Protein 2A51 (pdb70)

Radius of gyration: 9.4 Å; Cα contacts (8 Å, |Δi|>4): 68; chains: 1; bounding box: 25×15×18 Å

Structure (mmCIF, N/CA/C/O backbone):
data_2A51
#
_entry.id   2A51
#
loop_
_entity.id
_entity.type
_entity.pdbx_description
1 polymer 'nucleocapsid protein'
2 non-polymer 'ZINC ION'
#
loop_
_atom_site.group_PDB
_atom_site.id
_atom_site.type_symbol
_atom_site.label_atom_id
_atom_site.label_alt_id
_atom_site.label_comp_id
_atom_site.label_asym_id
_atom_site.label_entity_id
_atom_site.label_seq_id
_atom_site.pdbx_PDB_ins_code
_atom_site.Cartn_x
_atom_site.Cartn_y
_atom_site.Cartn_z
_atom_site.occupancy
_atom_site.B_iso_or_equiv
_atom_site.auth_seq_id
_atom_site.auth_comp_id
_atom_site.auth_asym_id
_atom_site.auth_atom_id
_atom_site.pdbx_PDB_model_num
ATOM 1 N N . LEU A 1 1 ? -8.496 1.943 7.898 1.00 0.00 1 LEU A N 1
ATOM 2 C CA . LEU A 1 1 ? -9.034 1.288 6.693 1.00 0.00 1 LEU A CA 1
ATOM 3 C C . LEU A 1 1 ? -8.358 1.841 5.438 1.00 0.00 1 LEU A C 1
ATOM 4 O O . LEU A 1 1 ? -8.737 2.910 4.959 1.00 0.00 1 LEU A O 1
ATOM 22 N N . THR A 1 2 ? -7.359 1.120 4.913 1.00 0.00 2 THR A N 1
ATOM 23 C CA . THR A 1 2 ? -6.700 1.492 3.672 1.00 0.00 2 THR A CA 1
ATOM 24 C C . THR A 1 2 ? -6.176 0.263 2.938 1.00 0.00 2 THR A C 1
ATOM 25 O O . THR A 1 2 ? -5.775 -0.725 3.551 1.00 0.00 2 THR A O 1
ATOM 36 N N . CYS A 1 3 ? -6.220 0.338 1.607 1.00 0.00 3 CYS A N 1
ATOM 37 C CA . CYS A 1 3 ? -5.830 -0.729 0.717 1.00 0.00 3 CYS A CA 1
ATOM 38 C C . CYS A 1 3 ? -4.319 -0.942 0.734 1.00 0.00 3 CYS A C 1
ATOM 39 O O . CYS A 1 3 ? -3.556 -0.037 0.404 1.00 0.00 3 CYS A O 1
ATOM 46 N N . PHE A 1 4 ? -3.900 -2.164 1.069 1.00 0.00 4 PHE A N 1
ATOM 47 C CA . PHE A 1 4 ? -2.509 -2.572 1.165 1.00 0.00 4 PHE A CA 1
ATOM 48 C C . PHE A 1 4 ? -1.981 -3.082 -0.182 1.00 0.00 4 PHE A C 1
ATOM 49 O O . PHE A 1 4 ? -1.121 -3.960 -0.217 1.00 0.00 4 PHE A O 1
ATOM 66 N N . ASN A 1 5 ? -2.504 -2.537 -1.288 1.00 0.00 5 ASN A N 1
ATOM 67 C CA . ASN A 1 5 ? -2.205 -2.963 -2.647 1.00 0.00 5 ASN A CA 1
ATOM 68 C C . ASN A 1 5 ? -2.072 -1.727 -3.540 1.00 0.00 5 ASN A C 1
ATOM 69 O O . ASN A 1 5 ? -0.962 -1.385 -3.946 1.00 0.00 5 ASN A O 1
ATOM 80 N N . CYS A 1 6 ? -3.194 -1.055 -3.829 1.00 0.00 6 CYS A N 1
ATOM 81 C CA . CYS A 1 6 ? -3.251 0.122 -4.676 1.00 0.00 6 CYS A CA 1
ATOM 82 C C . CYS A 1 6 ? -2.976 1.404 -3.879 1.00 0.00 6 CYS A C 1
ATOM 83 O O . CYS A 1 6 ? -2.589 2.413 -4.463 1.00 0.00 6 CYS A O 1
ATOM 90 N N . GLY A 1 7 ? -3.170 1.365 -2.552 1.00 0.00 7 GLY A N 1
ATOM 91 C CA . GLY A 1 7 ? -2.852 2.469 -1.658 1.00 0.00 7 GLY A CA 1
ATOM 92 C C . GLY A 1 7 ? -3.957 3.512 -1.540 1.00 0.00 7 GLY A C 1
ATOM 93 O O . GLY A 1 7 ? -3.684 4.632 -1.112 1.00 0.00 7 GLY A O 1
ATOM 97 N N . LYS A 1 8 ? -5.196 3.156 -1.899 1.00 0.00 8 LYS A N 1
ATOM 98 C CA . LYS A 1 8 ? -6.344 4.035 -1.786 1.00 0.00 8 LYS A CA 1
ATOM 99 C C . LYS A 1 8 ? -7.089 3.719 -0.485 1.00 0.00 8 LYS A C 1
ATOM 100 O O . LYS A 1 8 ? -7.277 2.543 -0.167 1.00 0.00 8 LYS A O 1
ATOM 119 N N . PRO A 1 9 ? -7.538 4.739 0.263 1.00 0.00 9 PRO A N 1
ATOM 120 C CA . PRO A 1 9 ? -8.299 4.545 1.482 1.00 0.00 9 PRO A CA 1
ATOM 121 C C . PRO A 1 9 ? -9.740 4.138 1.170 1.00 0.00 9 PRO A C 1
ATOM 122 O O . PRO A 1 9 ? -10.174 4.157 0.017 1.00 0.00 9 PRO A O 1
ATOM 133 N N . GLY A 1 10 ? -10.480 3.773 2.221 1.00 0.00 10 GLY A N 1
ATOM 134 C CA . GLY A 1 10 ? -11.899 3.457 2.140 1.00 0.00 10 GLY A CA 1
ATOM 135 C C . GLY A 1 10 ? -12.163 1.990 1.807 1.00 0.00 10 GLY A C 1
ATOM 136 O O . GLY A 1 10 ? -13.321 1.594 1.696 1.00 0.00 10 GLY A O 1
ATOM 140 N N . HIS A 1 11 ? -11.107 1.182 1.658 1.00 0.00 11 HIS A N 1
ATOM 141 C CA . HIS A 1 11 ? -11.219 -0.249 1.449 1.00 0.00 11 HIS A CA 1
ATOM 142 C C . HIS A 1 11 ? -9.934 -0.934 1.877 1.00 0.00 11 HIS A C 1
ATOM 143 O O . HIS A 1 11 ? -9.051 -0.328 2.479 1.00 0.00 11 HIS A O 1
ATOM 157 N N . THR A 1 12 ? -9.880 -2.223 1.553 1.00 0.00 12 THR A N 1
ATOM 158 C CA . THR A 1 12 ? -8.790 -3.135 1.881 1.00 0.00 12 THR A CA 1
ATOM 159 C C . THR A 1 12 ? -8.363 -3.890 0.621 1.00 0.00 12 THR A C 1
ATOM 160 O O . THR A 1 12 ? -9.169 -4.094 -0.284 1.00 0.00 12 THR A O 1
ATOM 171 N N . ALA A 1 13 ? -7.097 -4.321 0.568 1.00 0.00 13 ALA A N 1
ATOM 172 C CA . ALA A 1 13 ? -6.560 -5.113 -0.533 1.00 0.00 13 ALA A CA 1
ATOM 173 C C . ALA A 1 13 ? -7.368 -6.380 -0.799 1.00 0.00 13 ALA A C 1
ATOM 174 O O . ALA A 1 13 ? -7.450 -6.828 -1.940 1.00 0.00 13 ALA A O 1
ATOM 181 N N . ARG A 1 14 ? -7.981 -6.928 0.254 1.00 0.00 14 ARG A N 1
ATOM 182 C CA . ARG A 1 14 ? -8.881 -8.070 0.183 1.00 0.00 14 ARG A CA 1
ATOM 183 C C . ARG A 1 14 ? -9.982 -7.823 -0.843 1.00 0.00 14 ARG A C 1
ATOM 184 O O . ARG A 1 14 ? -10.313 -8.689 -1.649 1.00 0.00 14 ARG A O 1
ATOM 205 N N . MET A 1 15 ? -10.552 -6.621 -0.764 1.00 0.00 15 MET A N 1
ATOM 206 C CA . MET A 1 15 ? -11.669 -6.161 -1.565 1.00 0.00 15 MET A CA 1
ATOM 207 C C . MET A 1 15 ? -11.209 -5.657 -2.934 1.00 0.00 15 MET A C 1
ATOM 208 O O . MET A 1 15 ? -11.952 -5.748 -3.909 1.00 0.00 15 MET A O 1
ATOM 222 N N . CYS A 1 16 ? -9.993 -5.106 -2.995 1.00 0.00 16 CYS A N 1
ATOM 223 C CA . CYS A 1 16 ? -9.448 -4.474 -4.182 1.00 0.00 16 CYS A CA 1
ATOM 224 C C . CYS A 1 16 ? -9.203 -5.462 -5.320 1.00 0.00 16 CYS A C 1
ATOM 225 O O . CYS A 1 16 ? -8.511 -6.464 -5.149 1.00 0.00 16 CYS A O 1
ATOM 232 N N . ARG A 1 17 ? -9.757 -5.136 -6.491 1.00 0.00 17 ARG A N 1
ATOM 233 C CA . ARG A 1 17 ? -9.565 -5.870 -7.733 1.00 0.00 17 ARG A CA 1
ATOM 234 C C . ARG A 1 17 ? -8.271 -5.424 -8.425 1.00 0.00 17 ARG A C 1
ATOM 235 O O . ARG A 1 17 ? -7.650 -6.210 -9.138 1.00 0.00 17 ARG A O 1
ATOM 256 N N . GLN A 1 18 ? -7.878 -4.158 -8.225 1.00 0.00 18 GLN A N 1
ATOM 257 C CA . GLN A 1 18 ? -6.731 -3.527 -8.862 1.00 0.00 18 GLN A CA 1
ATOM 258 C C . GLN A 1 18 ? -5.439 -4.285 -8.532 1.00 0.00 18 GLN A C 1
ATOM 259 O O . GLN A 1 18 ? -5.354 -4.946 -7.498 1.00 0.00 18 GLN A O 1
ATOM 273 N N . PRO A 1 19 ? -4.417 -4.157 -9.385 1.00 0.00 19 PRO A N 1
ATOM 274 C CA . PRO A 1 19 ? -3.103 -4.733 -9.188 1.00 0.00 19 PRO A CA 1
ATOM 275 C C . PRO A 1 19 ? -2.289 -3.816 -8.273 1.00 0.00 19 PRO A C 1
ATOM 276 O O . PRO A 1 19 ? -2.675 -2.672 -8.028 1.00 0.00 19 PRO A O 1
ATOM 287 N N . ARG A 1 20 ? -1.175 -4.327 -7.739 1.00 0.00 20 ARG A N 1
ATOM 288 C CA . ARG A 1 20 ? -0.340 -3.606 -6.806 1.00 0.00 20 ARG A CA 1
ATOM 289 C C . ARG A 1 20 ? 0.296 -2.369 -7.432 1.00 0.00 20 ARG A C 1
ATOM 290 O O . ARG A 1 20 ? 0.429 -2.256 -8.649 1.00 0.00 20 ARG A O 1
ATOM 311 N N . GLN A 1 21 ? 0.715 -1.458 -6.552 1.00 0.00 21 GLN A N 1
ATOM 312 C CA . GLN A 1 21 ? 1.449 -0.257 -6.901 1.00 0.00 21 GLN A CA 1
ATOM 313 C C . GLN A 1 21 ? 2.913 -0.654 -7.109 1.00 0.00 21 GLN A C 1
ATOM 314 O O . GLN A 1 21 ? 3.349 -1.738 -6.719 1.00 0.00 21 GLN A O 1
ATOM 328 N N . GLU A 1 22 ? 3.670 0.241 -7.733 1.00 0.00 22 GLU A N 1
ATOM 329 C CA . GLU A 1 22 ? 5.072 0.153 -8.008 1.00 0.00 22 GLU A CA 1
ATOM 330 C C . GLU A 1 22 ? 5.865 -0.102 -6.729 1.00 0.00 22 GLU A C 1
ATOM 331 O O . GLU A 1 22 ? 6.596 -1.085 -6.625 1.00 0.00 22 GLU A O 1
ATOM 343 N N . GLY A 1 23 ? 5.712 0.813 -5.771 1.00 0.00 23 GLY A N 1
ATOM 344 C CA . GLY A 1 23 ? 6.448 0.823 -4.524 1.00 0.00 23 GLY A CA 1
ATOM 345 C C . GLY A 1 23 ? 5.582 1.378 -3.399 1.00 0.00 23 GLY A C 1
ATOM 346 O O . GLY A 1 23 ? 4.386 1.096 -3.330 1.00 0.00 23 GLY A O 1
ATOM 350 N N . CYS A 1 24 ? 6.208 2.125 -2.486 1.00 0.00 24 CYS A N 1
ATOM 351 C CA . CYS A 1 24 ? 5.563 2.644 -1.296 1.00 0.00 24 CYS A CA 1
ATOM 352 C C . CYS A 1 24 ? 4.526 3.659 -1.695 1.00 0.00 24 CYS A C 1
ATOM 353 O O . CYS A 1 24 ? 4.855 4.783 -2.044 1.00 0.00 24 CYS A O 1
ATOM 360 N N . TRP A 1 25 ? 3.268 3.248 -1.666 1.00 0.00 25 TRP A N 1
ATOM 361 C CA . TRP A 1 25 ? 2.172 4.160 -1.889 1.00 0.00 25 TRP A CA 1
ATOM 362 C C . TRP A 1 25 ? 2.006 5.018 -0.635 1.00 0.00 25 TRP A C 1
ATOM 363 O O . TRP A 1 25 ? 1.441 6.108 -0.685 1.00 0.00 25 TRP A O 1
ATOM 384 N N . ASN A 1 26 ? 2.514 4.499 0.489 1.00 0.00 26 ASN A N 1
ATOM 385 C CA . ASN A 1 26 ? 2.419 5.077 1.811 1.00 0.00 26 ASN A CA 1
ATOM 386 C C . ASN A 1 26 ? 3.368 6.253 1.934 1.00 0.00 26 ASN A C 1
ATOM 387 O O . ASN A 1 26 ? 2.951 7.325 2.366 1.00 0.00 26 ASN A O 1
ATOM 398 N N . CYS A 1 27 ? 4.636 6.042 1.566 1.00 0.00 27 CYS A N 1
ATOM 399 C CA . CYS A 1 27 ? 5.666 7.038 1.739 1.00 0.00 27 CYS A CA 1
ATOM 400 C C . CYS A 1 27 ? 6.164 7.551 0.394 1.00 0.00 27 CYS A C 1
ATOM 401 O O . CYS A 1 27 ? 6.605 8.697 0.333 1.00 0.00 27 CYS A O 1
ATOM 408 N N . GLY A 1 28 ? 6.098 6.732 -0.669 1.00 0.00 28 GLY A N 1
ATOM 409 C CA . GLY A 1 28 ? 6.434 7.236 -2.006 1.00 0.00 28 GLY A CA 1
ATOM 410 C C . GLY A 1 28 ? 7.713 6.692 -2.629 1.00 0.00 28 GLY A C 1
ATOM 411 O O . GLY A 1 28 ? 7.956 6.953 -3.806 1.00 0.00 28 GLY A O 1
ATOM 415 N N . SER A 1 29 ? 8.535 5.949 -1.879 1.00 0.00 29 SER A N 1
ATOM 416 C CA . SER A 1 29 ? 9.709 5.313 -2.440 1.00 0.00 29 SER A CA 1
ATOM 417 C C . SER A 1 29 ? 9.261 4.324 -3.501 1.00 0.00 29 SER A C 1
ATOM 418 O O . SER A 1 29 ? 8.227 3.684 -3.365 1.00 0.00 29 SER A O 1
ATOM 426 N N . LYS A 1 30 ? 10.056 4.206 -4.552 1.00 0.00 30 LYS A N 1
ATOM 427 C CA . LYS A 1 30 ? 9.832 3.306 -5.657 1.00 0.00 30 LYS A CA 1
ATOM 428 C C . LYS A 1 30 ? 10.598 2.003 -5.423 1.00 0.00 30 LYS A C 1
ATOM 429 O O . LYS A 1 30 ? 10.129 0.927 -5.788 1.00 0.00 30 LYS A O 1
ATOM 448 N N . GLU A 1 31 ? 11.775 2.115 -4.802 1.00 0.00 31 GLU A N 1
ATOM 449 C CA . GLU A 1 31 ? 12.688 1.020 -4.547 1.00 0.00 31 GLU A CA 1
ATOM 450 C C . GLU A 1 31 ? 12.024 -0.001 -3.634 1.00 0.00 31 GLU A C 1
ATOM 451 O O . GLU A 1 31 ? 12.055 -1.201 -3.907 1.00 0.00 31 GLU A O 1
ATOM 463 N N . HIS A 1 32 ? 11.410 0.509 -2.562 1.00 0.00 32 HIS A N 1
ATOM 464 C CA . HIS A 1 32 ? 10.638 -0.288 -1.620 1.00 0.00 32 HIS A CA 1
ATOM 465 C C . HIS A 1 32 ? 9.140 -0.050 -1.738 1.00 0.00 32 HIS A C 1
ATOM 466 O O . HIS A 1 32 ? 8.694 0.929 -2.329 1.00 0.00 32 HIS A O 1
ATOM 480 N N . ARG A 1 33 ? 8.398 -0.973 -1.123 1.00 0.00 33 ARG A N 1
ATOM 481 C CA . ARG A 1 33 ? 6.950 -1.059 -1.058 1.00 0.00 33 ARG A CA 1
ATOM 482 C C . ARG A 1 33 ? 6.423 -0.621 0.310 1.00 0.00 33 ARG A C 1
ATOM 483 O O . ARG A 1 33 ? 7.179 -0.429 1.256 1.00 0.00 33 ARG A O 1
ATOM 504 N N . PHE A 1 34 ? 5.103 -0.479 0.428 1.00 0.00 34 PHE A N 1
ATOM 505 C CA . PHE A 1 34 ? 4.459 -0.108 1.683 1.00 0.00 34 PHE A CA 1
ATOM 506 C C . PHE A 1 34 ? 4.769 -1.144 2.764 1.00 0.00 34 PHE A C 1
ATOM 507 O O . PHE A 1 34 ? 5.161 -0.786 3.872 1.00 0.00 34 PHE A O 1
ATOM 524 N N . ALA A 1 35 ? 4.620 -2.424 2.415 1.00 0.00 35 ALA A N 1
ATOM 525 C CA . ALA A 1 35 ? 4.907 -3.544 3.305 1.00 0.00 35 ALA A CA 1
ATOM 526 C C . ALA A 1 35 ? 6.363 -3.541 3.785 1.00 0.00 35 ALA A C 1
ATOM 527 O O . ALA A 1 35 ? 6.653 -3.991 4.891 1.00 0.00 35 ALA A O 1
ATOM 534 N N . GLN A 1 36 ? 7.273 -3.034 2.947 1.00 0.00 36 GLN A N 1
ATOM 535 C CA . GLN A 1 36 ? 8.697 -2.928 3.224 1.00 0.00 36 GLN A CA 1
ATOM 536 C C . GLN A 1 36 ? 9.013 -1.739 4.126 1.00 0.00 36 GLN A C 1
ATOM 537 O O . GLN A 1 36 ? 9.883 -1.829 4.990 1.00 0.00 36 GLN A O 1
ATOM 551 N N . CYS A 1 37 ? 8.336 -0.617 3.879 1.00 0.00 37 CYS A N 1
ATOM 552 C CA . CYS A 1 37 ? 8.585 0.644 4.552 1.00 0.00 37 CYS A CA 1
ATOM 553 C C . CYS A 1 37 ? 8.399 0.538 6.070 1.00 0.00 37 CYS A C 1
ATOM 554 O O . CYS A 1 37 ? 7.436 -0.085 6.513 1.00 0.00 37 CYS A O 1
ATOM 561 N N . PRO A 1 38 ? 9.288 1.149 6.872 1.00 0.00 38 PRO A N 1
ATOM 562 C CA . PRO A 1 38 ? 9.144 1.226 8.320 1.00 0.00 38 PRO A CA 1
ATOM 563 C C . PRO A 1 38 ? 7.801 1.849 8.726 1.00 0.00 38 PRO A C 1
ATOM 564 O O . PRO A 1 38 ? 7.184 1.418 9.698 1.00 0.00 38 PRO A O 1
ATOM 575 N N . LYS A 1 39 ? 7.365 2.863 7.968 1.00 0.00 39 LYS A N 1
ATOM 576 C CA . LYS A 1 39 ? 6.076 3.526 8.109 1.00 0.00 39 LYS A CA 1
ATOM 577 C C . LYS A 1 39 ? 4.976 2.605 7.576 1.00 0.00 39 LYS A C 1
ATOM 578 O O . LYS A 1 39 ? 5.213 1.991 6.514 1.00 0.00 39 LYS A O 1
ATOM 600 N N . LEU A 1 1 ? -7.914 1.239 8.723 1.00 0.00 1 LEU A N 2
ATOM 601 C CA . LEU A 1 1 ? -8.677 0.951 7.496 1.00 0.00 1 LEU A CA 2
ATOM 602 C C . LEU A 1 1 ? -7.983 1.570 6.281 1.00 0.00 1 LEU A C 2
ATOM 603 O O . LEU A 1 1 ? -8.346 2.664 5.847 1.00 0.00 1 LEU A O 2
ATOM 621 N N . THR A 1 2 ? -6.969 0.876 5.747 1.00 0.00 2 THR A N 2
ATOM 622 C CA . THR A 1 2 ? -6.260 1.317 4.557 1.00 0.00 2 THR A CA 2
ATOM 623 C C . THR A 1 2 ? -5.779 0.129 3.734 1.00 0.00 2 THR A C 2
ATOM 624 O O . THR A 1 2 ? -5.364 -0.895 4.272 1.00 0.00 2 THR A O 2
ATOM 635 N N . CYS A 1 3 ? -5.882 0.278 2.411 1.00 0.00 3 CYS A N 2
ATOM 636 C CA . CYS A 1 3 ? -5.562 -0.760 1.461 1.00 0.00 3 CYS A CA 2
ATOM 637 C C . CYS A 1 3 ? -4.057 -0.967 1.365 1.00 0.00 3 CYS A C 2
ATOM 638 O O . CYS A 1 3 ? -3.333 -0.080 0.924 1.00 0.00 3 CYS A O 2
ATOM 645 N N . PHE A 1 4 ? -3.590 -2.155 1.742 1.00 0.00 4 PHE A N 2
ATOM 646 C CA . PHE A 1 4 ? -2.208 -2.506 1.810 1.00 0.00 4 PHE A CA 2
ATOM 647 C C . PHE A 1 4 ? -1.539 -2.693 0.443 1.00 0.00 4 PHE A C 2
ATOM 648 O O . PHE A 1 4 ? -0.311 -2.737 0.399 1.00 0.00 4 PHE A O 2
ATOM 665 N N . ASN A 1 5 ? -2.306 -2.771 -0.660 1.00 0.00 5 ASN A N 2
ATOM 666 C CA . ASN A 1 5 ? -1.771 -2.885 -2.002 1.00 0.00 5 ASN A CA 2
ATOM 667 C C . ASN A 1 5 ? -1.793 -1.543 -2.741 1.00 0.00 5 ASN A C 2
ATOM 668 O O . ASN A 1 5 ? -0.727 -1.039 -3.089 1.00 0.00 5 ASN A O 2
ATOM 679 N N . CYS A 1 6 ? -2.974 -0.955 -2.982 1.00 0.00 6 CYS A N 2
ATOM 680 C CA . CYS A 1 6 ? -3.119 0.255 -3.772 1.00 0.00 6 CYS A CA 2
ATOM 681 C C . CYS A 1 6 ? -2.935 1.525 -2.933 1.00 0.00 6 CYS A C 2
ATOM 682 O O . CYS A 1 6 ? -2.752 2.602 -3.496 1.00 0.00 6 CYS A O 2
ATOM 689 N N . GLY A 1 7 ? -2.978 1.409 -1.598 1.00 0.00 7 GLY A N 2
ATOM 690 C CA . GLY A 1 7 ? -2.705 2.512 -0.691 1.00 0.00 7 GLY A CA 2
ATOM 691 C C . GLY A 1 7 ? -3.857 3.485 -0.484 1.00 0.00 7 GLY A C 2
ATOM 692 O O . GLY A 1 7 ? -3.643 4.535 0.119 1.00 0.00 7 GLY A O 2
ATOM 696 N N . LYS A 1 8 ? -5.067 3.167 -0.957 1.00 0.00 8 LYS A N 2
ATOM 697 C CA . LYS A 1 8 ? -6.201 4.044 -0.807 1.00 0.00 8 LYS A CA 2
ATOM 698 C C . LYS A 1 8 ? -6.882 3.730 0.526 1.00 0.00 8 LYS A C 2
ATOM 699 O O . LYS A 1 8 ? -7.178 2.562 0.787 1.00 0.00 8 LYS A O 2
ATOM 718 N N . PRO A 1 9 ? -7.163 4.740 1.365 1.00 0.00 9 PRO A N 2
ATOM 719 C CA . PRO A 1 9 ? -7.908 4.533 2.590 1.00 0.00 9 PRO A CA 2
ATOM 720 C C . PRO A 1 9 ? -9.376 4.264 2.265 1.00 0.00 9 PRO A C 2
ATOM 721 O O . PRO A 1 9 ? -9.823 4.470 1.135 1.00 0.00 9 PRO A O 2
ATOM 732 N N . GLY A 1 10 ? -10.117 3.788 3.269 1.00 0.00 10 GLY A N 2
ATOM 733 C CA . GLY A 1 10 ? -11.540 3.501 3.154 1.00 0.00 10 GLY A CA 2
ATOM 734 C C . GLY A 1 10 ? -11.819 2.022 2.886 1.00 0.00 10 GLY A C 2
ATOM 735 O O . GLY A 1 10 ? -12.976 1.611 2.931 1.00 0.00 10 GLY A O 2
ATOM 739 N N . HIS A 1 11 ? -10.780 1.220 2.615 1.00 0.00 11 HIS A N 2
ATOM 740 C CA . HIS A 1 11 ? -10.909 -0.218 2.457 1.00 0.00 11 HIS A CA 2
ATOM 741 C C . HIS A 1 11 ? -9.620 -0.895 2.879 1.00 0.00 11 HIS A C 2
ATOM 742 O O . HIS A 1 11 ? -8.691 -0.263 3.375 1.00 0.00 11 HIS A O 2
ATOM 756 N N . THR A 1 12 ? -9.607 -2.203 2.652 1.00 0.00 12 THR A N 2
ATOM 757 C CA . THR A 1 12 ? -8.498 -3.104 2.891 1.00 0.00 12 THR A CA 2
ATOM 758 C C . THR A 1 12 ? -8.128 -3.806 1.593 1.00 0.00 12 THR A C 2
ATOM 759 O O . THR A 1 12 ? -8.957 -3.959 0.698 1.00 0.00 12 THR A O 2
ATOM 770 N N . ALA A 1 13 ? -6.886 -4.292 1.528 1.00 0.00 13 ALA A N 2
ATOM 771 C CA . ALA A 1 13 ? -6.420 -5.078 0.398 1.00 0.00 13 ALA A CA 2
ATOM 772 C C . ALA A 1 13 ? -7.246 -6.345 0.200 1.00 0.00 13 ALA A C 2
ATOM 773 O O . ALA A 1 13 ? -7.390 -6.811 -0.927 1.00 0.00 13 ALA A O 2
ATOM 780 N N . ARG A 1 14 ? -7.804 -6.872 1.295 1.00 0.00 14 ARG A N 2
ATOM 781 C CA . ARG A 1 14 ? -8.712 -8.009 1.287 1.00 0.00 14 ARG A CA 2
ATOM 782 C C . ARG A 1 14 ? -9.832 -7.796 0.274 1.00 0.00 14 ARG A C 2
ATOM 783 O O . ARG A 1 14 ? -10.170 -8.686 -0.503 1.00 0.00 14 ARG A O 2
ATOM 804 N N . MET A 1 15 ? -10.404 -6.593 0.324 1.00 0.00 15 MET A N 2
ATOM 805 C CA . MET A 1 15 ? -11.531 -6.164 -0.480 1.00 0.00 15 MET A CA 2
ATOM 806 C C . MET A 1 15 ? -11.100 -5.677 -1.866 1.00 0.00 15 MET A C 2
ATOM 807 O O . MET A 1 15 ? -11.871 -5.781 -2.818 1.00 0.00 15 MET A O 2
ATOM 821 N N . CYS A 1 16 ? -9.886 -5.129 -1.977 1.00 0.00 16 CYS A N 2
ATOM 822 C CA . CYS A 1 16 ? -9.394 -4.522 -3.202 1.00 0.00 16 CYS A CA 2
ATOM 823 C C . CYS A 1 16 ? -8.967 -5.554 -4.241 1.00 0.00 16 CYS A C 2
ATOM 824 O O . CYS A 1 16 ? -8.181 -6.453 -3.955 1.00 0.00 16 CYS A O 2
ATOM 831 N N . ARG A 1 17 ? -9.475 -5.371 -5.462 1.00 0.00 17 ARG A N 2
ATOM 832 C CA . ARG A 1 17 ? -9.140 -6.153 -6.644 1.00 0.00 17 ARG A CA 2
ATOM 833 C C . ARG A 1 17 ? -7.939 -5.552 -7.387 1.00 0.00 17 ARG A C 2
ATOM 834 O O . ARG A 1 17 ? -7.239 -6.267 -8.102 1.00 0.00 17 ARG A O 2
ATOM 855 N N . GLN A 1 18 ? -7.722 -4.239 -7.235 1.00 0.00 18 GLN A N 2
ATOM 856 C CA . GLN A 1 18 ? -6.706 -3.475 -7.944 1.00 0.00 18 GLN A CA 2
ATOM 857 C C . GLN A 1 18 ? -5.298 -4.037 -7.745 1.00 0.00 18 GLN A C 2
ATOM 858 O O . GLN A 1 18 ? -5.027 -4.698 -6.743 1.00 0.00 18 GLN A O 2
ATOM 872 N N . PRO A 1 19 ? -4.389 -3.722 -8.678 1.00 0.00 19 PRO A N 2
ATOM 873 C CA . PRO A 1 19 ? -2.981 -4.050 -8.583 1.00 0.00 19 PRO A CA 2
ATOM 874 C C . PRO A 1 19 ? -2.394 -3.347 -7.357 1.00 0.00 19 PRO A C 2
ATOM 875 O O . PRO A 1 19 ? -3.008 -2.437 -6.793 1.00 0.00 19 PRO A O 2
ATOM 886 N N . ARG A 1 20 ? -1.192 -3.752 -6.950 1.00 0.00 20 ARG A N 2
ATOM 887 C CA . ARG A 1 20 ? -0.494 -3.118 -5.855 1.00 0.00 20 ARG A CA 2
ATOM 888 C C . ARG A 1 20 ? 0.309 -1.921 -6.372 1.00 0.00 20 ARG A C 2
ATOM 889 O O . ARG A 1 20 ? 0.429 -1.713 -7.580 1.00 0.00 20 ARG A O 2
ATOM 910 N N . GLN A 1 21 ? 0.880 -1.153 -5.443 1.00 0.00 21 GLN A N 2
ATOM 911 C CA . GLN A 1 21 ? 1.768 -0.044 -5.732 1.00 0.00 21 GLN A CA 2
ATOM 912 C C . GLN A 1 21 ? 3.145 -0.613 -6.081 1.00 0.00 21 GLN A C 2
ATOM 913 O O . GLN A 1 21 ? 3.497 -1.717 -5.664 1.00 0.00 21 GLN A O 2
ATOM 927 N N . GLU A 1 22 ? 3.914 0.155 -6.857 1.00 0.00 22 GLU A N 2
ATOM 928 C CA . GLU A 1 22 ? 5.275 -0.158 -7.261 1.00 0.00 22 GLU A CA 2
ATOM 929 C C . GLU A 1 22 ? 6.140 -0.462 -6.039 1.00 0.00 22 GLU A C 2
ATOM 930 O O . GLU A 1 22 ? 6.751 -1.525 -5.953 1.00 0.00 22 GLU A O 2
ATOM 942 N N . GLY A 1 23 ? 6.167 0.488 -5.101 1.00 0.00 23 GLY A N 2
ATOM 943 C CA . GLY A 1 23 ? 6.872 0.390 -3.838 1.00 0.00 23 GLY A CA 2
ATOM 944 C C . GLY A 1 23 ? 5.957 0.795 -2.685 1.00 0.00 23 GLY A C 2
ATOM 945 O O . GLY A 1 23 ? 4.864 0.253 -2.526 1.00 0.00 23 GLY A O 2
ATOM 949 N N . CYS A 1 24 ? 6.427 1.742 -1.867 1.00 0.00 24 CYS A N 2
ATOM 950 C CA . CYS A 1 24 ? 5.778 2.198 -0.654 1.00 0.00 24 CYS A CA 2
ATOM 951 C C . CYS A 1 24 ? 4.740 3.270 -0.957 1.00 0.00 24 CYS A C 2
ATOM 952 O O . CYS A 1 24 ? 5.085 4.417 -1.227 1.00 0.00 24 CYS A O 2
ATOM 959 N N . TRP A 1 25 ? 3.465 2.897 -0.862 1.00 0.00 25 TRP A N 2
ATOM 960 C CA . TRP A 1 25 ? 2.344 3.810 -1.007 1.00 0.00 25 TRP A CA 2
ATOM 961 C C . TRP A 1 25 ? 2.165 4.690 0.232 1.00 0.00 25 TRP A C 2
ATOM 962 O O . TRP A 1 25 ? 1.580 5.767 0.143 1.00 0.00 25 TRP A O 2
ATOM 983 N N . ASN A 1 26 ? 2.644 4.220 1.389 1.00 0.00 26 ASN A N 2
ATOM 984 C CA . ASN A 1 26 ? 2.444 4.864 2.676 1.00 0.00 26 ASN A CA 2
ATOM 985 C C . ASN A 1 26 ? 3.331 6.093 2.845 1.00 0.00 26 ASN A C 2
ATOM 986 O O . ASN A 1 26 ? 2.856 7.135 3.293 1.00 0.00 26 ASN A O 2
ATOM 997 N N . CYS A 1 27 ? 4.613 5.963 2.495 1.00 0.00 27 CYS A N 2
ATOM 998 C CA . CYS A 1 27 ? 5.598 7.021 2.604 1.00 0.00 27 CYS A CA 2
ATOM 999 C C . CYS A 1 27 ? 5.979 7.607 1.241 1.00 0.00 27 CYS A C 2
ATOM 1000 O O . CYS A 1 27 ? 6.510 8.715 1.194 1.00 0.00 27 CYS A O 2
ATOM 1007 N N . GLY A 1 28 ? 5.703 6.892 0.141 1.00 0.00 28 GLY A N 2
ATOM 1008 C CA . GLY A 1 28 ? 5.922 7.408 -1.208 1.00 0.00 28 GLY A CA 2
ATOM 1009 C C . GLY A 1 28 ? 7.337 7.151 -1.726 1.00 0.00 28 GLY A C 2
ATOM 1010 O O . GLY A 1 28 ? 7.848 7.919 -2.538 1.00 0.00 28 GLY A O 2
ATOM 1014 N N . SER A 1 29 ? 7.957 6.062 -1.263 1.00 0.00 29 SER A N 2
ATOM 1015 C CA . SER A 1 29 ? 9.256 5.582 -1.708 1.00 0.00 29 SER A CA 2
ATOM 1016 C C . SER A 1 29 ? 9.040 4.456 -2.715 1.00 0.00 29 SER A C 2
ATOM 1017 O O . SER A 1 29 ? 7.984 3.831 -2.729 1.00 0.00 29 SER A O 2
ATOM 1025 N N . LYS A 1 30 ? 10.041 4.208 -3.561 1.00 0.00 30 LYS A N 2
ATOM 1026 C CA . LYS A 1 30 ? 9.997 3.213 -4.615 1.00 0.00 30 LYS A CA 2
ATOM 1027 C C . LYS A 1 30 ? 10.964 2.052 -4.370 1.00 0.00 30 LYS A C 2
ATOM 1028 O O . LYS A 1 30 ? 10.766 0.976 -4.930 1.00 0.00 30 LYS A O 2
ATOM 1047 N N . GLU A 1 31 ? 12.002 2.256 -3.549 1.00 0.00 31 GLU A N 2
ATOM 1048 C CA . GLU A 1 31 ? 13.021 1.251 -3.290 1.00 0.00 31 GLU A CA 2
ATOM 1049 C C . GLU A 1 31 ? 12.421 0.068 -2.535 1.00 0.00 31 GLU A C 2
ATOM 1050 O O . GLU A 1 31 ? 12.602 -1.088 -2.911 1.00 0.00 31 GLU A O 2
ATOM 1062 N N . HIS A 1 32 ? 11.695 0.406 -1.469 1.00 0.00 32 HIS A N 2
ATOM 1063 C CA . HIS A 1 32 ? 11.014 -0.513 -0.568 1.00 0.00 32 HIS A CA 2
ATOM 1064 C C . HIS A 1 32 ? 9.503 -0.338 -0.664 1.00 0.00 32 HIS A C 2
ATOM 1065 O O . HIS A 1 32 ? 9.011 0.552 -1.356 1.00 0.00 32 HIS A O 2
ATOM 1079 N N . ARG A 1 33 ? 8.790 -1.200 0.066 1.00 0.00 33 ARG A N 2
ATOM 1080 C CA . ARG A 1 33 ? 7.343 -1.294 0.101 1.00 0.00 33 ARG A CA 2
ATOM 1081 C C . ARG A 1 33 ? 6.797 -0.985 1.491 1.00 0.00 33 ARG A C 2
ATOM 1082 O O . ARG A 1 33 ? 7.522 -0.998 2.479 1.00 0.00 33 ARG A O 2
ATOM 1103 N N . PHE A 1 34 ? 5.490 -0.731 1.563 1.00 0.00 34 PHE A N 2
ATOM 1104 C CA . PHE A 1 34 ? 4.798 -0.362 2.794 1.00 0.00 34 PHE A CA 2
ATOM 1105 C C . PHE A 1 34 ? 5.077 -1.364 3.923 1.00 0.00 34 PHE A C 2
ATOM 1106 O O . PHE A 1 34 ? 5.334 -0.952 5.052 1.00 0.00 34 PHE A O 2
ATOM 1123 N N . ALA A 1 35 ? 5.066 -2.666 3.613 1.00 0.00 35 ALA A N 2
ATOM 1124 C CA . ALA A 1 35 ? 5.359 -3.725 4.573 1.00 0.00 35 ALA A CA 2
ATOM 1125 C C . ALA A 1 35 ? 6.743 -3.566 5.213 1.00 0.00 35 ALA A C 2
ATOM 1126 O O . ALA A 1 35 ? 6.910 -3.818 6.404 1.00 0.00 35 ALA A O 2
ATOM 1133 N N . GLN A 1 36 ? 7.730 -3.154 4.413 1.00 0.00 36 GLN A N 2
ATOM 1134 C CA . GLN A 1 36 ? 9.110 -2.952 4.824 1.00 0.00 36 GLN A CA 2
ATOM 1135 C C . GLN A 1 36 ? 9.284 -1.654 5.614 1.00 0.00 36 GLN A C 2
ATOM 1136 O O . GLN A 1 36 ? 10.110 -1.589 6.523 1.00 0.00 36 GLN A O 2
ATOM 1150 N N . CYS A 1 37 ? 8.535 -0.615 5.230 1.00 0.00 37 CYS A N 2
ATOM 1151 C CA . CYS A 1 37 ? 8.642 0.727 5.784 1.00 0.00 37 CYS A CA 2
ATOM 1152 C C . CYS A 1 37 ? 8.447 0.751 7.303 1.00 0.00 37 CYS A C 2
ATOM 1153 O O . CYS A 1 37 ? 7.590 0.030 7.812 1.00 0.00 37 CYS A O 2
ATOM 1160 N N . PRO A 1 38 ? 9.211 1.580 8.035 1.00 0.00 38 PRO A N 2
ATOM 1161 C CA . PRO A 1 38 ? 9.017 1.765 9.465 1.00 0.00 38 PRO A CA 2
ATOM 1162 C C . PRO A 1 38 ? 7.685 2.474 9.715 1.00 0.00 38 PRO A C 2
ATOM 1163 O O . PRO A 1 38 ? 6.999 2.185 10.693 1.00 0.00 38 PRO A O 2
ATOM 1174 N N . LYS A 1 39 ? 7.334 3.395 8.811 1.00 0.00 39 LYS A N 2
ATOM 1175 C CA . LYS A 1 39 ? 6.073 4.106 8.792 1.00 0.00 39 LYS A CA 2
ATOM 1176 C C . LYS A 1 39 ? 4.916 3.122 8.609 1.00 0.00 39 LYS A C 2
ATOM 1177 O O . LYS A 1 39 ? 3.853 3.373 9.218 1.00 0.00 39 LYS A O 2
ATOM 1199 N N . LEU A 1 1 ? -9.249 2.739 7.155 1.00 0.00 1 LEU A N 3
ATOM 1200 C CA . LEU A 1 1 ? -8.841 1.644 6.256 1.00 0.00 1 LEU A CA 3
ATOM 1201 C C . LEU A 1 1 ? -8.131 2.171 5.009 1.00 0.00 1 LEU A C 3
ATOM 1202 O O . LEU A 1 1 ? -8.513 3.217 4.483 1.00 0.00 1 LEU A O 3
ATOM 1220 N N . THR A 1 2 ? -7.102 1.453 4.542 1.00 0.00 2 THR A N 3
ATOM 1221 C CA . THR A 1 2 ? -6.392 1.798 3.322 1.00 0.00 2 THR A CA 3
ATOM 1222 C C . THR A 1 2 ? -5.876 0.547 2.624 1.00 0.00 2 THR A C 3
ATOM 1223 O O . THR A 1 2 ? -5.485 -0.428 3.265 1.00 0.00 2 THR A O 3
ATOM 1234 N N . CYS A 1 3 ? -5.917 0.587 1.292 1.00 0.00 3 CYS A N 3
ATOM 1235 C CA . CYS A 1 3 ? -5.574 -0.531 0.446 1.00 0.00 3 CYS A CA 3
ATOM 1236 C C . CYS A 1 3 ? -4.065 -0.732 0.373 1.00 0.00 3 CYS A C 3
ATOM 1237 O O . CYS A 1 3 ? -3.351 0.101 -0.174 1.00 0.00 3 CYS A O 3
ATOM 1244 N N . PHE A 1 4 ? -3.579 -1.867 0.869 1.00 0.00 4 PHE A N 3
ATOM 1245 C CA . PHE A 1 4 ? -2.196 -2.243 0.888 1.00 0.00 4 PHE A CA 3
ATOM 1246 C C . PHE A 1 4 ? -1.626 -2.564 -0.501 1.00 0.00 4 PHE A C 3
ATOM 1247 O O . PHE A 1 4 ? -0.408 -2.562 -0.670 1.00 0.00 4 PHE A O 3
ATOM 1264 N N . ASN A 1 5 ? -2.498 -2.823 -1.486 1.00 0.00 5 ASN A N 3
ATOM 1265 C CA . ASN A 1 5 ? -2.155 -3.235 -2.838 1.00 0.00 5 ASN A CA 3
ATOM 1266 C C . ASN A 1 5 ? -1.867 -2.012 -3.698 1.00 0.00 5 ASN A C 3
ATOM 1267 O O . ASN A 1 5 ? -0.750 -1.846 -4.182 1.00 0.00 5 ASN A O 3
ATOM 1278 N N . CYS A 1 6 ? -2.898 -1.182 -3.894 1.00 0.00 6 CYS A N 3
ATOM 1279 C CA . CYS A 1 6 ? -2.881 -0.020 -4.764 1.00 0.00 6 CYS A CA 3
ATOM 1280 C C . CYS A 1 6 ? -2.690 1.310 -4.020 1.00 0.00 6 CYS A C 3
ATOM 1281 O O . CYS A 1 6 ? -2.402 2.318 -4.661 1.00 0.00 6 CYS A O 3
ATOM 1288 N N . GLY A 1 7 ? -2.849 1.335 -2.690 1.00 0.00 7 GLY A N 3
ATOM 1289 C CA . GLY A 1 7 ? -2.585 2.518 -1.878 1.00 0.00 7 GLY A CA 3
ATOM 1290 C C . GLY A 1 7 ? -3.679 3.574 -1.909 1.00 0.00 7 GLY A C 3
ATOM 1291 O O . GLY A 1 7 ? -3.396 4.737 -1.630 1.00 0.00 7 GLY A O 3
ATOM 1295 N N . LYS A 1 8 ? -4.915 3.189 -2.233 1.00 0.00 8 LYS A N 3
ATOM 1296 C CA . LYS A 1 8 ? -6.057 4.054 -2.278 1.00 0.00 8 LYS A CA 3
ATOM 1297 C C . LYS A 1 8 ? -6.866 3.862 -0.991 1.00 0.00 8 LYS A C 3
ATOM 1298 O O . LYS A 1 8 ? -7.378 2.763 -0.766 1.00 0.00 8 LYS A O 3
ATOM 1317 N N . PRO A 1 9 ? -6.994 4.897 -0.143 1.00 0.00 9 PRO A N 3
ATOM 1318 C CA . PRO A 1 9 ? -7.828 4.854 1.048 1.00 0.00 9 PRO A CA 3
ATOM 1319 C C . PRO A 1 9 ? -9.294 4.560 0.727 1.00 0.00 9 PRO A C 3
ATOM 1320 O O . PRO A 1 9 ? -9.740 4.752 -0.404 1.00 0.00 9 PRO A O 3
ATOM 1331 N N . GLY A 1 10 ? -10.043 4.107 1.739 1.00 0.00 10 GLY A N 3
ATOM 1332 C CA . GLY A 1 10 ? -11.478 3.881 1.635 1.00 0.00 10 GLY A CA 3
ATOM 1333 C C . GLY A 1 10 ? -11.825 2.417 1.371 1.00 0.00 10 GLY A C 3
ATOM 1334 O O . GLY A 1 10 ? -12.997 2.054 1.440 1.00 0.00 10 GLY A O 3
ATOM 1338 N N . HIS A 1 11 ? -10.826 1.573 1.084 1.00 0.00 11 HIS A N 3
ATOM 1339 C CA . HIS A 1 11 ? -11.016 0.143 0.920 1.00 0.00 11 HIS A CA 3
ATOM 1340 C C . HIS A 1 11 ? -9.736 -0.579 1.318 1.00 0.00 11 HIS A C 3
ATOM 1341 O O . HIS A 1 11 ? -8.758 0.051 1.715 1.00 0.00 11 HIS A O 3
ATOM 1355 N N . THR A 1 12 ? -9.776 -1.909 1.230 1.00 0.00 12 THR A N 3
ATOM 1356 C CA . THR A 1 12 ? -8.703 -2.800 1.658 1.00 0.00 12 THR A CA 3
ATOM 1357 C C . THR A 1 12 ? -8.289 -3.690 0.490 1.00 0.00 12 THR A C 3
ATOM 1358 O O . THR A 1 12 ? -9.092 -3.977 -0.394 1.00 0.00 12 THR A O 3
ATOM 1369 N N . ALA A 1 13 ? -7.026 -4.127 0.487 1.00 0.00 13 ALA A N 3
ATOM 1370 C CA . ALA A 1 13 ? -6.471 -4.984 -0.551 1.00 0.00 13 ALA A CA 3
ATOM 1371 C C . ALA A 1 13 ? -7.248 -6.280 -0.744 1.00 0.00 13 ALA A C 3
ATOM 1372 O O . ALA A 1 13 ? -7.276 -6.823 -1.846 1.00 0.00 13 ALA A O 3
ATOM 1379 N N . ARG A 1 14 ? -7.890 -6.752 0.324 1.00 0.00 14 ARG A N 3
ATOM 1380 C CA . ARG A 1 14 ? -8.742 -7.927 0.301 1.00 0.00 14 ARG A CA 3
ATOM 1381 C C . ARG A 1 14 ? -9.868 -7.758 -0.713 1.00 0.00 14 ARG A C 3
ATOM 1382 O O . ARG A 1 14 ? -10.186 -8.669 -1.474 1.00 0.00 14 ARG A O 3
ATOM 1403 N N . MET A 1 15 ? -10.461 -6.567 -0.690 1.00 0.00 15 MET A N 3
ATOM 1404 C CA . MET A 1 15 ? -11.541 -6.165 -1.568 1.00 0.00 15 MET A CA 3
ATOM 1405 C C . MET A 1 15 ? -11.030 -5.845 -2.971 1.00 0.00 15 MET A C 3
ATOM 1406 O O . MET A 1 15 ? -11.671 -6.171 -3.968 1.00 0.00 15 MET A O 3
ATOM 1420 N N . CYS A 1 16 ? -9.880 -5.171 -3.018 1.00 0.00 16 CYS A N 3
ATOM 1421 C CA . CYS A 1 16 ? -9.262 -4.655 -4.228 1.00 0.00 16 CYS A CA 3
ATOM 1422 C C . CYS A 1 16 ? -8.994 -5.729 -5.283 1.00 0.00 16 CYS A C 3
ATOM 1423 O O . CYS A 1 16 ? -8.391 -6.761 -4.997 1.00 0.00 16 CYS A O 3
ATOM 1430 N N . ARG A 1 17 ? -9.428 -5.435 -6.512 1.00 0.00 17 ARG A N 3
ATOM 1431 C CA . ARG A 1 17 ? -9.210 -6.233 -7.714 1.00 0.00 17 ARG A CA 3
ATOM 1432 C C . ARG A 1 17 ? -8.019 -5.696 -8.520 1.00 0.00 17 ARG A C 3
ATOM 1433 O O . ARG A 1 17 ? -7.371 -6.452 -9.241 1.00 0.00 17 ARG A O 3
ATOM 1454 N N . GLN A 1 18 ? -7.759 -4.386 -8.411 1.00 0.00 18 GLN A N 3
ATOM 1455 C CA . GLN A 1 18 ? -6.742 -3.639 -9.142 1.00 0.00 18 GLN A CA 3
ATOM 1456 C C . GLN A 1 18 ? -5.354 -4.274 -8.973 1.00 0.00 18 GLN A C 3
ATOM 1457 O O . GLN A 1 18 ? -5.106 -4.945 -7.972 1.00 0.00 18 GLN A O 3
ATOM 1471 N N . PRO A 1 19 ? -4.426 -4.035 -9.912 1.00 0.00 19 PRO A N 3
ATOM 1472 C CA . PRO A 1 19 ? -3.051 -4.491 -9.802 1.00 0.00 19 PRO A CA 3
ATOM 1473 C C . PRO A 1 19 ? -2.319 -3.663 -8.742 1.00 0.00 19 PRO A C 3
ATOM 1474 O O . PRO A 1 19 ? -2.793 -2.601 -8.337 1.00 0.00 19 PRO A O 3
ATOM 1485 N N . ARG A 1 20 ? -1.175 -4.168 -8.270 1.00 0.00 20 ARG A N 3
ATOM 1486 C CA . ARG A 1 20 ? -0.427 -3.559 -7.190 1.00 0.00 20 ARG A CA 3
ATOM 1487 C C . ARG A 1 20 ? 0.367 -2.334 -7.640 1.00 0.00 20 ARG A C 3
ATOM 1488 O O . ARG A 1 20 ? 0.480 -2.024 -8.825 1.00 0.00 20 ARG A O 3
ATOM 1509 N N . GLN A 1 21 ? 0.928 -1.662 -6.637 1.00 0.00 21 GLN A N 3
ATOM 1510 C CA . GLN A 1 21 ? 1.743 -0.484 -6.669 1.00 0.00 21 GLN A CA 3
ATOM 1511 C C . GLN A 1 21 ? 3.049 -0.668 -7.441 1.00 0.00 21 GLN A C 3
ATOM 1512 O O . GLN A 1 21 ? 3.490 -1.788 -7.696 1.00 0.00 21 GLN A O 3
ATOM 1526 N N . GLU A 1 22 ? 3.683 0.455 -7.784 1.00 0.00 22 GLU A N 3
ATOM 1527 C CA . GLU A 1 22 ? 4.990 0.486 -8.411 1.00 0.00 22 GLU A CA 3
ATOM 1528 C C . GLU A 1 22 ? 6.036 0.276 -7.319 1.00 0.00 22 GLU A C 3
ATOM 1529 O O . GLU A 1 22 ? 6.810 -0.679 -7.359 1.00 0.00 22 GLU A O 3
ATOM 1541 N N . GLY A 1 23 ? 6.015 1.182 -6.337 1.00 0.00 23 GLY A N 3
ATOM 1542 C CA . GLY A 1 23 ? 6.828 1.164 -5.137 1.00 0.00 23 GLY A CA 3
ATOM 1543 C C . GLY A 1 23 ? 5.961 1.565 -3.947 1.00 0.00 23 GLY A C 3
ATOM 1544 O O . GLY A 1 23 ? 4.782 1.220 -3.892 1.00 0.00 23 GLY A O 3
ATOM 1548 N N . CYS A 1 24 ? 6.540 2.293 -2.990 1.00 0.00 24 CYS A N 3
ATOM 1549 C CA . CYS A 1 24 ? 5.876 2.657 -1.753 1.00 0.00 24 CYS A CA 3
ATOM 1550 C C . CYS A 1 24 ? 4.845 3.745 -2.021 1.00 0.00 24 CYS A C 3
ATOM 1551 O O . CYS A 1 24 ? 5.195 4.904 -2.221 1.00 0.00 24 CYS A O 3
ATOM 1558 N N . TRP A 1 25 ? 3.570 3.363 -2.006 1.00 0.00 25 TRP A N 3
ATOM 1559 C CA . TRP A 1 25 ? 2.454 4.277 -2.170 1.00 0.00 25 TRP A CA 3
ATOM 1560 C C . TRP A 1 25 ? 2.287 5.172 -0.946 1.00 0.00 25 TRP A C 3
ATOM 1561 O O . TRP A 1 25 ? 1.826 6.306 -1.056 1.00 0.00 25 TRP A O 3
ATOM 1582 N N . ASN A 1 26 ? 2.654 4.638 0.220 1.00 0.00 26 ASN A N 3
ATOM 1583 C CA . ASN A 1 26 ? 2.479 5.269 1.514 1.00 0.00 26 ASN A CA 3
ATOM 1584 C C . ASN A 1 26 ? 3.439 6.438 1.636 1.00 0.00 26 ASN A C 3
ATOM 1585 O O . ASN A 1 26 ? 3.034 7.591 1.769 1.00 0.00 26 ASN A O 3
ATOM 1596 N N . CYS A 1 27 ? 4.721 6.091 1.586 1.00 0.00 27 CYS A N 3
ATOM 1597 C CA . CYS A 1 27 ? 5.818 7.025 1.800 1.00 0.00 27 CYS A CA 3
ATOM 1598 C C . CYS A 1 27 ? 6.305 7.685 0.505 1.00 0.00 27 CYS A C 3
ATOM 1599 O O . CYS A 1 27 ? 7.025 8.679 0.569 1.00 0.00 27 CYS A O 3
ATOM 1606 N N . GLY A 1 28 ? 5.916 7.150 -0.660 1.00 0.00 28 GLY A N 3
ATOM 1607 C CA . GLY A 1 28 ? 6.211 7.751 -1.959 1.00 0.00 28 GLY A CA 3
ATOM 1608 C C . GLY A 1 28 ? 7.479 7.230 -2.640 1.00 0.00 28 GLY A C 3
ATOM 1609 O O . GLY A 1 28 ? 7.815 7.702 -3.724 1.00 0.00 28 GLY A O 3
ATOM 1613 N N . SER A 1 29 ? 8.182 6.265 -2.034 1.00 0.00 29 SER A N 3
ATOM 1614 C CA . SER A 1 29 ? 9.368 5.657 -2.611 1.00 0.00 29 SER A CA 3
ATOM 1615 C C . SER A 1 29 ? 9.024 4.834 -3.850 1.00 0.00 29 SER A C 3
ATOM 1616 O O . SER A 1 29 ? 7.869 4.501 -4.108 1.00 0.00 29 SER A O 3
ATOM 1624 N N . LYS A 1 30 ? 10.072 4.505 -4.598 1.00 0.00 30 LYS A N 3
ATOM 1625 C CA . LYS A 1 30 ? 10.068 3.764 -5.833 1.00 0.00 30 LYS A CA 3
ATOM 1626 C C . LYS A 1 30 ? 10.870 2.471 -5.654 1.00 0.00 30 LYS A C 3
ATOM 1627 O O . LYS A 1 30 ? 10.523 1.432 -6.214 1.00 0.00 30 LYS A O 3
ATOM 1646 N N . GLU A 1 31 ? 11.943 2.551 -4.865 1.00 0.00 31 GLU A N 3
ATOM 1647 C CA . GLU A 1 31 ? 12.927 1.545 -4.606 1.00 0.00 31 GLU A CA 3
ATOM 1648 C C . GLU A 1 31 ? 12.340 0.356 -3.855 1.00 0.00 31 GLU A C 3
ATOM 1649 O O . GLU A 1 31 ? 12.613 -0.793 -4.196 1.00 0.00 31 GLU A O 3
ATOM 1661 N N . HIS A 1 32 ? 11.539 0.656 -2.830 1.00 0.00 32 HIS A N 3
ATOM 1662 C CA . HIS A 1 32 ? 10.839 -0.332 -2.016 1.00 0.00 32 HIS A CA 3
ATOM 1663 C C . HIS A 1 32 ? 9.337 -0.087 -2.066 1.00 0.00 32 HIS A C 3
ATOM 1664 O O . HIS A 1 32 ? 8.882 0.875 -2.679 1.00 0.00 32 HIS A O 3
ATOM 1678 N N . ARG A 1 33 ? 8.592 -0.970 -1.394 1.00 0.00 33 ARG A N 3
ATOM 1679 C CA . ARG A 1 33 ? 7.142 -1.019 -1.371 1.00 0.00 33 ARG A CA 3
ATOM 1680 C C . ARG A 1 33 ? 6.598 -0.781 0.035 1.00 0.00 33 ARG A C 3
ATOM 1681 O O . ARG A 1 33 ? 7.321 -0.888 1.017 1.00 0.00 33 ARG A O 3
ATOM 1702 N N . PHE A 1 34 ? 5.303 -0.478 0.137 1.00 0.00 34 PHE A N 3
ATOM 1703 C CA . PHE A 1 34 ? 4.654 -0.204 1.416 1.00 0.00 34 PHE A CA 3
ATOM 1704 C C . PHE A 1 34 ? 4.851 -1.369 2.388 1.00 0.00 34 PHE A C 3
ATOM 1705 O O . PHE A 1 34 ? 5.187 -1.155 3.550 1.00 0.00 34 PHE A O 3
ATOM 1722 N N . ALA A 1 35 ? 4.675 -2.595 1.889 1.00 0.00 35 ALA A N 3
ATOM 1723 C CA . ALA A 1 35 ? 4.906 -3.824 2.641 1.00 0.00 35 ALA A CA 3
ATOM 1724 C C . ALA A 1 35 ? 6.287 -3.855 3.307 1.00 0.00 35 ALA A C 3
ATOM 1725 O O . ALA A 1 35 ? 6.416 -4.283 4.452 1.00 0.00 35 ALA A O 3
ATOM 1732 N N . GLN A 1 36 ? 7.313 -3.399 2.583 1.00 0.00 36 GLN A N 3
ATOM 1733 C CA . GLN A 1 36 ? 8.690 -3.322 3.044 1.00 0.00 36 GLN A CA 3
ATOM 1734 C C . GLN A 1 36 ? 8.883 -2.174 4.036 1.00 0.00 36 GLN A C 3
ATOM 1735 O O . GLN A 1 36 ? 9.624 -2.307 5.009 1.00 0.00 36 GLN A O 3
ATOM 1749 N N . CYS A 1 37 ? 8.243 -1.035 3.758 1.00 0.00 37 CYS A N 3
ATOM 1750 C CA . CYS A 1 37 ? 8.385 0.196 4.516 1.00 0.00 37 CYS A CA 3
ATOM 1751 C C . CYS A 1 37 ? 7.828 0.033 5.934 1.00 0.00 37 CYS A C 3
ATOM 1752 O O . CYS A 1 37 ? 6.740 -0.516 6.091 1.00 0.00 37 CYS A O 3
ATOM 1759 N N . PRO A 1 38 ? 8.549 0.496 6.971 1.00 0.00 38 PRO A N 3
ATOM 1760 C CA . PRO A 1 38 ? 8.064 0.505 8.345 1.00 0.00 38 PRO A CA 3
ATOM 1761 C C . PRO A 1 38 ? 6.719 1.226 8.474 1.00 0.00 38 PRO A C 3
ATOM 1762 O O . PRO A 1 38 ? 5.863 0.813 9.255 1.00 0.00 38 PRO A O 3
ATOM 1773 N N . LYS A 1 39 ? 6.555 2.307 7.704 1.00 0.00 39 LYS A N 3
ATOM 1774 C CA . LYS A 1 39 ? 5.337 3.096 7.616 1.00 0.00 39 LYS A CA 3
ATOM 1775 C C . LYS A 1 39 ? 4.364 2.439 6.632 1.00 0.00 39 LYS A C 3
ATOM 1776 O O . LYS A 1 39 ? 4.846 1.732 5.720 1.00 0.00 39 LYS A O 3
ATOM 1798 N N . LEU A 1 1 ? -8.120 1.730 9.119 1.00 0.00 1 LEU A N 4
ATOM 1799 C CA . LEU A 1 1 ? -8.686 1.060 7.935 1.00 0.00 1 LEU A CA 4
ATOM 1800 C C . LEU A 1 1 ? -8.048 1.605 6.658 1.00 0.00 1 LEU A C 4
ATOM 1801 O O . LEU A 1 1 ? -8.435 2.675 6.187 1.00 0.00 1 LEU A O 4
ATOM 1819 N N . THR A 1 2 ? -7.069 0.877 6.103 1.00 0.00 2 THR A N 4
ATOM 1820 C CA . THR A 1 2 ? -6.432 1.256 4.853 1.00 0.00 2 THR A CA 4
ATOM 1821 C C . THR A 1 2 ? -5.950 0.033 4.079 1.00 0.00 2 THR A C 4
ATOM 1822 O O . THR A 1 2 ? -5.532 -0.968 4.656 1.00 0.00 2 THR A O 4
ATOM 1833 N N . CYS A 1 3 ? -6.046 0.137 2.753 1.00 0.00 3 CYS A N 4
ATOM 1834 C CA . CYS A 1 3 ? -5.706 -0.906 1.816 1.00 0.00 3 CYS A CA 4
ATOM 1835 C C . CYS A 1 3 ? -4.198 -1.129 1.741 1.00 0.00 3 CYS A C 4
ATOM 1836 O O . CYS A 1 3 ? -3.455 -0.251 1.313 1.00 0.00 3 CYS A O 4
ATOM 1843 N N . PHE A 1 4 ? -3.757 -2.339 2.087 1.00 0.00 4 PHE A N 4
ATOM 1844 C CA . PHE A 1 4 ? -2.396 -2.791 2.108 1.00 0.00 4 PHE A CA 4
ATOM 1845 C C . PHE A 1 4 ? -1.922 -3.260 0.725 1.00 0.00 4 PHE A C 4
ATOM 1846 O O . PHE A 1 4 ? -1.066 -4.137 0.631 1.00 0.00 4 PHE A O 4
ATOM 1863 N N . ASN A 1 5 ? -2.492 -2.684 -0.340 1.00 0.00 5 ASN A N 4
ATOM 1864 C CA . ASN A 1 5 ? -2.252 -3.043 -1.732 1.00 0.00 5 ASN A CA 4
ATOM 1865 C C . ASN A 1 5 ? -2.120 -1.760 -2.546 1.00 0.00 5 ASN A C 4
ATOM 1866 O O . ASN A 1 5 ? -1.018 -1.390 -2.946 1.00 0.00 5 ASN A O 4
ATOM 1877 N N . CYS A 1 6 ? -3.252 -1.085 -2.779 1.00 0.00 6 CYS A N 4
ATOM 1878 C CA . CYS A 1 6 ? -3.327 0.128 -3.569 1.00 0.00 6 CYS A CA 4
ATOM 1879 C C . CYS A 1 6 ? -3.069 1.380 -2.722 1.00 0.00 6 CYS A C 4
ATOM 1880 O O . CYS A 1 6 ? -2.739 2.426 -3.276 1.00 0.00 6 CYS A O 4
ATOM 1887 N N . GLY A 1 7 ? -3.216 1.283 -1.393 1.00 0.00 7 GLY A N 4
ATOM 1888 C CA . GLY A 1 7 ? -2.913 2.373 -0.479 1.00 0.00 7 GLY A CA 4
ATOM 1889 C C . GLY A 1 7 ? -4.027 3.403 -0.339 1.00 0.00 7 GLY A C 4
ATOM 1890 O O . GLY A 1 7 ? -3.768 4.495 0.161 1.00 0.00 7 GLY A O 4
ATOM 1894 N N . LYS A 1 8 ? -5.255 3.076 -0.761 1.00 0.00 8 LYS A N 4
ATOM 1895 C CA . LYS A 1 8 ? -6.404 3.954 -0.628 1.00 0.00 8 LYS A CA 4
ATOM 1896 C C . LYS A 1 8 ? -7.140 3.607 0.670 1.00 0.00 8 LYS A C 4
ATOM 1897 O O . LYS A 1 8 ? -7.565 2.460 0.824 1.00 0.00 8 LYS A O 4
ATOM 1916 N N . PRO A 1 9 ? -7.305 4.563 1.602 1.00 0.00 9 PRO A N 4
ATOM 1917 C CA . PRO A 1 9 ? -8.082 4.371 2.817 1.00 0.00 9 PRO A CA 4
ATOM 1918 C C . PRO A 1 9 ? -9.543 4.004 2.543 1.00 0.00 9 PRO A C 4
ATOM 1919 O O . PRO A 1 9 ? -10.027 4.119 1.417 1.00 0.00 9 PRO A O 4
ATOM 1930 N N . GLY A 1 10 ? -10.247 3.577 3.597 1.00 0.00 10 GLY A N 4
ATOM 1931 C CA . GLY A 1 10 ? -11.674 3.289 3.547 1.00 0.00 10 GLY A CA 4
ATOM 1932 C C . GLY A 1 10 ? -11.971 1.829 3.209 1.00 0.00 10 GLY A C 4
ATOM 1933 O O . GLY A 1 10 ? -13.137 1.438 3.189 1.00 0.00 10 GLY A O 4
ATOM 1937 N N . HIS A 1 11 ? -10.936 1.020 2.956 1.00 0.00 11 HIS A N 4
ATOM 1938 C CA . HIS A 1 11 ? -11.075 -0.405 2.731 1.00 0.00 11 HIS A CA 4
ATOM 1939 C C . HIS A 1 11 ? -9.779 -1.113 3.085 1.00 0.00 11 HIS A C 4
ATOM 1940 O O . HIS A 1 11 ? -8.868 -0.534 3.673 1.00 0.00 11 HIS A O 4
ATOM 1954 N N . THR A 1 12 ? -9.751 -2.390 2.719 1.00 0.00 12 THR A N 4
ATOM 1955 C CA . THR A 1 12 ? -8.671 -3.328 2.996 1.00 0.00 12 THR A CA 4
ATOM 1956 C C . THR A 1 12 ? -8.295 -4.065 1.711 1.00 0.00 12 THR A C 4
ATOM 1957 O O . THR A 1 12 ? -9.137 -4.265 0.840 1.00 0.00 12 THR A O 4
ATOM 1968 N N . ALA A 1 13 ? -7.030 -4.485 1.598 1.00 0.00 13 ALA A N 4
ATOM 1969 C CA . ALA A 1 13 ? -6.535 -5.241 0.454 1.00 0.00 13 ALA A CA 4
ATOM 1970 C C . ALA A 1 13 ? -7.320 -6.523 0.199 1.00 0.00 13 ALA A C 4
ATOM 1971 O O . ALA A 1 13 ? -7.438 -6.957 -0.944 1.00 0.00 13 ALA A O 4
ATOM 1978 N N . ARG A 1 14 ? -7.872 -7.104 1.266 1.00 0.00 14 ARG A N 4
ATOM 1979 C CA . ARG A 1 14 ? -8.734 -8.272 1.211 1.00 0.00 14 ARG A CA 4
ATOM 1980 C C . ARG A 1 14 ? -9.920 -8.030 0.285 1.00 0.00 14 ARG A C 4
ATOM 1981 O O . ARG A 1 14 ? -10.282 -8.879 -0.526 1.00 0.00 14 ARG A O 4
ATOM 2002 N N . MET A 1 15 ? -10.516 -6.850 0.443 1.00 0.00 15 MET A N 4
ATOM 2003 C CA . MET A 1 15 ? -11.671 -6.399 -0.308 1.00 0.00 15 MET A CA 4
ATOM 2004 C C . MET A 1 15 ? -11.271 -5.904 -1.698 1.00 0.00 15 MET A C 4
ATOM 2005 O O . MET A 1 15 ? -12.006 -6.091 -2.665 1.00 0.00 15 MET A O 4
ATOM 2019 N N . CYS A 1 16 ? -10.113 -5.245 -1.770 1.00 0.00 16 CYS A N 4
ATOM 2020 C CA . CYS A 1 16 ? -9.601 -4.595 -2.964 1.00 0.00 16 CYS A CA 4
ATOM 2021 C C . CYS A 1 16 ? -9.411 -5.553 -4.139 1.00 0.00 16 CYS A C 4
ATOM 2022 O O . CYS A 1 16 ? -9.004 -6.700 -3.972 1.00 0.00 16 CYS A O 4
ATOM 2029 N N . ARG A 1 17 ? -9.692 -5.022 -5.331 1.00 0.00 17 ARG A N 4
ATOM 2030 C CA . ARG A 1 17 ? -9.517 -5.660 -6.631 1.00 0.00 17 ARG A CA 4
ATOM 2031 C C . ARG A 1 17 ? -8.374 -5.002 -7.415 1.00 0.00 17 ARG A C 4
ATOM 2032 O O . ARG A 1 17 ? -7.754 -5.648 -8.258 1.00 0.00 17 ARG A O 4
ATOM 2053 N N . GLN A 1 18 ? -8.116 -3.714 -7.152 1.00 0.00 18 GLN A N 4
ATOM 2054 C CA . GLN A 1 18 ? -7.148 -2.885 -7.858 1.00 0.00 18 GLN A CA 4
ATOM 2055 C C . GLN A 1 18 ? -5.733 -3.479 -7.804 1.00 0.00 18 GLN A C 4
ATOM 2056 O O . GLN A 1 18 ? -5.418 -4.252 -6.900 1.00 0.00 18 GLN A O 4
ATOM 2070 N N . PRO A 1 19 ? -4.865 -3.075 -8.741 1.00 0.00 19 PRO A N 4
ATOM 2071 C CA . PRO A 1 19 ? -3.457 -3.434 -8.778 1.00 0.00 19 PRO A CA 4
ATOM 2072 C C . PRO A 1 19 ? -2.741 -2.979 -7.504 1.00 0.00 19 PRO A C 4
ATOM 2073 O O . PRO A 1 19 ? -3.192 -2.052 -6.829 1.00 0.00 19 PRO A O 4
ATOM 2084 N N . ARG A 1 20 ? -1.611 -3.620 -7.190 1.00 0.00 20 ARG A N 4
ATOM 2085 C CA . ARG A 1 20 ? -0.770 -3.243 -6.063 1.00 0.00 20 ARG A CA 4
ATOM 2086 C C . ARG A 1 20 ? 0.138 -2.072 -6.439 1.00 0.00 20 ARG A C 4
ATOM 2087 O O . ARG A 1 20 ? 0.132 -1.602 -7.576 1.00 0.00 20 ARG A O 4
ATOM 2108 N N . GLN A 1 21 ? 0.932 -1.630 -5.461 1.00 0.00 21 GLN A N 4
ATOM 2109 C CA . GLN A 1 21 ? 1.955 -0.612 -5.625 1.00 0.00 21 GLN A CA 4
ATOM 2110 C C . GLN A 1 21 ? 3.311 -1.309 -5.607 1.00 0.00 21 GLN A C 4
ATOM 2111 O O . GLN A 1 21 ? 3.543 -2.233 -4.828 1.00 0.00 21 GLN A O 4
ATOM 2125 N N . GLU A 1 22 ? 4.196 -0.847 -6.487 1.00 0.00 22 GLU A N 4
ATOM 2126 C CA . GLU A 1 22 ? 5.523 -1.383 -6.704 1.00 0.00 22 GLU A CA 4
ATOM 2127 C C . GLU A 1 22 ? 6.465 -0.937 -5.592 1.00 0.00 22 GLU A C 4
ATOM 2128 O O . GLU A 1 22 ? 7.199 -1.745 -5.029 1.00 0.00 22 GLU A O 4
ATOM 2140 N N . GLY A 1 23 ? 6.425 0.360 -5.284 1.00 0.00 23 GLY A N 4
ATOM 2141 C CA . GLY A 1 23 ? 7.159 0.967 -4.194 1.00 0.00 23 GLY A CA 4
ATOM 2142 C C . GLY A 1 23 ? 6.361 0.884 -2.894 1.00 0.00 23 GLY A C 4
ATOM 2143 O O . GLY A 1 23 ? 5.632 -0.077 -2.652 1.00 0.00 23 GLY A O 4
ATOM 2147 N N . CYS A 1 24 ? 6.505 1.923 -2.069 1.00 0.00 24 CYS A N 4
ATOM 2148 C CA . CYS A 1 24 ? 5.801 2.114 -0.812 1.00 0.00 24 CYS A CA 4
ATOM 2149 C C . CYS A 1 24 ? 4.651 3.084 -1.055 1.00 0.00 24 CYS A C 4
ATOM 2150 O O . CYS A 1 24 ? 4.892 4.246 -1.368 1.00 0.00 24 CYS A O 4
ATOM 2157 N N . TRP A 1 25 ? 3.406 2.625 -0.901 1.00 0.00 25 TRP A N 4
ATOM 2158 C CA . TRP A 1 25 ? 2.232 3.454 -1.107 1.00 0.00 25 TRP A CA 4
ATOM 2159 C C . TRP A 1 25 ? 2.007 4.419 0.056 1.00 0.00 25 TRP A C 4
ATOM 2160 O O . TRP A 1 25 ? 1.391 5.467 -0.128 1.00 0.00 25 TRP A O 4
ATOM 2181 N N . ASN A 1 26 ? 2.478 4.054 1.254 1.00 0.00 26 ASN A N 4
ATOM 2182 C CA . ASN A 1 26 ? 2.235 4.808 2.472 1.00 0.00 26 ASN A CA 4
ATOM 2183 C C . ASN A 1 26 ? 3.085 6.070 2.499 1.00 0.00 26 ASN A C 4
ATOM 2184 O O . ASN A 1 26 ? 2.555 7.163 2.683 1.00 0.00 26 ASN A O 4
ATOM 2195 N N . CYS A 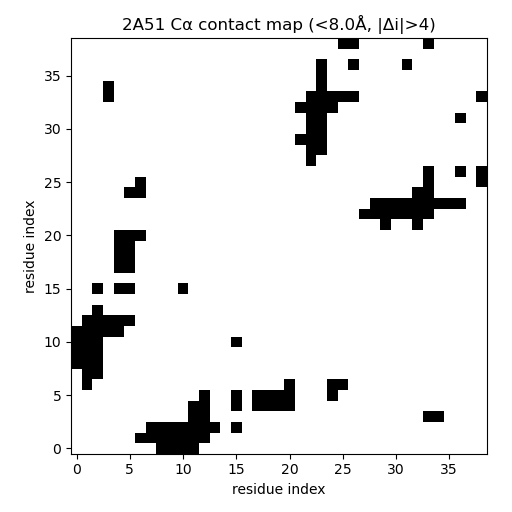1 27 ? 4.399 5.908 2.318 1.00 0.00 27 CYS A N 4
ATOM 2196 C CA . CYS A 1 27 ? 5.352 6.999 2.395 1.00 0.00 27 CYS A CA 4
ATOM 2197 C C . CYS A 1 27 ? 5.778 7.507 1.014 1.00 0.00 27 CYS A C 4
ATOM 2198 O O . CYS A 1 27 ? 6.322 8.606 0.922 1.00 0.00 27 CYS A O 4
ATOM 2205 N N . GLY A 1 28 ? 5.537 6.732 -0.054 1.00 0.00 28 GLY A N 4
ATOM 2206 C CA . GLY A 1 28 ? 5.797 7.176 -1.420 1.00 0.00 28 GLY A CA 4
ATOM 2207 C C . GLY A 1 28 ? 7.221 6.910 -1.911 1.00 0.00 28 GLY A C 4
ATOM 2208 O O . GLY A 1 28 ? 7.647 7.529 -2.885 1.00 0.00 28 GLY A O 4
ATOM 2212 N N . SER A 1 29 ? 7.957 5.995 -1.268 1.00 0.00 29 SER A N 4
ATOM 2213 C CA . SER A 1 29 ? 9.280 5.588 -1.720 1.00 0.00 29 SER A CA 4
ATOM 2214 C C . SER A 1 29 ? 9.153 4.558 -2.846 1.00 0.00 29 SER A C 4
ATOM 2215 O O . SER A 1 29 ? 8.065 4.079 -3.151 1.00 0.00 29 SER A O 4
ATOM 2223 N N . LYS A 1 30 ? 10.294 4.236 -3.457 1.00 0.00 30 LYS A N 4
ATOM 2224 C CA . LYS A 1 30 ? 10.486 3.282 -4.530 1.00 0.00 30 LYS A CA 4
ATOM 2225 C C . LYS A 1 30 ? 11.369 2.116 -4.081 1.00 0.00 30 LYS A C 4
ATOM 2226 O O . LYS A 1 30 ? 11.297 1.017 -4.628 1.00 0.00 30 LYS A O 4
ATOM 2245 N N . GLU A 1 31 ? 12.217 2.387 -3.088 1.00 0.00 31 GLU A N 4
ATOM 2246 C CA . GLU A 1 31 ? 13.233 1.558 -2.519 1.00 0.00 31 GLU A CA 4
ATOM 2247 C C . GLU A 1 31 ? 12.640 0.303 -1.890 1.00 0.00 31 GLU A C 4
ATOM 2248 O O . GLU A 1 31 ? 13.112 -0.807 -2.124 1.00 0.00 31 GLU A O 4
ATOM 2260 N N . HIS A 1 32 ? 11.602 0.520 -1.080 1.00 0.00 32 HIS A N 4
ATOM 2261 C CA . HIS A 1 32 ? 10.941 -0.497 -0.275 1.00 0.00 32 HIS A CA 4
ATOM 2262 C C . HIS A 1 32 ? 9.427 -0.397 -0.425 1.00 0.00 32 HIS A C 4
ATOM 2263 O O . HIS A 1 32 ? 8.927 0.432 -1.183 1.00 0.00 32 HIS A O 4
ATOM 2277 N N . ARG A 1 33 ? 8.719 -1.261 0.307 1.00 0.00 33 ARG A N 4
ATOM 2278 C CA . ARG A 1 33 ? 7.280 -1.425 0.273 1.00 0.00 33 ARG A CA 4
ATOM 2279 C C . ARG A 1 33 ? 6.648 -1.044 1.608 1.00 0.00 33 ARG A C 4
ATOM 2280 O O . ARG A 1 33 ? 7.328 -0.920 2.618 1.00 0.00 33 ARG A O 4
ATOM 2301 N N . PHE A 1 34 ? 5.325 -0.887 1.624 1.00 0.00 34 PHE A N 4
ATOM 2302 C CA . PHE A 1 34 ? 4.599 -0.463 2.816 1.00 0.00 34 PHE A CA 4
ATOM 2303 C C . PHE A 1 34 ? 4.856 -1.411 3.995 1.00 0.00 34 PHE A C 4
ATOM 2304 O O . PHE A 1 34 ? 5.052 -0.947 5.116 1.00 0.00 34 PHE A O 4
ATOM 2321 N N . ALA A 1 35 ? 4.893 -2.724 3.739 1.00 0.00 35 ALA A N 4
ATOM 2322 C CA . ALA A 1 35 ? 5.190 -3.724 4.758 1.00 0.00 35 ALA A CA 4
ATOM 2323 C C . ALA A 1 35 ? 6.558 -3.477 5.403 1.00 0.00 35 ALA A C 4
ATOM 2324 O O . ALA A 1 35 ? 6.700 -3.540 6.622 1.00 0.00 35 ALA A O 4
ATOM 2331 N N . GLN A 1 36 ? 7.556 -3.193 4.565 1.00 0.00 36 GLN A N 4
ATOM 2332 C CA . GLN A 1 36 ? 8.937 -2.943 4.949 1.00 0.00 36 GLN A CA 4
ATOM 2333 C C . GLN A 1 36 ? 9.125 -1.581 5.626 1.00 0.00 36 GLN A C 4
ATOM 2334 O O . GLN A 1 36 ? 10.051 -1.415 6.418 1.00 0.00 36 GLN A O 4
ATOM 2348 N N . CYS A 1 37 ? 8.276 -0.602 5.291 1.00 0.00 37 CYS A N 4
ATOM 2349 C CA . CYS A 1 37 ? 8.389 0.772 5.758 1.00 0.00 37 CYS A CA 4
ATOM 2350 C C . CYS A 1 37 ? 8.322 0.867 7.286 1.00 0.00 37 CYS A C 4
ATOM 2351 O O . CYS A 1 37 ? 7.478 0.210 7.893 1.00 0.00 37 CYS A O 4
ATOM 2358 N N . PRO A 1 38 ? 9.181 1.684 7.918 1.00 0.00 38 PRO A N 4
ATOM 2359 C CA . PRO A 1 38 ? 9.121 1.933 9.351 1.00 0.00 38 PRO A CA 4
ATOM 2360 C C . PRO A 1 38 ? 7.894 2.781 9.691 1.00 0.00 38 PRO A C 4
ATOM 2361 O O . PRO A 1 38 ? 7.294 2.613 10.751 1.00 0.00 38 PRO A O 4
ATOM 2372 N N . LYS A 1 39 ? 7.538 3.690 8.778 1.00 0.00 39 LYS A N 4
ATOM 2373 C CA . LYS A 1 39 ? 6.363 4.539 8.863 1.00 0.00 39 LYS A CA 4
ATOM 2374 C C . LYS A 1 39 ? 5.124 3.784 8.381 1.00 0.00 39 LYS A C 4
ATOM 2375 O O . LYS A 1 39 ? 4.015 4.266 8.700 1.00 0.00 39 LYS A O 4
ATOM 2397 N N . LEU A 1 1 ? -8.352 2.246 8.146 1.00 0.00 1 LEU A N 5
ATOM 2398 C CA . LEU A 1 1 ? -8.890 1.567 6.955 1.00 0.00 1 LEU A CA 5
ATOM 2399 C C . LEU A 1 1 ? -8.197 2.077 5.692 1.00 0.00 1 LEU A C 5
ATOM 2400 O O . LEU A 1 1 ? -8.577 3.121 5.160 1.00 0.00 1 LEU A O 5
ATOM 2418 N N . THR A 1 2 ? -7.176 1.350 5.221 1.00 0.00 2 THR A N 5
ATOM 2419 C CA . THR A 1 2 ? -6.478 1.693 3.993 1.00 0.00 2 THR A CA 5
ATOM 2420 C C . THR A 1 2 ? -5.926 0.453 3.302 1.00 0.00 2 THR A C 5
ATOM 2421 O O . THR A 1 2 ? -5.535 -0.519 3.946 1.00 0.00 2 THR A O 5
ATOM 2432 N N . CYS A 1 3 ? -5.940 0.499 1.968 1.00 0.00 3 CYS A N 5
ATOM 2433 C CA . CYS A 1 3 ? -5.518 -0.581 1.111 1.00 0.00 3 CYS A CA 5
ATOM 2434 C C . CYS A 1 3 ? -4.006 -0.772 1.175 1.00 0.00 3 CYS A C 5
ATOM 2435 O O . CYS A 1 3 ? -3.247 0.155 0.909 1.00 0.00 3 CYS A O 5
ATOM 2442 N N . PHE A 1 4 ? -3.581 -1.998 1.484 1.00 0.00 4 PHE A N 5
ATOM 2443 C CA . PHE A 1 4 ? -2.190 -2.395 1.596 1.00 0.00 4 PHE A CA 5
ATOM 2444 C C . PHE A 1 4 ? -1.659 -2.945 0.265 1.00 0.00 4 PHE A C 5
ATOM 2445 O O . PHE A 1 4 ? -0.809 -3.833 0.264 1.00 0.00 4 PHE A O 5
ATOM 2462 N N . ASN A 1 5 ? -2.171 -2.434 -0.863 1.00 0.00 5 ASN A N 5
ATOM 2463 C CA . ASN A 1 5 ? -1.859 -2.913 -2.205 1.00 0.00 5 ASN A CA 5
ATOM 2464 C C . ASN A 1 5 ? -1.723 -1.716 -3.149 1.00 0.00 5 ASN A C 5
ATOM 2465 O O . ASN A 1 5 ? -0.611 -1.391 -3.559 1.00 0.00 5 ASN A O 5
ATOM 2476 N N . CYS A 1 6 ? -2.841 -1.053 -3.479 1.00 0.00 6 CYS A N 5
ATOM 2477 C CA . CYS A 1 6 ? -2.864 0.113 -4.339 1.00 0.00 6 CYS A CA 5
ATOM 2478 C C . CYS A 1 6 ? -2.604 1.396 -3.539 1.00 0.00 6 CYS A C 5
ATOM 2479 O O . CYS A 1 6 ? -2.146 2.385 -4.109 1.00 0.00 6 CYS A O 5
ATOM 2486 N N . GLY A 1 7 ? -2.882 1.371 -2.225 1.00 0.00 7 GLY A N 5
ATOM 2487 C CA . GLY A 1 7 ? -2.591 2.464 -1.311 1.00 0.00 7 GLY A CA 5
ATOM 2488 C C . GLY A 1 7 ? -3.761 3.407 -1.049 1.00 0.00 7 GLY A C 5
ATOM 2489 O O . GLY A 1 7 ? -3.578 4.400 -0.349 1.00 0.00 7 GLY A O 5
ATOM 2493 N N . LYS A 1 8 ? -4.954 3.131 -1.593 1.00 0.00 8 LYS A N 5
ATOM 2494 C CA . LYS A 1 8 ? -6.080 4.012 -1.491 1.00 0.00 8 LYS A CA 5
ATOM 2495 C C . LYS A 1 8 ? -6.778 3.809 -0.143 1.00 0.00 8 LYS A C 5
ATOM 2496 O O . LYS A 1 8 ? -7.049 2.664 0.225 1.00 0.00 8 LYS A O 5
ATOM 2515 N N . PRO A 1 9 ? -7.102 4.885 0.591 1.00 0.00 9 PRO A N 5
ATOM 2516 C CA . PRO A 1 9 ? -7.866 4.768 1.816 1.00 0.00 9 PRO A CA 5
ATOM 2517 C C . PRO A 1 9 ? -9.325 4.445 1.496 1.00 0.00 9 PRO A C 5
ATOM 2518 O O . PRO A 1 9 ? -9.777 4.607 0.362 1.00 0.00 9 PRO A O 5
ATOM 2529 N N . GLY A 1 10 ? -10.056 3.981 2.513 1.00 0.00 10 GLY A N 5
ATOM 2530 C CA . GLY A 1 10 ? -11.483 3.700 2.414 1.00 0.00 10 GLY A CA 5
ATOM 2531 C C . GLY A 1 10 ? -11.780 2.230 2.116 1.00 0.00 10 GLY A C 5
ATOM 2532 O O . GLY A 1 10 ? -12.944 1.834 2.133 1.00 0.00 10 GLY A O 5
ATOM 2536 N N . HIS A 1 11 ? -10.748 1.420 1.847 1.00 0.00 11 HIS A N 5
ATOM 2537 C CA . HIS A 1 11 ? -10.883 -0.015 1.662 1.00 0.00 11 HIS A CA 5
ATOM 2538 C C . HIS A 1 11 ? -9.627 -0.715 2.150 1.00 0.00 11 HIS A C 5
ATOM 2539 O O . HIS A 1 11 ? -8.770 -0.116 2.794 1.00 0.00 11 HIS A O 5
ATOM 2553 N N . THR A 1 12 ? -9.573 -2.006 1.842 1.00 0.00 12 THR A N 5
ATOM 2554 C CA . THR A 1 12 ? -8.534 -2.934 2.278 1.00 0.00 12 THR A CA 5
ATOM 2555 C C . THR A 1 12 ? -8.044 -3.756 1.087 1.00 0.00 12 THR A C 5
ATOM 2556 O O . THR A 1 12 ? -8.810 -4.027 0.166 1.00 0.00 12 THR A O 5
ATOM 2567 N N . ALA A 1 13 ? -6.773 -4.172 1.112 1.00 0.00 13 ALA A N 5
ATOM 2568 C CA . ALA A 1 13 ? -6.185 -5.005 0.069 1.00 0.00 13 ALA A CA 5
ATOM 2569 C C . ALA A 1 13 ? -6.934 -6.318 -0.132 1.00 0.00 13 ALA A C 5
ATOM 2570 O O . ALA A 1 13 ? -6.978 -6.838 -1.245 1.00 0.00 13 ALA A O 5
ATOM 2577 N N . ARG A 1 14 ? -7.537 -6.830 0.943 1.00 0.00 14 ARG A N 5
ATOM 2578 C CA . ARG A 1 14 ? -8.370 -8.020 0.927 1.00 0.00 14 ARG A CA 5
ATOM 2579 C C . ARG A 1 14 ? -9.494 -7.882 -0.093 1.00 0.00 14 ARG A C 5
ATOM 2580 O O . ARG A 1 14 ? -9.784 -8.802 -0.854 1.00 0.00 14 ARG A O 5
ATOM 2601 N N . MET A 1 15 ? -10.121 -6.708 -0.071 1.00 0.00 15 MET A N 5
ATOM 2602 C CA . MET A 1 15 ? -11.223 -6.344 -0.938 1.00 0.00 15 MET A CA 5
ATOM 2603 C C . MET A 1 15 ? -10.724 -5.949 -2.328 1.00 0.00 15 MET A C 5
ATOM 2604 O O . MET A 1 15 ? -11.372 -6.237 -3.332 1.00 0.00 15 MET A O 5
ATOM 2618 N N . CYS A 1 16 ? -9.581 -5.262 -2.362 1.00 0.00 16 CYS A N 5
ATOM 2619 C CA . CYS A 1 16 ? -8.997 -4.696 -3.568 1.00 0.00 16 CYS A CA 5
ATOM 2620 C C . CYS A 1 16 ? -8.665 -5.752 -4.622 1.00 0.00 16 CYS A C 5
ATOM 2621 O O . CYS A 1 16 ? -7.873 -6.658 -4.375 1.00 0.00 16 CYS A O 5
ATOM 2628 N N . ARG A 1 17 ? -9.258 -5.596 -5.809 1.00 0.00 17 ARG A N 5
ATOM 2629 C CA . ARG A 1 17 ? -8.998 -6.418 -6.984 1.00 0.00 17 ARG A CA 5
ATOM 2630 C C . ARG A 1 17 ? -7.834 -5.836 -7.799 1.00 0.00 17 ARG A C 5
ATOM 2631 O O . ARG A 1 17 ? -7.148 -6.566 -8.512 1.00 0.00 17 ARG A O 5
ATOM 2652 N N . GLN A 1 18 ? -7.632 -4.515 -7.701 1.00 0.00 18 GLN A N 5
ATOM 2653 C CA . GLN A 1 18 ? -6.661 -3.741 -8.459 1.00 0.00 18 GLN A CA 5
ATOM 2654 C C . GLN A 1 18 ? -5.231 -4.254 -8.262 1.00 0.00 18 GLN A C 5
ATOM 2655 O O . GLN A 1 18 ? -4.920 -4.799 -7.204 1.00 0.00 18 GLN A O 5
ATOM 2669 N N . PRO A 1 19 ? -4.349 -4.051 -9.253 1.00 0.00 19 PRO A N 5
ATOM 2670 C CA . PRO A 1 19 ? -2.931 -4.360 -9.146 1.00 0.00 19 PRO A CA 5
ATOM 2671 C C . PRO A 1 19 ? -2.296 -3.569 -7.993 1.00 0.00 19 PRO A C 5
ATOM 2672 O O . PRO A 1 19 ? -2.887 -2.612 -7.490 1.00 0.00 19 PRO A O 5
ATOM 2683 N N . ARG A 1 20 ? -1.076 -3.942 -7.595 1.00 0.00 20 ARG A N 5
ATOM 2684 C CA . ARG A 1 20 ? -0.327 -3.205 -6.586 1.00 0.00 20 ARG A CA 5
ATOM 2685 C C . ARG A 1 20 ? 0.139 -1.848 -7.116 1.00 0.00 20 ARG A C 5
ATOM 2686 O O . ARG A 1 20 ? -0.031 -1.515 -8.288 1.00 0.00 20 ARG A O 5
ATOM 2707 N N . GLN A 1 21 ? 0.770 -1.095 -6.218 1.00 0.00 21 GLN A N 5
ATOM 2708 C CA . GLN A 1 21 ? 1.407 0.181 -6.469 1.00 0.00 21 GLN A CA 5
ATOM 2709 C C . GLN A 1 21 ? 2.885 -0.063 -6.750 1.00 0.00 21 GLN A C 5
ATOM 2710 O O . GLN A 1 21 ? 3.426 -1.090 -6.349 1.00 0.00 21 GLN A O 5
ATOM 2724 N N . GLU A 1 22 ? 3.532 0.882 -7.436 1.00 0.00 22 GLU A N 5
ATOM 2725 C CA . GLU A 1 22 ? 4.911 0.779 -7.889 1.00 0.00 22 GLU A CA 5
ATOM 2726 C C . GLU A 1 22 ? 5.860 0.314 -6.781 1.00 0.00 22 GLU A C 5
ATOM 2727 O O . GLU A 1 22 ? 6.581 -0.669 -6.952 1.00 0.00 22 GLU A O 5
ATOM 2739 N N . GLY A 1 23 ? 5.834 1.013 -5.643 1.00 0.00 23 GLY A N 5
ATOM 2740 C CA . GLY A 1 23 ? 6.649 0.706 -4.477 1.00 0.00 23 GLY A CA 5
ATOM 2741 C C . GLY A 1 23 ? 5.892 1.049 -3.198 1.00 0.00 23 GLY A C 5
ATOM 2742 O O . GLY A 1 23 ? 4.780 0.565 -2.988 1.00 0.00 23 GLY A O 5
ATOM 2746 N N . CYS A 1 24 ? 6.504 1.871 -2.339 1.00 0.00 24 CYS A N 5
ATOM 2747 C CA . CYS A 1 24 ? 5.920 2.305 -1.085 1.00 0.00 24 CYS A CA 5
ATOM 2748 C C . CYS A 1 24 ? 4.871 3.369 -1.369 1.00 0.00 24 CYS A C 5
ATOM 2749 O O . CYS A 1 24 ? 5.195 4.529 -1.607 1.00 0.00 24 CYS A O 5
ATOM 2756 N N . TRP A 1 25 ? 3.607 2.961 -1.329 1.00 0.00 25 TRP A N 5
ATOM 2757 C CA . TRP A 1 25 ? 2.469 3.838 -1.530 1.00 0.00 25 TRP A CA 5
ATOM 2758 C C . TRP A 1 25 ? 2.291 4.796 -0.354 1.00 0.00 25 TRP A C 5
ATOM 2759 O O . TRP A 1 25 ? 1.768 5.896 -0.518 1.00 0.00 25 TRP A O 5
ATOM 2780 N N . ASN A 1 26 ? 2.719 4.359 0.834 1.00 0.00 26 ASN A N 5
ATOM 2781 C CA . ASN A 1 26 ? 2.545 5.058 2.091 1.00 0.00 26 ASN A CA 5
ATOM 2782 C C . ASN A 1 26 ? 3.499 6.245 2.171 1.00 0.00 26 ASN A C 5
ATOM 2783 O O . ASN A 1 26 ? 3.064 7.377 2.368 1.00 0.00 26 ASN A O 5
ATOM 2794 N N . CYS A 1 27 ? 4.798 5.968 2.026 1.00 0.00 27 CYS A N 5
ATOM 2795 C CA . CYS A 1 27 ? 5.855 6.954 2.184 1.00 0.00 27 CYS A CA 5
ATOM 2796 C C . CYS A 1 27 ? 6.320 7.532 0.842 1.00 0.00 27 CYS A C 5
ATOM 2797 O O . CYS A 1 27 ? 7.003 8.554 0.830 1.00 0.00 27 CYS A O 5
ATOM 2804 N N . GLY A 1 28 ? 5.953 6.895 -0.280 1.00 0.00 28 GLY A N 5
ATOM 2805 C CA . GLY A 1 28 ? 6.226 7.404 -1.621 1.00 0.00 28 GLY A CA 5
ATOM 2806 C C . GLY A 1 28 ? 7.497 6.854 -2.272 1.00 0.00 28 GLY A C 5
ATOM 2807 O O . GLY A 1 28 ? 7.808 7.236 -3.398 1.00 0.00 28 GLY A O 5
ATOM 2811 N N . SER A 1 29 ? 8.234 5.964 -1.594 1.00 0.00 29 SER A N 5
ATOM 2812 C CA . SER A 1 29 ? 9.437 5.356 -2.129 1.00 0.00 29 SER A CA 5
ATOM 2813 C C . SER A 1 29 ? 9.114 4.422 -3.288 1.00 0.00 29 SER A C 5
ATOM 2814 O O . SER A 1 29 ? 8.003 3.913 -3.407 1.00 0.00 29 SER A O 5
ATOM 2822 N N . LYS A 1 30 ? 10.133 4.176 -4.105 1.00 0.00 30 LYS A N 5
ATOM 2823 C CA . LYS A 1 30 ? 10.141 3.251 -5.210 1.00 0.00 30 LYS A CA 5
ATOM 2824 C C . LYS A 1 30 ? 11.114 2.096 -4.950 1.00 0.00 30 LYS A C 5
ATOM 2825 O O . LYS A 1 30 ? 11.012 1.053 -5.592 1.00 0.00 30 LYS A O 5
ATOM 2844 N N . GLU A 1 31 ? 12.044 2.276 -4.005 1.00 0.00 31 GLU A N 5
ATOM 2845 C CA . GLU A 1 31 ? 13.089 1.366 -3.648 1.00 0.00 31 GLU A CA 5
ATOM 2846 C C . GLU A 1 31 ? 12.529 0.147 -2.919 1.00 0.00 31 GLU A C 5
ATOM 2847 O O . GLU A 1 31 ? 12.907 -0.986 -3.210 1.00 0.00 31 GLU A O 5
ATOM 2859 N N . HIS A 1 32 ? 11.630 0.405 -1.964 1.00 0.00 32 HIS A N 5
ATOM 2860 C CA . HIS A 1 32 ? 10.960 -0.593 -1.143 1.00 0.00 32 HIS A CA 5
ATOM 2861 C C . HIS A 1 32 ? 9.448 -0.399 -1.208 1.00 0.00 32 HIS A C 5
ATOM 2862 O O . HIS A 1 32 ? 8.957 0.490 -1.901 1.00 0.00 32 HIS A O 5
ATOM 2876 N N . ARG A 1 33 ? 8.728 -1.247 -0.467 1.00 0.00 33 ARG A N 5
ATOM 2877 C CA . ARG A 1 33 ? 7.282 -1.333 -0.433 1.00 0.00 33 ARG A CA 5
ATOM 2878 C C . ARG A 1 33 ? 6.745 -0.968 0.949 1.00 0.00 33 ARG A C 5
ATOM 2879 O O . ARG A 1 33 ? 7.463 -1.064 1.937 1.00 0.00 33 ARG A O 5
ATOM 2900 N N . PHE A 1 34 ? 5.459 -0.621 1.038 1.00 0.00 34 PHE A N 5
ATOM 2901 C CA . PHE A 1 34 ? 4.796 -0.346 2.311 1.00 0.00 34 PHE A CA 5
ATOM 2902 C C . PHE A 1 34 ? 5.000 -1.494 3.312 1.00 0.00 34 PHE A C 5
ATOM 2903 O O . PHE A 1 34 ? 5.230 -1.238 4.491 1.00 0.00 34 PHE A O 5
ATOM 2920 N N . ALA A 1 35 ? 4.966 -2.746 2.836 1.00 0.00 35 ALA A N 5
ATOM 2921 C CA . ALA A 1 35 ? 5.243 -3.926 3.646 1.00 0.00 35 ALA A CA 5
ATOM 2922 C C . ALA A 1 35 ? 6.604 -3.848 4.343 1.00 0.00 35 ALA A C 5
ATOM 2923 O O . ALA A 1 35 ? 6.724 -4.185 5.519 1.00 0.00 35 ALA A O 5
ATOM 2930 N N . GLN A 1 36 ? 7.625 -3.404 3.607 1.00 0.00 36 GLN A N 5
ATOM 2931 C CA . GLN A 1 36 ? 8.987 -3.241 4.084 1.00 0.00 36 GLN A CA 5
ATOM 2932 C C . GLN A 1 36 ? 9.116 -2.037 5.019 1.00 0.00 36 GLN A C 5
ATOM 2933 O O . GLN A 1 36 ? 9.849 -2.089 6.005 1.00 0.00 36 GLN A O 5
ATOM 2947 N N . CYS A 1 37 ? 8.431 -0.944 4.674 1.00 0.00 37 CYS A N 5
ATOM 2948 C CA . CYS A 1 37 ? 8.509 0.330 5.370 1.00 0.00 37 CYS A CA 5
ATOM 2949 C C . CYS A 1 37 ? 7.942 0.202 6.787 1.00 0.00 37 CYS A C 5
ATOM 2950 O O . CYS A 1 37 ? 6.942 -0.489 6.977 1.00 0.00 37 CYS A O 5
ATOM 2957 N N . PRO A 1 38 ? 8.556 0.855 7.788 1.00 0.00 38 PRO A N 5
ATOM 2958 C CA . PRO A 1 38 ? 8.034 0.885 9.147 1.00 0.00 38 PRO A CA 5
ATOM 2959 C C . PRO A 1 38 ? 6.707 1.640 9.201 1.00 0.00 38 PRO A C 5
ATOM 2960 O O . PRO A 1 38 ? 5.817 1.283 9.971 1.00 0.00 38 PRO A O 5
ATOM 2971 N N . LYS A 1 39 ? 6.591 2.681 8.372 1.00 0.00 39 LYS A N 5
ATOM 2972 C CA . LYS A 1 39 ? 5.371 3.452 8.205 1.00 0.00 39 LYS A CA 5
ATOM 2973 C C . LYS A 1 39 ? 4.390 2.721 7.288 1.00 0.00 39 LYS A C 5
ATOM 2974 O O . LYS A 1 39 ? 4.846 1.855 6.509 1.00 0.00 39 LYS A O 5
ATOM 2996 N N . LEU A 1 1 ? -8.011 2.377 8.015 1.00 0.00 1 LEU A N 6
ATOM 2997 C CA . LEU A 1 1 ? -8.599 1.677 6.860 1.00 0.00 1 LEU A CA 6
ATOM 2998 C C . LEU A 1 1 ? -7.931 2.131 5.563 1.00 0.00 1 LEU A C 6
ATOM 2999 O O . LEU A 1 1 ? -8.279 3.185 5.029 1.00 0.00 1 LEU A O 6
ATOM 3017 N N . THR A 1 2 ? -6.969 1.344 5.062 1.00 0.00 2 THR A N 6
ATOM 3018 C CA . THR A 1 2 ? -6.302 1.636 3.804 1.00 0.00 2 THR A CA 6
ATOM 3019 C C . THR A 1 2 ? -5.805 0.365 3.124 1.00 0.00 2 THR A C 6
ATOM 3020 O O . THR A 1 2 ? -5.448 -0.615 3.775 1.00 0.00 2 THR A O 6
ATOM 3031 N N . CYS A 1 3 ? -5.824 0.401 1.791 1.00 0.00 3 CYS A N 6
ATOM 3032 C CA . CYS A 1 3 ? -5.490 -0.707 0.930 1.00 0.00 3 CYS A CA 6
ATOM 3033 C C . CYS A 1 3 ? -3.988 -0.973 0.919 1.00 0.00 3 CYS A C 6
ATOM 3034 O O . CYS A 1 3 ? -3.211 -0.153 0.439 1.00 0.00 3 CYS A O 6
ATOM 3041 N N . PHE A 1 4 ? -3.586 -2.158 1.378 1.00 0.00 4 PHE A N 6
ATOM 3042 C CA . PHE A 1 4 ? -2.237 -2.641 1.438 1.00 0.00 4 PHE A CA 6
ATOM 3043 C C . PHE A 1 4 ? -1.805 -3.275 0.107 1.00 0.00 4 PHE A C 6
ATOM 3044 O O . PHE A 1 4 ? -0.992 -4.196 0.100 1.00 0.00 4 PHE A O 6
ATOM 3061 N N . ASN A 1 5 ? -2.368 -2.792 -1.010 1.00 0.00 5 ASN A N 6
ATOM 3062 C CA . ASN A 1 5 ? -2.134 -3.288 -2.361 1.00 0.00 5 ASN A CA 6
ATOM 3063 C C . ASN A 1 5 ? -1.930 -2.107 -3.313 1.00 0.00 5 ASN A C 6
ATOM 3064 O O . ASN A 1 5 ? -0.827 -1.934 -3.823 1.00 0.00 5 ASN A O 6
ATOM 3075 N N . CYS A 1 6 ? -2.975 -1.304 -3.561 1.00 0.00 6 CYS A N 6
ATOM 3076 C CA . CYS A 1 6 ? -2.941 -0.147 -4.437 1.00 0.00 6 CYS A CA 6
ATOM 3077 C C . CYS A 1 6 ? -2.643 1.149 -3.671 1.00 0.00 6 CYS A C 6
ATOM 3078 O O . CYS A 1 6 ? -2.217 2.126 -4.281 1.00 0.00 6 CYS A O 6
ATOM 3085 N N . GLY A 1 7 ? -2.864 1.166 -2.348 1.00 0.00 7 GLY A N 6
ATOM 3086 C CA . GLY A 1 7 ? -2.519 2.293 -1.490 1.00 0.00 7 GLY A CA 6
ATOM 3087 C C . GLY A 1 7 ? -3.621 3.332 -1.309 1.00 0.00 7 GLY A C 6
ATOM 3088 O O . GLY A 1 7 ? -3.365 4.371 -0.704 1.00 0.00 7 GLY A O 6
ATOM 3092 N N . LYS A 1 8 ? -4.836 3.081 -1.810 1.00 0.00 8 LYS A N 6
ATOM 3093 C CA . LYS A 1 8 ? -5.938 3.997 -1.713 1.00 0.00 8 LYS A CA 6
ATOM 3094 C C . LYS A 1 8 ? -6.656 3.758 -0.381 1.00 0.00 8 LYS A C 6
ATOM 3095 O O . LYS A 1 8 ? -6.910 2.604 -0.031 1.00 0.00 8 LYS A O 6
ATOM 3114 N N . PRO A 1 9 ? -7.005 4.821 0.361 1.00 0.00 9 PRO A N 6
ATOM 3115 C CA . PRO A 1 9 ? -7.725 4.697 1.613 1.00 0.00 9 PRO A CA 6
ATOM 3116 C C . PRO A 1 9 ? -9.201 4.378 1.372 1.00 0.00 9 PRO A C 6
ATOM 3117 O O . PRO A 1 9 ? -9.695 4.457 0.247 1.00 0.00 9 PRO A O 6
ATOM 3128 N N . GLY A 1 10 ? -9.898 4.021 2.453 1.00 0.00 10 GLY A N 6
ATOM 3129 C CA . GLY A 1 10 ? -11.335 3.786 2.445 1.00 0.00 10 GLY A CA 6
ATOM 3130 C C . GLY A 1 10 ? -11.703 2.343 2.103 1.00 0.00 10 GLY A C 6
ATOM 3131 O O . GLY A 1 10 ? -12.887 2.016 2.059 1.00 0.00 10 GLY A O 6
ATOM 3135 N N . HIS A 1 11 ? -10.708 1.478 1.874 1.00 0.00 11 HIS A N 6
ATOM 3136 C CA . HIS A 1 11 ? -10.917 0.059 1.649 1.00 0.00 11 HIS A CA 6
ATOM 3137 C C . HIS A 1 11 ? -9.650 -0.694 2.026 1.00 0.00 11 HIS A C 6
ATOM 3138 O O . HIS A 1 11 ? -8.667 -0.092 2.453 1.00 0.00 11 HIS A O 6
ATOM 3152 N N . THR A 1 12 ? -9.703 -2.017 1.880 1.00 0.00 12 THR A N 6
ATOM 3153 C CA . THR A 1 12 ? -8.630 -2.934 2.242 1.00 0.00 12 THR A CA 6
ATOM 3154 C C . THR A 1 12 ? -8.241 -3.748 1.014 1.00 0.00 12 THR A C 6
ATOM 3155 O O . THR A 1 12 ? -9.055 -3.954 0.116 1.00 0.00 12 THR A O 6
ATOM 3166 N N . ALA A 1 13 ? -6.993 -4.221 0.974 1.00 0.00 13 ALA A N 6
ATOM 3167 C CA . ALA A 1 13 ? -6.493 -5.024 -0.130 1.00 0.00 13 ALA A CA 6
ATOM 3168 C C . ALA A 1 13 ? -7.309 -6.289 -0.365 1.00 0.00 13 ALA A C 6
ATOM 3169 O O . ALA A 1 13 ? -7.399 -6.763 -1.495 1.00 0.00 13 ALA A O 6
ATOM 3176 N N . ARG A 1 14 ? -7.919 -6.807 0.701 1.00 0.00 14 ARG A N 6
ATOM 3177 C CA . ARG A 1 14 ? -8.810 -7.953 0.647 1.00 0.00 14 ARG A CA 6
ATOM 3178 C C . ARG A 1 14 ? -9.975 -7.687 -0.298 1.00 0.00 14 ARG A C 6
ATOM 3179 O O . ARG A 1 14 ? -10.354 -8.537 -1.100 1.00 0.00 14 ARG A O 6
ATOM 3200 N N . MET A 1 15 ? -10.535 -6.486 -0.165 1.00 0.00 15 MET A N 6
ATOM 3201 C CA . MET A 1 15 ? -11.663 -6.010 -0.941 1.00 0.00 15 MET A CA 6
ATOM 3202 C C . MET A 1 15 ? -11.237 -5.615 -2.354 1.00 0.00 15 MET A C 6
ATOM 3203 O O . MET A 1 15 ? -11.964 -5.850 -3.317 1.00 0.00 15 MET A O 6
ATOM 3217 N N . CYS A 1 16 ? -10.065 -4.987 -2.459 1.00 0.00 16 CYS A N 6
ATOM 3218 C CA . CYS A 1 16 ? -9.541 -4.432 -3.695 1.00 0.00 16 CYS A CA 6
ATOM 3219 C C . CYS A 1 16 ? -9.232 -5.497 -4.743 1.00 0.00 16 CYS A C 6
ATOM 3220 O O . CYS A 1 16 ? -8.704 -6.563 -4.436 1.00 0.00 16 CYS A O 6
ATOM 3227 N N . ARG A 1 17 ? -9.550 -5.147 -5.990 1.00 0.00 17 ARG A N 6
ATOM 3228 C CA . ARG A 1 17 ? -9.284 -5.913 -7.200 1.00 0.00 17 ARG A CA 6
ATOM 3229 C C . ARG A 1 17 ? -8.151 -5.277 -8.018 1.00 0.00 17 ARG A C 6
ATOM 3230 O O . ARG A 1 17 ? -7.478 -5.970 -8.778 1.00 0.00 17 ARG A O 6
ATOM 3251 N N . GLN A 1 18 ? -7.962 -3.958 -7.874 1.00 0.00 18 GLN A N 6
ATOM 3252 C CA . GLN A 1 18 ? -7.017 -3.153 -8.636 1.00 0.00 18 GLN A CA 6
ATOM 3253 C C . GLN A 1 18 ? -5.590 -3.710 -8.583 1.00 0.00 18 GLN A C 6
ATOM 3254 O O . GLN A 1 18 ? -5.215 -4.329 -7.589 1.00 0.00 18 GLN A O 6
ATOM 3268 N N . PRO A 1 19 ? -4.780 -3.466 -9.627 1.00 0.00 19 PRO A N 6
ATOM 3269 C CA . PRO A 1 19 ? -3.370 -3.820 -9.657 1.00 0.00 19 PRO A CA 6
ATOM 3270 C C . PRO A 1 19 ? -2.625 -3.230 -8.456 1.00 0.00 19 PRO A C 6
ATOM 3271 O O . PRO A 1 19 ? -3.059 -2.235 -7.872 1.00 0.00 19 PRO A O 6
ATOM 3282 N N . ARG A 1 20 ? -1.502 -3.848 -8.088 1.00 0.00 20 ARG A N 6
ATOM 3283 C CA . ARG A 1 20 ? -0.722 -3.464 -6.932 1.00 0.00 20 ARG A CA 6
ATOM 3284 C C . ARG A 1 20 ? 0.205 -2.283 -7.219 1.00 0.00 20 ARG A C 6
ATOM 3285 O O . ARG A 1 20 ? 0.292 -1.778 -8.338 1.00 0.00 20 ARG A O 6
ATOM 3306 N N . GLN A 1 21 ? 0.907 -1.870 -6.166 1.00 0.00 21 GLN A N 6
ATOM 3307 C CA . GLN A 1 21 ? 1.828 -0.781 -6.064 1.00 0.00 21 GLN A CA 6
ATOM 3308 C C . GLN A 1 21 ? 3.153 -1.040 -6.774 1.00 0.00 21 GLN A C 6
ATOM 3309 O O . GLN A 1 21 ? 3.571 -2.181 -6.964 1.00 0.00 21 GLN A O 6
ATOM 3323 N N . GLU A 1 22 ? 3.825 0.054 -7.127 1.00 0.00 22 GLU A N 6
ATOM 3324 C CA . GLU A 1 22 ? 5.138 0.104 -7.697 1.00 0.00 22 GLU A CA 6
ATOM 3325 C C . GLU A 1 22 ? 6.152 -0.118 -6.576 1.00 0.00 22 GLU A C 6
ATOM 3326 O O . GLU A 1 22 ? 7.005 -1.000 -6.654 1.00 0.00 22 GLU A O 6
ATOM 3338 N N . GLY A 1 23 ? 6.025 0.702 -5.529 1.00 0.00 23 GLY A N 6
ATOM 3339 C CA . GLY A 1 23 ? 6.809 0.642 -4.312 1.00 0.00 23 GLY A CA 6
ATOM 3340 C C . GLY A 1 23 ? 5.964 1.168 -3.156 1.00 0.00 23 GLY A C 6
ATOM 3341 O O . GLY A 1 23 ? 4.812 0.769 -2.997 1.00 0.00 23 GLY A O 6
ATOM 3345 N N . CYS A 1 24 ? 6.543 2.044 -2.332 1.00 0.00 24 CYS A N 6
ATOM 3346 C CA . CYS A 1 24 ? 5.916 2.581 -1.141 1.00 0.00 24 CYS A CA 6
ATOM 3347 C C . CYS A 1 24 ? 4.923 3.666 -1.528 1.00 0.00 24 CYS A C 6
ATOM 3348 O O . CYS A 1 24 ? 5.293 4.813 -1.763 1.00 0.00 24 CYS A O 6
ATOM 3355 N N . TRP A 1 25 ? 3.650 3.287 -1.567 1.00 0.00 25 TRP A N 6
ATOM 3356 C CA . TRP A 1 25 ? 2.536 4.186 -1.810 1.00 0.00 25 TRP A CA 6
ATOM 3357 C C . TRP A 1 25 ? 2.319 5.134 -0.633 1.00 0.00 25 TRP A C 6
ATOM 3358 O O . TRP A 1 25 ? 1.833 6.249 -0.805 1.00 0.00 25 TRP A O 6
ATOM 3379 N N . ASN A 1 26 ? 2.673 4.662 0.563 1.00 0.00 26 ASN A N 6
ATOM 3380 C CA . ASN A 1 26 ? 2.463 5.332 1.829 1.00 0.00 26 ASN A CA 6
ATOM 3381 C C . ASN A 1 26 ? 3.405 6.518 1.926 1.00 0.00 26 ASN A C 6
ATOM 3382 O O . ASN A 1 26 ? 2.980 7.668 2.012 1.00 0.00 26 ASN A O 6
ATOM 3393 N N . CYS A 1 27 ? 4.695 6.193 1.908 1.00 0.00 27 CYS A N 6
ATOM 3394 C CA . CYS A 1 27 ? 5.766 7.159 2.104 1.00 0.00 27 CYS A CA 6
ATOM 3395 C C . CYS A 1 27 ? 6.241 7.791 0.791 1.00 0.00 27 CYS A C 6
ATOM 3396 O O . CYS A 1 27 ? 6.892 8.833 0.825 1.00 0.00 27 CYS A O 6
ATOM 3403 N N . GLY A 1 28 ? 5.913 7.182 -0.356 1.00 0.00 28 GLY A N 6
ATOM 3404 C CA . GLY A 1 28 ? 6.199 7.747 -1.672 1.00 0.00 28 GLY A CA 6
ATOM 3405 C C . GLY A 1 28 ? 7.550 7.349 -2.269 1.00 0.00 28 GLY A C 6
ATOM 3406 O O . GLY A 1 28 ? 7.934 7.901 -3.298 1.00 0.00 28 GLY A O 6
ATOM 3410 N N . SER A 1 29 ? 8.268 6.398 -1.660 1.00 0.00 29 SER A N 6
ATOM 3411 C CA . SER A 1 29 ? 9.508 5.874 -2.209 1.00 0.00 29 SER A CA 6
ATOM 3412 C C . SER A 1 29 ? 9.177 4.800 -3.233 1.00 0.00 29 SER A C 6
ATOM 3413 O O . SER A 1 29 ? 8.253 4.019 -3.038 1.00 0.00 29 SER A O 6
ATOM 3421 N N . LYS A 1 30 ? 9.964 4.750 -4.303 1.00 0.00 30 LYS A N 6
ATOM 3422 C CA . LYS A 1 30 ? 9.891 3.739 -5.337 1.00 0.00 30 LYS A CA 6
ATOM 3423 C C . LYS A 1 30 ? 10.975 2.669 -5.149 1.00 0.00 30 LYS A C 6
ATOM 3424 O O . LYS A 1 30 ? 11.061 1.746 -5.959 1.00 0.00 30 LYS A O 6
ATOM 3443 N N . GLU A 1 31 ? 11.811 2.811 -4.111 1.00 0.00 31 GLU A N 6
ATOM 3444 C CA . GLU A 1 31 ? 12.957 1.966 -3.828 1.00 0.00 31 GLU A CA 6
ATOM 3445 C C . GLU A 1 31 ? 12.482 0.688 -3.143 1.00 0.00 31 GLU A C 6
ATOM 3446 O O . GLU A 1 31 ? 12.801 -0.417 -3.577 1.00 0.00 31 GLU A O 6
ATOM 3458 N N . HIS A 1 32 ? 11.709 0.874 -2.069 1.00 0.00 32 HIS A N 6
ATOM 3459 C CA . HIS A 1 32 ? 11.092 -0.172 -1.269 1.00 0.00 32 HIS A CA 6
ATOM 3460 C C . HIS A 1 32 ? 9.576 -0.020 -1.324 1.00 0.00 32 HIS A C 6
ATOM 3461 O O . HIS A 1 32 ? 9.062 0.884 -1.979 1.00 0.00 32 HIS A O 6
ATOM 3475 N N . ARG A 1 33 ? 8.880 -0.913 -0.614 1.00 0.00 33 ARG A N 6
ATOM 3476 C CA . ARG A 1 33 ? 7.435 -1.022 -0.585 1.00 0.00 33 ARG A CA 6
ATOM 3477 C C . ARG A 1 33 ? 6.862 -0.694 0.790 1.00 0.00 33 ARG A C 6
ATOM 3478 O O . ARG A 1 33 ? 7.568 -0.726 1.791 1.00 0.00 33 ARG A O 6
ATOM 3499 N N . PHE A 1 34 ? 5.558 -0.424 0.847 1.00 0.00 34 PHE A N 6
ATOM 3500 C CA . PHE A 1 34 ? 4.867 -0.116 2.097 1.00 0.00 34 PHE A CA 6
ATOM 3501 C C . PHE A 1 34 ? 5.051 -1.250 3.114 1.00 0.00 34 PHE A C 6
ATOM 3502 O O . PHE A 1 34 ? 5.263 -0.980 4.293 1.00 0.00 34 PHE A O 6
ATOM 3519 N N . ALA A 1 35 ? 5.021 -2.507 2.651 1.00 0.00 35 ALA A N 6
ATOM 3520 C CA . ALA A 1 35 ? 5.287 -3.677 3.479 1.00 0.00 35 ALA A CA 6
ATOM 3521 C C . ALA A 1 35 ? 6.652 -3.599 4.169 1.00 0.00 35 ALA A C 6
ATOM 3522 O O . ALA A 1 35 ? 6.786 -3.984 5.328 1.00 0.00 35 ALA A O 6
ATOM 3529 N N . GLN A 1 36 ? 7.660 -3.097 3.450 1.00 0.00 36 GLN A N 6
ATOM 3530 C CA . GLN A 1 36 ? 9.015 -2.915 3.936 1.00 0.00 36 GLN A CA 6
ATOM 3531 C C . GLN A 1 36 ? 9.097 -1.744 4.916 1.00 0.00 36 GLN A C 6
ATOM 3532 O O . GLN A 1 36 ? 9.803 -1.817 5.920 1.00 0.00 36 GLN A O 6
ATOM 3546 N N . CYS A 1 37 ? 8.399 -0.652 4.589 1.00 0.00 37 CYS A N 6
ATOM 3547 C CA . CYS A 1 37 ? 8.431 0.599 5.330 1.00 0.00 37 CYS A CA 6
ATOM 3548 C C . CYS A 1 37 ? 7.835 0.410 6.729 1.00 0.00 37 CYS A C 6
ATOM 3549 O O . CYS A 1 37 ? 6.856 -0.320 6.873 1.00 0.00 37 CYS A O 6
ATOM 3556 N N . PRO A 1 38 ? 8.397 1.055 7.764 1.00 0.00 38 PRO A N 6
ATOM 3557 C CA . PRO A 1 38 ? 7.833 1.029 9.106 1.00 0.00 38 PRO A CA 6
ATOM 3558 C C . PRO A 1 38 ? 6.497 1.774 9.131 1.00 0.00 38 PRO A C 6
ATOM 3559 O O . PRO A 1 38 ? 5.585 1.400 9.865 1.00 0.00 38 PRO A O 6
ATOM 3570 N N . LYS A 1 39 ? 6.403 2.828 8.315 1.00 0.00 39 LYS A N 6
ATOM 3571 C CA . LYS A 1 39 ? 5.198 3.610 8.100 1.00 0.00 39 LYS A CA 6
ATOM 3572 C C . LYS A 1 39 ? 4.218 2.838 7.212 1.00 0.00 39 LYS A C 6
ATOM 3573 O O . LYS A 1 39 ? 3.009 3.141 7.303 1.00 0.00 39 LYS A O 6
ATOM 3595 N N . LEU A 1 1 ? -9.610 2.099 7.399 1.00 0.00 1 LEU A N 7
ATOM 3596 C CA . LEU A 1 1 ? -9.098 1.072 6.473 1.00 0.00 1 LEU A CA 7
ATOM 3597 C C . LEU A 1 1 ? -8.390 1.697 5.272 1.00 0.00 1 LEU A C 7
ATOM 3598 O O . LEU A 1 1 ? -8.810 2.751 4.793 1.00 0.00 1 LEU A O 7
ATOM 3616 N N . THR A 1 2 ? -7.322 1.050 4.789 1.00 0.00 2 THR A N 7
ATOM 3617 C CA . THR A 1 2 ? -6.624 1.478 3.589 1.00 0.00 2 THR A CA 7
ATOM 3618 C C . THR A 1 2 ? -6.044 0.281 2.846 1.00 0.00 2 THR A C 7
ATOM 3619 O O . THR A 1 2 ? -5.670 -0.726 3.445 1.00 0.00 2 THR A O 7
ATOM 3630 N N . CYS A 1 3 ? -6.013 0.406 1.519 1.00 0.00 3 CYS A N 7
ATOM 3631 C CA . CYS A 1 3 ? -5.605 -0.641 0.617 1.00 0.00 3 CYS A CA 7
ATOM 3632 C C . CYS A 1 3 ? -4.096 -0.864 0.673 1.00 0.00 3 CYS A C 7
ATOM 3633 O O . CYS A 1 3 ? -3.319 0.051 0.421 1.00 0.00 3 CYS A O 7
ATOM 3640 N N . PHE A 1 4 ? -3.693 -2.102 0.964 1.00 0.00 4 PHE A N 7
ATOM 3641 C CA . PHE A 1 4 ? -2.310 -2.532 1.065 1.00 0.00 4 PHE A CA 7
ATOM 3642 C C . PHE A 1 4 ? -1.832 -3.098 -0.278 1.00 0.00 4 PHE A C 7
ATOM 3643 O O . PHE A 1 4 ? -1.084 -4.073 -0.312 1.00 0.00 4 PHE A O 7
ATOM 3660 N N . ASN A 1 5 ? -2.289 -2.494 -1.383 1.00 0.00 5 ASN A N 7
ATOM 3661 C CA . ASN A 1 5 ? -2.043 -2.945 -2.745 1.00 0.00 5 ASN A CA 7
ATOM 3662 C C . ASN A 1 5 ? -1.860 -1.703 -3.618 1.00 0.00 5 ASN A C 7
ATOM 3663 O O . ASN A 1 5 ? -0.729 -1.380 -3.976 1.00 0.00 5 ASN A O 7
ATOM 3674 N N . CYS A 1 6 ? -2.944 -0.979 -3.924 1.00 0.00 6 CYS A N 7
ATOM 3675 C CA . CYS A 1 6 ? -2.918 0.224 -4.734 1.00 0.00 6 CYS A CA 7
ATOM 3676 C C . CYS A 1 6 ? -2.676 1.477 -3.886 1.00 0.00 6 CYS A C 7
ATOM 3677 O O . CYS A 1 6 ? -2.214 2.486 -4.415 1.00 0.00 6 CYS A O 7
ATOM 3684 N N . GLY A 1 7 ? -2.990 1.420 -2.584 1.00 0.00 7 GLY A N 7
ATOM 3685 C CA . GLY A 1 7 ? -2.711 2.494 -1.643 1.00 0.00 7 GLY A CA 7
ATOM 3686 C C . GLY A 1 7 ? -3.846 3.491 -1.438 1.00 0.00 7 GLY A C 7
ATOM 3687 O O . GLY A 1 7 ? -3.620 4.529 -0.823 1.00 0.00 7 GLY A O 7
ATOM 3691 N N . LYS A 1 8 ? -5.052 3.203 -1.938 1.00 0.00 8 LYS A N 7
ATOM 3692 C CA . LYS A 1 8 ? -6.192 4.071 -1.871 1.00 0.00 8 LYS A CA 7
ATOM 3693 C C . LYS A 1 8 ? -7.005 3.769 -0.606 1.00 0.00 8 LYS A C 7
ATOM 3694 O O . LYS A 1 8 ? -7.459 2.635 -0.444 1.00 0.00 8 LYS A O 7
ATOM 3713 N N . PRO A 1 9 ? -7.210 4.755 0.285 1.00 0.00 9 PRO A N 7
ATOM 3714 C CA . PRO A 1 9 ? -8.060 4.606 1.457 1.00 0.00 9 PRO A CA 7
ATOM 3715 C C . PRO A 1 9 ? -9.507 4.273 1.083 1.00 0.00 9 PRO A C 7
ATOM 3716 O O . PRO A 1 9 ? -9.934 4.520 -0.044 1.00 0.00 9 PRO A O 7
ATOM 3727 N N . GLY A 1 10 ? -10.264 3.730 2.044 1.00 0.00 10 GLY A N 7
ATOM 3728 C CA . GLY A 1 10 ? -11.688 3.457 1.888 1.00 0.00 10 GLY A CA 7
ATOM 3729 C C . GLY A 1 10 ? -11.978 1.994 1.558 1.00 0.00 10 GLY A C 7
ATOM 3730 O O . GLY A 1 10 ? -13.132 1.575 1.628 1.00 0.00 10 GLY A O 7
ATOM 3734 N N . HIS A 1 11 ? -10.947 1.216 1.212 1.00 0.00 11 HIS A N 7
ATOM 3735 C CA . HIS A 1 11 ? -11.061 -0.215 0.978 1.00 0.00 11 HIS A CA 7
ATOM 3736 C C . HIS A 1 11 ? -9.755 -0.894 1.367 1.00 0.00 11 HIS A C 7
ATOM 3737 O O . HIS A 1 11 ? -8.816 -0.237 1.812 1.00 0.00 11 HIS A O 7
ATOM 3751 N N . THR A 1 12 ? -9.725 -2.217 1.210 1.00 0.00 12 THR A N 7
ATOM 3752 C CA . THR A 1 12 ? -8.622 -3.082 1.612 1.00 0.00 12 THR A CA 7
ATOM 3753 C C . THR A 1 12 ? -8.130 -3.860 0.394 1.00 0.00 12 THR A C 7
ATOM 3754 O O . THR A 1 12 ? -8.882 -4.075 -0.553 1.00 0.00 12 THR A O 7
ATOM 3765 N N . ALA A 1 13 ? -6.866 -4.294 0.411 1.00 0.00 13 ALA A N 7
ATOM 3766 C CA . ALA A 1 13 ? -6.285 -5.096 -0.659 1.00 0.00 13 ALA A CA 7
ATOM 3767 C C . ALA A 1 13 ? -7.081 -6.364 -0.953 1.00 0.00 13 ALA A C 7
ATOM 3768 O O . ALA A 1 13 ? -7.105 -6.828 -2.090 1.00 0.00 13 ALA A O 7
ATOM 3775 N N . ARG A 1 14 ? -7.750 -6.895 0.072 1.00 0.00 14 ARG A N 7
ATOM 3776 C CA . ARG A 1 14 ? -8.639 -8.039 -0.033 1.00 0.00 14 ARG A CA 7
ATOM 3777 C C . ARG A 1 14 ? -9.733 -7.784 -1.063 1.00 0.00 14 ARG A C 7
ATOM 3778 O O . ARG A 1 14 ? -10.057 -8.642 -1.880 1.00 0.00 14 ARG A O 7
ATOM 3799 N N . MET A 1 15 ? -10.301 -6.582 -0.984 1.00 0.00 15 MET A N 7
ATOM 3800 C CA . MET A 1 15 ? -11.373 -6.113 -1.841 1.00 0.00 15 MET A CA 7
ATOM 3801 C C . MET A 1 15 ? -10.845 -5.660 -3.200 1.00 0.00 15 MET A C 7
ATOM 3802 O O . MET A 1 15 ? -11.514 -5.836 -4.217 1.00 0.00 15 MET A O 7
ATOM 3816 N N . CYS A 1 16 ? -9.658 -5.048 -3.195 1.00 0.00 16 CYS A N 7
ATOM 3817 C CA . CYS A 1 16 ? -9.051 -4.445 -4.371 1.00 0.00 16 CYS A CA 7
ATOM 3818 C C . CYS A 1 16 ? -8.861 -5.427 -5.527 1.00 0.00 16 CYS A C 7
ATOM 3819 O O . CYS A 1 16 ? -8.118 -6.399 -5.412 1.00 0.00 16 CYS A O 7
ATOM 3826 N N . ARG A 1 17 ? -9.524 -5.134 -6.649 1.00 0.00 17 ARG A N 7
ATOM 3827 C CA . ARG A 1 17 ? -9.394 -5.866 -7.900 1.00 0.00 17 ARG A CA 7
ATOM 3828 C C . ARG A 1 17 ? -8.164 -5.364 -8.668 1.00 0.00 17 ARG A C 7
ATOM 3829 O O . ARG A 1 17 ? -7.574 -6.106 -9.451 1.00 0.00 17 ARG A O 7
ATOM 3850 N N . GLN A 1 18 ? -7.784 -4.100 -8.437 1.00 0.00 18 GLN A N 7
ATOM 3851 C CA . GLN A 1 18 ? -6.655 -3.432 -9.063 1.00 0.00 18 GLN A CA 7
ATOM 3852 C C . GLN A 1 18 ? -5.353 -4.161 -8.730 1.00 0.00 18 GLN A C 7
ATOM 3853 O O . GLN A 1 18 ? -5.255 -4.818 -7.693 1.00 0.00 18 GLN A O 7
ATOM 3867 N N . PRO A 1 19 ? -4.334 -4.000 -9.579 1.00 0.00 19 PRO A N 7
ATOM 3868 C CA . PRO A 1 19 ? -3.006 -4.523 -9.352 1.00 0.00 19 PRO A CA 7
ATOM 3869 C C . PRO A 1 19 ? -2.309 -3.588 -8.359 1.00 0.00 19 PRO A C 7
ATOM 3870 O O . PRO A 1 19 ? -2.693 -2.426 -8.219 1.00 0.00 19 PRO A O 7
ATOM 3881 N N . ARG A 1 20 ? -1.309 -4.101 -7.638 1.00 0.00 20 ARG A N 7
ATOM 3882 C CA . ARG A 1 20 ? -0.627 -3.329 -6.614 1.00 0.00 20 ARG A CA 7
ATOM 3883 C C . ARG A 1 20 ? 0.295 -2.278 -7.236 1.00 0.00 20 ARG A C 7
ATOM 3884 O O . ARG A 1 20 ? 0.488 -2.231 -8.450 1.00 0.00 20 ARG A O 7
ATOM 3905 N N . GLN A 1 21 ? 0.873 -1.448 -6.369 1.00 0.00 21 GLN A N 7
ATOM 3906 C CA . GLN A 1 21 ? 1.802 -0.393 -6.722 1.00 0.00 21 GLN A CA 7
ATOM 3907 C C . GLN A 1 21 ? 3.206 -0.973 -6.838 1.00 0.00 21 GLN A C 7
ATOM 3908 O O . GLN A 1 21 ? 3.607 -1.855 -6.080 1.00 0.00 21 GLN A O 7
ATOM 3922 N N . GLU A 1 22 ? 3.938 -0.444 -7.813 1.00 0.00 22 GLU A N 7
ATOM 3923 C CA . GLU A 1 22 ? 5.267 -0.784 -8.212 1.00 0.00 22 GLU A CA 7
ATOM 3924 C C . GLU A 1 22 ? 6.259 -0.434 -7.109 1.00 0.00 22 GLU A C 7
ATOM 3925 O O . GLU A 1 22 ? 7.029 -1.284 -6.669 1.00 0.00 22 GLU A O 7
ATOM 3937 N N . GLY A 1 23 ? 6.228 0.827 -6.677 1.00 0.00 23 GLY A N 7
ATOM 3938 C CA . GLY A 1 23 ? 7.051 1.355 -5.609 1.00 0.00 23 GLY A CA 7
ATOM 3939 C C . GLY A 1 23 ? 6.352 1.220 -4.258 1.00 0.00 23 GLY A C 7
ATOM 3940 O O . GLY A 1 23 ? 5.591 0.283 -4.021 1.00 0.00 23 GLY A O 7
ATOM 3944 N N . CYS A 1 24 ? 6.618 2.190 -3.380 1.00 0.00 24 CYS A N 7
ATOM 3945 C CA . CYS A 1 24 ? 6.004 2.334 -2.071 1.00 0.00 24 CYS A CA 7
ATOM 3946 C C . CYS A 1 24 ? 4.838 3.302 -2.216 1.00 0.00 24 CYS A C 7
ATOM 3947 O O . CYS A 1 24 ? 5.050 4.488 -2.453 1.00 0.00 24 CYS A O 7
ATOM 3954 N N . TRP A 1 25 ? 3.610 2.805 -2.081 1.00 0.00 25 TRP A N 7
ATOM 3955 C CA . TRP A 1 25 ? 2.413 3.612 -2.252 1.00 0.00 25 TRP A CA 7
ATOM 3956 C C . TRP A 1 25 ? 2.196 4.575 -1.090 1.00 0.00 25 TRP A C 7
ATOM 3957 O O . TRP A 1 25 ? 1.631 5.653 -1.259 1.00 0.00 25 TRP A O 7
ATOM 3978 N N . ASN A 1 26 ? 2.649 4.161 0.092 1.00 0.00 26 ASN A N 7
ATOM 3979 C CA . ASN A 1 26 ? 2.464 4.805 1.355 1.00 0.00 26 ASN A CA 7
ATOM 3980 C C . ASN A 1 26 ? 3.355 6.027 1.502 1.00 0.00 26 ASN A C 7
ATOM 3981 O O . ASN A 1 26 ? 2.868 7.125 1.764 1.00 0.00 26 ASN A O 7
ATOM 3992 N N . CYS A 1 27 ? 4.655 5.818 1.307 1.00 0.00 27 CYS A N 7
ATOM 3993 C CA . CYS A 1 27 ? 5.671 6.851 1.457 1.00 0.00 27 CYS A CA 7
ATOM 3994 C C . CYS A 1 27 ? 6.096 7.469 0.120 1.00 0.00 27 CYS A C 7
ATOM 3995 O O . CYS A 1 27 ? 6.717 8.530 0.119 1.00 0.00 27 CYS A O 7
ATOM 4002 N N . GLY A 1 28 ? 5.771 6.825 -1.011 1.00 0.00 28 GLY A N 7
ATOM 4003 C CA . GLY A 1 28 ? 6.026 7.381 -2.339 1.00 0.00 28 GLY A CA 7
ATOM 4004 C C . GLY A 1 28 ? 7.387 7.014 -2.943 1.00 0.00 28 GLY A C 7
ATOM 4005 O O . GLY A 1 28 ? 7.749 7.556 -3.986 1.00 0.00 28 GLY A O 7
ATOM 4009 N N . SER A 1 29 ? 8.139 6.098 -2.319 1.00 0.00 29 SER A N 7
ATOM 4010 C CA . SER A 1 29 ? 9.397 5.581 -2.837 1.00 0.00 29 SER A CA 7
ATOM 4011 C C . SER A 1 29 ? 9.170 4.752 -4.100 1.00 0.00 29 SER A C 7
ATOM 4012 O O . SER A 1 29 ? 8.041 4.431 -4.464 1.00 0.00 29 SER A O 7
ATOM 4020 N N . LYS A 1 30 ? 10.280 4.402 -4.744 1.00 0.00 30 LYS A N 7
ATOM 4021 C CA . LYS A 1 30 ? 10.385 3.612 -5.947 1.00 0.00 30 LYS A CA 7
ATOM 4022 C C . LYS A 1 30 ? 11.182 2.337 -5.671 1.00 0.00 30 LYS A C 7
ATOM 4023 O O . LYS A 1 30 ? 10.916 1.284 -6.248 1.00 0.00 30 LYS A O 7
ATOM 4042 N N . GLU A 1 31 ? 12.170 2.454 -4.785 1.00 0.00 31 GLU A N 7
ATOM 4043 C CA . GLU A 1 31 ? 13.140 1.473 -4.416 1.00 0.00 31 GLU A CA 7
ATOM 4044 C C . GLU A 1 31 ? 12.507 0.268 -3.731 1.00 0.00 31 GLU A C 7
ATOM 4045 O O . GLU A 1 31 ? 12.826 -0.874 -4.056 1.00 0.00 31 GLU A O 7
ATOM 4057 N N . HIS A 1 32 ? 11.612 0.548 -2.781 1.00 0.00 32 HIS A N 7
ATOM 4058 C CA . HIS A 1 32 ? 10.972 -0.452 -1.930 1.00 0.00 32 HIS A CA 7
ATOM 4059 C C . HIS A 1 32 ? 9.452 -0.332 -1.977 1.00 0.00 32 HIS A C 7
ATOM 4060 O O . HIS A 1 32 ? 8.920 0.523 -2.681 1.00 0.00 32 HIS A O 7
ATOM 4074 N N . ARG A 1 33 ? 8.771 -1.215 -1.236 1.00 0.00 33 ARG A N 7
ATOM 4075 C CA . ARG A 1 33 ? 7.325 -1.331 -1.162 1.00 0.00 33 ARG A CA 7
ATOM 4076 C C . ARG A 1 33 ? 6.825 -1.053 0.259 1.00 0.00 33 ARG A C 7
ATOM 4077 O O . ARG A 1 33 ? 7.605 -1.015 1.205 1.00 0.00 33 ARG A O 7
ATOM 4098 N N . PHE A 1 34 ? 5.510 -0.895 0.427 1.00 0.00 34 PHE A N 7
ATOM 4099 C CA . PHE A 1 34 ? 4.926 -0.559 1.724 1.00 0.00 34 PHE A CA 7
ATOM 4100 C C . PHE A 1 34 ? 5.187 -1.641 2.777 1.00 0.00 34 PHE A C 7
ATOM 4101 O O . PHE A 1 34 ? 5.407 -1.313 3.940 1.00 0.00 34 PHE A O 7
ATOM 4118 N N . ALA A 1 35 ? 5.211 -2.916 2.369 1.00 0.00 35 ALA A N 7
ATOM 4119 C CA . ALA A 1 35 ? 5.553 -4.028 3.247 1.00 0.00 35 ALA A CA 7
ATOM 4120 C C . ALA A 1 35 ? 6.923 -3.837 3.905 1.00 0.00 35 ALA A C 7
ATOM 4121 O O . ALA A 1 35 ? 7.094 -4.133 5.086 1.00 0.00 35 ALA A O 7
ATOM 4128 N N . GLN A 1 36 ? 7.890 -3.334 3.133 1.00 0.00 36 GLN A N 7
ATOM 4129 C CA . GLN A 1 36 ? 9.240 -3.042 3.583 1.00 0.00 36 GLN A CA 7
ATOM 4130 C C . GLN A 1 36 ? 9.287 -1.767 4.423 1.00 0.00 36 GLN A C 7
ATOM 4131 O O . GLN A 1 36 ? 10.032 -1.691 5.399 1.00 0.00 36 GLN A O 7
ATOM 4145 N N . CYS A 1 37 ? 8.516 -0.756 4.014 1.00 0.00 37 CYS A N 7
ATOM 4146 C CA . CYS A 1 37 ? 8.520 0.564 4.622 1.00 0.00 37 CYS A CA 7
ATOM 4147 C C . CYS A 1 37 ? 8.067 0.532 6.086 1.00 0.00 37 CYS A C 7
ATOM 4148 O O . CYS A 1 37 ? 7.057 -0.102 6.387 1.00 0.00 37 CYS A O 7
ATOM 4155 N N . PRO A 1 38 ? 8.783 1.215 6.996 1.00 0.00 38 PRO A N 7
ATOM 4156 C CA . PRO A 1 38 ? 8.380 1.359 8.388 1.00 0.00 38 PRO A CA 7
ATOM 4157 C C . PRO A 1 38 ? 6.979 1.959 8.526 1.00 0.00 38 PRO A C 7
ATOM 4158 O O . PRO A 1 38 ? 6.223 1.570 9.415 1.00 0.00 38 PRO A O 7
ATOM 4169 N N . LYS A 1 39 ? 6.658 2.921 7.652 1.00 0.00 39 LYS A N 7
ATOM 4170 C CA . LYS A 1 39 ? 5.393 3.639 7.628 1.00 0.00 39 LYS A CA 7
ATOM 4171 C C . LYS A 1 39 ? 4.392 2.910 6.727 1.00 0.00 39 LYS A C 7
ATOM 4172 O O . LYS A 1 39 ? 4.854 2.164 5.837 1.00 0.00 39 LYS A O 7
ATOM 4194 N N . LEU A 1 1 ? -8.376 2.219 6.678 1.00 0.00 1 LEU A N 8
ATOM 4195 C CA . LEU A 1 1 ? -8.911 1.492 5.514 1.00 0.00 1 LEU A CA 8
ATOM 4196 C C . LEU A 1 1 ? -8.250 1.987 4.227 1.00 0.00 1 LEU A C 8
ATOM 4197 O O . LEU A 1 1 ? -8.647 3.022 3.691 1.00 0.00 1 LEU A O 8
ATOM 4215 N N . THR A 1 2 ? -7.235 1.260 3.743 1.00 0.00 2 THR A N 8
ATOM 4216 C CA . THR A 1 2 ? -6.523 1.626 2.530 1.00 0.00 2 THR A CA 8
ATOM 4217 C C . THR A 1 2 ? -5.922 0.404 1.842 1.00 0.00 2 THR A C 8
ATOM 4218 O O . THR A 1 2 ? -5.473 -0.540 2.490 1.00 0.00 2 THR A O 8
ATOM 4229 N N . CYS A 1 3 ? -5.961 0.434 0.508 1.00 0.00 3 CYS A N 8
ATOM 4230 C CA . CYS A 1 3 ? -5.540 -0.647 -0.351 1.00 0.00 3 CYS A CA 8
ATOM 4231 C C . CYS A 1 3 ? -4.024 -0.812 -0.328 1.00 0.00 3 CYS A C 8
ATOM 4232 O O . CYS A 1 3 ? -3.285 0.137 -0.579 1.00 0.00 3 CYS A O 8
ATOM 4239 N N . PHE A 1 4 ? -3.578 -2.041 -0.064 1.00 0.00 4 PHE A N 8
ATOM 4240 C CA . PHE A 1 4 ? -2.182 -2.430 0.011 1.00 0.00 4 PHE A CA 8
ATOM 4241 C C . PHE A 1 4 ? -1.701 -2.988 -1.334 1.00 0.00 4 PHE A C 8
ATOM 4242 O O . PHE A 1 4 ? -0.884 -3.906 -1.361 1.00 0.00 4 PHE A O 8
ATOM 4259 N N . ASN A 1 5 ? -2.225 -2.455 -2.447 1.00 0.00 5 ASN A N 8
ATOM 4260 C CA . ASN A 1 5 ? -1.955 -2.942 -3.793 1.00 0.00 5 ASN A CA 8
ATOM 4261 C C . ASN A 1 5 ? -1.918 -1.754 -4.757 1.00 0.00 5 ASN A C 8
ATOM 4262 O O . ASN A 1 5 ? -0.840 -1.368 -5.203 1.00 0.00 5 ASN A O 8
ATOM 4273 N N . CYS A 1 6 ? -3.082 -1.164 -5.064 1.00 0.00 6 CYS A N 8
ATOM 4274 C CA . CYS A 1 6 ? -3.206 -0.027 -5.956 1.00 0.00 6 CYS A CA 8
ATOM 4275 C C . CYS A 1 6 ? -2.953 1.288 -5.206 1.00 0.00 6 CYS A C 8
ATOM 4276 O O . CYS A 1 6 ? -2.673 2.307 -5.834 1.00 0.00 6 CYS A O 8
ATOM 4283 N N . GLY A 1 7 ? -3.051 1.263 -3.867 1.00 0.00 7 GLY A N 8
ATOM 4284 C CA . GLY A 1 7 ? -2.729 2.387 -3.004 1.00 0.00 7 GLY A CA 8
ATOM 4285 C C . GLY A 1 7 ? -3.871 3.362 -2.741 1.00 0.00 7 GLY A C 8
ATOM 4286 O O . GLY A 1 7 ? -3.628 4.423 -2.171 1.00 0.00 7 GLY A O 8
ATOM 4290 N N . LYS A 1 8 ? -5.103 3.035 -3.145 1.00 0.00 8 LYS A N 8
ATOM 4291 C CA . LYS A 1 8 ? -6.245 3.901 -3.053 1.00 0.00 8 LYS A CA 8
ATOM 4292 C C . LYS A 1 8 ? -6.985 3.670 -1.730 1.00 0.00 8 LYS A C 8
ATOM 4293 O O . LYS A 1 8 ? -7.397 2.539 -1.462 1.00 0.00 8 LYS A O 8
ATOM 4312 N N . PRO A 1 9 ? -7.175 4.712 -0.902 1.00 0.00 9 PRO A N 8
ATOM 4313 C CA . PRO A 1 9 ? -7.962 4.630 0.319 1.00 0.00 9 PRO A CA 8
ATOM 4314 C C . PRO A 1 9 ? -9.425 4.259 0.052 1.00 0.00 9 PRO A C 8
ATOM 4315 O O . PRO A 1 9 ? -9.908 4.386 -1.073 1.00 0.00 9 PRO A O 8
ATOM 4326 N N . GLY A 1 10 ? -10.129 3.818 1.100 1.00 0.00 10 GLY A N 8
ATOM 4327 C CA . GLY A 1 10 ? -11.557 3.531 1.049 1.00 0.00 10 GLY A CA 8
ATOM 4328 C C . GLY A 1 10 ? -11.873 2.065 0.757 1.00 0.00 10 GLY A C 8
ATOM 4329 O O . GLY A 1 10 ? -13.041 1.683 0.776 1.00 0.00 10 GLY A O 8
ATOM 4333 N N . HIS A 1 11 ? -10.851 1.240 0.504 1.00 0.00 11 HIS A N 8
ATOM 4334 C CA . HIS A 1 11 ? -11.003 -0.193 0.319 1.00 0.00 11 HIS A CA 8
ATOM 4335 C C . HIS A 1 11 ? -9.693 -0.886 0.670 1.00 0.00 11 HIS A C 8
ATOM 4336 O O . HIS A 1 11 ? -8.734 -0.237 1.079 1.00 0.00 11 HIS A O 8
ATOM 4350 N N . THR A 1 12 ? -9.681 -2.212 0.526 1.00 0.00 12 THR A N 8
ATOM 4351 C CA . THR A 1 12 ? -8.565 -3.080 0.884 1.00 0.00 12 THR A CA 8
ATOM 4352 C C . THR A 1 12 ? -8.135 -3.882 -0.341 1.00 0.00 12 THR A C 8
ATOM 4353 O O . THR A 1 12 ? -8.950 -4.160 -1.216 1.00 0.00 12 THR A O 8
ATOM 4364 N N . ALA A 1 13 ? -6.859 -4.274 -0.400 1.00 0.00 13 ALA A N 8
ATOM 4365 C CA . ALA A 1 13 ? -6.324 -5.087 -1.486 1.00 0.00 13 ALA A CA 8
ATOM 4366 C C . ALA A 1 13 ? -7.082 -6.397 -1.680 1.00 0.00 13 ALA A C 8
ATOM 4367 O O . ALA A 1 13 ? -7.167 -6.901 -2.798 1.00 0.00 13 ALA A O 8
ATOM 4374 N N . ARG A 1 14 ? -7.649 -6.923 -0.593 1.00 0.00 14 ARG A N 8
ATOM 4375 C CA . ARG A 1 14 ? -8.495 -8.105 -0.607 1.00 0.00 14 ARG A CA 8
ATOM 4376 C C . ARG A 1 14 ? -9.678 -7.918 -1.549 1.00 0.00 14 ARG A C 8
ATOM 4377 O O . ARG A 1 14 ? -10.022 -8.806 -2.326 1.00 0.00 14 ARG A O 8
ATOM 4398 N N . MET A 1 15 ? -10.294 -6.742 -1.441 1.00 0.00 15 MET A N 8
ATOM 4399 C CA . MET A 1 15 ? -11.447 -6.334 -2.221 1.00 0.00 15 MET A CA 8
ATOM 4400 C C . MET A 1 15 ? -11.040 -5.920 -3.635 1.00 0.00 15 MET A C 8
ATOM 4401 O O . MET A 1 15 ? -11.765 -6.174 -4.595 1.00 0.00 15 MET A O 8
ATOM 4415 N N . CYS A 1 16 ? -9.889 -5.253 -3.738 1.00 0.00 16 CYS A N 8
ATOM 4416 C CA . CYS A 1 16 ? -9.368 -4.669 -4.960 1.00 0.00 16 CYS A CA 8
ATOM 4417 C C . CYS A 1 16 ? -9.203 -5.687 -6.086 1.00 0.00 16 CYS A C 8
ATOM 4418 O O . CYS A 1 16 ? -8.785 -6.822 -5.863 1.00 0.00 16 CYS A O 8
ATOM 4425 N N . ARG A 1 17 ? -9.517 -5.227 -7.299 1.00 0.00 17 ARG A N 8
ATOM 4426 C CA . ARG A 1 17 ? -9.356 -5.945 -8.557 1.00 0.00 17 ARG A CA 8
ATOM 4427 C C . ARG A 1 17 ? -8.227 -5.334 -9.394 1.00 0.00 17 ARG A C 8
ATOM 4428 O O . ARG A 1 17 ? -7.574 -6.039 -10.160 1.00 0.00 17 ARG A O 8
ATOM 4449 N N . GLN A 1 18 ? -8.010 -4.022 -9.249 1.00 0.00 18 GLN A N 8
ATOM 4450 C CA . GLN A 1 18 ? -7.043 -3.226 -9.974 1.00 0.00 18 GLN A CA 8
ATOM 4451 C C . GLN A 1 18 ? -5.622 -3.778 -9.805 1.00 0.00 18 GLN A C 8
ATOM 4452 O O . GLN A 1 18 ? -5.315 -4.400 -8.789 1.00 0.00 18 GLN A O 8
ATOM 4466 N N . PRO A 1 19 ? -4.748 -3.525 -10.784 1.00 0.00 19 PRO A N 8
ATOM 4467 C CA . PRO A 1 19 ? -3.335 -3.862 -10.757 1.00 0.00 19 PRO A CA 8
ATOM 4468 C C . PRO A 1 19 ? -2.632 -3.202 -9.567 1.00 0.00 19 PRO A C 8
ATOM 4469 O O . PRO A 1 19 ? -3.136 -2.234 -8.995 1.00 0.00 19 PRO A O 8
ATOM 4480 N N . ARG A 1 20 ? -1.454 -3.717 -9.208 1.00 0.00 20 ARG A N 8
ATOM 4481 C CA . ARG A 1 20 ? -0.619 -3.157 -8.165 1.00 0.00 20 ARG A CA 8
ATOM 4482 C C . ARG A 1 20 ? 0.046 -1.852 -8.605 1.00 0.00 20 ARG A C 8
ATOM 4483 O O . ARG A 1 20 ? -0.071 -1.434 -9.756 1.00 0.00 20 ARG A O 8
ATOM 4504 N N . GLN A 1 21 ? 0.770 -1.237 -7.667 1.00 0.00 21 GLN A N 8
ATOM 4505 C CA . GLN A 1 21 ? 1.575 -0.045 -7.873 1.00 0.00 21 GLN A CA 8
ATOM 4506 C C . GLN A 1 21 ? 3.032 -0.474 -8.057 1.00 0.00 21 GLN A C 8
ATOM 4507 O O . GLN A 1 21 ? 3.435 -1.532 -7.574 1.00 0.00 21 GLN A O 8
ATOM 4521 N N . GLU A 1 22 ? 3.812 0.347 -8.769 1.00 0.00 22 GLU A N 8
ATOM 4522 C CA . GLU A 1 22 ? 5.211 0.109 -9.086 1.00 0.00 22 GLU A CA 8
ATOM 4523 C C . GLU A 1 22 ? 6.028 -0.248 -7.845 1.00 0.00 22 GLU A C 8
ATOM 4524 O O . GLU A 1 22 ? 6.826 -1.184 -7.878 1.00 0.00 22 GLU A O 8
ATOM 4536 N N . GLY A 1 23 ? 5.826 0.506 -6.762 1.00 0.00 23 GLY A N 8
ATOM 4537 C CA . GLY A 1 23 ? 6.536 0.309 -5.513 1.00 0.00 23 GLY A CA 8
ATOM 4538 C C . GLY A 1 23 ? 5.735 0.823 -4.319 1.00 0.00 23 GLY A C 8
ATOM 4539 O O . GLY A 1 23 ? 4.597 0.411 -4.099 1.00 0.00 23 GLY A O 8
ATOM 4543 N N . CYS A 1 24 ? 6.363 1.701 -3.530 1.00 0.00 24 CYS A N 8
ATOM 4544 C CA . CYS A 1 24 ? 5.855 2.247 -2.287 1.00 0.00 24 CY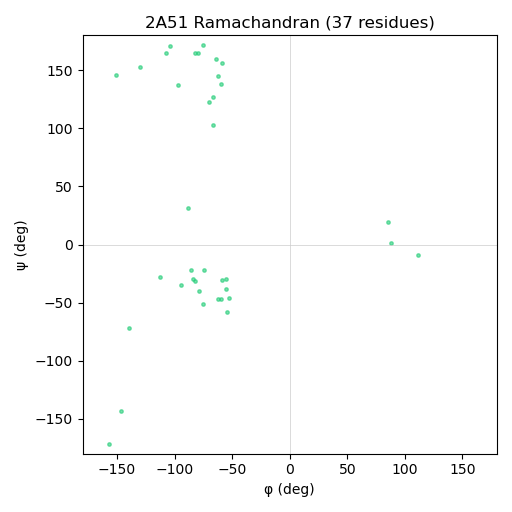S A CA 8
ATOM 4545 C C . CYS A 1 24 ? 4.809 3.302 -2.625 1.00 0.00 24 CYS A C 8
ATOM 4546 O O . CYS A 1 24 ? 5.126 4.462 -2.863 1.00 0.00 24 CYS A O 8
ATOM 4553 N N . TRP A 1 25 ? 3.552 2.869 -2.674 1.00 0.00 25 TRP A N 8
ATOM 4554 C CA . TRP A 1 25 ? 2.407 3.699 -3.031 1.00 0.00 25 TRP A CA 8
ATOM 4555 C C . TRP A 1 25 ? 2.128 4.779 -1.979 1.00 0.00 25 TRP A C 8
ATOM 4556 O O . TRP A 1 25 ? 1.618 5.854 -2.283 1.00 0.00 25 TRP A O 8
ATOM 4577 N N . ASN A 1 26 ? 2.465 4.447 -0.736 1.00 0.00 26 ASN A N 8
ATOM 4578 C CA . ASN A 1 26 ? 2.272 5.121 0.512 1.00 0.00 26 ASN A CA 8
ATOM 4579 C C . ASN A 1 26 ? 3.323 6.224 0.713 1.00 0.00 26 ASN A C 8
ATOM 4580 O O . ASN A 1 26 ? 2.953 7.362 0.993 1.00 0.00 26 ASN A O 8
ATOM 4591 N N . CYS A 1 27 ? 4.619 5.900 0.560 1.00 0.00 27 CYS A N 8
ATOM 4592 C CA . CYS A 1 27 ? 5.727 6.835 0.751 1.00 0.00 27 CYS A CA 8
ATOM 4593 C C . CYS A 1 27 ? 6.147 7.489 -0.570 1.00 0.00 27 CYS A C 8
ATOM 4594 O O . CYS A 1 27 ? 6.757 8.557 -0.549 1.00 0.00 27 CYS A O 8
ATOM 4601 N N . GLY A 1 28 ? 5.819 6.866 -1.710 1.00 0.00 28 GLY A N 8
ATOM 4602 C CA . GLY A 1 28 ? 6.056 7.433 -3.035 1.00 0.00 28 GLY A CA 8
ATOM 4603 C C . GLY A 1 28 ? 7.371 6.994 -3.687 1.00 0.00 28 GLY A C 8
ATOM 4604 O O . GLY A 1 28 ? 7.699 7.476 -4.769 1.00 0.00 28 GLY A O 8
ATOM 4608 N N . SER A 1 29 ? 8.119 6.082 -3.055 1.00 0.00 29 SER A N 8
ATOM 4609 C CA . SER A 1 29 ? 9.328 5.496 -3.606 1.00 0.00 29 SER A CA 8
ATOM 4610 C C . SER A 1 29 ? 8.918 4.397 -4.581 1.00 0.00 29 SER A C 8
ATOM 4611 O O . SER A 1 29 ? 7.868 3.782 -4.419 1.00 0.00 29 SER A O 8
ATOM 4619 N N . LYS A 1 30 ? 9.749 4.151 -5.591 1.00 0.00 30 LYS A N 8
ATOM 4620 C CA . LYS A 1 30 ? 9.574 3.097 -6.571 1.00 0.00 30 LYS A CA 8
ATOM 4621 C C . LYS A 1 30 ? 10.596 1.973 -6.371 1.00 0.00 30 LYS A C 8
ATOM 4622 O O . LYS A 1 30 ? 10.395 0.860 -6.853 1.00 0.00 30 LYS A O 8
ATOM 4641 N N . GLU A 1 31 ? 11.687 2.269 -5.659 1.00 0.00 31 GLU A N 8
ATOM 4642 C CA . GLU A 1 31 ? 12.809 1.432 -5.372 1.00 0.00 31 GLU A CA 8
ATOM 4643 C C . GLU A 1 31 ? 12.377 0.233 -4.530 1.00 0.00 31 GLU A C 8
ATOM 4644 O O . GLU A 1 31 ? 12.789 -0.895 -4.791 1.00 0.00 31 GLU A O 8
ATOM 4656 N N . HIS A 1 32 ? 11.537 0.506 -3.527 1.00 0.00 32 HIS A N 8
ATOM 4657 C CA . HIS A 1 32 ? 10.915 -0.493 -2.666 1.00 0.00 32 HIS A CA 8
ATOM 4658 C C . HIS A 1 32 ? 9.405 -0.312 -2.641 1.00 0.00 32 HIS A C 8
ATOM 4659 O O . HIS A 1 32 ? 8.851 0.497 -3.378 1.00 0.00 32 HIS A O 8
ATOM 4673 N N . ARG A 1 33 ? 8.777 -1.093 -1.760 1.00 0.00 33 ARG A N 8
ATOM 4674 C CA . ARG A 1 33 ? 7.341 -1.223 -1.577 1.00 0.00 33 ARG A CA 8
ATOM 4675 C C . ARG A 1 33 ? 6.905 -0.900 -0.147 1.00 0.00 33 ARG A C 8
ATOM 4676 O O . ARG A 1 33 ? 7.713 -0.894 0.774 1.00 0.00 33 ARG A O 8
ATOM 4697 N N . PHE A 1 34 ? 5.601 -0.682 0.047 1.00 0.00 34 PHE A N 8
ATOM 4698 C CA . PHE A 1 34 ? 5.024 -0.363 1.349 1.00 0.00 34 PHE A CA 8
ATOM 4699 C C . PHE A 1 34 ? 5.341 -1.439 2.393 1.00 0.00 34 PHE A C 8
ATOM 4700 O O . PHE A 1 34 ? 5.646 -1.106 3.534 1.00 0.00 34 PHE A O 8
ATOM 4717 N N . ALA A 1 35 ? 5.305 -2.718 1.998 1.00 0.00 35 ALA A N 8
ATOM 4718 C CA . ALA A 1 35 ? 5.649 -3.836 2.870 1.00 0.00 35 ALA A CA 8
ATOM 4719 C C . ALA A 1 35 ? 7.068 -3.707 3.434 1.00 0.00 35 ALA A C 8
ATOM 4720 O O . ALA A 1 35 ? 7.300 -3.982 4.609 1.00 0.00 35 ALA A O 8
ATOM 4727 N N . GLN A 1 36 ? 8.009 -3.287 2.585 1.00 0.00 36 GLN A N 8
ATOM 4728 C CA . GLN A 1 36 ? 9.405 -3.070 2.931 1.00 0.00 36 GLN A CA 8
ATOM 4729 C C . GLN A 1 36 ? 9.574 -1.822 3.797 1.00 0.00 36 GLN A C 8
ATOM 4730 O O . GLN A 1 36 ? 10.370 -1.813 4.734 1.00 0.00 36 GLN A O 8
ATOM 4744 N N . CYS A 1 37 ? 8.844 -0.760 3.449 1.00 0.00 37 CYS A N 8
ATOM 4745 C CA . CYS A 1 37 ? 8.941 0.547 4.076 1.00 0.00 37 CYS A CA 8
ATOM 4746 C C . CYS A 1 37 ? 8.404 0.511 5.510 1.00 0.00 37 CYS A C 8
ATOM 4747 O O . CYS A 1 37 ? 7.393 -0.143 5.758 1.00 0.00 37 CYS A O 8
ATOM 4754 N N . PRO A 1 38 ? 9.061 1.195 6.463 1.00 0.00 38 PRO A N 8
ATOM 4755 C CA . PRO A 1 38 ? 8.579 1.333 7.831 1.00 0.00 38 PRO A CA 8
ATOM 4756 C C . PRO A 1 38 ? 7.146 1.873 7.889 1.00 0.00 38 PRO A C 8
ATOM 4757 O O . PRO A 1 38 ? 6.358 1.456 8.735 1.00 0.00 38 PRO A O 8
ATOM 4768 N N . LYS A 1 39 ? 6.830 2.807 6.985 1.00 0.00 39 LYS A N 8
ATOM 4769 C CA . LYS A 1 39 ? 5.512 3.393 6.802 1.00 0.00 39 LYS A CA 8
ATOM 4770 C C . LYS A 1 39 ? 4.715 2.584 5.777 1.00 0.00 39 LYS A C 8
ATOM 4771 O O . LYS A 1 39 ? 5.354 1.852 4.991 1.00 0.00 39 LYS A O 8
ATOM 4793 N N . LEU A 1 1 ? -8.164 2.005 8.917 1.00 0.00 1 LEU A N 9
ATOM 4794 C CA . LEU A 1 1 ? -8.659 1.346 7.696 1.00 0.00 1 LEU A CA 9
ATOM 4795 C C . LEU A 1 1 ? -7.933 1.887 6.466 1.00 0.00 1 LEU A C 9
ATOM 4796 O O . LEU A 1 1 ? -8.190 3.019 6.058 1.00 0.00 1 LEU A O 9
ATOM 4814 N N . THR A 1 2 ? -7.034 1.088 5.879 1.00 0.00 2 THR A N 9
ATOM 4815 C CA . THR A 1 2 ? -6.358 1.446 4.643 1.00 0.00 2 THR A CA 9
ATOM 4816 C C . THR A 1 2 ? -5.947 0.200 3.868 1.00 0.00 2 THR A C 9
ATOM 4817 O O . THR A 1 2 ? -5.549 -0.810 4.448 1.00 0.00 2 THR A O 9
ATOM 4828 N N . CYS A 1 3 ? -6.063 0.291 2.542 1.00 0.00 3 CYS A N 9
ATOM 4829 C CA . CYS A 1 3 ? -5.698 -0.765 1.628 1.00 0.00 3 CYS A CA 9
ATOM 4830 C C . CYS A 1 3 ? -4.183 -0.954 1.590 1.00 0.00 3 CYS A C 9
ATOM 4831 O O . CYS A 1 3 ? -3.465 -0.096 1.090 1.00 0.00 3 CYS A O 9
ATOM 4838 N N . PHE A 1 4 ? -3.695 -2.100 2.064 1.00 0.00 4 PHE A N 9
ATOM 4839 C CA . PHE A 1 4 ? -2.305 -2.461 2.110 1.00 0.00 4 PHE A CA 9
ATOM 4840 C C . PHE A 1 4 ? -1.688 -2.742 0.729 1.00 0.00 4 PHE A C 9
ATOM 4841 O O . PHE A 1 4 ? -0.475 -2.925 0.621 1.00 0.00 4 PHE A O 9
ATOM 4858 N N . ASN A 1 5 ? -2.519 -2.760 -0.321 1.00 0.00 5 ASN A N 9
ATOM 4859 C CA . ASN A 1 5 ? -2.171 -3.077 -1.692 1.00 0.00 5 ASN A CA 9
ATOM 4860 C C . ASN A 1 5 ? -1.941 -1.764 -2.438 1.00 0.00 5 ASN A C 9
ATOM 4861 O O . ASN A 1 5 ? -0.801 -1.399 -2.721 1.00 0.00 5 ASN A O 9
ATOM 4872 N N . CYS A 1 6 ? -3.035 -1.055 -2.734 1.00 0.00 6 CYS A N 9
ATOM 4873 C CA . CYS A 1 6 ? -3.038 0.161 -3.527 1.00 0.00 6 CYS A CA 9
ATOM 4874 C C . CYS A 1 6 ? -2.850 1.426 -2.682 1.00 0.00 6 CYS A C 9
ATOM 4875 O O . CYS A 1 6 ? -2.568 2.485 -3.239 1.00 0.00 6 CYS A O 9
ATOM 4882 N N . GLY A 1 7 ? -3.003 1.333 -1.353 1.00 0.00 7 GLY A N 9
ATOM 4883 C CA . GLY A 1 7 ? -2.747 2.439 -0.441 1.00 0.00 7 GLY A CA 9
ATOM 4884 C C . GLY A 1 7 ? -3.931 3.377 -0.243 1.00 0.00 7 GLY A C 9
ATOM 4885 O O . GLY A 1 7 ? -3.778 4.396 0.427 1.00 0.00 7 GLY A O 9
ATOM 4889 N N . LYS A 1 8 ? -5.102 3.071 -0.814 1.00 0.00 8 LYS A N 9
ATOM 4890 C CA . LYS A 1 8 ? -6.242 3.936 -0.775 1.00 0.00 8 LYS A CA 9
ATOM 4891 C C . LYS A 1 8 ? -7.049 3.624 0.487 1.00 0.00 8 LYS A C 9
ATOM 4892 O O . LYS A 1 8 ? -7.272 2.450 0.786 1.00 0.00 8 LYS A O 9
ATOM 4911 N N . PRO A 1 9 ? -7.506 4.645 1.227 1.00 0.00 9 PRO A N 9
ATOM 4912 C CA . PRO A 1 9 ? -8.329 4.444 2.403 1.00 0.00 9 PRO A CA 9
ATOM 4913 C C . PRO A 1 9 ? -9.750 4.046 2.004 1.00 0.00 9 PRO A C 9
ATOM 4914 O O . PRO A 1 9 ? -10.112 4.056 0.827 1.00 0.00 9 PRO A O 9
ATOM 4925 N N . GLY A 1 10 ? -10.552 3.686 3.009 1.00 0.00 10 GLY A N 9
ATOM 4926 C CA . GLY A 1 10 ? -11.951 3.334 2.834 1.00 0.00 10 GLY A CA 9
ATOM 4927 C C . GLY A 1 10 ? -12.141 1.845 2.552 1.00 0.00 10 GLY A C 9
ATOM 4928 O O . GLY A 1 10 ? -13.279 1.396 2.430 1.00 0.00 10 GLY A O 9
ATOM 4932 N N . HIS A 1 11 ? -11.049 1.074 2.460 1.00 0.00 11 HIS A N 9
ATOM 4933 C CA . HIS A 1 11 ? -11.112 -0.365 2.305 1.00 0.00 11 HIS A CA 9
ATOM 4934 C C . HIS A 1 11 ? -9.815 -0.997 2.776 1.00 0.00 11 HIS A C 9
ATOM 4935 O O . HIS A 1 11 ? -8.926 -0.337 3.312 1.00 0.00 11 HIS A O 9
ATOM 4949 N N . THR A 1 12 ? -9.755 -2.305 2.549 1.00 0.00 12 THR A N 9
ATOM 4950 C CA . THR A 1 12 ? -8.640 -3.179 2.874 1.00 0.00 12 THR A CA 9
ATOM 4951 C C . THR A 1 12 ? -8.226 -3.921 1.606 1.00 0.00 12 THR A C 9
ATOM 4952 O O . THR A 1 12 ? -9.044 -4.131 0.712 1.00 0.00 12 THR A O 9
ATOM 4963 N N . ALA A 1 13 ? -6.956 -4.330 1.531 1.00 0.00 13 ALA A N 9
ATOM 4964 C CA . ALA A 1 13 ? -6.429 -5.082 0.401 1.00 0.00 13 ALA A CA 9
ATOM 4965 C C . ALA A 1 13 ? -7.218 -6.358 0.121 1.00 0.00 13 ALA A C 9
ATOM 4966 O O . ALA A 1 13 ? -7.298 -6.792 -1.026 1.00 0.00 13 ALA A O 9
ATOM 4973 N N . ARG A 1 14 ? -7.817 -6.928 1.169 1.00 0.00 14 ARG A N 9
ATOM 4974 C CA . ARG A 1 14 ? -8.700 -8.081 1.098 1.00 0.00 14 ARG A CA 9
ATOM 4975 C C . ARG A 1 14 ? -9.805 -7.851 0.071 1.00 0.00 14 ARG A C 9
ATOM 4976 O O . ARG A 1 14 ? -10.120 -8.721 -0.737 1.00 0.00 14 ARG A O 9
ATOM 4997 N N . MET A 1 15 ? -10.395 -6.659 0.147 1.00 0.00 15 MET A N 9
ATOM 4998 C CA . MET A 1 15 ? -11.510 -6.219 -0.668 1.00 0.00 15 MET A CA 9
ATOM 4999 C C . MET A 1 15 ? -11.050 -5.733 -2.044 1.00 0.00 15 MET A C 9
ATOM 5000 O O . MET A 1 15 ? -11.783 -5.861 -3.022 1.00 0.00 15 MET A O 9
ATOM 5014 N N . CYS A 1 16 ? -9.846 -5.156 -2.109 1.00 0.00 16 CYS A N 9
ATOM 5015 C CA . CYS A 1 16 ? -9.315 -4.539 -3.312 1.00 0.00 16 CYS A CA 9
ATOM 5016 C C . CYS A 1 16 ? -8.881 -5.554 -4.365 1.00 0.00 16 CYS A C 9
ATOM 5017 O O . CYS A 1 16 ? -8.062 -6.430 -4.101 1.00 0.00 16 CYS A O 9
ATOM 5024 N N . ARG A 1 17 ? -9.422 -5.381 -5.574 1.00 0.00 17 ARG A N 9
ATOM 5025 C CA . ARG A 1 17 ? -9.089 -6.145 -6.768 1.00 0.00 17 ARG A CA 9
ATOM 5026 C C . ARG A 1 17 ? -7.903 -5.517 -7.509 1.00 0.00 17 ARG A C 9
ATOM 5027 O O . ARG A 1 17 ? -7.177 -6.215 -8.215 1.00 0.00 17 ARG A O 9
ATOM 5048 N N . GLN A 1 18 ? -7.731 -4.196 -7.366 1.00 0.00 18 GLN A N 9
ATOM 5049 C CA . GLN A 1 18 ? -6.737 -3.398 -8.068 1.00 0.00 18 GLN A CA 9
ATOM 5050 C C . GLN A 1 18 ? -5.315 -3.919 -7.818 1.00 0.00 18 GLN A C 9
ATOM 5051 O O . GLN A 1 18 ? -5.059 -4.497 -6.765 1.00 0.00 18 GLN A O 9
ATOM 5065 N N . PRO A 1 19 ? -4.384 -3.706 -8.760 1.00 0.00 19 PRO A N 9
ATOM 5066 C CA . PRO A 1 19 ? -2.972 -4.025 -8.588 1.00 0.00 19 PRO A CA 9
ATOM 5067 C C . PRO A 1 19 ? -2.399 -3.246 -7.397 1.00 0.00 19 PRO A C 9
ATOM 5068 O O . PRO A 1 19 ? -2.986 -2.245 -6.981 1.00 0.00 19 PRO A O 9
ATOM 5079 N N . ARG A 1 20 ? -1.250 -3.673 -6.857 1.00 0.00 20 ARG A N 9
ATOM 5080 C CA . ARG A 1 20 ? -0.605 -2.937 -5.777 1.00 0.00 20 ARG A CA 9
ATOM 5081 C C . ARG A 1 20 ? 0.225 -1.769 -6.307 1.00 0.00 20 ARG A C 9
ATOM 5082 O O . ARG A 1 20 ? 0.289 -1.514 -7.509 1.00 0.00 20 ARG A O 9
ATOM 5103 N N . GLN A 1 21 ? 0.885 -1.083 -5.373 1.00 0.00 21 GLN A N 9
ATOM 5104 C CA . GLN A 1 21 ? 1.796 0.013 -5.628 1.00 0.00 21 GLN A CA 9
ATOM 5105 C C . GLN A 1 21 ? 3.167 -0.527 -6.027 1.00 0.00 21 GLN A C 9
ATOM 5106 O O . GLN A 1 21 ? 3.609 -1.556 -5.518 1.00 0.00 21 GLN A O 9
ATOM 5120 N N . GLU A 1 22 ? 3.839 0.208 -6.917 1.00 0.00 22 GLU A N 9
ATOM 5121 C CA . GLU A 1 22 ? 5.192 -0.057 -7.380 1.00 0.00 22 GLU A CA 9
ATOM 5122 C C . GLU A 1 22 ? 6.101 -0.387 -6.198 1.00 0.00 22 GLU A C 9
ATOM 5123 O O . GLU A 1 22 ? 6.641 -1.489 -6.105 1.00 0.00 22 GLU A O 9
ATOM 5135 N N . GLY A 1 23 ? 6.226 0.584 -5.291 1.00 0.00 23 GLY A N 9
ATOM 5136 C CA . GLY A 1 23 ? 6.973 0.473 -4.057 1.00 0.00 23 GLY A CA 9
ATOM 5137 C C . GLY A 1 23 ? 6.052 0.689 -2.859 1.00 0.00 23 GLY A C 9
ATOM 5138 O O . GLY A 1 23 ? 5.085 -0.049 -2.666 1.00 0.00 23 GLY A O 9
ATOM 5142 N N . CYS A 1 24 ? 6.382 1.701 -2.049 1.00 0.00 24 CYS A N 9
ATOM 5143 C CA . CYS A 1 24 ? 5.733 2.038 -0.796 1.00 0.00 24 CYS A CA 9
ATOM 5144 C C . CYS A 1 24 ? 4.681 3.109 -1.040 1.00 0.00 24 CYS A C 9
ATOM 5145 O O . CYS A 1 24 ? 5.023 4.239 -1.374 1.00 0.00 24 CYS A O 9
ATOM 5152 N N . TRP A 1 25 ? 3.408 2.766 -0.842 1.00 0.00 25 TRP A N 9
ATOM 5153 C CA . TRP A 1 25 ? 2.308 3.711 -0.932 1.00 0.00 25 TRP A CA 9
ATOM 5154 C C . TRP A 1 25 ? 2.215 4.592 0.317 1.00 0.00 25 TRP A C 9
ATOM 5155 O O . TRP A 1 25 ? 1.650 5.681 0.261 1.00 0.00 25 TRP A O 9
ATOM 5176 N N . ASN A 1 26 ? 2.742 4.106 1.446 1.00 0.00 26 ASN A N 9
ATOM 5177 C CA . ASN A 1 26 ? 2.636 4.747 2.747 1.00 0.00 26 ASN A CA 9
ATOM 5178 C C . ASN A 1 26 ? 3.498 6.000 2.824 1.00 0.00 26 ASN A C 9
ATOM 5179 O O . ASN A 1 26 ? 3.030 7.037 3.289 1.00 0.00 26 ASN A O 9
ATOM 5190 N N . CYS A 1 27 ? 4.746 5.900 2.358 1.00 0.00 27 CYS A N 9
ATOM 5191 C CA . CYS A 1 27 ? 5.695 6.993 2.342 1.00 0.00 27 CYS A CA 9
ATOM 5192 C C . CYS A 1 27 ? 6.017 7.487 0.928 1.00 0.00 27 CYS A C 9
ATOM 5193 O O . CYS A 1 27 ? 6.544 8.589 0.788 1.00 0.00 27 CYS A O 9
ATOM 5200 N N . GLY A 1 28 ? 5.707 6.701 -0.113 1.00 0.00 28 GLY A N 9
ATOM 5201 C CA . GLY A 1 28 ? 5.871 7.135 -1.498 1.00 0.00 28 GLY A CA 9
ATOM 5202 C C . GLY A 1 28 ? 7.256 6.834 -2.068 1.00 0.00 28 GLY A C 9
ATOM 5203 O O . GLY A 1 28 ? 7.705 7.528 -2.978 1.00 0.00 28 GLY A O 9
ATOM 5207 N N . SER A 1 29 ? 7.927 5.799 -1.550 1.00 0.00 29 SER A N 9
ATOM 5208 C CA . SER A 1 29 ? 9.205 5.327 -2.061 1.00 0.00 29 SER A CA 9
ATOM 5209 C C . SER A 1 29 ? 8.965 4.298 -3.166 1.00 0.00 29 SER A C 9
ATOM 5210 O O . SER A 1 29 ? 7.872 3.753 -3.296 1.00 0.00 29 SER A O 9
ATOM 5218 N N . LYS A 1 30 ? 10.013 4.039 -3.949 1.00 0.00 30 LYS A N 9
ATOM 5219 C CA . LYS A 1 30 ? 10.074 3.037 -4.993 1.00 0.00 30 LYS A CA 9
ATOM 5220 C C . LYS A 1 30 ? 11.041 1.907 -4.622 1.00 0.00 30 LYS A C 9
ATOM 5221 O O . LYS A 1 30 ? 10.959 0.819 -5.187 1.00 0.00 30 LYS A O 9
ATOM 5240 N N . GLU A 1 31 ? 11.949 2.161 -3.674 1.00 0.00 31 GLU A N 9
ATOM 5241 C CA . GLU A 1 31 ? 13.009 1.300 -3.245 1.00 0.00 31 GLU A CA 9
ATOM 5242 C C . GLU A 1 31 ? 12.472 0.090 -2.484 1.00 0.00 31 GLU A C 9
ATOM 5243 O O . GLU A 1 31 ? 12.871 -1.042 -2.748 1.00 0.00 31 GLU A O 9
ATOM 5255 N N . HIS A 1 32 ? 11.563 0.354 -1.542 1.00 0.00 32 HIS A N 9
ATOM 5256 C CA . HIS A 1 32 ? 10.864 -0.652 -0.750 1.00 0.00 32 HIS A CA 9
ATOM 5257 C C . HIS A 1 32 ? 9.365 -0.482 -0.884 1.00 0.00 32 HIS A C 9
ATOM 5258 O O . HIS A 1 32 ? 8.882 0.345 -1.653 1.00 0.00 32 HIS A O 9
ATOM 5272 N N . ARG A 1 33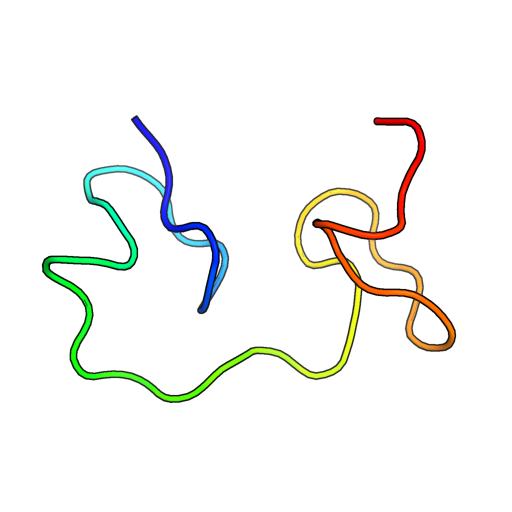 ? 8.658 -1.275 -0.077 1.00 0.00 33 ARG A N 9
ATOM 5273 C CA . ARG A 1 33 ? 7.220 -1.313 0.020 1.00 0.00 33 ARG A CA 9
ATOM 5274 C C . ARG A 1 33 ? 6.715 -1.066 1.435 1.00 0.00 33 ARG A C 9
ATOM 5275 O O . ARG A 1 33 ? 7.466 -1.049 2.402 1.00 0.00 33 ARG A O 9
ATOM 5296 N N . PHE A 1 34 ? 5.404 -0.867 1.531 1.00 0.00 34 PHE A N 9
ATOM 5297 C CA . PHE A 1 34 ? 4.721 -0.500 2.764 1.00 0.00 34 PHE A CA 9
ATOM 5298 C C . PHE A 1 34 ? 5.007 -1.499 3.890 1.00 0.00 34 PHE A C 9
ATOM 5299 O O . PHE A 1 34 ? 5.245 -1.085 5.023 1.00 0.00 34 PHE A O 9
ATOM 5316 N N . ALA A 1 35 ? 5.016 -2.799 3.573 1.00 0.00 35 ALA A N 9
ATOM 5317 C CA . ALA A 1 35 ? 5.308 -3.854 4.536 1.00 0.00 35 ALA A CA 9
ATOM 5318 C C . ALA A 1 35 ? 6.671 -3.645 5.204 1.00 0.00 35 ALA A C 9
ATOM 5319 O O . ALA A 1 35 ? 6.816 -3.835 6.409 1.00 0.00 35 ALA A O 9
ATOM 5326 N N . GLN A 1 36 ? 7.661 -3.249 4.401 1.00 0.00 36 GLN A N 9
ATOM 5327 C CA . GLN A 1 36 ? 9.036 -3.027 4.808 1.00 0.00 36 GLN A CA 9
ATOM 5328 C C . GLN A 1 36 ? 9.225 -1.693 5.532 1.00 0.00 36 GLN A C 9
ATOM 5329 O O . GLN A 1 36 ? 10.080 -1.586 6.409 1.00 0.00 36 GLN A O 9
ATOM 5343 N N . CYS A 1 37 ? 8.459 -0.671 5.139 1.00 0.00 37 CYS A N 9
ATOM 5344 C CA . CYS A 1 37 ? 8.602 0.683 5.650 1.00 0.00 37 CYS A CA 9
ATOM 5345 C C . CYS A 1 37 ? 8.330 0.752 7.156 1.00 0.00 37 CYS A C 9
ATOM 5346 O O . CYS A 1 37 ? 7.326 0.210 7.613 1.00 0.00 37 CYS A O 9
ATOM 5353 N N . PRO A 1 38 ? 9.190 1.435 7.929 1.00 0.00 38 PRO A N 9
ATOM 5354 C CA . PRO A 1 38 ? 8.981 1.657 9.352 1.00 0.00 38 PRO A CA 9
ATOM 5355 C C . PRO A 1 38 ? 7.932 2.738 9.611 1.00 0.00 38 PRO A C 9
ATOM 5356 O O . PRO A 1 38 ? 7.293 2.735 10.661 1.00 0.00 38 PRO A O 9
ATOM 5367 N N . LYS A 1 39 ? 7.795 3.675 8.665 1.00 0.00 39 LYS A N 9
ATOM 5368 C CA . LYS A 1 39 ? 6.933 4.841 8.782 1.00 0.00 39 LYS A CA 9
ATOM 5369 C C . LYS A 1 39 ? 5.472 4.463 9.028 1.00 0.00 39 LYS A C 9
ATOM 5370 O O . LYS A 1 39 ? 4.833 5.163 9.843 1.00 0.00 39 LYS A O 9
ATOM 5392 N N . LEU A 1 1 ? -8.675 1.706 8.286 1.00 0.00 1 LEU A N 10
ATOM 5393 C CA . LEU A 1 1 ? -9.176 1.006 7.090 1.00 0.00 1 LEU A CA 10
ATOM 5394 C C . LEU A 1 1 ? -8.450 1.503 5.838 1.00 0.00 1 LEU A C 10
ATOM 5395 O O . LEU A 1 1 ? -8.890 2.466 5.210 1.00 0.00 1 LEU A O 10
ATOM 5413 N N . THR A 1 2 ? -7.315 0.869 5.510 1.00 0.00 2 THR A N 10
ATOM 5414 C CA . THR A 1 2 ? -6.441 1.268 4.422 1.00 0.00 2 THR A CA 10
ATOM 5415 C C . THR A 1 2 ? -6.043 0.053 3.592 1.00 0.00 2 THR A C 10
ATOM 5416 O O . THR A 1 2 ? -5.763 -1.019 4.125 1.00 0.00 2 THR A O 10
ATOM 5427 N N . CYS A 1 3 ? -6.021 0.246 2.273 1.00 0.00 3 CYS A N 10
ATOM 5428 C CA . CYS A 1 3 ? -5.627 -0.752 1.307 1.00 0.00 3 CYS A CA 10
ATOM 5429 C C . CYS A 1 3 ? -4.114 -0.942 1.326 1.00 0.00 3 CYS A C 10
ATOM 5430 O O . CYS A 1 3 ? -3.364 0.015 1.162 1.00 0.00 3 CYS A O 10
ATOM 5437 N N . PHE A 1 4 ? -3.677 -2.192 1.482 1.00 0.00 4 PHE A N 10
ATOM 5438 C CA . PHE A 1 4 ? -2.283 -2.591 1.515 1.00 0.00 4 PHE A CA 10
ATOM 5439 C C . PHE A 1 4 ? -1.837 -3.100 0.138 1.00 0.00 4 PHE A C 10
ATOM 5440 O O . PHE A 1 4 ? -1.070 -4.057 0.051 1.00 0.00 4 PHE A O 10
ATOM 5457 N N . ASN A 1 5 ? -2.336 -2.470 -0.935 1.00 0.00 5 ASN A N 10
ATOM 5458 C CA . ASN A 1 5 ? -2.109 -2.878 -2.318 1.00 0.00 5 ASN A CA 10
ATOM 5459 C C . ASN A 1 5 ? -1.999 -1.632 -3.202 1.00 0.00 5 ASN A C 10
ATOM 5460 O O . ASN A 1 5 ? -0.907 -1.307 -3.663 1.00 0.00 5 ASN A O 10
ATOM 5471 N N . CYS A 1 6 ? -3.118 -0.927 -3.423 1.00 0.00 6 CYS A N 10
ATOM 5472 C CA . CYS A 1 6 ? -3.182 0.298 -4.197 1.00 0.00 6 CYS A CA 10
ATOM 5473 C C . CYS A 1 6 ? -2.923 1.528 -3.318 1.00 0.00 6 CYS A C 10
ATOM 5474 O O . CYS A 1 6 ? -2.587 2.589 -3.840 1.00 0.00 6 CYS A O 10
ATOM 5481 N N . GLY A 1 7 ? -3.081 1.391 -1.993 1.00 0.00 7 GLY A N 10
ATOM 5482 C CA . GLY A 1 7 ? -2.763 2.433 -1.028 1.00 0.00 7 GLY A CA 10
ATOM 5483 C C . GLY A 1 7 ? -3.909 3.385 -0.699 1.00 0.00 7 GLY A C 10
ATOM 5484 O O . GLY A 1 7 ? -3.698 4.335 0.051 1.00 0.00 7 GLY A O 10
ATOM 5488 N N . LYS A 1 8 ? -5.112 3.159 -1.238 1.00 0.00 8 LYS A N 10
ATOM 5489 C CA . LYS A 1 8 ? -6.233 4.040 -1.087 1.00 0.00 8 LYS A CA 10
ATOM 5490 C C . LYS A 1 8 ? -7.001 3.677 0.188 1.00 0.00 8 LYS A C 10
ATOM 5491 O O . LYS A 1 8 ? -7.171 2.491 0.477 1.00 0.00 8 LYS A O 10
ATOM 5510 N N . PRO A 1 9 ? -7.482 4.668 0.955 1.00 0.00 9 PRO A N 10
ATOM 5511 C CA . PRO A 1 9 ? -8.258 4.426 2.156 1.00 0.00 9 PRO A CA 10
ATOM 5512 C C . PRO A 1 9 ? -9.693 4.023 1.816 1.00 0.00 9 PRO A C 10
ATOM 5513 O O . PRO A 1 9 ? -10.124 4.105 0.665 1.00 0.00 9 PRO A O 10
ATOM 5524 N N . GLY A 1 10 ? -10.430 3.593 2.844 1.00 0.00 10 GLY A N 10
ATOM 5525 C CA . GLY A 1 10 ? -11.845 3.268 2.746 1.00 0.00 10 GLY A CA 10
ATOM 5526 C C . GLY A 1 10 ? -12.093 1.805 2.386 1.00 0.00 10 GLY A C 10
ATOM 5527 O O . GLY A 1 10 ? -13.248 1.393 2.296 1.00 0.00 10 GLY A O 10
ATOM 5531 N N . HIS A 1 11 ? -11.029 1.015 2.195 1.00 0.00 11 HIS A N 10
ATOM 5532 C CA . HIS A 1 11 ? -11.126 -0.413 1.955 1.00 0.00 11 HIS A CA 10
ATOM 5533 C C . HIS A 1 11 ? -9.797 -1.067 2.316 1.00 0.00 11 HIS A C 10
ATOM 5534 O O . HIS A 1 11 ? -8.861 -0.390 2.735 1.00 0.00 11 HIS A O 10
ATOM 5548 N N . THR A 1 12 ? -9.744 -2.390 2.153 1.00 0.00 12 THR A N 10
ATOM 5549 C CA . THR A 1 12 ? -8.587 -3.225 2.458 1.00 0.00 12 THR A CA 10
ATOM 5550 C C . THR A 1 12 ? -8.145 -3.935 1.183 1.00 0.00 12 THR A C 10
ATOM 5551 O O . THR A 1 12 ? -8.948 -4.139 0.275 1.00 0.00 12 THR A O 10
ATOM 5562 N N . ALA A 1 13 ? -6.870 -4.330 1.114 1.00 0.00 13 ALA A N 10
ATOM 5563 C CA . ALA A 1 13 ? -6.337 -5.061 -0.027 1.00 0.00 13 ALA A CA 10
ATOM 5564 C C . ALA A 1 13 ? -7.110 -6.341 -0.325 1.00 0.00 13 ALA A C 10
ATOM 5565 O O . ALA A 1 13 ? -7.192 -6.757 -1.478 1.00 0.00 13 ALA A O 10
ATOM 5572 N N . ARG A 1 14 ? -7.692 -6.938 0.717 1.00 0.00 14 ARG A N 10
ATOM 5573 C CA . ARG A 1 14 ? -8.546 -8.109 0.610 1.00 0.00 14 ARG A CA 10
ATOM 5574 C C . ARG A 1 14 ? -9.698 -7.854 -0.350 1.00 0.00 14 ARG A C 10
ATOM 5575 O O . ARG A 1 14 ? -10.036 -8.694 -1.182 1.00 0.00 14 ARG A O 10
ATOM 5596 N N . MET A 1 15 ? -10.310 -6.686 -0.177 1.00 0.00 15 MET A N 10
ATOM 5597 C CA . MET A 1 15 ? -11.455 -6.227 -0.937 1.00 0.00 15 MET A CA 10
ATOM 5598 C C . MET A 1 15 ? -11.035 -5.719 -2.315 1.00 0.00 15 MET A C 10
ATOM 5599 O O . MET A 1 15 ? -11.745 -5.918 -3.300 1.00 0.00 15 MET A O 10
ATOM 5613 N N . CYS A 1 16 ? -9.889 -5.039 -2.364 1.00 0.00 16 CYS A N 10
ATOM 5614 C CA . CYS A 1 16 ? -9.387 -4.381 -3.558 1.00 0.00 16 CYS A CA 10
ATOM 5615 C C . CYS A 1 16 ? -9.025 -5.354 -4.675 1.00 0.00 16 CYS A C 10
ATOM 5616 O O . CYS A 1 16 ? -8.271 -6.303 -4.472 1.00 0.00 16 CYS A O 10
ATOM 5623 N N . ARG A 1 17 ? -9.556 -5.061 -5.864 1.00 0.00 17 ARG A N 10
ATOM 5624 C CA . ARG A 1 17 ? -9.291 -5.753 -7.117 1.00 0.00 17 ARG A CA 10
ATOM 5625 C C . ARG A 1 17 ? -8.218 -5.011 -7.928 1.00 0.00 17 ARG A C 10
ATOM 5626 O O . ARG A 1 17 ? -7.557 -5.611 -8.773 1.00 0.00 17 ARG A O 10
ATOM 5647 N N . GLN A 1 18 ? -8.068 -3.703 -7.677 1.00 0.00 18 GLN A N 10
ATOM 5648 C CA . GLN A 1 18 ? -7.189 -2.790 -8.395 1.00 0.00 18 GLN A CA 10
ATOM 5649 C C . GLN A 1 18 ? -5.739 -3.287 -8.407 1.00 0.00 18 GLN A C 10
ATOM 5650 O O . GLN A 1 18 ? -5.330 -4.022 -7.509 1.00 0.00 18 GLN A O 10
ATOM 5664 N N . PRO A 1 19 ? -4.950 -2.842 -9.394 1.00 0.00 19 PRO A N 10
ATOM 5665 C CA . PRO A 1 19 ? -3.528 -3.112 -9.506 1.00 0.00 19 PRO A CA 10
ATOM 5666 C C . PRO A 1 19 ? -2.773 -2.724 -8.233 1.00 0.00 19 PRO A C 10
ATOM 5667 O O . PRO A 1 19 ? -3.205 -1.845 -7.486 1.00 0.00 19 PRO A O 10
ATOM 5678 N N . ARG A 1 20 ? -1.636 -3.384 -8.002 1.00 0.00 20 ARG A N 10
ATOM 5679 C CA . ARG A 1 20 ? -0.771 -3.114 -6.867 1.00 0.00 20 ARG A CA 10
ATOM 5680 C C . ARG A 1 20 ? 0.192 -1.972 -7.185 1.00 0.00 20 ARG A C 10
ATOM 5681 O O . ARG A 1 20 ? 0.211 -1.447 -8.298 1.00 0.00 20 ARG A O 10
ATOM 5702 N N . GLN A 1 21 ? 1.016 -1.630 -6.192 1.00 0.00 21 GLN A N 10
ATOM 5703 C CA . GLN A 1 21 ? 2.090 -0.664 -6.294 1.00 0.00 21 GLN A CA 10
ATOM 5704 C C . GLN A 1 21 ? 3.402 -1.369 -5.979 1.00 0.00 21 GLN A C 10
ATOM 5705 O O . GLN A 1 21 ? 3.500 -2.179 -5.058 1.00 0.00 21 GLN A O 10
ATOM 5719 N N . GLU A 1 22 ? 4.403 -1.035 -6.784 1.00 0.00 22 GLU A N 10
ATOM 5720 C CA . GLU A 1 22 ? 5.723 -1.581 -6.823 1.00 0.00 22 GLU A CA 10
ATOM 5721 C C . GLU A 1 22 ? 6.628 -0.961 -5.776 1.00 0.00 22 GLU A C 10
ATOM 5722 O O . GLU A 1 22 ? 7.359 -1.672 -5.092 1.00 0.00 22 GLU A O 10
ATOM 5734 N N . GLY A 1 23 ? 6.592 0.365 -5.683 1.00 0.00 23 GLY A N 10
ATOM 5735 C CA . GLY A 1 23 ? 7.291 1.117 -4.672 1.00 0.00 23 GLY A CA 10
ATOM 5736 C C . GLY A 1 23 ? 6.442 1.141 -3.402 1.00 0.00 23 GLY A C 10
ATOM 5737 O O . GLY A 1 23 ? 5.628 0.252 -3.153 1.00 0.00 23 GLY A O 10
ATOM 5741 N N . CYS A 1 24 ? 6.644 2.186 -2.604 1.00 0.00 24 CYS A N 10
ATOM 5742 C CA . CYS A 1 24 ? 5.949 2.414 -1.347 1.00 0.00 24 CYS A CA 10
ATOM 5743 C C . CYS A 1 24 ? 4.810 3.381 -1.631 1.00 0.00 24 CYS A C 10
ATOM 5744 O O . CYS A 1 24 ? 5.052 4.551 -1.910 1.00 0.00 24 CYS A O 10
ATOM 5751 N N . TRP A 1 25 ? 3.570 2.894 -1.572 1.00 0.00 25 TRP A N 10
ATOM 5752 C CA . TRP A 1 25 ? 2.392 3.701 -1.843 1.00 0.00 25 TRP A CA 10
ATOM 5753 C C . TRP A 1 25 ? 2.158 4.730 -0.743 1.00 0.00 25 TRP A C 10
ATOM 5754 O O . TRP A 1 25 ? 1.612 5.803 -0.991 1.00 0.00 25 TRP A O 10
ATOM 5775 N N . ASN A 1 26 ? 2.570 4.378 0.475 1.00 0.00 26 ASN A N 10
ATOM 5776 C CA . ASN A 1 26 ? 2.352 5.151 1.681 1.00 0.00 26 ASN A CA 10
ATOM 5777 C C . ASN A 1 26 ? 3.254 6.372 1.678 1.00 0.00 26 ASN A C 10
ATOM 5778 O O . ASN A 1 26 ? 2.791 7.510 1.677 1.00 0.00 26 ASN A O 10
ATOM 5789 N N . CYS A 1 27 ? 4.552 6.086 1.680 1.00 0.00 27 CYS A N 10
ATOM 5790 C CA . CYS A 1 27 ? 5.595 7.094 1.800 1.00 0.00 27 CYS A CA 10
ATOM 5791 C C . CYS A 1 27 ? 6.082 7.631 0.450 1.00 0.00 27 CYS A C 10
ATOM 5792 O O . CYS A 1 27 ? 6.757 8.658 0.416 1.00 0.00 27 CYS A O 10
ATOM 5799 N N . GLY A 1 28 ? 5.741 6.958 -0.656 1.00 0.00 28 GLY A N 10
ATOM 5800 C CA . GLY A 1 28 ? 6.043 7.433 -2.005 1.00 0.00 28 GLY A CA 10
ATOM 5801 C C . GLY A 1 28 ? 7.429 7.043 -2.526 1.00 0.00 28 GLY A C 10
ATOM 5802 O O . GLY A 1 28 ? 7.868 7.586 -3.537 1.00 0.00 28 GLY A O 10
ATOM 5806 N N . SER A 1 29 ? 8.114 6.103 -1.865 1.00 0.00 29 SER A N 10
ATOM 5807 C CA . SER A 1 29 ? 9.392 5.574 -2.314 1.00 0.00 29 SER A CA 10
ATOM 5808 C C . SER A 1 29 ? 9.217 4.693 -3.549 1.00 0.00 29 SER A C 10
ATOM 5809 O O . SER A 1 29 ? 8.109 4.303 -3.909 1.00 0.00 29 SER A O 10
ATOM 5817 N N . LYS A 1 30 ? 10.354 4.369 -4.162 1.00 0.00 30 LYS A N 10
ATOM 5818 C CA . LYS A 1 30 ? 10.530 3.474 -5.284 1.00 0.00 30 LYS A CA 10
ATOM 5819 C C . LYS A 1 30 ? 11.421 2.285 -4.914 1.00 0.00 30 LYS A C 10
ATOM 5820 O O . LYS A 1 30 ? 11.367 1.239 -5.555 1.00 0.00 30 LYS A O 10
ATOM 5839 N N . GLU A 1 31 ? 12.252 2.474 -3.885 1.00 0.00 31 GLU A N 10
ATOM 5840 C CA . GLU A 1 31 ? 13.262 1.547 -3.411 1.00 0.00 31 GLU A CA 10
ATOM 5841 C C . GLU A 1 31 ? 12.623 0.322 -2.770 1.00 0.00 31 GLU A C 10
ATOM 5842 O O . GLU A 1 31 ? 13.004 -0.811 -3.056 1.00 0.00 31 GLU A O 10
ATOM 5854 N N . HIS A 1 32 ? 11.665 0.587 -1.880 1.00 0.00 32 HIS A N 10
ATOM 5855 C CA . HIS A 1 32 ? 10.986 -0.406 -1.058 1.00 0.00 32 HIS A CA 10
ATOM 5856 C C . HIS A 1 32 ? 9.472 -0.245 -1.152 1.00 0.00 32 HIS A C 10
ATOM 5857 O O . HIS A 1 32 ? 8.982 0.670 -1.809 1.00 0.00 32 HIS A O 10
ATOM 5871 N N . ARG A 1 33 ? 8.753 -1.134 -0.458 1.00 0.00 33 ARG A N 10
ATOM 5872 C CA . ARG A 1 33 ? 7.304 -1.218 -0.426 1.00 0.00 33 ARG A CA 10
ATOM 5873 C C . ARG A 1 33 ? 6.752 -0.892 0.958 1.00 0.00 33 ARG A C 10
ATOM 5874 O O . ARG A 1 33 ? 7.473 -0.876 1.947 1.00 0.00 33 ARG A O 10
ATOM 5895 N N . PHE A 1 34 ? 5.445 -0.641 1.027 1.00 0.00 34 PHE A N 10
ATOM 5896 C CA . PHE A 1 34 ? 4.769 -0.251 2.261 1.00 0.00 34 PHE A CA 10
ATOM 5897 C C . PHE A 1 34 ? 4.984 -1.290 3.371 1.00 0.00 34 PHE A C 10
ATOM 5898 O O . PHE A 1 34 ? 5.209 -0.915 4.518 1.00 0.00 34 PHE A O 10
ATOM 5915 N N . ALA A 1 35 ? 4.954 -2.584 3.026 1.00 0.00 35 ALA A N 10
ATOM 5916 C CA . ALA A 1 35 ? 5.220 -3.669 3.963 1.00 0.00 35 ALA A CA 10
ATOM 5917 C C . ALA A 1 35 ? 6.593 -3.533 4.629 1.00 0.00 35 ALA A C 10
ATOM 5918 O O . ALA A 1 35 ? 6.734 -3.780 5.825 1.00 0.00 35 ALA A O 10
ATOM 5925 N N . GLN A 1 36 ? 7.600 -3.138 3.845 1.00 0.00 36 GLN A N 10
ATOM 5926 C CA . GLN A 1 36 ? 8.967 -2.923 4.289 1.00 0.00 36 GLN A CA 10
ATOM 5927 C C . GLN A 1 36 ? 9.081 -1.649 5.128 1.00 0.00 36 GLN A C 10
ATOM 5928 O O . GLN A 1 36 ? 9.810 -1.615 6.118 1.00 0.00 36 GLN A O 10
ATOM 5942 N N . CYS A 1 37 ? 8.382 -0.595 4.699 1.00 0.00 37 CYS A N 10
ATOM 5943 C CA . CYS A 1 37 ? 8.440 0.729 5.293 1.00 0.00 37 CYS A CA 10
ATOM 5944 C C . CYS A 1 37 ? 7.903 0.715 6.729 1.00 0.00 37 CYS A C 10
ATOM 5945 O O . CYS A 1 37 ? 6.845 0.135 6.966 1.00 0.00 37 CYS A O 10
ATOM 5952 N N . PRO A 1 38 ? 8.606 1.337 7.692 1.00 0.00 38 PRO A N 10
ATOM 5953 C CA . PRO A 1 38 ? 8.131 1.492 9.061 1.00 0.00 38 PRO A CA 10
ATOM 5954 C C . PRO A 1 38 ? 6.759 2.170 9.116 1.00 0.00 38 PRO A C 10
ATOM 5955 O O . PRO A 1 38 ? 5.924 1.827 9.950 1.00 0.00 38 PRO A O 10
ATOM 5966 N N . LYS A 1 39 ? 6.551 3.139 8.217 1.00 0.00 39 LYS A N 10
ATOM 5967 C CA . LYS A 1 39 ? 5.304 3.862 8.031 1.00 0.00 39 LYS A CA 10
ATOM 5968 C C . LYS A 1 39 ? 4.361 3.056 7.132 1.00 0.00 39 LYS A C 10
ATOM 5969 O O . LYS A 1 39 ? 3.137 3.272 7.256 1.00 0.00 39 LYS A O 10
ATOM 5991 N N . LEU A 1 1 ? -8.201 1.612 8.464 1.00 0.00 1 LEU A N 11
ATOM 5992 C CA . LEU A 1 1 ? -8.785 1.029 7.243 1.00 0.00 1 LEU A CA 11
ATOM 5993 C C . LEU A 1 1 ? -8.129 1.625 5.998 1.00 0.00 1 LEU A C 11
ATOM 5994 O O . LEU A 1 1 ? -8.504 2.717 5.570 1.00 0.00 1 LEU A O 11
ATOM 6012 N N . THR A 1 2 ? -7.153 0.913 5.420 1.00 0.00 2 THR A N 11
ATOM 6013 C CA . THR A 1 2 ? -6.529 1.324 4.174 1.00 0.00 2 THR A CA 11
ATOM 6014 C C . THR A 1 2 ? -6.030 0.125 3.381 1.00 0.00 2 THR A C 11
ATOM 6015 O O . THR A 1 2 ? -5.620 -0.890 3.942 1.00 0.00 2 THR A O 11
ATOM 6026 N N . CYS A 1 3 ? -6.104 0.261 2.056 1.00 0.00 3 CYS A N 11
ATOM 6027 C CA . CYS A 1 3 ? -5.762 -0.779 1.116 1.00 0.00 3 CYS A CA 11
ATOM 6028 C C . CYS A 1 3 ? -4.253 -0.989 1.073 1.00 0.00 3 CYS A C 11
ATOM 6029 O O . CYS A 1 3 ? -3.504 -0.064 0.772 1.00 0.00 3 CYS A O 11
ATOM 6036 N N . PHE A 1 4 ? -3.817 -2.223 1.337 1.00 0.00 4 PHE A N 11
ATOM 6037 C CA . PHE A 1 4 ? -2.422 -2.628 1.348 1.00 0.00 4 PHE A CA 11
ATOM 6038 C C . PHE A 1 4 ? -1.976 -3.107 -0.041 1.00 0.00 4 PHE A C 11
ATOM 6039 O O . PHE A 1 4 ? -1.133 -3.996 -0.143 1.00 0.00 4 PHE A O 11
ATOM 6056 N N . ASN A 1 5 ? -2.555 -2.532 -1.105 1.00 0.00 5 ASN A N 11
ATOM 6057 C CA . ASN A 1 5 ? -2.336 -2.931 -2.490 1.00 0.00 5 ASN A CA 11
ATOM 6058 C C . ASN A 1 5 ? -2.229 -1.676 -3.359 1.00 0.00 5 ASN A C 11
ATOM 6059 O O . ASN A 1 5 ? -1.133 -1.337 -3.805 1.00 0.00 5 ASN A O 11
ATOM 6070 N N . CYS A 1 6 ? -3.350 -0.975 -3.581 1.00 0.00 6 CYS A N 11
ATOM 6071 C CA . CYS A 1 6 ? -3.406 0.253 -4.353 1.00 0.00 6 CYS A CA 11
ATOM 6072 C C . CYS A 1 6 ? -3.117 1.487 -3.486 1.00 0.00 6 CYS A C 11
ATOM 6073 O O . CYS A 1 6 ? -2.904 2.574 -4.023 1.00 0.00 6 CYS A O 11
ATOM 6080 N N . GLY A 1 7 ? -3.123 1.329 -2.154 1.00 0.00 7 GLY A N 11
ATOM 6081 C CA . GLY A 1 7 ? -2.754 2.372 -1.211 1.00 0.00 7 GLY A CA 11
ATOM 6082 C C . GLY A 1 7 ? -3.828 3.413 -0.924 1.00 0.00 7 GLY A C 11
ATOM 6083 O O . GLY A 1 7 ? -3.503 4.486 -0.422 1.00 0.00 7 GLY A O 11
ATOM 6087 N N . LYS A 1 8 ? -5.092 3.117 -1.232 1.00 0.00 8 LYS A N 11
ATOM 6088 C CA . LYS A 1 8 ? -6.196 4.021 -1.122 1.00 0.00 8 LYS A CA 11
ATOM 6089 C C . LYS A 1 8 ? -7.014 3.697 0.135 1.00 0.00 8 LYS A C 11
ATOM 6090 O O . LYS A 1 8 ? -7.513 2.576 0.252 1.00 0.00 8 LYS A O 11
ATOM 6109 N N . PRO A 1 9 ? -7.167 4.650 1.072 1.00 0.00 9 PRO A N 11
ATOM 6110 C CA . PRO A 1 9 ? -8.008 4.493 2.249 1.00 0.00 9 PRO A CA 11
ATOM 6111 C C . PRO A 1 9 ? -9.473 4.197 1.915 1.00 0.00 9 PRO A C 11
ATOM 6112 O O . PRO A 1 9 ? -9.923 4.433 0.795 1.00 0.00 9 PRO A O 11
ATOM 6123 N N . GLY A 1 10 ? -10.214 3.693 2.909 1.00 0.00 10 GLY A N 11
ATOM 6124 C CA . GLY A 1 10 ? -11.649 3.454 2.810 1.00 0.00 10 GLY A CA 11
ATOM 6125 C C . GLY A 1 10 ? -11.996 2.008 2.459 1.00 0.00 10 GLY A C 11
ATOM 6126 O O . GLY A 1 10 ? -13.168 1.640 2.499 1.00 0.00 10 GLY A O 11
ATOM 6130 N N . HIS A 1 11 ? -10.994 1.183 2.134 1.00 0.00 11 HIS A N 11
ATOM 6131 C CA . HIS A 1 11 ? -11.167 -0.238 1.882 1.00 0.00 11 HIS A CA 11
ATOM 6132 C C . HIS A 1 11 ? -9.857 -0.961 2.171 1.00 0.00 11 HIS A C 11
ATOM 6133 O O . HIS A 1 11 ? -8.883 -0.341 2.589 1.00 0.00 11 HIS A O 11
ATOM 6147 N N . THR A 1 12 ? -9.864 -2.279 1.966 1.00 0.00 12 THR A N 11
ATOM 6148 C CA . THR A 1 12 ? -8.756 -3.176 2.278 1.00 0.00 12 THR A CA 11
ATOM 6149 C C . THR A 1 12 ? -8.324 -3.914 1.010 1.00 0.00 12 THR A C 11
ATOM 6150 O O . THR A 1 12 ? -9.128 -4.112 0.102 1.00 0.00 12 THR A O 11
ATOM 6161 N N . ALA A 1 13 ? -7.058 -4.341 0.953 1.00 0.00 13 ALA A N 11
ATOM 6162 C CA . ALA A 1 13 ? -6.527 -5.139 -0.148 1.00 0.00 13 ALA A CA 11
ATOM 6163 C C . ALA A 1 13 ? -7.333 -6.413 -0.389 1.00 0.00 13 ALA A C 11
ATOM 6164 O O . ALA A 1 13 ? -7.444 -6.864 -1.526 1.00 0.00 13 ALA A O 11
ATOM 6171 N N . ARG A 1 14 ? -7.914 -6.962 0.682 1.00 0.00 14 ARG A N 11
ATOM 6172 C CA . ARG A 1 14 ? -8.807 -8.108 0.646 1.00 0.00 14 ARG A CA 11
ATOM 6173 C C . ARG A 1 14 ? -9.944 -7.868 -0.343 1.00 0.00 14 ARG A C 11
ATOM 6174 O O . ARG A 1 14 ? -10.305 -8.741 -1.129 1.00 0.00 14 ARG A O 11
ATOM 6195 N N . MET A 1 15 ? -10.506 -6.662 -0.262 1.00 0.00 15 MET A N 11
ATOM 6196 C CA . MET A 1 15 ? -11.635 -6.204 -1.046 1.00 0.00 15 MET A CA 11
ATOM 6197 C C . MET A 1 15 ? -11.200 -5.701 -2.423 1.00 0.00 15 MET A C 11
ATOM 6198 O O . MET A 1 15 ? -11.967 -5.784 -3.380 1.00 0.00 15 MET A O 11
ATOM 6212 N N . CYS A 1 16 ? -9.981 -5.160 -2.514 1.00 0.00 16 CYS A N 11
ATOM 6213 C CA . CYS A 1 16 ? -9.469 -4.535 -3.720 1.00 0.00 16 CYS A CA 11
ATOM 6214 C C . CYS A 1 16 ? -9.202 -5.542 -4.837 1.00 0.00 16 CYS A C 11
ATOM 6215 O O . CYS A 1 16 ? -8.448 -6.497 -4.659 1.00 0.00 16 CYS A O 11
ATOM 6222 N N . ARG A 1 17 ? -9.808 -5.286 -5.998 1.00 0.00 17 ARG A N 11
ATOM 6223 C CA . ARG A 1 17 ? -9.616 -6.043 -7.226 1.00 0.00 17 ARG A CA 11
ATOM 6224 C C . ARG A 1 17 ? -8.390 -5.534 -7.987 1.00 0.00 17 ARG A C 11
ATOM 6225 O O . ARG A 1 17 ? -7.671 -6.315 -8.608 1.00 0.00 17 ARG A O 11
ATOM 6246 N N . GLN A 1 18 ? -8.191 -4.212 -7.967 1.00 0.00 18 GLN A N 11
ATOM 6247 C CA . GLN A 1 18 ? -7.165 -3.492 -8.709 1.00 0.00 18 GLN A CA 11
ATOM 6248 C C . GLN A 1 18 ? -5.750 -4.041 -8.495 1.00 0.00 18 GLN A C 11
ATOM 6249 O O . GLN A 1 18 ? -5.463 -4.591 -7.434 1.00 0.00 18 GLN A O 11
ATOM 6263 N N . PRO A 1 19 ? -4.856 -3.869 -9.484 1.00 0.00 19 PRO A N 11
ATOM 6264 C CA . PRO A 1 19 ? -3.445 -4.215 -9.377 1.00 0.00 19 PRO A CA 11
ATOM 6265 C C . PRO A 1 19 ? -2.779 -3.474 -8.211 1.00 0.00 19 PRO A C 11
ATOM 6266 O O . PRO A 1 19 ? -3.305 -2.473 -7.723 1.00 0.00 19 PRO A O 11
ATOM 6277 N N . ARG A 1 20 ? -1.606 -3.953 -7.782 1.00 0.00 20 ARG A N 11
ATOM 6278 C CA . ARG A 1 20 ? -0.830 -3.318 -6.724 1.00 0.00 20 ARG A CA 11
ATOM 6279 C C . ARG A 1 20 ? -0.045 -2.115 -7.249 1.00 0.00 20 ARG A C 11
ATOM 6280 O O . ARG A 1 20 ? -0.071 -1.804 -8.439 1.00 0.00 20 ARG A O 11
ATOM 6301 N N . GLN A 1 21 ? 0.674 -1.469 -6.328 1.00 0.00 21 GLN A N 11
ATOM 6302 C CA . GLN A 1 21 ? 1.596 -0.376 -6.588 1.00 0.00 21 GLN A CA 11
ATOM 6303 C C . GLN A 1 21 ? 2.997 -0.945 -6.425 1.00 0.00 21 GLN A C 11
ATOM 6304 O O . GLN A 1 21 ? 3.247 -1.743 -5.525 1.00 0.00 21 GLN A O 11
ATOM 6318 N N . GLU A 1 22 ? 3.896 -0.522 -7.307 1.00 0.00 22 GLU A N 11
ATOM 6319 C CA . GLU A 1 22 ? 5.249 -0.966 -7.465 1.00 0.00 22 GLU A CA 11
ATOM 6320 C C . GLU A 1 22 ? 6.036 -0.886 -6.159 1.00 0.00 22 GLU A C 11
ATOM 6321 O O . GLU A 1 22 ? 6.406 -1.918 -5.595 1.00 0.00 22 GLU A O 11
ATOM 6333 N N . GLY A 1 23 ? 6.285 0.344 -5.706 1.00 0.00 23 GLY A N 11
ATOM 6334 C CA . GLY A 1 23 ? 7.074 0.650 -4.527 1.00 0.00 23 GLY A CA 11
ATOM 6335 C C . GLY A 1 23 ? 6.177 0.877 -3.312 1.00 0.00 23 GLY A C 11
ATOM 6336 O O . GLY A 1 23 ? 5.164 0.201 -3.134 1.00 0.00 23 GLY A O 11
ATOM 6340 N N . CYS A 1 24 ? 6.579 1.832 -2.470 1.00 0.00 24 CYS A N 11
ATOM 6341 C CA . CYS A 1 24 ? 5.914 2.190 -1.230 1.00 0.00 24 CYS A CA 11
ATOM 6342 C C . CYS A 1 24 ? 4.812 3.190 -1.545 1.00 0.00 24 CYS A C 11
ATOM 6343 O O . CYS A 1 24 ? 5.079 4.368 -1.754 1.00 0.00 24 CYS A O 11
ATOM 6350 N N . TRP A 1 25 ? 3.570 2.710 -1.572 1.00 0.00 25 TRP A N 11
ATOM 6351 C CA . TRP A 1 25 ? 2.392 3.527 -1.808 1.00 0.00 25 TRP A CA 11
ATOM 6352 C C . TRP A 1 25 ? 2.130 4.484 -0.647 1.00 0.00 25 TRP A C 11
ATOM 6353 O O . TRP A 1 25 ? 1.543 5.548 -0.831 1.00 0.00 25 TRP A O 11
ATOM 6374 N N . ASN A 1 26 ? 2.557 4.079 0.552 1.00 0.00 26 ASN A N 11
ATOM 6375 C CA . ASN A 1 26 ? 2.319 4.757 1.808 1.00 0.00 26 ASN A CA 11
ATOM 6376 C C . ASN A 1 26 ? 3.153 6.028 1.907 1.00 0.00 26 ASN A C 11
ATOM 6377 O O . ASN A 1 26 ? 2.615 7.106 2.150 1.00 0.00 26 ASN A O 11
ATOM 6388 N N . CYS A 1 27 ? 4.467 5.878 1.731 1.00 0.00 27 CYS A N 11
ATOM 6389 C CA . CYS A 1 27 ? 5.435 6.948 1.900 1.00 0.00 27 CYS A CA 11
ATOM 6390 C C . CYS A 1 27 ? 5.902 7.523 0.559 1.00 0.00 27 CYS A C 11
ATOM 6391 O O . CYS A 1 27 ? 6.461 8.617 0.533 1.00 0.00 27 CYS A O 11
ATOM 6398 N N . GLY A 1 28 ? 5.666 6.806 -0.549 1.00 0.00 28 GLY A N 11
ATOM 6399 C CA . GLY A 1 28 ? 5.957 7.305 -1.891 1.00 0.00 28 GLY A CA 11
ATOM 6400 C C . GLY A 1 28 ? 7.398 7.071 -2.348 1.00 0.00 28 GLY A C 11
ATOM 6401 O O . GLY A 1 28 ? 7.879 7.776 -3.232 1.00 0.00 28 GLY A O 11
ATOM 6405 N N . SER A 1 29 ? 8.078 6.079 -1.766 1.00 0.00 29 SER A N 11
ATOM 6406 C CA . SER A 1 29 ? 9.413 5.660 -2.161 1.00 0.00 29 SER A CA 11
ATOM 6407 C C . SER A 1 29 ? 9.307 4.589 -3.245 1.00 0.00 29 SER A C 11
ATOM 6408 O O . SER A 1 29 ? 8.315 3.871 -3.326 1.00 0.00 29 SER A O 11
ATOM 6416 N N . LYS A 1 30 ? 10.354 4.486 -4.063 1.00 0.00 30 LYS A N 11
ATOM 6417 C CA . LYS A 1 30 ? 10.495 3.537 -5.152 1.00 0.00 30 LYS A CA 11
ATOM 6418 C C . LYS A 1 30 ? 11.413 2.369 -4.782 1.00 0.00 30 LYS A C 11
ATOM 6419 O O . LYS A 1 30 ? 11.277 1.275 -5.326 1.00 0.00 30 LYS A O 11
ATOM 6438 N N . GLU A 1 31 ? 12.359 2.619 -3.870 1.00 0.00 31 GLU A N 11
ATOM 6439 C CA . GLU A 1 31 ? 13.400 1.694 -3.457 1.00 0.00 31 GLU A CA 11
ATOM 6440 C C . GLU A 1 31 ? 12.802 0.489 -2.741 1.00 0.00 31 GLU A C 11
ATOM 6441 O O . GLU A 1 31 ? 13.163 -0.651 -3.023 1.00 0.00 31 GLU A O 11
ATOM 6453 N N . HIS A 1 32 ? 11.895 0.775 -1.804 1.00 0.00 32 HIS A N 11
ATOM 6454 C CA . HIS A 1 32 ? 11.216 -0.215 -0.977 1.00 0.00 32 HIS A CA 11
ATOM 6455 C C . HIS A 1 32 ? 9.704 -0.087 -1.125 1.00 0.00 32 HIS A C 11
ATOM 6456 O O . HIS A 1 32 ? 9.218 0.777 -1.853 1.00 0.00 32 HIS A O 11
ATOM 6470 N N . ARG A 1 33 ? 8.981 -0.954 -0.409 1.00 0.00 33 ARG A N 11
ATOM 6471 C CA . ARG A 1 33 ? 7.538 -1.054 -0.415 1.00 0.00 33 ARG A CA 11
ATOM 6472 C C . ARG A 1 33 ? 6.947 -0.817 0.968 1.00 0.00 33 ARG A C 11
ATOM 6473 O O . ARG A 1 33 ? 7.648 -0.705 1.964 1.00 0.00 33 ARG A O 11
ATOM 6494 N N . PHE A 1 34 ? 5.623 -0.733 1.018 1.00 0.00 34 PHE A N 11
ATOM 6495 C CA . PHE A 1 34 ? 4.895 -0.399 2.237 1.00 0.00 34 PHE A CA 11
ATOM 6496 C C . PHE A 1 34 ? 5.155 -1.441 3.321 1.00 0.00 34 PHE A C 11
ATOM 6497 O O . PHE A 1 34 ? 5.394 -1.090 4.474 1.00 0.00 34 PHE A O 11
ATOM 6514 N N . ALA A 1 35 ? 5.147 -2.714 2.924 1.00 0.00 35 ALA A N 11
ATOM 6515 C CA . ALA A 1 35 ? 5.469 -3.837 3.795 1.00 0.00 35 ALA A CA 11
ATOM 6516 C C . ALA A 1 35 ? 6.828 -3.663 4.483 1.00 0.00 35 ALA A C 11
ATOM 6517 O O . ALA A 1 35 ? 6.982 -4.003 5.654 1.00 0.00 35 ALA A O 11
ATOM 6524 N N . GLN A 1 36 ? 7.807 -3.130 3.746 1.00 0.00 36 GLN A N 11
ATOM 6525 C CA . GLN A 1 36 ? 9.161 -2.885 4.210 1.00 0.00 36 GLN A CA 11
ATOM 6526 C C . GLN A 1 36 ? 9.236 -1.633 5.087 1.00 0.00 36 GLN A C 11
ATOM 6527 O O . GLN A 1 36 ? 9.990 -1.601 6.058 1.00 0.00 36 GLN A O 11
ATOM 6541 N N . CYS A 1 37 ? 8.479 -0.593 4.721 1.00 0.00 37 CYS A N 11
ATOM 6542 C CA . CYS A 1 37 ? 8.484 0.696 5.393 1.00 0.00 37 CYS A CA 11
ATOM 6543 C C . CYS A 1 37 ? 7.895 0.542 6.800 1.00 0.00 37 CYS A C 11
ATOM 6544 O O . CYS A 1 37 ? 6.946 -0.221 6.975 1.00 0.00 37 CYS A O 11
ATOM 6551 N N . PRO A 1 38 ? 8.431 1.246 7.810 1.00 0.00 38 PRO A N 11
ATOM 6552 C CA . PRO A 1 38 ? 7.867 1.248 9.154 1.00 0.00 38 PRO A CA 11
ATOM 6553 C C . PRO A 1 38 ? 6.490 1.910 9.155 1.00 0.00 38 PRO A C 11
ATOM 6554 O O . PRO A 1 38 ? 5.599 1.516 9.905 1.00 0.00 38 PRO A O 11
ATOM 6565 N N . LYS A 1 39 ? 6.339 2.919 8.295 1.00 0.00 39 LYS A N 11
ATOM 6566 C CA . LYS A 1 39 ? 5.120 3.639 8.025 1.00 0.00 39 LYS A CA 11
ATOM 6567 C C . LYS A 1 39 ? 4.164 2.770 7.201 1.00 0.00 39 LYS A C 11
ATOM 6568 O O . LYS A 1 39 ? 2.957 3.096 7.217 1.00 0.00 39 LYS A O 11
ATOM 6590 N N . LEU A 1 1 ? -8.710 1.205 8.322 1.00 0.00 1 LEU A N 12
ATOM 6591 C CA . LEU A 1 1 ? -9.253 0.580 7.104 1.00 0.00 1 LEU A CA 12
ATOM 6592 C C . LEU A 1 1 ? -8.527 1.125 5.871 1.00 0.00 1 LEU A C 12
ATOM 6593 O O . LEU A 1 1 ? -9.030 2.027 5.202 1.00 0.00 1 LEU A O 12
ATOM 6611 N N . THR A 1 2 ? -7.325 0.595 5.607 1.00 0.00 2 THR A N 12
ATOM 6612 C CA . THR A 1 2 ? -6.442 1.059 4.550 1.00 0.00 2 THR A CA 12
ATOM 6613 C C . THR A 1 2 ? -6.037 -0.103 3.651 1.00 0.00 2 THR A C 12
ATOM 6614 O O . THR A 1 2 ? -5.769 -1.207 4.122 1.00 0.00 2 THR A O 12
ATOM 6625 N N . CYS A 1 3 ? -6.002 0.165 2.345 1.00 0.00 3 CYS A N 12
ATOM 6626 C CA . CYS A 1 3 ? -5.646 -0.803 1.336 1.00 0.00 3 CYS A CA 12
ATOM 6627 C C . CYS A 1 3 ? -4.132 -0.988 1.286 1.00 0.00 3 CYS A C 12
ATOM 6628 O O . CYS A 1 3 ? -3.398 -0.043 1.007 1.00 0.00 3 CYS A O 12
ATOM 6635 N N . PHE A 1 4 ? -3.678 -2.223 1.515 1.00 0.00 4 PHE A N 12
ATOM 6636 C CA . PHE A 1 4 ? -2.280 -2.607 1.553 1.00 0.00 4 PHE A CA 12
ATOM 6637 C C . PHE A 1 4 ? -1.832 -3.108 0.177 1.00 0.00 4 PHE A C 12
ATOM 6638 O O . PHE A 1 4 ? -1.079 -4.074 0.079 1.00 0.00 4 PHE A O 12
ATOM 6655 N N . ASN A 1 5 ? -2.320 -2.451 -0.882 1.00 0.00 5 ASN A N 12
ATOM 6656 C CA . ASN A 1 5 ? -2.101 -2.833 -2.270 1.00 0.00 5 ASN A CA 12
ATOM 6657 C C . ASN A 1 5 ? -2.031 -1.570 -3.135 1.00 0.00 5 ASN A C 12
ATOM 6658 O O . ASN A 1 5 ? -0.954 -1.221 -3.614 1.00 0.00 5 ASN A O 12
ATOM 6669 N N . CYS A 1 6 ? -3.166 -0.881 -3.323 1.00 0.00 6 CYS A N 12
ATOM 6670 C CA . CYS A 1 6 ? -3.276 0.320 -4.133 1.00 0.00 6 CYS A CA 12
ATOM 6671 C C . CYS A 1 6 ? -3.055 1.596 -3.308 1.00 0.00 6 CYS A C 12
ATOM 6672 O O . CYS A 1 6 ? -2.840 2.660 -3.882 1.00 0.00 6 CYS A O 12
ATOM 6679 N N . GLY A 1 7 ? -3.117 1.498 -1.972 1.00 0.00 7 GLY A N 12
ATOM 6680 C CA . GLY A 1 7 ? -2.822 2.604 -1.074 1.00 0.00 7 GLY A CA 12
ATOM 6681 C C . GLY A 1 7 ? -3.930 3.648 -0.988 1.00 0.00 7 GLY A C 12
ATOM 6682 O O . GLY A 1 7 ? -3.646 4.822 -0.764 1.00 0.00 7 GLY A O 12
ATOM 6686 N N . LYS A 1 8 ? -5.185 3.219 -1.152 1.00 0.00 8 LYS A N 12
ATOM 6687 C CA . LYS A 1 8 ? -6.364 4.056 -1.053 1.00 0.00 8 LYS A CA 12
ATOM 6688 C C . LYS A 1 8 ? -7.149 3.685 0.210 1.00 0.00 8 LYS A C 12
ATOM 6689 O O . LYS A 1 8 ? -7.653 2.563 0.289 1.00 0.00 8 LYS A O 12
ATOM 6708 N N . PRO A 1 9 ? -7.269 4.596 1.192 1.00 0.00 9 PRO A N 12
ATOM 6709 C CA . PRO A 1 9 ? -8.084 4.394 2.381 1.00 0.00 9 PRO A CA 12
ATOM 6710 C C . PRO A 1 9 ? -9.550 4.107 2.046 1.00 0.00 9 PRO A C 12
ATOM 6711 O O . PRO A 1 9 ? -10.008 4.385 0.938 1.00 0.00 9 PRO A O 12
ATOM 6722 N N . GLY A 1 10 ? -10.285 3.561 3.021 1.00 0.00 10 GLY A N 12
ATOM 6723 C CA . GLY A 1 10 ? -11.711 3.293 2.903 1.00 0.00 10 GLY A CA 12
ATOM 6724 C C . GLY A 1 10 ? -12.009 1.839 2.535 1.00 0.00 10 GLY A C 12
ATOM 6725 O O . GLY A 1 10 ? -13.175 1.450 2.521 1.00 0.00 10 GLY A O 12
ATOM 6729 N N . HIS A 1 11 ? -10.979 1.032 2.248 1.00 0.00 11 HIS A N 12
ATOM 6730 C CA . HIS A 1 11 ? -11.118 -0.390 1.990 1.00 0.00 11 HIS A CA 12
ATOM 6731 C C . HIS A 1 11 ? -9.786 -1.071 2.276 1.00 0.00 11 HIS A C 12
ATOM 6732 O O . HIS A 1 11 ? -8.823 -0.417 2.670 1.00 0.00 11 HIS A O 12
ATOM 6746 N N . THR A 1 12 ? -9.756 -2.390 2.083 1.00 0.00 12 THR A N 12
ATOM 6747 C CA . THR A 1 12 ? -8.616 -3.251 2.381 1.00 0.00 12 THR A CA 12
ATOM 6748 C C . THR A 1 12 ? -8.186 -3.980 1.109 1.00 0.00 12 THR A C 12
ATOM 6749 O O . THR A 1 12 ? -8.997 -4.194 0.211 1.00 0.00 12 THR A O 12
ATOM 6760 N N . ALA A 1 13 ? -6.911 -4.378 1.035 1.00 0.00 13 ALA A N 12
ATOM 6761 C CA . ALA A 1 13 ? -6.374 -5.154 -0.078 1.00 0.00 13 ALA A CA 12
ATOM 6762 C C . ALA A 1 13 ? -7.175 -6.426 -0.348 1.00 0.00 13 ALA A C 12
ATOM 6763 O O . ALA A 1 13 ? -7.276 -6.859 -1.494 1.00 0.00 13 ALA A O 12
ATOM 6770 N N . ARG A 1 14 ? -7.766 -6.992 0.708 1.00 0.00 14 ARG A N 12
ATOM 6771 C CA . ARG A 1 14 ? -8.658 -8.139 0.648 1.00 0.00 14 ARG A CA 12
ATOM 6772 C C . ARG A 1 14 ? -9.787 -7.894 -0.350 1.00 0.00 14 ARG A C 12
ATOM 6773 O O . ARG A 1 14 ? -10.132 -8.758 -1.152 1.00 0.00 14 ARG A O 12
ATOM 6794 N N . MET A 1 15 ? -10.362 -6.695 -0.255 1.00 0.00 15 MET A N 12
ATOM 6795 C CA . MET A 1 15 ? -11.493 -6.236 -1.039 1.00 0.00 15 MET A CA 12
ATOM 6796 C C . MET A 1 15 ? -11.057 -5.667 -2.390 1.00 0.00 15 MET A C 12
ATOM 6797 O O . MET A 1 15 ? -11.823 -5.707 -3.351 1.00 0.00 15 MET A O 12
ATOM 6811 N N . CYS A 1 16 ? -9.840 -5.118 -2.454 1.00 0.00 16 CYS A N 12
ATOM 6812 C CA . CYS A 1 16 ? -9.322 -4.435 -3.624 1.00 0.00 16 CYS A CA 12
ATOM 6813 C C . CYS A 1 16 ? -9.112 -5.376 -4.807 1.00 0.00 16 CYS A C 12
ATOM 6814 O O . CYS A 1 16 ? -8.509 -6.438 -4.672 1.00 0.00 16 CYS A O 12
ATOM 6821 N N . ARG A 1 17 ? -9.597 -4.937 -5.971 1.00 0.00 17 ARG A N 12
ATOM 6822 C CA . ARG A 1 17 ? -9.436 -5.602 -7.256 1.00 0.00 17 ARG A CA 12
ATOM 6823 C C . ARG A 1 17 ? -8.207 -5.075 -8.002 1.00 0.00 17 ARG A C 12
ATOM 6824 O O . ARG A 1 17 ? -7.568 -5.819 -8.744 1.00 0.00 17 ARG A O 12
ATOM 6845 N N . GLN A 1 18 ? -7.903 -3.785 -7.825 1.00 0.00 18 GLN A N 12
ATOM 6846 C CA . GLN A 1 18 ? -6.847 -3.082 -8.533 1.00 0.00 18 GLN A CA 12
ATOM 6847 C C . GLN A 1 18 ? -5.462 -3.694 -8.318 1.00 0.00 18 GLN A C 12
ATOM 6848 O O . GLN A 1 18 ? -5.215 -4.309 -7.283 1.00 0.00 18 GLN A O 12
ATOM 6862 N N . PRO A 1 19 ? -4.551 -3.501 -9.287 1.00 0.00 19 PRO A N 12
ATOM 6863 C CA . PRO A 1 19 ? -3.157 -3.906 -9.190 1.00 0.00 19 PRO A CA 12
ATOM 6864 C C . PRO A 1 19 ? -2.470 -3.292 -7.967 1.00 0.00 19 PRO A C 12
ATOM 6865 O O . PRO A 1 19 ? -2.915 -2.271 -7.440 1.00 0.00 19 PRO A O 12
ATOM 6876 N N . ARG A 1 20 ? -1.364 -3.905 -7.537 1.00 0.00 20 ARG A N 12
ATOM 6877 C CA . ARG A 1 20 ? -0.521 -3.413 -6.467 1.00 0.00 20 ARG A CA 12
ATOM 6878 C C . ARG A 1 20 ? 0.330 -2.238 -6.949 1.00 0.00 20 ARG A C 12
ATOM 6879 O O . ARG A 1 20 ? 0.363 -1.929 -8.140 1.00 0.00 20 ARG A O 12
ATOM 6900 N N . GLN A 1 21 ? 1.059 -1.622 -6.015 1.00 0.00 21 GLN A N 12
ATOM 6901 C CA . GLN A 1 21 ? 2.012 -0.564 -6.291 1.00 0.00 21 GLN A CA 12
ATOM 6902 C C . GLN A 1 21 ? 3.399 -1.171 -6.484 1.00 0.00 21 GLN A C 12
ATOM 6903 O O . GLN A 1 21 ? 3.754 -2.168 -5.857 1.00 0.00 21 GLN A O 12
ATOM 6917 N N . GLU A 1 22 ? 4.180 -0.532 -7.351 1.00 0.00 22 GLU A N 12
ATOM 6918 C CA . GLU A 1 22 ? 5.553 -0.867 -7.670 1.00 0.00 22 GLU A CA 12
ATOM 6919 C C . GLU A 1 22 ? 6.406 -0.818 -6.404 1.00 0.00 22 GLU A C 12
ATOM 6920 O O . GLU A 1 22 ? 7.089 -1.785 -6.071 1.00 0.00 22 GLU A O 12
ATOM 6932 N N . GLY A 1 23 ? 6.344 0.324 -5.715 1.00 0.00 23 GLY A N 12
ATOM 6933 C CA . GLY A 1 23 ? 7.059 0.598 -4.484 1.00 0.00 23 GLY A CA 12
ATOM 6934 C C . GLY A 1 23 ? 6.087 0.964 -3.364 1.00 0.00 23 GLY A C 12
ATOM 6935 O O . GLY A 1 23 ? 4.984 0.427 -3.277 1.00 0.00 23 GLY A O 12
ATOM 6939 N N . CYS A 1 24 ? 6.530 1.870 -2.489 1.00 0.00 24 CYS A N 12
ATOM 6940 C CA . CYS A 1 24 ? 5.832 2.293 -1.291 1.00 0.00 24 CYS A CA 12
ATOM 6941 C C . CYS A 1 24 ? 4.765 3.313 -1.662 1.00 0.00 24 CYS A C 12
ATOM 6942 O O . CYS A 1 24 ? 5.078 4.464 -1.950 1.00 0.00 24 CYS A O 12
ATOM 6949 N N . TRP A 1 25 ? 3.502 2.887 -1.640 1.00 0.00 25 TRP A N 12
ATOM 6950 C CA . TRP A 1 25 ? 2.359 3.743 -1.906 1.00 0.00 25 TRP A CA 12
ATOM 6951 C C . TRP A 1 25 ? 2.156 4.746 -0.773 1.00 0.00 25 TRP A C 12
ATOM 6952 O O . TRP A 1 25 ? 1.624 5.832 -0.993 1.00 0.00 25 TRP A O 12
ATOM 6973 N N . ASN A 1 26 ? 2.570 4.368 0.440 1.00 0.00 26 ASN A N 12
ATOM 6974 C CA . ASN A 1 26 ? 2.362 5.136 1.654 1.00 0.00 26 ASN A CA 12
ATOM 6975 C C . ASN A 1 26 ? 3.277 6.348 1.659 1.00 0.00 26 ASN A C 12
ATOM 6976 O O . ASN A 1 26 ? 2.829 7.492 1.669 1.00 0.00 26 ASN A O 12
ATOM 6987 N N . CYS A 1 27 ? 4.572 6.046 1.662 1.00 0.00 27 CYS A N 12
ATOM 6988 C CA . CYS A 1 27 ? 5.633 7.036 1.791 1.00 0.00 27 CYS A CA 12
ATOM 6989 C C . CYS A 1 27 ? 6.140 7.563 0.445 1.00 0.00 27 CYS A C 12
ATOM 6990 O O . CYS A 1 27 ? 6.822 8.586 0.415 1.00 0.00 27 CYS A O 12
ATOM 6997 N N . GLY A 1 28 ? 5.807 6.888 -0.661 1.00 0.00 28 GLY A N 12
ATOM 6998 C CA . GLY A 1 28 ? 6.130 7.356 -2.007 1.00 0.00 28 GLY A CA 12
ATOM 6999 C C . GLY A 1 28 ? 7.549 7.018 -2.469 1.00 0.00 28 GLY A C 12
ATOM 7000 O O . GLY A 1 28 ? 8.013 7.582 -3.459 1.00 0.00 28 GLY A O 12
ATOM 7004 N N . SER A 1 29 ? 8.235 6.100 -1.781 1.00 0.00 29 SER A N 12
ATOM 7005 C CA . SER A 1 29 ? 9.544 5.608 -2.170 1.00 0.00 29 SER A CA 12
ATOM 7006 C C . SER A 1 29 ? 9.375 4.518 -3.224 1.00 0.00 29 SER A C 12
ATOM 7007 O O . SER A 1 29 ? 8.390 3.787 -3.224 1.00 0.00 29 SER A O 12
ATOM 7015 N N . LYS A 1 30 ? 10.363 4.411 -4.109 1.00 0.00 30 LYS A N 12
ATOM 7016 C CA . LYS A 1 30 ? 10.481 3.421 -5.152 1.00 0.00 30 LYS A CA 12
ATOM 7017 C C . LYS A 1 30 ? 11.399 2.276 -4.711 1.00 0.00 30 LYS A C 12
ATOM 7018 O O . LYS A 1 30 ? 11.286 1.156 -5.204 1.00 0.00 30 LYS A O 12
ATOM 7037 N N . GLU A 1 31 ? 12.325 2.587 -3.802 1.00 0.00 31 GLU A N 12
ATOM 7038 C CA . GLU A 1 31 ? 13.379 1.776 -3.272 1.00 0.00 31 GLU A CA 12
ATOM 7039 C C . GLU A 1 31 ? 12.814 0.526 -2.606 1.00 0.00 31 GLU A C 12
ATOM 7040 O O . GLU A 1 31 ? 13.332 -0.574 -2.786 1.00 0.00 31 GLU A O 12
ATOM 7052 N N . HIS A 1 32 ? 11.745 0.732 -1.834 1.00 0.00 32 HIS A N 12
ATOM 7053 C CA . HIS A 1 32 ? 11.019 -0.308 -1.121 1.00 0.00 32 HIS A CA 12
ATOM 7054 C C . HIS A 1 32 ? 9.520 -0.130 -1.292 1.00 0.00 32 HIS A C 12
ATOM 7055 O O . HIS A 1 32 ? 9.057 0.710 -2.059 1.00 0.00 32 HIS A O 12
ATOM 7069 N N . ARG A 1 33 ? 8.797 -0.949 -0.529 1.00 0.00 33 ARG A N 12
ATOM 7070 C CA . ARG A 1 33 ? 7.356 -1.099 -0.538 1.00 0.00 33 ARG A CA 12
ATOM 7071 C C . ARG A 1 33 ? 6.746 -0.823 0.835 1.00 0.00 33 ARG A C 12
ATOM 7072 O O . ARG A 1 33 ? 7.428 -0.880 1.850 1.00 0.00 33 ARG A O 12
ATOM 7093 N N . PHE A 1 34 ? 5.440 -0.554 0.877 1.00 0.00 34 PHE A N 12
ATOM 7094 C CA . PHE A 1 34 ? 4.727 -0.225 2.110 1.00 0.00 34 PHE A CA 12
ATOM 7095 C C . PHE A 1 34 ? 4.939 -1.301 3.179 1.00 0.00 34 PHE A C 12
ATOM 7096 O O . PHE A 1 34 ? 5.227 -0.981 4.329 1.00 0.00 34 PHE A O 12
ATOM 7113 N N . ALA A 1 35 ? 4.827 -2.570 2.778 1.00 0.00 35 ALA A N 12
ATOM 7114 C CA . ALA A 1 35 ? 5.062 -3.723 3.643 1.00 0.00 35 ALA A CA 12
ATOM 7115 C C . ALA A 1 35 ? 6.431 -3.679 4.336 1.00 0.00 35 ALA A C 12
ATOM 7116 O O . ALA A 1 35 ? 6.568 -4.142 5.466 1.00 0.00 35 ALA A O 12
ATOM 7123 N N . GLN A 1 36 ? 7.439 -3.133 3.650 1.00 0.00 36 GLN A N 12
ATOM 7124 C CA . GLN A 1 36 ? 8.804 -2.984 4.127 1.00 0.00 36 GLN A CA 12
ATOM 7125 C C . GLN A 1 36 ? 8.946 -1.735 5.002 1.00 0.00 36 GLN A C 12
ATOM 7126 O O . GLN A 1 36 ? 9.693 -1.740 5.979 1.00 0.00 36 GLN A O 12
ATOM 7140 N N . CYS A 1 37 ? 8.253 -0.658 4.620 1.00 0.00 37 CYS A N 12
ATOM 7141 C CA . CYS A 1 37 ? 8.338 0.647 5.254 1.00 0.00 37 CYS A CA 12
ATOM 7142 C C . CYS A 1 37 ? 7.786 0.600 6.683 1.00 0.00 37 CYS A C 12
ATOM 7143 O O . CYS A 1 37 ? 6.719 0.027 6.894 1.00 0.00 37 CYS A O 12
ATOM 7150 N N . PRO A 1 38 ? 8.488 1.188 7.669 1.00 0.00 38 PRO A N 12
ATOM 7151 C CA . PRO A 1 38 ? 8.001 1.311 9.037 1.00 0.00 38 PRO A CA 12
ATOM 7152 C C . PRO A 1 38 ? 6.634 2.001 9.098 1.00 0.00 38 PRO A C 12
ATOM 7153 O O . PRO A 1 38 ? 5.788 1.641 9.913 1.00 0.00 38 PRO A O 12
ATOM 7164 N N . LYS A 1 39 ? 6.445 2.998 8.226 1.00 0.00 39 LYS A N 12
ATOM 7165 C CA . LYS A 1 39 ? 5.205 3.736 8.046 1.00 0.00 39 LYS A CA 12
ATOM 7166 C C . LYS A 1 39 ? 4.280 2.982 7.086 1.00 0.00 39 LYS A C 12
ATOM 7167 O O . LYS A 1 39 ? 3.055 3.212 7.184 1.00 0.00 39 LYS A O 12
ATOM 7189 N N . LEU A 1 1 ? -8.385 2.435 7.321 1.00 0.00 1 LEU A N 13
ATOM 7190 C CA . LEU A 1 1 ? -8.875 1.725 6.127 1.00 0.00 1 LEU A CA 13
ATOM 7191 C C . LEU A 1 1 ? -8.171 2.241 4.873 1.00 0.00 1 LEU A C 13
ATOM 7192 O O . LEU A 1 1 ? -8.501 3.324 4.391 1.00 0.00 1 LEU A O 13
ATOM 7210 N N . THR A 1 2 ? -7.207 1.475 4.347 1.00 0.00 2 THR A N 13
ATOM 7211 C CA . THR A 1 2 ? -6.543 1.807 3.098 1.00 0.00 2 THR A CA 13
ATOM 7212 C C . THR A 1 2 ? -6.019 0.553 2.410 1.00 0.00 2 THR A C 13
ATOM 7213 O O . THR A 1 2 ? -5.578 -0.394 3.059 1.00 0.00 2 THR A O 13
ATOM 7224 N N . CYS A 1 3 ? -6.092 0.564 1.078 1.00 0.00 3 CYS A N 13
ATOM 7225 C CA . CYS A 1 3 ? -5.661 -0.522 0.232 1.00 0.00 3 CYS A CA 13
ATOM 7226 C C . CYS A 1 3 ? -4.148 -0.702 0.301 1.00 0.00 3 CYS A C 13
ATOM 7227 O O . CYS A 1 3 ? -3.395 0.227 0.018 1.00 0.00 3 CYS A O 13
ATOM 7234 N N . PHE A 1 4 ? -3.713 -1.919 0.633 1.00 0.00 4 PHE A N 13
ATOM 7235 C CA . PHE A 1 4 ? -2.319 -2.310 0.743 1.00 0.00 4 PHE A CA 13
ATOM 7236 C C . PHE A 1 4 ? -1.787 -2.849 -0.592 1.00 0.00 4 PHE A C 13
ATOM 7237 O O . PHE A 1 4 ? -0.943 -3.741 -0.602 1.00 0.00 4 PHE A O 13
ATOM 7254 N N . ASN A 1 5 ? -2.293 -2.317 -1.714 1.00 0.00 5 ASN A N 13
ATOM 7255 C CA . ASN A 1 5 ? -1.976 -2.765 -3.063 1.00 0.00 5 ASN A CA 13
ATOM 7256 C C . ASN A 1 5 ? -1.848 -1.533 -3.962 1.00 0.00 5 ASN A C 13
ATOM 7257 O O . ASN A 1 5 ? -0.737 -1.146 -4.319 1.00 0.00 5 ASN A O 13
ATOM 7268 N N . CYS A 1 6 ? -2.981 -0.907 -4.305 1.00 0.00 6 CYS A N 13
ATOM 7269 C CA . CYS A 1 6 ? -3.047 0.267 -5.156 1.00 0.00 6 CYS A CA 13
ATOM 7270 C C . CYS A 1 6 ? -2.895 1.573 -4.365 1.00 0.00 6 CYS A C 13
ATOM 7271 O O . CYS A 1 6 ? -2.699 2.626 -4.968 1.00 0.00 6 CYS A O 13
ATOM 7278 N N . GLY A 1 7 ? -2.987 1.519 -3.028 1.00 0.00 7 GLY A N 13
ATOM 7279 C CA . GLY A 1 7 ? -2.757 2.667 -2.162 1.00 0.00 7 GLY A CA 13
ATOM 7280 C C . GLY A 1 7 ? -3.909 3.667 -2.123 1.00 0.00 7 GLY A C 13
ATOM 7281 O O . GLY A 1 7 ? -3.708 4.802 -1.697 1.00 0.00 7 GLY A O 13
ATOM 7285 N N . LYS A 1 8 ? -5.108 3.257 -2.549 1.00 0.00 8 LYS A N 13
ATOM 7286 C CA . LYS A 1 8 ? -6.297 4.087 -2.544 1.00 0.00 8 LYS A CA 13
ATOM 7287 C C . LYS A 1 8 ? -7.127 3.782 -1.294 1.00 0.00 8 LYS A C 13
ATOM 7288 O O . LYS A 1 8 ? -7.458 2.616 -1.068 1.00 0.00 8 LYS A O 13
ATOM 7307 N N . PRO A 1 9 ? -7.480 4.796 -0.485 1.00 0.00 9 PRO A N 13
ATOM 7308 C CA . PRO A 1 9 ? -8.362 4.626 0.658 1.00 0.00 9 PRO A CA 13
ATOM 7309 C C . PRO A 1 9 ? -9.752 4.121 0.259 1.00 0.00 9 PRO A C 13
ATOM 7310 O O . PRO A 1 9 ? -10.076 3.988 -0.921 1.00 0.00 9 PRO A O 13
ATOM 7321 N N . GLY A 1 10 ? -10.584 3.864 1.271 1.00 0.00 10 GLY A N 13
ATOM 7322 C CA . GLY A 1 10 ? -11.975 3.475 1.097 1.00 0.00 10 GLY A CA 13
ATOM 7323 C C . GLY A 1 10 ? -12.140 1.968 0.910 1.00 0.00 10 GLY A C 13
ATOM 7324 O O . GLY A 1 10 ? -13.265 1.497 0.758 1.00 0.00 10 GLY A O 13
ATOM 7328 N N . HIS A 1 11 ? -11.037 1.210 0.934 1.00 0.00 11 HIS A N 13
ATOM 7329 C CA . HIS A 1 11 ? -11.065 -0.239 0.877 1.00 0.00 11 HIS A CA 13
ATOM 7330 C C . HIS A 1 11 ? -9.767 -0.812 1.421 1.00 0.00 11 HIS A C 13
ATOM 7331 O O . HIS A 1 11 ? -8.906 -0.096 1.927 1.00 0.00 11 HIS A O 13
ATOM 7345 N N . THR A 1 12 ? -9.673 -2.133 1.290 1.00 0.00 12 THR A N 13
ATOM 7346 C CA . THR A 1 12 ? -8.530 -2.956 1.662 1.00 0.00 12 THR A CA 13
ATOM 7347 C C . THR A 1 12 ? -8.092 -3.749 0.433 1.00 0.00 12 THR A C 13
ATOM 7348 O O . THR A 1 12 ? -8.898 -4.010 -0.457 1.00 0.00 12 THR A O 13
ATOM 7359 N N . ALA A 1 13 ? -6.816 -4.143 0.377 1.00 0.00 13 ALA A N 13
ATOM 7360 C CA . ALA A 1 13 ? -6.283 -4.918 -0.736 1.00 0.00 13 ALA A CA 13
ATOM 7361 C C . ALA A 1 13 ? -7.051 -6.212 -0.986 1.00 0.00 13 ALA A C 13
ATOM 7362 O O . ALA A 1 13 ? -7.108 -6.688 -2.117 1.00 0.00 13 ALA A O 13
ATOM 7369 N N . ARG A 1 14 ? -7.654 -6.753 0.072 1.00 0.00 14 ARG A N 13
ATOM 7370 C CA . ARG A 1 14 ? -8.499 -7.932 0.024 1.00 0.00 14 ARG A CA 13
ATOM 7371 C C . ARG A 1 14 ? -9.639 -7.749 -0.972 1.00 0.00 14 ARG A C 13
ATOM 7372 O O . ARG A 1 14 ? -9.954 -8.643 -1.754 1.00 0.00 14 ARG A O 13
ATOM 7393 N N . MET A 1 15 ? -10.256 -6.570 -0.907 1.00 0.00 15 MET A N 13
ATOM 7394 C CA . MET A 1 15 ? -11.369 -6.172 -1.748 1.00 0.00 15 MET A CA 13
ATOM 7395 C C . MET A 1 15 ? -10.898 -5.811 -3.156 1.00 0.00 15 MET A C 13
ATOM 7396 O O . MET A 1 15 ? -11.571 -6.115 -4.138 1.00 0.00 15 MET A O 13
ATOM 7410 N N . CYS A 1 16 ? -9.752 -5.130 -3.230 1.00 0.00 16 CYS A N 13
ATOM 7411 C CA . CYS A 1 16 ? -9.199 -4.598 -4.465 1.00 0.00 16 CYS A CA 13
ATOM 7412 C C . CYS A 1 16 ? -8.827 -5.690 -5.463 1.00 0.00 16 CYS A C 13
ATOM 7413 O O . CYS A 1 16 ? -8.033 -6.578 -5.163 1.00 0.00 16 CYS A O 13
ATOM 7420 N N . ARG A 1 17 ? -9.396 -5.577 -6.666 1.00 0.00 17 ARG A N 13
ATOM 7421 C CA . ARG A 1 17 ? -9.119 -6.430 -7.812 1.00 0.00 17 ARG A CA 13
ATOM 7422 C C . ARG A 1 17 ? -7.893 -5.928 -8.583 1.00 0.00 17 ARG A C 13
ATOM 7423 O O . ARG A 1 17 ? -7.213 -6.713 -9.241 1.00 0.00 17 ARG A O 13
ATOM 7444 N N . GLN A 1 18 ? -7.631 -4.617 -8.516 1.00 0.00 18 GLN A N 13
ATOM 7445 C CA . GLN A 1 18 ? -6.583 -3.940 -9.260 1.00 0.00 18 GLN A CA 13
ATOM 7446 C C . GLN A 1 18 ? -5.199 -4.498 -8.914 1.00 0.00 18 GLN A C 13
ATOM 7447 O O . GLN A 1 18 ? -5.013 -5.039 -7.825 1.00 0.00 18 GLN A O 13
ATOM 7461 N N . PRO A 1 19 ? -4.211 -4.343 -9.809 1.00 0.00 19 PRO A N 13
ATOM 7462 C CA . PRO A 1 19 ? -2.834 -4.719 -9.545 1.00 0.00 19 PRO A CA 13
ATOM 7463 C C . PRO A 1 19 ? -2.208 -3.644 -8.652 1.00 0.00 19 PRO A C 13
ATOM 7464 O O . PRO A 1 19 ? -2.825 -2.611 -8.386 1.00 0.00 19 PRO A O 13
ATOM 7475 N N . ARG A 1 20 ? -0.992 -3.895 -8.159 1.00 0.00 20 ARG A N 13
ATOM 7476 C CA . ARG A 1 20 ? -0.345 -2.997 -7.213 1.00 0.00 20 ARG A CA 13
ATOM 7477 C C . ARG A 1 20 ? 0.180 -1.726 -7.885 1.00 0.00 20 ARG A C 13
ATOM 7478 O O . ARG A 1 20 ? 0.018 -1.509 -9.085 1.00 0.00 20 ARG A O 13
ATOM 7499 N N . GLN A 1 21 ? 0.849 -0.914 -7.066 1.00 0.00 21 GLN A N 13
ATOM 7500 C CA . GLN A 1 21 ? 1.556 0.293 -7.449 1.00 0.00 21 GLN A CA 13
ATOM 7501 C C . GLN A 1 21 ? 3.026 -0.093 -7.616 1.00 0.00 21 GLN A C 13
ATOM 7502 O O . GLN A 1 21 ? 3.510 -1.019 -6.965 1.00 0.00 21 GLN A O 13
ATOM 7516 N N . GLU A 1 22 ? 3.720 0.605 -8.519 1.00 0.00 22 GLU A N 13
ATOM 7517 C CA . GLU A 1 22 ? 5.079 0.406 -8.934 1.00 0.00 22 GLU A CA 13
ATOM 7518 C C . GLU A 1 22 ? 5.993 0.092 -7.752 1.00 0.00 22 GLU A C 13
ATOM 7519 O O . GLU A 1 22 ? 6.614 -0.970 -7.705 1.00 0.00 22 GLU A O 13
ATOM 7531 N N . GLY A 1 23 ? 6.033 1.020 -6.793 1.00 0.00 23 GLY A N 13
ATOM 7532 C CA . GLY A 1 23 ? 6.751 0.883 -5.540 1.00 0.00 23 GLY A CA 13
ATOM 7533 C C . GLY A 1 23 ? 5.850 1.235 -4.359 1.00 0.00 23 GLY A C 13
ATOM 7534 O O . GLY A 1 23 ? 4.664 0.904 -4.346 1.00 0.00 23 GLY A O 13
ATOM 7538 N N . CYS A 1 24 ? 6.439 1.897 -3.361 1.00 0.00 24 CYS A N 13
ATOM 7539 C CA . CYS A 1 24 ? 5.808 2.292 -2.119 1.00 0.00 24 CYS A CA 13
ATOM 7540 C C . CYS A 1 24 ? 4.795 3.397 -2.388 1.00 0.00 24 CYS A C 13
ATOM 7541 O O . CYS A 1 24 ? 5.161 4.553 -2.580 1.00 0.00 24 CYS A O 13
ATOM 7548 N N . TRP A 1 25 ? 3.516 3.029 -2.390 1.00 0.00 25 TRP A N 13
ATOM 7549 C CA . TRP A 1 25 ? 2.410 3.946 -2.590 1.00 0.00 25 TRP A CA 13
ATOM 7550 C C . TRP A 1 25 ? 2.250 4.892 -1.403 1.00 0.00 25 TRP A C 13
ATOM 7551 O O . TRP A 1 25 ? 1.790 6.020 -1.562 1.00 0.00 25 TRP A O 13
ATOM 7572 N N . ASN A 1 26 ? 2.621 4.415 -0.212 1.00 0.00 26 ASN A N 13
ATOM 7573 C CA . ASN A 1 26 ? 2.438 5.125 1.042 1.00 0.00 26 ASN A CA 13
ATOM 7574 C C . ASN A 1 26 ? 3.465 6.242 1.173 1.00 0.00 26 ASN A C 13
ATOM 7575 O O . ASN A 1 26 ? 3.105 7.407 1.327 1.00 0.00 26 ASN A O 13
ATOM 7586 N N . CYS A 1 27 ? 4.744 5.863 1.126 1.00 0.00 27 CYS A N 13
ATOM 7587 C CA . CYS A 1 27 ? 5.861 6.770 1.349 1.00 0.00 27 CYS A CA 13
ATOM 7588 C C . CYS A 1 27 ? 6.368 7.401 0.047 1.00 0.00 27 CYS A C 13
ATOM 7589 O O . CYS A 1 27 ? 7.081 8.401 0.095 1.00 0.00 27 CYS A O 13
ATOM 7596 N N . GLY A 1 28 ? 5.999 6.833 -1.110 1.00 0.00 28 GLY A N 13
ATOM 7597 C CA . GLY A 1 28 ? 6.314 7.403 -2.416 1.00 0.00 28 GLY A CA 13
ATOM 7598 C C . GLY A 1 28 ? 7.682 7.007 -2.976 1.00 0.00 28 GLY A C 13
ATOM 7599 O O . GLY A 1 28 ? 8.104 7.571 -3.984 1.00 0.00 28 GLY A O 13
ATOM 7603 N N . SER A 1 29 ? 8.372 6.041 -2.359 1.00 0.00 29 SER A N 13
ATOM 7604 C CA . SER A 1 29 ? 9.628 5.517 -2.870 1.00 0.00 29 SER A CA 13
ATOM 7605 C C . SER A 1 29 ? 9.344 4.508 -3.971 1.00 0.00 29 SER A C 13
ATOM 7606 O O . SER A 1 29 ? 8.411 3.718 -3.870 1.00 0.00 29 SER A O 13
ATOM 7614 N N . LYS A 1 30 ? 10.189 4.521 -4.997 1.00 0.00 30 LYS A N 13
ATOM 7615 C CA . LYS A 1 30 ? 10.175 3.583 -6.097 1.00 0.00 30 LYS A CA 13
ATOM 7616 C C . LYS A 1 30 ? 11.196 2.455 -5.888 1.00 0.00 30 LYS A C 13
ATOM 7617 O O . LYS A 1 30 ? 11.254 1.528 -6.693 1.00 0.00 30 LYS A O 13
ATOM 7636 N N . GLU A 1 31 ? 11.990 2.527 -4.811 1.00 0.00 31 GLU A N 13
ATOM 7637 C CA . GLU A 1 31 ? 13.032 1.572 -4.476 1.00 0.00 31 GLU A CA 13
ATOM 7638 C C . GLU A 1 31 ? 12.406 0.277 -3.958 1.00 0.00 31 GLU A C 13
ATOM 7639 O O . GLU A 1 31 ? 12.746 -0.814 -4.411 1.00 0.00 31 GLU A O 13
ATOM 7651 N N . HIS A 1 32 ? 11.498 0.428 -2.990 1.00 0.00 32 HIS A N 13
ATOM 7652 C CA . HIS A 1 32 ? 10.821 -0.644 -2.272 1.00 0.00 32 HIS A CA 13
ATOM 7653 C C . HIS A 1 32 ? 9.312 -0.417 -2.308 1.00 0.00 32 HIS A C 13
ATOM 7654 O O . HIS A 1 32 ? 8.843 0.552 -2.899 1.00 0.00 32 HIS A O 13
ATOM 7668 N N . ARG A 1 33 ? 8.569 -1.327 -1.667 1.00 0.00 33 ARG A N 13
ATOM 7669 C CA . ARG A 1 33 ? 7.117 -1.363 -1.635 1.00 0.00 33 ARG A CA 13
ATOM 7670 C C . ARG A 1 33 ? 6.574 -1.039 -0.244 1.00 0.00 33 ARG A C 13
ATOM 7671 O O . ARG A 1 33 ? 7.292 -1.095 0.745 1.00 0.00 33 ARG A O 13
ATOM 7692 N N . PHE A 1 34 ? 5.278 -0.744 -0.150 1.00 0.00 34 PHE A N 13
ATOM 7693 C CA . PHE A 1 34 ? 4.643 -0.409 1.124 1.00 0.00 34 PHE A CA 13
ATOM 7694 C C . PHE A 1 34 ? 4.794 -1.554 2.127 1.00 0.00 34 PHE A C 13
ATOM 7695 O O . PHE A 1 34 ? 5.128 -1.318 3.286 1.00 0.00 34 PHE A O 13
ATOM 7712 N N . ALA A 1 35 ? 4.587 -2.787 1.659 1.00 0.00 35 ALA A N 13
ATOM 7713 C CA . ALA A 1 35 ? 4.793 -4.000 2.442 1.00 0.00 35 ALA A CA 13
ATOM 7714 C C . ALA A 1 35 ? 6.175 -4.034 3.107 1.00 0.00 35 ALA A C 13
ATOM 7715 O O . ALA A 1 35 ? 6.305 -4.462 4.252 1.00 0.00 35 ALA A O 13
ATOM 7722 N N . GLN A 1 36 ? 7.200 -3.579 2.381 1.00 0.00 36 GLN A N 13
ATOM 7723 C CA . GLN A 1 36 ? 8.579 -3.506 2.833 1.00 0.00 36 GLN A CA 13
ATOM 7724 C C . GLN A 1 36 ? 8.806 -2.320 3.773 1.00 0.00 36 GLN A C 13
ATOM 7725 O O . GLN A 1 36 ? 9.587 -2.419 4.718 1.00 0.00 36 GLN A O 13
ATOM 7739 N N . CYS A 1 37 ? 8.149 -1.192 3.489 1.00 0.00 37 CYS A N 13
ATOM 7740 C CA . CYS A 1 37 ? 8.324 0.063 4.204 1.00 0.00 37 CYS A CA 13
ATOM 7741 C C . CYS A 1 37 ? 7.900 -0.061 5.670 1.00 0.00 37 CYS A C 13
ATOM 7742 O O . CYS A 1 37 ? 6.804 -0.552 5.935 1.00 0.00 37 CYS A O 13
ATOM 7749 N N . PRO A 1 38 ? 8.735 0.384 6.624 1.00 0.00 38 PRO A N 13
ATOM 7750 C CA . PRO A 1 38 ? 8.381 0.430 8.036 1.00 0.00 38 PRO A CA 13
ATOM 7751 C C . PRO A 1 38 ? 7.094 1.222 8.272 1.00 0.00 38 PRO A C 13
ATOM 7752 O O . PRO A 1 38 ? 6.291 0.877 9.137 1.00 0.00 38 PRO A O 13
ATOM 7763 N N . LYS A 1 39 ? 6.929 2.295 7.495 1.00 0.00 39 LYS A N 13
ATOM 7764 C CA . LYS A 1 39 ? 5.828 3.218 7.506 1.00 0.00 39 LYS A CA 13
ATOM 7765 C C . LYS A 1 39 ? 4.739 2.744 6.542 1.00 0.00 39 LYS A C 13
ATOM 7766 O O . LYS A 1 39 ? 3.557 3.005 6.849 1.00 0.00 39 LYS A O 13
ATOM 7788 N N . LEU A 1 1 ? -8.289 2.454 6.463 1.00 0.00 1 LEU A N 14
ATOM 7789 C CA . LEU A 1 1 ? -8.799 1.700 5.305 1.00 0.00 1 LEU A CA 14
ATOM 7790 C C . LEU A 1 1 ? -8.131 2.181 4.017 1.00 0.00 1 LEU A C 14
ATOM 7791 O O . LEU A 1 1 ? -8.540 3.198 3.455 1.00 0.00 1 LEU A O 14
ATOM 7809 N N . THR A 1 2 ? -7.103 1.457 3.555 1.00 0.00 2 THR A N 14
ATOM 7810 C CA . THR A 1 2 ? -6.437 1.761 2.300 1.00 0.00 2 THR A CA 14
ATOM 7811 C C . THR A 1 2 ? -5.862 0.502 1.661 1.00 0.00 2 THR A C 14
ATOM 7812 O O . THR A 1 2 ? -5.444 -0.431 2.343 1.00 0.00 2 THR A O 14
ATOM 7823 N N . CYS A 1 3 ? -5.878 0.494 0.328 1.00 0.00 3 CYS A N 14
ATOM 7824 C CA . CYS A 1 3 ? -5.470 -0.616 -0.497 1.00 0.00 3 CYS A CA 14
ATOM 7825 C C . CYS A 1 3 ? -3.956 -0.805 -0.468 1.00 0.00 3 CYS A C 14
ATOM 7826 O O . CYS A 1 3 ? -3.210 0.043 -0.950 1.00 0.00 3 CYS A O 14
ATOM 7833 N N . PHE A 1 4 ? -3.504 -1.957 0.029 1.00 0.00 4 PHE A N 14
ATOM 7834 C CA . PHE A 1 4 ? -2.134 -2.363 0.149 1.00 0.00 4 PHE A CA 14
ATOM 7835 C C . PHE A 1 4 ? -1.570 -2.916 -1.169 1.00 0.00 4 PHE A C 14
ATOM 7836 O O . PHE A 1 4 ? -0.647 -3.727 -1.149 1.00 0.00 4 PHE A O 14
ATOM 7853 N N . ASN A 1 5 ? -2.132 -2.484 -2.306 1.00 0.00 5 ASN A N 14
ATOM 7854 C CA . ASN A 1 5 ? -1.810 -2.955 -3.646 1.00 0.00 5 ASN A CA 14
ATOM 7855 C C . ASN A 1 5 ? -1.674 -1.742 -4.573 1.00 0.00 5 ASN A C 14
ATOM 7856 O O . ASN A 1 5 ? -0.561 -1.394 -4.966 1.00 0.00 5 ASN A O 14
ATOM 7867 N N . CYS A 1 6 ? -2.797 -1.093 -4.909 1.00 0.00 6 CYS A N 14
ATOM 7868 C CA . CYS A 1 6 ? -2.849 0.062 -5.789 1.00 0.00 6 CYS A CA 14
ATOM 7869 C C . CYS A 1 6 ? -2.661 1.387 -5.034 1.00 0.00 6 CYS A C 14
ATOM 7870 O O . CYS A 1 6 ? -2.343 2.396 -5.661 1.00 0.00 6 CYS A O 14
ATOM 7877 N N . GLY A 1 7 ? -2.856 1.393 -3.706 1.00 0.00 7 GLY A N 14
ATOM 7878 C CA . GLY A 1 7 ? -2.654 2.566 -2.863 1.00 0.00 7 GLY A CA 14
ATOM 7879 C C . GLY A 1 7 ? -3.814 3.556 -2.871 1.00 0.00 7 GLY A C 14
ATOM 7880 O O . GLY A 1 7 ? -3.642 4.686 -2.417 1.00 0.00 7 GLY A O 14
ATOM 7884 N N . LYS A 1 8 ? -4.990 3.148 -3.360 1.00 0.00 8 LYS A N 14
ATOM 7885 C CA . LYS A 1 8 ? -6.181 3.972 -3.344 1.00 0.00 8 LYS A CA 14
ATOM 7886 C C . LYS A 1 8 ? -6.918 3.729 -2.023 1.00 0.00 8 LYS A C 14
ATOM 7887 O O . LYS A 1 8 ? -7.104 2.571 -1.643 1.00 0.00 8 LYS A O 14
ATOM 7906 N N . PRO A 1 9 ? -7.349 4.786 -1.316 1.00 0.00 9 PRO A N 14
ATOM 7907 C CA . PRO A 1 9 ? -8.076 4.649 -0.069 1.00 0.00 9 PRO A CA 14
ATOM 7908 C C . PRO A 1 9 ? -9.524 4.226 -0.317 1.00 0.00 9 PRO A C 14
ATOM 7909 O O . PRO A 1 9 ? -10.006 4.235 -1.449 1.00 0.00 9 PRO A O 14
ATOM 7920 N N . GLY A 1 10 ? -10.212 3.859 0.768 1.00 0.00 10 GLY A N 14
ATOM 7921 C CA . GLY A 1 10 ? -11.630 3.530 0.749 1.00 0.00 10 GLY A CA 14
ATOM 7922 C C . GLY A 1 10 ? -11.896 2.053 0.461 1.00 0.00 10 GLY A C 14
ATOM 7923 O O . GLY A 1 10 ? -13.055 1.644 0.424 1.00 0.00 10 GLY A O 14
ATOM 7927 N N . HIS A 1 11 ? -10.843 1.250 0.270 1.00 0.00 11 HIS A N 14
ATOM 7928 C CA . HIS A 1 11 ? -10.951 -0.187 0.098 1.00 0.00 11 HIS A CA 14
ATOM 7929 C C . HIS A 1 11 ? -9.637 -0.837 0.506 1.00 0.00 11 HIS A C 14
ATOM 7930 O O . HIS A 1 11 ? -8.693 -0.153 0.897 1.00 0.00 11 HIS A O 14
ATOM 7944 N N . THR A 1 12 ? -9.605 -2.167 0.421 1.00 0.00 12 THR A N 14
ATOM 7945 C CA . THR A 1 12 ? -8.481 -2.999 0.827 1.00 0.00 12 THR A CA 14
ATOM 7946 C C . THR A 1 12 ? -8.012 -3.812 -0.374 1.00 0.00 12 THR A C 14
ATOM 7947 O O . THR A 1 12 ? -8.795 -4.103 -1.275 1.00 0.00 12 THR A O 14
ATOM 7958 N N . ALA A 1 13 ? -6.731 -4.190 -0.386 1.00 0.00 13 ALA A N 14
ATOM 7959 C CA . ALA A 1 13 ? -6.157 -4.983 -1.462 1.00 0.00 13 ALA A CA 14
ATOM 7960 C C . ALA A 1 13 ? -6.886 -6.304 -1.678 1.00 0.00 13 ALA A C 14
ATOM 7961 O O . ALA A 1 13 ? -6.931 -6.807 -2.798 1.00 0.00 13 ALA A O 14
ATOM 7968 N N . ARG A 1 14 ? -7.477 -6.839 -0.608 1.00 0.00 14 ARG A N 14
ATOM 7969 C CA . ARG A 1 14 ? -8.291 -8.043 -0.654 1.00 0.00 14 ARG A CA 14
ATOM 7970 C C . ARG A 1 14 ? -9.430 -7.902 -1.652 1.00 0.00 14 ARG A C 14
ATOM 7971 O O . ARG A 1 14 ? -9.726 -8.817 -2.419 1.00 0.00 14 ARG A O 14
ATOM 7992 N N . MET A 1 15 ? -10.078 -6.742 -1.579 1.00 0.00 15 MET A N 14
ATOM 7993 C CA . MET A 1 15 ? -11.209 -6.367 -2.404 1.00 0.00 15 MET A CA 14
ATOM 7994 C C . MET A 1 15 ? -10.758 -5.966 -3.808 1.00 0.00 15 MET A C 14
ATOM 7995 O O . MET A 1 15 ? -11.423 -6.279 -4.793 1.00 0.00 15 MET A O 14
ATOM 8009 N N . CYS A 1 16 ? -9.636 -5.247 -3.880 1.00 0.00 16 CYS A N 14
ATOM 8010 C CA . CYS A 1 16 ? -9.116 -4.678 -5.115 1.00 0.00 16 CYS A CA 14
ATOM 8011 C C . CYS A 1 16 ? -8.681 -5.736 -6.125 1.00 0.00 16 CYS A C 14
ATOM 8012 O O . CYS A 1 16 ? -7.783 -6.532 -5.857 1.00 0.00 16 CYS A O 14
ATOM 8019 N N . ARG A 1 17 ? -9.305 -5.695 -7.304 1.00 0.00 17 ARG A N 14
ATOM 8020 C CA . ARG A 1 17 ? -8.978 -6.529 -8.451 1.00 0.00 17 ARG A CA 14
ATOM 8021 C C . ARG A 1 17 ? -7.823 -5.921 -9.256 1.00 0.00 17 ARG A C 14
ATOM 8022 O O . ARG A 1 17 ? -7.111 -6.640 -9.954 1.00 0.00 17 ARG A O 14
ATOM 8043 N N . GLN A 1 18 ? -7.657 -4.593 -9.174 1.00 0.00 18 GLN A N 14
ATOM 8044 C CA . GLN A 1 18 ? -6.690 -3.828 -9.948 1.00 0.00 18 GLN A CA 14
ATOM 8045 C C . GLN A 1 18 ? -5.250 -4.298 -9.724 1.00 0.00 18 GLN A C 14
ATOM 8046 O O . GLN A 1 18 ? -4.937 -4.864 -8.678 1.00 0.00 18 GLN A O 14
ATOM 8060 N N . PRO A 1 19 ? -4.363 -4.012 -10.688 1.00 0.00 19 PRO A N 14
ATOM 8061 C CA . PRO A 1 19 ? -2.935 -4.263 -10.596 1.00 0.00 19 PRO A CA 14
ATOM 8062 C C . PRO A 1 19 ? -2.336 -3.483 -9.421 1.00 0.00 19 PRO A C 14
ATOM 8063 O O . PRO A 1 19 ? -2.971 -2.576 -8.881 1.00 0.00 19 PRO A O 14
ATOM 8074 N N . ARG A 1 20 ? -1.098 -3.812 -9.042 1.00 0.00 20 ARG A N 14
ATOM 8075 C CA . ARG A 1 20 ? -0.382 -3.081 -8.014 1.00 0.00 20 ARG A CA 14
ATOM 8076 C C . ARG A 1 20 ? 0.182 -1.780 -8.589 1.00 0.00 20 ARG A C 14
ATOM 8077 O O . ARG A 1 20 ? 0.112 -1.533 -9.792 1.00 0.00 20 ARG A O 14
ATOM 8098 N N . GLN A 1 21 ? 0.745 -0.952 -7.709 1.00 0.00 21 GLN A N 14
ATOM 8099 C CA . GLN A 1 21 ? 1.313 0.341 -8.046 1.00 0.00 21 GLN A CA 14
ATOM 8100 C C . GLN A 1 21 ? 2.750 0.154 -8.543 1.00 0.00 21 GLN A C 14
ATOM 8101 O O . GLN A 1 21 ? 3.300 -0.944 -8.481 1.00 0.00 21 GLN A O 14
ATOM 8115 N N . GLU A 1 22 ? 3.358 1.228 -9.046 1.00 0.00 22 GLU A N 14
ATOM 8116 C CA . GLU A 1 22 ? 4.721 1.238 -9.554 1.00 0.00 22 GLU A CA 14
ATOM 8117 C C . GLU A 1 22 ? 5.719 0.719 -8.517 1.00 0.00 22 GLU A C 14
ATOM 8118 O O . GLU A 1 22 ? 6.488 -0.198 -8.801 1.00 0.00 22 GLU A O 14
ATOM 8130 N N . GLY A 1 23 ? 5.687 1.298 -7.315 1.00 0.00 23 GLY A N 14
ATOM 8131 C CA . GLY A 1 23 ? 6.552 0.931 -6.204 1.00 0.00 23 GLY A CA 14
ATOM 8132 C C . GLY A 1 23 ? 5.804 1.115 -4.887 1.00 0.00 23 GLY A C 14
ATOM 8133 O O . GLY A 1 23 ? 4.729 0.544 -4.700 1.00 0.00 23 GLY A O 14
ATOM 8137 N N . CYS A 1 24 ? 6.376 1.910 -3.976 1.00 0.00 24 CYS A N 14
ATOM 8138 C CA . CYS A 1 24 ? 5.775 2.244 -2.698 1.00 0.00 24 CYS A CA 14
ATOM 8139 C C . CYS A 1 24 ? 4.759 3.344 -2.942 1.00 0.00 24 CYS A C 14
ATOM 8140 O O . CYS A 1 24 ? 5.121 4.498 -3.144 1.00 0.00 24 CYS A O 14
ATOM 8147 N N . TRP A 1 25 ? 3.482 2.971 -2.933 1.00 0.00 25 TRP A N 14
ATOM 8148 C CA . TRP A 1 25 ? 2.385 3.885 -3.168 1.00 0.00 25 TRP A CA 14
ATOM 8149 C C . TRP A 1 25 ? 2.244 4.884 -2.024 1.00 0.00 25 TRP A C 14
ATOM 8150 O O . TRP A 1 25 ? 1.794 6.009 -2.230 1.00 0.00 25 TRP A O 14
ATOM 8171 N N . ASN A 1 26 ? 2.626 4.456 -0.818 1.00 0.00 26 ASN A N 14
ATOM 8172 C CA . ASN A 1 26 ? 2.469 5.229 0.400 1.00 0.00 26 ASN A CA 14
ATOM 8173 C C . ASN A 1 26 ? 3.507 6.334 0.443 1.00 0.00 26 ASN A C 14
ATOM 8174 O O . ASN A 1 26 ? 3.179 7.518 0.475 1.00 0.00 26 ASN A O 14
ATOM 8185 N N . CYS A 1 27 ? 4.767 5.902 0.461 1.00 0.00 27 CYS A N 14
ATOM 8186 C CA . CYS A 1 27 ? 5.907 6.793 0.628 1.00 0.00 27 CYS A CA 14
ATOM 8187 C C . CYS A 1 27 ? 6.400 7.385 -0.696 1.00 0.00 27 CYS A C 14
ATOM 8188 O O . CYS A 1 27 ? 7.124 8.378 -0.684 1.00 0.00 27 CYS A O 14
ATOM 8195 N N . GLY A 1 28 ? 6.003 6.796 -1.831 1.00 0.00 28 GLY A N 14
ATOM 8196 C CA . GLY A 1 28 ? 6.304 7.331 -3.157 1.00 0.00 28 GLY A CA 14
ATOM 8197 C C . GLY A 1 28 ? 7.656 6.895 -3.724 1.00 0.00 28 GLY A C 14
ATOM 8198 O O . GLY A 1 28 ? 8.117 7.474 -4.706 1.00 0.00 28 GLY A O 14
ATOM 8202 N N . SER A 1 29 ? 8.288 5.876 -3.131 1.00 0.00 29 SER A N 14
ATOM 8203 C CA . SER A 1 29 ? 9.521 5.293 -3.629 1.00 0.00 29 SER A CA 14
ATOM 8204 C C . SER A 1 29 ? 9.218 4.375 -4.812 1.00 0.00 29 SER A C 14
ATOM 8205 O O . SER A 1 29 ? 8.099 3.893 -4.973 1.00 0.00 29 SER A O 14
ATOM 8213 N N . LYS A 1 30 ? 10.248 4.136 -5.623 1.00 0.00 30 LYS A N 14
ATOM 8214 C CA . LYS A 1 30 ? 10.250 3.271 -6.785 1.00 0.00 30 LYS A CA 14
ATOM 8215 C C . LYS A 1 30 ? 11.037 1.988 -6.516 1.00 0.00 30 LYS A C 14
ATOM 8216 O O . LYS A 1 30 ? 10.712 0.938 -7.065 1.00 0.00 30 LYS A O 14
ATOM 8235 N N . GLU A 1 31 ? 12.078 2.084 -5.680 1.00 0.00 31 GLU A N 14
ATOM 8236 C CA . GLU A 1 31 ? 13.006 1.011 -5.379 1.00 0.00 31 GLU A CA 14
ATOM 8237 C C . GLU A 1 31 ? 12.278 -0.155 -4.725 1.00 0.00 31 GLU A C 14
ATOM 8238 O O . GLU A 1 31 ? 12.460 -1.308 -5.108 1.00 0.00 31 GLU A O 14
ATOM 8250 N N . HIS A 1 32 ? 11.467 0.186 -3.721 1.00 0.00 32 HIS A N 14
ATOM 8251 C CA . HIS A 1 32 ? 10.691 -0.760 -2.931 1.00 0.00 32 HIS A CA 14
ATOM 8252 C C . HIS A 1 32 ? 9.205 -0.468 -3.027 1.00 0.00 32 HIS A C 14
ATOM 8253 O O . HIS A 1 32 ? 8.760 0.370 -3.808 1.00 0.00 32 HIS A O 14
ATOM 8267 N N . ARG A 1 33 ? 8.469 -1.199 -2.191 1.00 0.00 33 ARG A N 14
ATOM 8268 C CA . ARG A 1 33 ? 7.027 -1.225 -2.116 1.00 0.00 33 ARG A CA 14
ATOM 8269 C C . ARG A 1 33 ? 6.525 -1.016 -0.690 1.00 0.00 33 ARG A C 14
ATOM 8270 O O . ARG A 1 33 ? 7.255 -1.202 0.275 1.00 0.00 33 ARG A O 14
ATOM 8291 N N . PHE A 1 34 ? 5.250 -0.649 -0.563 1.00 0.00 34 PHE A N 14
ATOM 8292 C CA . PHE A 1 34 ? 4.616 -0.340 0.715 1.00 0.00 34 PHE A CA 14
ATOM 8293 C C . PHE A 1 34 ? 4.772 -1.491 1.710 1.00 0.00 34 PHE A C 14
ATOM 8294 O O . PHE A 1 34 ? 5.084 -1.260 2.875 1.00 0.00 34 PHE A O 14
ATOM 8311 N N . ALA A 1 35 ? 4.585 -2.724 1.230 1.00 0.00 35 ALA A N 14
ATOM 8312 C CA . ALA A 1 35 ? 4.789 -3.943 2.006 1.00 0.00 35 ALA A CA 14
ATOM 8313 C C . ALA A 1 35 ? 6.151 -3.967 2.709 1.00 0.00 35 ALA A C 14
ATOM 8314 O O . ALA A 1 35 ? 6.250 -4.379 3.863 1.00 0.00 35 ALA A O 14
ATOM 8321 N N . GLN A 1 36 ? 7.194 -3.522 2.004 1.00 0.00 36 GLN A N 14
ATOM 8322 C CA . GLN A 1 36 ? 8.559 -3.434 2.491 1.00 0.00 36 GLN A CA 14
ATOM 8323 C C . GLN A 1 36 ? 8.755 -2.223 3.405 1.00 0.00 36 GLN A C 14
ATOM 8324 O O . GLN A 1 36 ? 9.508 -2.292 4.375 1.00 0.00 36 GLN A O 14
ATOM 8338 N N . CYS A 1 37 ? 8.101 -1.107 3.069 1.00 0.00 37 CYS A N 14
ATOM 8339 C CA . CYS A 1 37 ? 8.252 0.168 3.753 1.00 0.00 37 CYS A CA 14
ATOM 8340 C C . CYS A 1 37 ? 7.771 0.094 5.207 1.00 0.00 37 CYS A C 14
ATOM 8341 O O . CYS A 1 37 ? 6.660 -0.375 5.445 1.00 0.00 37 CYS A O 14
ATOM 8348 N N . PRO A 1 38 ? 8.575 0.557 6.180 1.00 0.00 38 PRO A N 14
ATOM 8349 C CA . PRO A 1 38 ? 8.170 0.650 7.577 1.00 0.00 38 PRO A CA 14
ATOM 8350 C C . PRO A 1 38 ? 6.887 1.471 7.746 1.00 0.00 38 PRO A C 14
ATOM 8351 O O . PRO A 1 38 ? 6.066 1.176 8.612 1.00 0.00 38 PRO A O 14
ATOM 8362 N N . LYS A 1 39 ? 6.746 2.510 6.916 1.00 0.00 39 LYS A N 14
ATOM 8363 C CA . LYS A 1 39 ? 5.607 3.409 6.866 1.00 0.00 39 LYS A CA 14
ATOM 8364 C C . LYS A 1 39 ? 4.559 2.862 5.896 1.00 0.00 39 LYS A C 14
ATOM 8365 O O . LYS A 1 39 ? 3.359 3.051 6.189 1.00 0.00 39 LYS A O 14
ATOM 8387 N N . LEU A 1 1 ? -8.867 2.127 7.992 1.00 0.00 1 LEU A N 15
ATOM 8388 C CA . LEU A 1 1 ? -8.474 1.106 7.004 1.00 0.00 1 LEU A CA 15
ATOM 8389 C C . LEU A 1 1 ? -7.819 1.732 5.773 1.00 0.00 1 LEU A C 15
ATOM 8390 O O . LEU A 1 1 ? -8.192 2.836 5.375 1.00 0.00 1 LEU A O 15
ATOM 8408 N N . THR A 1 2 ? -6.849 1.031 5.175 1.00 0.00 2 THR A N 15
ATOM 8409 C CA . THR A 1 2 ? -6.204 1.469 3.948 1.00 0.00 2 THR A CA 15
ATOM 8410 C C . THR A 1 2 ? -5.706 0.271 3.146 1.00 0.00 2 THR A C 15
ATOM 8411 O O . THR A 1 2 ? -5.315 -0.752 3.707 1.00 0.00 2 THR A O 15
ATOM 8422 N N . CYS A 1 3 ? -5.771 0.402 1.820 1.00 0.00 3 CYS A N 15
ATOM 8423 C CA . CYS A 1 3 ? -5.437 -0.649 0.888 1.00 0.00 3 CYS A CA 15
ATOM 8424 C C . CYS A 1 3 ? -3.927 -0.854 0.798 1.00 0.00 3 CYS A C 15
ATOM 8425 O O . CYS A 1 3 ? -3.213 0.009 0.299 1.00 0.00 3 CYS A O 15
ATOM 8432 N N . PHE A 1 4 ? -3.447 -2.028 1.212 1.00 0.00 4 PHE A N 15
ATOM 8433 C CA . PHE A 1 4 ? -2.071 -2.440 1.197 1.00 0.00 4 PHE A CA 15
ATOM 8434 C C . PHE A 1 4 ? -1.626 -2.956 -0.183 1.00 0.00 4 PHE A C 15
ATOM 8435 O O . PHE A 1 4 ? -0.667 -3.721 -0.266 1.00 0.00 4 PHE A O 15
ATOM 8452 N N . ASN A 1 5 ? -2.327 -2.554 -1.254 1.00 0.00 5 ASN A N 15
ATOM 8453 C CA . ASN A 1 5 ? -2.134 -3.013 -2.625 1.00 0.00 5 ASN A CA 15
ATOM 8454 C C . ASN A 1 5 ? -1.986 -1.796 -3.534 1.00 0.00 5 ASN A C 15
ATOM 8455 O O . ASN A 1 5 ? -0.884 -1.487 -3.980 1.00 0.00 5 ASN A O 15
ATOM 8466 N N . CYS A 1 6 ? -3.094 -1.095 -3.790 1.00 0.00 6 CYS A N 15
ATOM 8467 C CA . CYS A 1 6 ? -3.128 0.094 -4.620 1.00 0.00 6 CYS A CA 15
ATOM 8468 C C . CYS A 1 6 ? -2.823 1.364 -3.815 1.00 0.00 6 CYS A C 15
ATOM 8469 O O . CYS A 1 6 ? -2.527 2.399 -4.408 1.00 0.00 6 CYS A O 15
ATOM 8476 N N . GLY A 1 7 ? -2.901 1.298 -2.477 1.00 0.00 7 GLY A N 15
ATOM 8477 C CA . GLY A 1 7 ? -2.527 2.394 -1.596 1.00 0.00 7 GLY A CA 15
ATOM 8478 C C . GLY A 1 7 ? -3.636 3.394 -1.286 1.00 0.00 7 GLY A C 15
ATOM 8479 O O . GLY A 1 7 ? -3.348 4.425 -0.684 1.00 0.00 7 GLY A O 15
ATOM 8483 N N . LYS A 1 8 ? -4.887 3.126 -1.682 1.00 0.00 8 LYS A N 15
ATOM 8484 C CA . LYS A 1 8 ? -5.978 4.052 -1.534 1.00 0.00 8 LYS A CA 15
ATOM 8485 C C . LYS A 1 8 ? -6.769 3.749 -0.256 1.00 0.00 8 LYS A C 15
ATOM 8486 O O . LYS A 1 8 ? -7.214 2.613 -0.082 1.00 0.00 8 LYS A O 15
ATOM 8505 N N . PRO A 1 9 ? -6.965 4.738 0.635 1.00 0.00 9 PRO A N 15
ATOM 8506 C CA . PRO A 1 9 ? -7.800 4.595 1.818 1.00 0.00 9 PRO A CA 15
ATOM 8507 C C . PRO A 1 9 ? -9.250 4.249 1.464 1.00 0.00 9 PRO A C 15
ATOM 8508 O O . PRO A 1 9 ? -9.667 4.383 0.314 1.00 0.00 9 PRO A O 15
ATOM 8519 N N . GLY A 1 10 ? -10.022 3.820 2.469 1.00 0.00 10 GLY A N 15
ATOM 8520 C CA . GLY A 1 10 ? -11.447 3.551 2.331 1.00 0.00 10 GLY A CA 15
ATOM 8521 C C . GLY A 1 10 ? -11.738 2.066 2.121 1.00 0.00 10 GLY A C 15
ATOM 8522 O O . GLY A 1 10 ? -12.893 1.655 2.210 1.00 0.00 10 GLY A O 15
ATOM 8526 N N . HIS A 1 11 ? -10.703 1.260 1.855 1.00 0.00 11 HIS A N 15
ATOM 8527 C CA . HIS A 1 11 ? -10.821 -0.183 1.743 1.00 0.00 11 HIS A CA 15
ATOM 8528 C C . HIS A 1 11 ? -9.525 -0.832 2.192 1.00 0.00 11 HIS A C 15
ATOM 8529 O O . HIS A 1 11 ? -8.625 -0.184 2.721 1.00 0.00 11 HIS A O 15
ATOM 8543 N N . THR A 1 12 ? -9.479 -2.140 1.965 1.00 0.00 12 THR A N 15
ATOM 8544 C CA . THR A 1 12 ? -8.368 -3.017 2.296 1.00 0.00 12 THR A CA 15
ATOM 8545 C C . THR A 1 12 ? -7.987 -3.812 1.051 1.00 0.00 12 THR A C 15
ATOM 8546 O O . THR A 1 12 ? -8.824 -4.048 0.181 1.00 0.00 12 THR A O 15
ATOM 8557 N N . ALA A 1 13 ? -6.718 -4.225 0.964 1.00 0.00 13 ALA A N 15
ATOM 8558 C CA . ALA A 1 13 ? -6.210 -5.009 -0.153 1.00 0.00 13 ALA A CA 15
ATOM 8559 C C . ALA A 1 13 ? -7.004 -6.293 -0.379 1.00 0.00 13 ALA A C 15
ATOM 8560 O O . ALA A 1 13 ? -7.114 -6.757 -1.511 1.00 0.00 13 ALA A O 15
ATOM 8567 N N . ARG A 1 14 ? -7.570 -6.838 0.701 1.00 0.00 14 ARG A N 15
ATOM 8568 C CA . ARG A 1 14 ? -8.451 -7.995 0.683 1.00 0.00 14 ARG A CA 15
ATOM 8569 C C . ARG A 1 14 ? -9.588 -7.791 -0.314 1.00 0.00 14 ARG A C 15
ATOM 8570 O O . ARG A 1 14 ? -9.922 -8.680 -1.095 1.00 0.00 14 ARG A O 15
ATOM 8591 N N . MET A 1 15 ? -10.181 -6.599 -0.244 1.00 0.00 15 MET A N 15
ATOM 8592 C CA . MET A 1 15 ? -11.325 -6.183 -1.032 1.00 0.00 15 MET A CA 15
ATOM 8593 C C . MET A 1 15 ? -10.910 -5.699 -2.424 1.00 0.00 15 MET A C 15
ATOM 8594 O O . MET A 1 15 ? -11.684 -5.817 -3.373 1.00 0.00 15 MET A O 15
ATOM 8608 N N . CYS A 1 16 ? -9.702 -5.140 -2.543 1.00 0.00 16 CYS A N 15
ATOM 8609 C CA . CYS A 1 16 ? -9.218 -4.532 -3.771 1.00 0.00 16 CYS A CA 15
ATOM 8610 C C . CYS A 1 16 ? -8.813 -5.551 -4.834 1.00 0.00 16 CYS A C 15
ATOM 8611 O O . CYS A 1 16 ? -8.023 -6.457 -4.576 1.00 0.00 16 CYS A O 15
ATOM 8618 N N . ARG A 1 17 ? -9.342 -5.344 -6.042 1.00 0.00 17 ARG A N 15
ATOM 8619 C CA . ARG A 1 17 ? -9.043 -6.091 -7.259 1.00 0.00 17 ARG A CA 15
ATOM 8620 C C . ARG A 1 17 ? -8.032 -5.328 -8.130 1.00 0.00 17 ARG A C 15
ATOM 8621 O O . ARG A 1 17 ? -7.355 -5.927 -8.965 1.00 0.00 17 ARG A O 15
ATOM 8642 N N . GLN A 1 18 ? -7.951 -4.004 -7.933 1.00 0.00 18 GLN A N 15
ATOM 8643 C CA . GLN A 1 18 ? -7.135 -3.054 -8.682 1.00 0.00 18 GLN A CA 15
ATOM 8644 C C . GLN A 1 18 ? -5.667 -3.494 -8.746 1.00 0.00 18 GLN A C 15
ATOM 8645 O O . GLN A 1 18 ? -5.211 -4.269 -7.904 1.00 0.00 18 GLN A O 15
ATOM 8659 N N . PRO A 1 19 ? -4.918 -2.973 -9.728 1.00 0.00 19 PRO A N 15
ATOM 8660 C CA . PRO A 1 19 ? -3.500 -3.206 -9.909 1.00 0.00 19 PRO A CA 15
ATOM 8661 C C . PRO A 1 19 ? -2.677 -3.070 -8.631 1.00 0.00 19 PRO A C 15
ATOM 8662 O O . PRO A 1 19 ? -2.963 -2.250 -7.759 1.00 0.00 19 PRO A O 15
ATOM 8673 N N . ARG A 1 20 ? -1.653 -3.919 -8.552 1.00 0.00 20 ARG A N 15
ATOM 8674 C CA . ARG A 1 20 ? -0.770 -4.098 -7.428 1.00 0.00 20 ARG A CA 15
ATOM 8675 C C . ARG A 1 20 ? 0.189 -2.933 -7.204 1.00 0.00 20 ARG A C 15
ATOM 8676 O O . ARG A 1 20 ? 0.207 -1.949 -7.942 1.00 0.00 20 ARG A O 15
ATOM 8697 N N . GLN A 1 21 ? 0.982 -3.082 -6.141 1.00 0.00 21 GLN A N 15
ATOM 8698 C CA . GLN A 1 21 ? 1.923 -2.088 -5.668 1.00 0.00 21 GLN A CA 15
ATOM 8699 C C . GLN A 1 21 ? 3.142 -2.025 -6.583 1.00 0.00 21 GLN A C 15
ATOM 8700 O O . GLN A 1 21 ? 3.689 -3.047 -6.995 1.00 0.00 21 GLN A O 15
ATOM 8714 N N . GLU A 1 22 ? 3.573 -0.795 -6.848 1.00 0.00 22 GLU A N 15
ATOM 8715 C CA . GLU A 1 22 ? 4.742 -0.451 -7.631 1.00 0.00 22 GLU A CA 15
ATOM 8716 C C . GLU A 1 22 ? 5.950 -0.346 -6.702 1.00 0.00 22 GLU A C 15
ATOM 8717 O O . GLU A 1 22 ? 6.884 -1.140 -6.789 1.00 0.00 22 GLU A O 15
ATOM 8729 N N . GLY A 1 23 ? 5.892 0.635 -5.800 1.00 0.00 23 GLY A N 15
ATOM 8730 C CA . GLY A 1 23 ? 6.833 0.897 -4.736 1.00 0.00 23 GLY A CA 15
ATOM 8731 C C . GLY A 1 23 ? 6.011 1.346 -3.531 1.00 0.00 23 GLY A C 15
ATOM 8732 O O . GLY A 1 23 ? 4.805 1.118 -3.479 1.00 0.00 23 GLY A O 15
ATOM 8736 N N . CYS A 1 24 ? 6.659 1.994 -2.568 1.00 0.00 24 CYS A N 15
ATOM 8737 C CA . CYS A 1 24 ? 6.051 2.396 -1.311 1.00 0.00 24 CYS A CA 15
ATOM 8738 C C . CYS A 1 24 ? 4.996 3.464 -1.570 1.00 0.00 24 CYS A C 15
ATOM 8739 O O . CYS A 1 24 ? 5.320 4.634 -1.745 1.00 0.00 24 CYS A O 15
ATOM 8746 N N . TRP A 1 25 ? 3.730 3.049 -1.586 1.00 0.00 25 TRP A N 15
ATOM 8747 C CA . TRP A 1 25 ? 2.592 3.923 -1.809 1.00 0.00 25 TRP A CA 15
ATOM 8748 C C . TRP A 1 25 ? 2.372 4.851 -0.614 1.00 0.00 25 TRP A C 15
ATOM 8749 O O . TRP A 1 2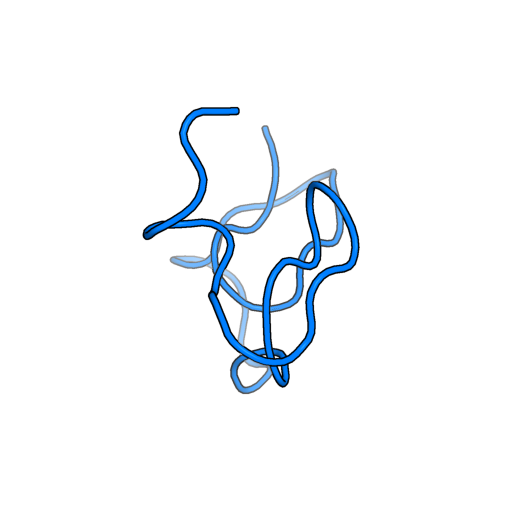5 ? 1.821 5.939 -0.766 1.00 0.00 25 TRP A O 15
ATOM 8770 N N . ASN A 1 26 ? 2.795 4.407 0.574 1.00 0.00 26 ASN A N 15
ATOM 8771 C CA . ASN A 1 26 ? 2.580 5.082 1.837 1.00 0.00 26 ASN A CA 15
ATOM 8772 C C . ASN A 1 26 ? 3.513 6.283 1.960 1.00 0.00 26 ASN A C 15
ATOM 8773 O O . ASN A 1 26 ? 3.053 7.398 2.194 1.00 0.00 26 ASN A O 15
ATOM 8784 N N . CYS A 1 27 ? 4.819 6.043 1.807 1.00 0.00 27 CYS A N 15
ATOM 8785 C CA . CYS A 1 27 ? 5.849 7.051 1.999 1.00 0.00 27 CYS A CA 15
ATOM 8786 C C . CYS A 1 27 ? 6.309 7.666 0.674 1.00 0.00 27 CYS A C 15
ATOM 8787 O O . CYS A 1 27 ? 6.903 8.742 0.682 1.00 0.00 27 CYS A O 15
ATOM 8794 N N . GLY A 1 28 ? 6.032 7.004 -0.459 1.00 0.00 28 GLY A N 15
ATOM 8795 C CA . GLY A 1 28 ? 6.315 7.546 -1.786 1.00 0.00 28 GLY A CA 15
ATOM 8796 C C . GLY A 1 28 ? 7.733 7.261 -2.285 1.00 0.00 28 GLY A C 15
ATOM 8797 O O . GLY A 1 28 ? 8.240 7.990 -3.135 1.00 0.00 28 GLY A O 15
ATOM 8801 N N . SER A 1 29 ? 8.361 6.197 -1.776 1.00 0.00 29 SER A N 15
ATOM 8802 C CA . SER A 1 29 ? 9.664 5.723 -2.216 1.00 0.00 29 SER A CA 15
ATOM 8803 C C . SER A 1 29 ? 9.479 4.669 -3.305 1.00 0.00 29 SER A C 15
ATOM 8804 O O . SER A 1 29 ? 8.531 3.890 -3.271 1.00 0.00 29 SER A O 15
ATOM 8812 N N . LYS A 1 30 ? 10.416 4.639 -4.252 1.00 0.00 30 LYS A N 15
ATOM 8813 C CA . LYS A 1 30 ? 10.496 3.659 -5.323 1.00 0.00 30 LYS A CA 15
ATOM 8814 C C . LYS A 1 30 ? 11.455 2.518 -4.964 1.00 0.00 30 LYS A C 15
ATOM 8815 O O . LYS A 1 30 ? 11.390 1.444 -5.557 1.00 0.00 30 LYS A O 15
ATOM 8834 N N . GLU A 1 31 ? 12.353 2.765 -4.005 1.00 0.00 31 GLU A N 15
ATOM 8835 C CA . GLU A 1 31 ? 13.419 1.925 -3.548 1.00 0.00 31 GLU A CA 15
ATOM 8836 C C . GLU A 1 31 ? 12.871 0.647 -2.919 1.00 0.00 31 GLU A C 15
ATOM 8837 O O . GLU A 1 31 ? 13.367 -0.447 -3.181 1.00 0.00 31 GLU A O 15
ATOM 8849 N N . HIS A 1 32 ? 11.847 0.819 -2.080 1.00 0.00 32 HIS A N 15
ATOM 8850 C CA . HIS A 1 32 ? 11.162 -0.242 -1.357 1.00 0.00 32 HIS A CA 15
ATOM 8851 C C . HIS A 1 32 ? 9.657 -0.073 -1.473 1.00 0.00 32 HIS A C 15
ATOM 8852 O O . HIS A 1 32 ? 9.159 0.749 -2.239 1.00 0.00 32 HIS A O 15
ATOM 8866 N N . ARG A 1 33 ? 8.965 -0.884 -0.672 1.00 0.00 33 ARG A N 15
ATOM 8867 C CA . ARG A 1 33 ? 7.526 -1.006 -0.618 1.00 0.00 33 ARG A CA 15
ATOM 8868 C C . ARG A 1 33 ? 6.973 -0.770 0.785 1.00 0.00 33 ARG A C 15
ATOM 8869 O O . ARG A 1 33 ? 7.693 -0.760 1.774 1.00 0.00 33 ARG A O 15
ATOM 8890 N N . PHE A 1 34 ? 5.659 -0.595 0.867 1.00 0.00 34 PHE A N 15
ATOM 8891 C CA . PHE A 1 34 ? 4.968 -0.251 2.105 1.00 0.00 34 PHE A CA 15
ATOM 8892 C C . PHE A 1 34 ? 5.175 -1.342 3.154 1.00 0.00 34 PHE A C 15
ATOM 8893 O O . PHE A 1 34 ? 5.455 -1.041 4.312 1.00 0.00 34 PHE A O 15
ATOM 8910 N N . ALA A 1 35 ? 5.075 -2.601 2.722 1.00 0.00 35 ALA A N 15
ATOM 8911 C CA . ALA A 1 35 ? 5.344 -3.773 3.547 1.00 0.00 35 ALA A CA 15
ATOM 8912 C C . ALA A 1 35 ? 6.700 -3.686 4.257 1.00 0.00 35 ALA A C 15
ATOM 8913 O O . ALA A 1 35 ? 6.821 -4.069 5.418 1.00 0.00 35 ALA A O 15
ATOM 8920 N N . GLN A 1 36 ? 7.714 -3.181 3.549 1.00 0.00 36 GLN A N 15
ATOM 8921 C CA . GLN A 1 36 ? 9.068 -3.000 4.042 1.00 0.00 36 GLN A CA 15
ATOM 8922 C C . GLN A 1 36 ? 9.181 -1.768 4.943 1.00 0.00 36 GLN A C 15
ATOM 8923 O O . GLN A 1 36 ? 9.929 -1.777 5.918 1.00 0.00 36 GLN A O 15
ATOM 8937 N N . CYS A 1 37 ? 8.461 -0.700 4.589 1.00 0.00 37 CYS A N 15
ATOM 8938 C CA . CYS A 1 37 ? 8.525 0.590 5.259 1.00 0.00 37 CYS A CA 15
ATOM 8939 C C . CYS A 1 37 ? 7.992 0.513 6.694 1.00 0.00 37 CYS A C 15
ATOM 8940 O O . CYS A 1 37 ? 6.943 -0.090 6.911 1.00 0.00 37 CYS A O 15
ATOM 8947 N N . PRO A 1 38 ? 8.687 1.114 7.675 1.00 0.00 38 PRO A N 15
ATOM 8948 C CA . PRO A 1 38 ? 8.209 1.214 9.048 1.00 0.00 38 PRO A CA 15
ATOM 8949 C C . PRO A 1 38 ? 6.842 1.906 9.116 1.00 0.00 38 PRO A C 15
ATOM 8950 O O . PRO A 1 38 ? 5.997 1.542 9.931 1.00 0.00 38 PRO A O 15
ATOM 8961 N N . LYS A 1 39 ? 6.652 2.908 8.250 1.00 0.00 39 LYS A N 15
ATOM 8962 C CA . LYS A 1 39 ? 5.414 3.652 8.080 1.00 0.00 39 LYS A CA 15
ATOM 8963 C C . LYS A 1 39 ? 4.403 2.827 7.279 1.00 0.00 39 LYS A C 15
ATOM 8964 O O . LYS A 1 39 ? 3.192 3.057 7.485 1.00 0.00 39 LYS A O 15
ATOM 8986 N N . LEU A 1 1 ? -9.634 1.966 8.086 1.00 0.00 1 LEU A N 16
ATOM 8987 C CA . LEU A 1 1 ? -9.091 0.948 7.167 1.00 0.00 1 LEU A CA 16
ATOM 8988 C C . LEU A 1 1 ? -8.453 1.583 5.933 1.00 0.00 1 LEU A C 16
ATOM 8989 O O . LEU A 1 1 ? -8.940 2.605 5.448 1.00 0.00 1 LEU A O 16
ATOM 9007 N N . THR A 1 2 ? -7.370 0.979 5.427 1.00 0.00 2 THR A N 16
ATOM 9008 C CA . THR A 1 2 ? -6.734 1.417 4.196 1.00 0.00 2 THR A CA 16
ATOM 9009 C C . THR A 1 2 ? -6.126 0.239 3.447 1.0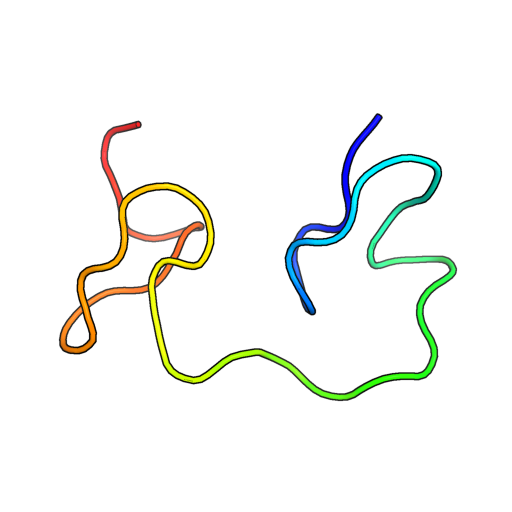0 0.00 2 THR A C 16
ATOM 9010 O O . THR A 1 2 ? -5.696 -0.747 4.043 1.00 0.00 2 THR A O 16
ATOM 9021 N N . CYS A 1 3 ? -6.139 0.353 2.119 1.00 0.00 3 CYS A N 16
ATOM 9022 C CA . CYS A 1 3 ? -5.670 -0.667 1.214 1.00 0.00 3 CYS A CA 16
ATOM 9023 C C . CYS A 1 3 ? -4.148 -0.773 1.247 1.00 0.00 3 CYS A C 16
ATOM 9024 O O . CYS A 1 3 ? -3.446 0.190 0.951 1.00 0.00 3 CYS A O 16
ATOM 9031 N N . PHE A 1 4 ? -3.651 -1.971 1.563 1.00 0.00 4 PHE A N 16
ATOM 9032 C CA . PHE A 1 4 ? -2.240 -2.280 1.701 1.00 0.00 4 PHE A CA 16
ATOM 9033 C C . PHE A 1 4 ? -1.647 -2.729 0.360 1.00 0.00 4 PHE A C 16
ATOM 9034 O O . PHE A 1 4 ? -0.784 -3.603 0.324 1.00 0.00 4 PHE A O 16
ATOM 9051 N N . ASN A 1 5 ? -2.126 -2.133 -0.740 1.00 0.00 5 ASN A N 16
ATOM 9052 C CA . ASN A 1 5 ? -1.765 -2.498 -2.103 1.00 0.00 5 ASN A CA 16
ATOM 9053 C C . ASN A 1 5 ? -1.724 -1.250 -2.991 1.00 0.00 5 ASN A C 16
ATOM 9054 O O . ASN A 1 5 ? -0.653 -0.882 -3.469 1.00 0.00 5 ASN A O 16
ATOM 9065 N N . CYS A 1 6 ? -2.881 -0.609 -3.218 1.00 0.00 6 CYS A N 16
ATOM 9066 C CA . CYS A 1 6 ? -3.029 0.565 -4.056 1.00 0.00 6 CYS A CA 16
ATOM 9067 C C . CYS A 1 6 ? -2.953 1.851 -3.223 1.00 0.00 6 CYS A C 16
ATOM 9068 O O . CYS A 1 6 ? -2.673 2.915 -3.769 1.00 0.00 6 CYS A O 16
ATOM 9075 N N . GLY A 1 7 ? -3.198 1.756 -1.907 1.00 0.00 7 GLY A N 16
ATOM 9076 C CA . GLY A 1 7 ? -3.051 2.869 -0.983 1.00 0.00 7 GLY A CA 16
ATOM 9077 C C . GLY A 1 7 ? -4.188 3.878 -1.003 1.00 0.00 7 GLY A C 16
ATOM 9078 O O . GLY A 1 7 ? -3.953 5.055 -0.739 1.00 0.00 7 GLY A O 16
ATOM 9082 N N . LYS A 1 8 ? -5.411 3.428 -1.291 1.00 0.00 8 LYS A N 16
ATOM 9083 C CA . LYS A 1 8 ? -6.603 4.242 -1.243 1.00 0.00 8 LYS A CA 16
ATOM 9084 C C . LYS A 1 8 ? -7.375 3.847 0.020 1.00 0.00 8 LYS A C 16
ATOM 9085 O O . LYS A 1 8 ? -7.845 2.710 0.098 1.00 0.00 8 LYS A O 16
ATOM 9104 N N . PRO A 1 9 ? -7.525 4.754 1.002 1.00 0.00 9 PRO A N 16
ATOM 9105 C CA . PRO A 1 9 ? -8.334 4.513 2.186 1.00 0.00 9 PRO A CA 16
ATOM 9106 C C . PRO A 1 9 ? -9.783 4.169 1.836 1.00 0.00 9 PRO A C 16
ATOM 9107 O O . PRO A 1 9 ? -10.255 4.500 0.747 1.00 0.00 9 PRO A O 16
ATOM 9118 N N . GLY A 1 10 ? -10.482 3.512 2.768 1.00 0.00 10 GLY A N 16
ATOM 9119 C CA .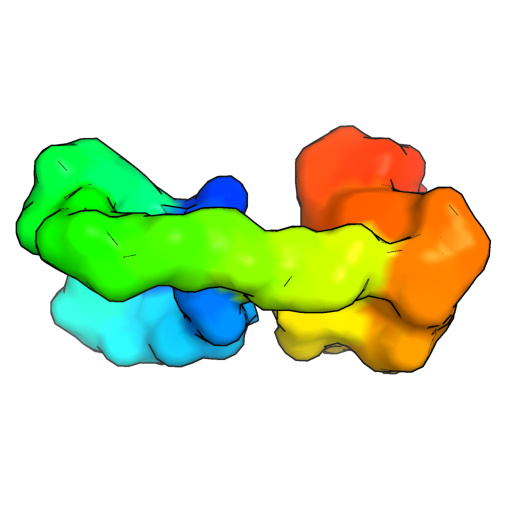 GLY A 1 10 ? -11.889 3.162 2.623 1.00 0.00 10 GLY A CA 16
ATOM 9120 C C . GLY A 1 10 ? -12.095 1.676 2.330 1.00 0.00 10 GLY A C 16
ATOM 9121 O O . GLY A 1 10 ? -13.215 1.187 2.459 1.00 0.00 10 GLY A O 16
ATOM 9125 N N . HIS A 1 11 ? -11.032 0.956 1.948 1.00 0.00 11 HIS A N 16
ATOM 9126 C CA . HIS A 1 11 ? -11.074 -0.484 1.746 1.00 0.00 11 HIS A CA 16
ATOM 9127 C C . HIS A 1 11 ? -9.772 -1.110 2.214 1.00 0.00 11 HIS A C 16
ATOM 9128 O O . HIS A 1 11 ? -8.950 -0.477 2.873 1.00 0.00 11 HIS A O 16
ATOM 9142 N N . THR A 1 12 ? -9.635 -2.383 1.863 1.00 0.00 12 THR A N 16
ATOM 9143 C CA . THR A 1 12 ? -8.518 -3.247 2.220 1.00 0.00 12 THR A CA 16
ATOM 9144 C C . THR A 1 12 ? -8.031 -3.981 0.971 1.00 0.00 12 THR A C 16
ATOM 9145 O O . THR A 1 12 ? -8.810 -4.221 0.051 1.00 0.00 12 THR A O 16
ATOM 9156 N N . ALA A 1 13 ? -6.742 -4.338 0.937 1.00 0.00 13 ALA A N 16
ATOM 9157 C CA . ALA A 1 13 ? -6.136 -5.068 -0.171 1.00 0.00 13 ALA A CA 16
ATOM 9158 C C . ALA A 1 13 ? -6.866 -6.369 -0.492 1.00 0.00 13 ALA A C 16
ATOM 9159 O O . ALA A 1 13 ? -6.892 -6.793 -1.645 1.00 0.00 13 ALA A O 16
ATOM 9166 N N . ARG A 1 14 ? -7.478 -6.973 0.529 1.00 0.00 14 ARG A N 16
ATOM 9167 C CA . ARG A 1 14 ? -8.312 -8.159 0.406 1.00 0.00 14 ARG A CA 16
ATOM 9168 C C . ARG A 1 14 ? -9.413 -7.936 -0.628 1.00 0.00 14 ARG A C 16
ATOM 9169 O O . ARG A 1 14 ? -9.688 -8.793 -1.465 1.00 0.00 14 ARG A O 16
ATOM 9190 N N . MET A 1 15 ? -10.047 -6.769 -0.520 1.00 0.00 15 MET A N 16
ATOM 9191 C CA . MET A 1 15 ? -11.183 -6.346 -1.316 1.00 0.00 15 MET A CA 16
ATOM 9192 C C . MET A 1 15 ? -10.746 -5.749 -2.655 1.00 0.00 15 MET A C 16
ATOM 9193 O O . MET A 1 15 ? -11.488 -5.817 -3.633 1.00 0.00 15 MET A O 16
ATOM 9207 N N . CYS A 1 16 ? -9.556 -5.142 -2.685 1.00 0.00 16 CYS A N 16
ATOM 9208 C CA . CYS A 1 16 ? -9.030 -4.423 -3.830 1.00 0.00 16 CYS A CA 16
ATOM 9209 C C . CYS A 1 16 ? -8.852 -5.312 -5.058 1.00 0.00 16 CYS A C 16
ATOM 9210 O O . CYS A 1 16 ? -8.322 -6.418 -4.969 1.00 0.00 16 CYS A O 16
ATOM 9217 N N . ARG A 1 17 ? -9.278 -4.782 -6.208 1.00 0.00 17 ARG A N 16
ATOM 9218 C CA . ARG A 1 17 ? -9.116 -5.397 -7.517 1.00 0.00 17 ARG A CA 16
ATOM 9219 C C . ARG A 1 17 ? -7.759 -5.026 -8.119 1.00 0.00 17 ARG A C 16
ATOM 9220 O O . ARG A 1 17 ? -7.092 -5.871 -8.714 1.00 0.00 17 ARG A O 16
ATOM 9241 N N . GLN A 1 18 ? -7.366 -3.756 -7.969 1.00 0.00 18 GLN A N 16
ATOM 9242 C CA . GLN A 1 18 ? -6.160 -3.170 -8.507 1.00 0.00 18 GLN A CA 16
ATOM 9243 C C . GLN A 1 18 ? -4.921 -3.941 -8.044 1.00 0.00 18 GLN A C 16
ATOM 9244 O O . GLN A 1 18 ? -4.878 -4.401 -6.905 1.00 0.00 18 GLN A O 16
ATOM 9258 N N . PRO A 1 19 ? -3.913 -4.085 -8.914 1.00 0.00 19 PRO A N 16
ATOM 9259 C CA . PRO A 1 19 ? -2.654 -4.738 -8.609 1.00 0.00 19 PRO A CA 16
ATOM 9260 C C . PRO A 1 19 ? -1.738 -3.753 -7.880 1.00 0.00 19 PRO A C 16
ATOM 9261 O O . PRO A 1 19 ? -2.097 -2.592 -7.686 1.00 0.00 19 PRO A O 16
ATOM 9272 N N . ARG A 1 20 ? -0.566 -4.222 -7.440 1.00 0.00 20 ARG A N 16
ATOM 9273 C CA . ARG A 1 20 ? 0.350 -3.425 -6.648 1.00 0.00 20 ARG A CA 16
ATOM 9274 C C . ARG A 1 20 ? 0.796 -2.128 -7.299 1.00 0.00 20 ARG A C 16
ATOM 9275 O O . ARG A 1 20 ? 0.755 -1.933 -8.513 1.00 0.00 20 ARG A O 16
ATOM 9296 N N . GLN A 1 21 ? 1.264 -1.270 -6.398 1.00 0.00 21 GLN A N 16
ATOM 9297 C CA . GLN A 1 21 ? 1.872 0.016 -6.663 1.00 0.00 21 GLN A CA 16
ATOM 9298 C C . GLN A 1 21 ? 3.309 -0.213 -7.140 1.00 0.00 21 GLN A C 16
ATOM 9299 O O . GLN A 1 21 ? 3.821 -1.332 -7.079 1.00 0.00 21 GLN A O 16
ATOM 9313 N N . GLU A 1 22 ? 3.960 0.855 -7.606 1.00 0.00 22 GLU A N 16
ATOM 9314 C CA . GLU A 1 22 ? 5.360 0.864 -7.998 1.00 0.00 22 GLU A CA 16
ATOM 9315 C C . GLU A 1 22 ? 6.210 0.263 -6.879 1.00 0.00 22 GLU A C 16
ATOM 9316 O O . GLU A 1 22 ? 7.012 -0.640 -7.111 1.00 0.00 22 GLU A O 16
ATOM 9328 N N . GLY A 1 23 ? 5.981 0.750 -5.658 1.00 0.00 23 GLY A N 16
ATOM 9329 C CA . GLY A 1 23 ? 6.598 0.243 -4.452 1.00 0.00 23 GLY A CA 16
ATOM 9330 C C . GLY A 1 23 ? 5.715 0.561 -3.249 1.00 0.00 23 GLY A C 16
ATOM 9331 O O . GLY A 1 23 ? 4.725 -0.125 -2.997 1.00 0.00 23 GLY A O 16
ATOM 9335 N N . CYS A 1 24 ? 6.102 1.595 -2.497 1.00 0.00 24 CYS A N 16
ATOM 9336 C CA . CYS A 1 24 ? 5.486 2.020 -1.256 1.00 0.00 24 CYS A CA 16
ATOM 9337 C C . CYS A 1 24 ? 4.458 3.100 -1.567 1.00 0.00 24 CYS A C 16
ATOM 9338 O O . CYS A 1 24 ? 4.816 4.233 -1.876 1.00 0.00 24 CYS A O 16
ATOM 9345 N N . TRP A 1 25 ? 3.178 2.743 -1.474 1.00 0.00 25 TRP A N 16
ATOM 9346 C CA . TRP A 1 25 ? 2.066 3.650 -1.701 1.00 0.00 25 TRP A CA 16
ATOM 9347 C C . TRP A 1 25 ? 1.943 4.675 -0.575 1.00 0.00 25 TRP A C 16
ATOM 9348 O O . TRP A 1 25 ? 1.422 5.767 -0.793 1.00 0.00 25 TRP A O 16
ATOM 9369 N N . ASN A 1 26 ? 2.400 4.316 0.630 1.00 0.00 26 ASN A N 16
ATOM 9370 C CA . ASN A 1 26 ? 2.249 5.143 1.815 1.00 0.00 26 ASN A CA 16
ATOM 9371 C C . ASN A 1 26 ? 3.252 6.290 1.774 1.00 0.00 26 ASN A C 16
ATOM 9372 O O . ASN A 1 26 ? 2.867 7.453 1.861 1.00 0.00 26 ASN A O 16
ATOM 9383 N N . CYS A 1 27 ? 4.538 5.946 1.653 1.00 0.00 27 CYS A N 16
ATOM 9384 C CA . CYS A 1 27 ? 5.630 6.904 1.712 1.00 0.00 27 CYS A CA 16
ATOM 9385 C C . CYS A 1 27 ? 6.031 7.410 0.320 1.00 0.00 27 CYS A C 16
ATOM 9386 O O . CYS A 1 27 ? 6.660 8.461 0.220 1.00 0.00 27 CYS A O 16
ATOM 9393 N N . GLY A 1 28 ? 5.667 6.683 -0.748 1.00 0.00 28 GLY A N 16
ATOM 9394 C CA . GLY A 1 28 ? 5.884 7.125 -2.125 1.00 0.00 28 GLY A CA 16
ATOM 9395 C C . GLY A 1 28 ? 7.183 6.636 -2.769 1.00 0.00 28 GLY A C 16
ATOM 9396 O O . GLY A 1 28 ? 7.588 7.175 -3.798 1.00 0.00 28 GLY A O 16
ATOM 9400 N N . SER A 1 29 ? 7.830 5.617 -2.194 1.00 0.00 29 SER A N 16
ATOM 9401 C CA . SER A 1 29 ? 9.009 4.986 -2.763 1.00 0.00 29 SER A CA 16
ATOM 9402 C C . SER A 1 29 ? 8.577 3.987 -3.837 1.00 0.00 29 SER A C 16
ATOM 9403 O O . SER A 1 29 ? 7.419 3.582 -3.899 1.00 0.00 29 SER A O 16
ATOM 9411 N N . LYS A 1 30 ? 9.531 3.594 -4.677 1.00 0.00 30 LYS A N 16
ATOM 9412 C CA . LYS A 1 30 ? 9.408 2.585 -5.708 1.00 0.00 30 LYS A CA 16
ATOM 9413 C C . LYS A 1 30 ? 10.323 1.398 -5.388 1.00 0.00 30 LYS A C 16
ATOM 9414 O O . LYS A 1 30 ? 10.069 0.273 -5.812 1.00 0.00 30 LYS A O 16
ATOM 9433 N N . GLU A 1 31 ? 11.400 1.680 -4.649 1.00 0.00 31 GLU A N 16
ATOM 9434 C CA . GLU A 1 31 ? 12.488 0.833 -4.274 1.00 0.00 31 GLU A CA 16
ATOM 9435 C C . GLU A 1 31 ? 12.030 -0.283 -3.339 1.00 0.00 31 GLU A C 16
ATOM 9436 O O . GLU A 1 31 ? 12.388 -1.443 -3.531 1.00 0.00 31 GLU A O 16
ATOM 9448 N N . HIS A 1 32 ? 11.236 0.092 -2.332 1.00 0.00 32 HIS A N 16
ATOM 9449 C CA . HIS A 1 32 ? 10.617 -0.822 -1.377 1.00 0.00 32 HIS A CA 16
ATOM 9450 C C . HIS A 1 32 ? 9.111 -0.600 -1.344 1.00 0.00 32 HIS A C 16
ATOM 9451 O O . HIS A 1 32 ? 8.601 0.303 -2.001 1.00 0.00 32 HIS A O 16
ATOM 9465 N N . ARG A 1 33 ? 8.421 -1.420 -0.544 1.00 0.00 33 ARG A N 16
ATOM 9466 C CA . ARG A 1 33 ? 6.979 -1.439 -0.402 1.00 0.00 33 ARG A CA 16
ATOM 9467 C C . ARG A 1 33 ? 6.533 -1.081 1.013 1.00 0.00 33 ARG A C 16
ATOM 9468 O O . ARG A 1 33 ? 7.311 -1.129 1.957 1.00 0.00 33 ARG A O 16
ATOM 9489 N N . PHE A 1 34 ? 5.254 -0.731 1.160 1.00 0.00 34 PHE A N 16
ATOM 9490 C CA . PHE A 1 34 ? 4.667 -0.311 2.429 1.00 0.00 34 PHE A CA 16
ATOM 9491 C C . PHE A 1 34 ? 4.893 -1.356 3.523 1.00 0.00 34 PHE A C 16
ATOM 9492 O O . PHE A 1 34 ? 5.251 -1.007 4.644 1.00 0.00 34 PHE A O 16
ATOM 9509 N N . ALA A 1 35 ? 4.718 -2.632 3.172 1.00 0.00 35 ALA A N 16
ATOM 9510 C CA . ALA A 1 35 ? 4.993 -3.763 4.051 1.00 0.00 35 ALA A CA 16
ATOM 9511 C C . ALA A 1 35 ? 6.398 -3.701 4.664 1.00 0.00 35 ALA A C 16
ATOM 9512 O O . ALA A 1 35 ? 6.577 -4.010 5.840 1.00 0.00 35 ALA A O 16
ATOM 9519 N N . GLN A 1 36 ? 7.388 -3.298 3.862 1.00 0.00 36 GLN A N 16
ATOM 9520 C CA . GLN A 1 36 ? 8.777 -3.140 4.261 1.00 0.00 36 GLN A CA 16
ATOM 9521 C C . GLN A 1 36 ? 8.978 -1.860 5.077 1.00 0.00 36 GLN A C 16
ATOM 9522 O O . GLN A 1 36 ? 9.766 -1.842 6.020 1.00 0.00 36 GLN A O 16
ATOM 9536 N N . CYS A 1 37 ? 8.289 -0.785 4.680 1.00 0.00 37 CYS A N 16
ATOM 9537 C CA . CYS A 1 37 ? 8.425 0.544 5.259 1.00 0.00 37 CYS A CA 16
ATOM 9538 C C . CYS A 1 37 ? 8.007 0.536 6.733 1.00 0.00 37 CYS A C 16
ATOM 9539 O O . CYS A 1 37 ? 7.018 -0.110 7.077 1.00 0.00 37 CYS A O 16
ATOM 9546 N N . PRO A 1 38 ? 8.729 1.250 7.613 1.00 0.00 38 PRO A N 16
ATOM 9547 C CA . PRO A 1 38 ? 8.348 1.395 9.011 1.00 0.00 38 PRO A CA 16
ATOM 9548 C C . PRO A 1 38 ? 7.063 2.213 9.138 1.00 0.00 38 PRO A C 16
ATOM 9549 O O . PRO A 1 38 ? 6.251 1.966 10.028 1.00 0.00 38 PRO A O 16
ATOM 9560 N N . LYS A 1 39 ? 6.899 3.187 8.239 1.00 0.00 39 LYS A N 16
ATOM 9561 C CA . LYS A 1 39 ? 5.721 4.027 8.132 1.00 0.00 39 LYS A CA 16
ATOM 9562 C C . LYS A 1 39 ? 4.659 3.334 7.278 1.00 0.00 39 LYS A C 16
ATOM 9563 O O . LYS A 1 39 ? 5.053 2.570 6.370 1.00 0.00 39 LYS A O 16
ATOM 9585 N N . LEU A 1 1 ? -9.209 0.524 8.108 1.00 0.00 1 LEU A N 17
ATOM 9586 C CA . LEU A 1 1 ? -9.783 0.179 6.794 1.00 0.00 1 LEU A CA 17
ATOM 9587 C C . LEU A 1 1 ? -8.959 0.831 5.678 1.00 0.00 1 LEU A C 17
ATOM 9588 O O . LEU A 1 1 ? -9.406 1.784 5.040 1.00 0.00 1 LEU A O 17
ATOM 9606 N N . THR A 1 2 ? -7.735 0.323 5.482 1.00 0.00 2 THR A N 17
ATOM 9607 C CA . THR A 1 2 ? -6.756 0.865 4.553 1.00 0.00 2 THR A CA 17
ATOM 9608 C C . THR A 1 2 ? -6.276 -0.228 3.605 1.00 0.00 2 THR A C 17
ATOM 9609 O O . THR A 1 2 ? -6.060 -1.367 4.015 1.00 0.00 2 THR A O 17
ATOM 9620 N N . CYS A 1 3 ? -6.126 0.132 2.328 1.00 0.00 3 CYS A N 17
ATOM 9621 C CA . CYS A 1 3 ? -5.714 -0.776 1.285 1.00 0.00 3 CYS A CA 17
ATOM 9622 C C . CYS A 1 3 ? -4.199 -0.945 1.295 1.00 0.00 3 CYS A C 17
ATOM 9623 O O . CYS A 1 3 ? -3.462 0.036 1.240 1.00 0.00 3 CYS A O 17
ATOM 9630 N N . PHE A 1 4 ? -3.751 -2.201 1.331 1.00 0.00 4 PHE A N 17
ATOM 9631 C CA . PHE A 1 4 ? -2.357 -2.594 1.337 1.00 0.00 4 PHE A CA 17
ATOM 9632 C C . PHE A 1 4 ? -1.966 -3.122 -0.048 1.00 0.00 4 PHE A C 17
ATOM 9633 O O . PHE A 1 4 ? -1.268 -4.128 -0.157 1.00 0.00 4 PHE A O 17
ATOM 9650 N N . ASN A 1 5 ? -2.446 -2.451 -1.103 1.00 0.00 5 ASN A N 17
ATOM 9651 C CA . ASN A 1 5 ? -2.266 -2.855 -2.491 1.00 0.00 5 ASN A CA 17
ATOM 9652 C C . ASN A 1 5 ? -2.145 -1.602 -3.362 1.00 0.00 5 ASN A C 17
ATOM 9653 O O . ASN A 1 5 ? -1.054 -1.303 -3.842 1.00 0.00 5 ASN A O 17
ATOM 9664 N N . CYS A 1 6 ? -3.248 -0.863 -3.550 1.00 0.00 6 CYS A N 17
ATOM 9665 C CA . CYS A 1 6 ? -3.286 0.362 -4.326 1.00 0.00 6 CYS A CA 17
ATOM 9666 C C . CYS A 1 6 ? -2.948 1.568 -3.444 1.00 0.00 6 CYS A C 17
ATOM 9667 O O . CYS A 1 6 ? -2.460 2.577 -3.948 1.00 0.00 6 CYS A O 17
ATOM 9674 N N . GLY A 1 7 ? -3.205 1.456 -2.132 1.00 0.00 7 GLY A N 17
ATOM 9675 C CA . GLY A 1 7 ? -2.838 2.457 -1.145 1.00 0.00 7 GLY A CA 17
ATOM 9676 C C . GLY A 1 7 ? -3.916 3.486 -0.825 1.00 0.00 7 GLY A C 17
ATOM 9677 O O . GLY A 1 7 ? -3.604 4.512 -0.226 1.00 0.00 7 GLY A O 17
ATOM 9681 N N . LYS A 1 8 ? -5.171 3.237 -1.211 1.00 0.00 8 LYS A N 17
ATOM 9682 C CA . LYS A 1 8 ? -6.273 4.140 -1.051 1.00 0.00 8 LYS A CA 17
ATOM 9683 C C . LYS A 1 8 ? -7.112 3.720 0.162 1.00 0.00 8 LYS A C 17
ATOM 9684 O O . LYS A 1 8 ? -7.641 2.608 0.161 1.00 0.00 8 LYS A O 17
ATOM 9703 N N . PRO A 1 9 ? -7.259 4.581 1.186 1.00 0.00 9 PRO A N 17
ATOM 9704 C CA . PRO A 1 9 ? -8.125 4.326 2.328 1.00 0.00 9 PRO A CA 17
ATOM 9705 C C . PRO A 1 9 ? -9.582 4.095 1.916 1.00 0.00 9 PRO A C 17
ATOM 9706 O O . PRO A 1 9 ? -9.978 4.417 0.796 1.00 0.00 9 PRO A O 17
ATOM 9717 N N . GLY A 1 10 ? -10.381 3.547 2.839 1.00 0.00 10 GLY A N 17
ATOM 9718 C CA . GLY A 1 10 ? -11.805 3.318 2.639 1.00 0.00 10 GLY A CA 17
ATOM 9719 C C . GLY A 1 10 ? -12.118 1.873 2.252 1.00 0.00 10 GLY A C 17
ATOM 9720 O O . GLY A 1 10 ? -13.289 1.504 2.196 1.00 0.00 10 GLY A O 17
ATOM 9724 N N . HIS A 1 11 ? -11.092 1.051 1.993 1.00 0.00 11 HIS A N 17
ATOM 9725 C CA . HIS A 1 11 ? -11.242 -0.367 1.722 1.00 0.00 11 HIS A CA 17
ATOM 9726 C C . HIS A 1 11 ? -9.926 -1.061 2.051 1.00 0.00 11 HIS A C 17
ATOM 9727 O O . HIS A 1 11 ? -8.969 -0.414 2.467 1.00 0.00 11 HIS A O 17
ATOM 9741 N N . THR A 1 12 ? -9.901 -2.380 1.868 1.00 0.00 12 THR A N 17
ATOM 9742 C CA . THR A 1 12 ? -8.762 -3.243 2.168 1.00 0.00 12 THR A CA 17
ATOM 9743 C C . THR A 1 12 ? -8.325 -3.958 0.893 1.00 0.00 12 THR A C 17
ATOM 9744 O O . THR A 1 12 ? -9.118 -4.119 -0.030 1.00 0.00 12 THR A O 17
ATOM 9755 N N . ALA A 1 13 ? -7.061 -4.390 0.836 1.00 0.00 13 ALA A N 17
ATOM 9756 C CA . ALA A 1 13 ? -6.517 -5.138 -0.293 1.00 0.00 13 ALA A CA 17
ATOM 9757 C C . ALA A 1 13 ? -7.357 -6.364 -0.648 1.00 0.00 13 ALA A C 17
ATOM 9758 O O . ALA A 1 13 ? -7.425 -6.749 -1.813 1.00 0.00 13 ALA A O 17
ATOM 9765 N N . ARG A 1 14 ? -8.015 -6.945 0.358 1.00 0.00 14 ARG A N 17
ATOM 9766 C CA . ARG A 1 14 ? -8.948 -8.051 0.203 1.00 0.00 14 ARG A CA 17
ATOM 9767 C C . ARG A 1 14 ? -10.051 -7.689 -0.789 1.00 0.00 14 ARG A C 17
ATOM 9768 O O . ARG A 1 14 ? -10.423 -8.481 -1.651 1.00 0.00 14 ARG A O 17
ATOM 9789 N N . MET A 1 15 ? -10.576 -6.477 -0.612 1.00 0.00 15 MET A N 17
ATOM 9790 C CA . MET A 1 15 ? -11.690 -5.913 -1.352 1.00 0.00 15 MET A CA 17
ATOM 9791 C C . MET A 1 15 ? -11.236 -5.299 -2.677 1.00 0.00 15 MET A C 17
ATOM 9792 O O . MET A 1 15 ? -12.005 -5.259 -3.635 1.00 0.00 15 MET A O 17
ATOM 9806 N N . CYS A 1 16 ? -9.998 -4.797 -2.713 1.00 0.00 16 CYS A N 17
ATOM 9807 C CA . CYS A 1 16 ? -9.436 -4.075 -3.838 1.00 0.00 16 CYS A CA 17
ATOM 9808 C C . CYS A 1 16 ? -9.390 -4.910 -5.116 1.00 0.00 16 CYS A C 17
ATOM 9809 O O . CYS A 1 16 ? -8.849 -6.014 -5.130 1.00 0.00 16 CYS A O 17
ATOM 9816 N N . ARG A 1 17 ? -9.939 -4.341 -6.193 1.00 0.00 17 ARG A N 17
ATOM 9817 C CA . ARG A 1 17 ? -9.914 -4.909 -7.533 1.00 0.00 17 ARG A CA 17
ATOM 9818 C C . ARG A 1 17 ? -8.581 -4.622 -8.228 1.00 0.00 17 ARG A C 17
ATOM 9819 O O . ARG A 1 17 ? -8.082 -5.458 -8.981 1.00 0.00 17 ARG A O 17
ATOM 9840 N N . GLN A 1 18 ? -8.030 -3.425 -8.002 1.00 0.00 18 GLN A N 17
ATOM 9841 C CA . GLN A 1 18 ? -6.828 -2.939 -8.658 1.00 0.00 18 GLN A CA 17
ATOM 9842 C C . GLN A 1 18 ? -5.606 -3.793 -8.318 1.00 0.00 18 GLN A C 17
ATOM 9843 O O . 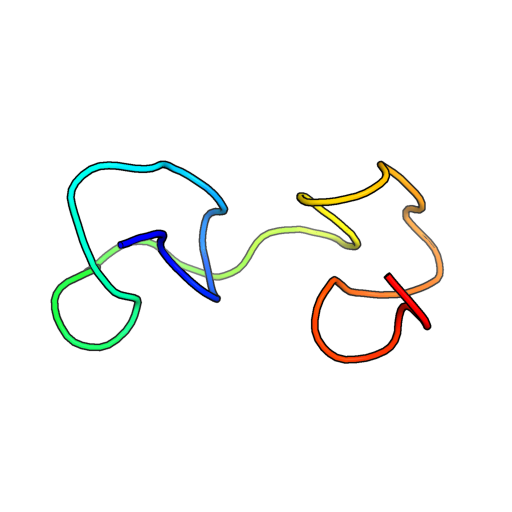GLN A 1 18 ? -5.568 -4.426 -7.264 1.00 0.00 18 GLN A O 17
ATOM 9857 N N . PRO A 1 19 ? -4.594 -3.795 -9.198 1.00 0.00 19 PRO A N 17
ATOM 9858 C CA . PRO A 1 19 ? -3.343 -4.499 -8.990 1.00 0.00 19 PRO A CA 17
ATOM 9859 C C . PRO A 1 19 ? -2.425 -3.668 -8.090 1.00 0.00 19 PRO A C 17
ATOM 9860 O O . PRO A 1 19 ? -2.567 -2.449 -7.997 1.00 0.00 19 PRO A O 17
ATOM 9871 N N . ARG A 1 20 ? -1.486 -4.341 -7.419 1.00 0.00 20 ARG A N 17
ATOM 9872 C CA . ARG A 1 20 ? -0.553 -3.772 -6.484 1.00 0.00 20 ARG A CA 17
ATOM 9873 C C . ARG A 1 20 ? 0.284 -2.641 -7.073 1.00 0.00 20 ARG A C 17
ATOM 9874 O O . ARG A 1 20 ? 0.684 -2.684 -8.236 1.00 0.00 20 ARG A O 17
ATOM 9895 N N . GLN A 1 21 ? 0.573 -1.648 -6.230 1.00 0.00 21 GLN A N 17
ATOM 9896 C CA . GLN A 1 21 ? 1.444 -0.538 -6.533 1.00 0.00 21 GLN A CA 17
ATOM 9897 C C . GLN A 1 21 ? 2.880 -1.057 -6.525 1.00 0.00 21 GLN A C 17
ATOM 9898 O O . GLN A 1 21 ? 3.211 -2.026 -5.839 1.00 0.00 21 GLN A O 17
ATOM 9912 N N . GLU A 1 22 ? 3.724 -0.405 -7.318 1.00 0.00 22 GLU A N 17
ATOM 9913 C CA . GLU A 1 22 ? 5.100 -0.713 -7.553 1.00 0.00 22 GLU A CA 17
ATOM 9914 C C . GLU A 1 22 ? 5.895 -0.764 -6.251 1.00 0.00 22 GLU A C 17
ATOM 9915 O O . GLU A 1 22 ? 6.482 -1.795 -5.925 1.00 0.00 22 GLU A O 17
ATOM 9927 N N . GLY A 1 23 ? 5.905 0.358 -5.528 1.00 0.00 23 GLY A N 17
ATOM 9928 C CA . GLY A 1 23 ? 6.689 0.548 -4.320 1.00 0.00 23 GLY A CA 17
ATOM 9929 C C . GLY A 1 23 ? 5.842 1.007 -3.134 1.00 0.00 23 GLY A C 17
ATOM 9930 O O . GLY A 1 23 ? 4.716 0.551 -2.937 1.00 0.00 23 GLY A O 17
ATOM 9934 N N . CYS A 1 24 ? 6.432 1.899 -2.331 1.00 0.00 24 CYS A N 17
ATOM 9935 C CA . CYS A 1 24 ? 5.916 2.426 -1.084 1.00 0.00 24 CYS A CA 17
ATOM 9936 C C . CYS A 1 24 ? 4.832 3.440 -1.421 1.00 0.00 24 CYS A C 17
ATOM 9937 O O . CYS A 1 24 ? 5.111 4.605 -1.680 1.00 0.00 24 CYS A O 17
ATOM 9944 N N . TRP A 1 25 ? 3.589 2.965 -1.450 1.00 0.00 25 TRP A N 17
ATOM 9945 C CA . TRP A 1 25 ? 2.422 3.758 -1.811 1.00 0.00 25 TRP A CA 17
ATOM 9946 C C . TRP A 1 25 ? 2.131 4.842 -0.768 1.00 0.00 25 TRP A C 17
ATOM 9947 O O . TRP A 1 25 ? 1.590 5.900 -1.078 1.00 0.00 25 TRP A O 17
ATOM 9968 N N . ASN A 1 26 ? 2.500 4.539 0.475 1.00 0.00 26 ASN A N 17
ATOM 9969 C CA . ASN A 1 26 ? 2.295 5.242 1.705 1.00 0.00 26 ASN A CA 17
ATOM 9970 C C . ASN A 1 26 ? 3.332 6.360 1.900 1.00 0.00 26 ASN A C 17
ATOM 9971 O O . ASN A 1 26 ? 2.952 7.497 2.170 1.00 0.00 26 ASN A O 17
ATOM 9982 N N . CYS A 1 27 ? 4.630 6.044 1.759 1.00 0.00 27 CYS A N 17
ATOM 9983 C CA . CYS A 1 27 ? 5.739 6.986 1.938 1.00 0.00 27 CYS A CA 17
ATOM 9984 C C . CYS A 1 27 ? 6.136 7.638 0.609 1.00 0.00 27 CYS A C 17
ATOM 9985 O O . CYS A 1 27 ? 6.734 8.713 0.616 1.00 0.00 27 CYS A O 17
ATOM 9992 N N . GLY A 1 28 ? 5.802 7.004 -0.523 1.00 0.00 28 GLY A N 17
ATOM 9993 C CA . GLY A 1 28 ? 6.019 7.565 -1.854 1.00 0.00 28 GLY A CA 17
ATOM 9994 C C . GLY A 1 28 ? 7.363 7.192 -2.490 1.00 0.00 28 GLY A C 17
ATOM 9995 O O . GLY A 1 28 ? 7.679 7.696 -3.565 1.00 0.00 28 GLY A O 17
ATOM 9999 N N . SER A 1 29 ? 8.149 6.311 -1.857 1.00 0.00 29 SER A N 17
ATOM 10000 C CA . SER A 1 29 ? 9.393 5.797 -2.409 1.00 0.00 29 SER A CA 17
ATOM 10001 C C . SER A 1 29 ? 9.069 4.665 -3.377 1.00 0.00 29 SER A C 17
ATOM 10002 O O . SER A 1 29 ? 8.150 3.888 -3.145 1.00 0.00 29 SER A O 17
ATOM 10010 N N . LYS A 1 30 ? 9.852 4.570 -4.449 1.00 0.00 30 LYS A N 17
ATOM 10011 C CA . LYS A 1 30 ? 9.748 3.537 -5.462 1.00 0.00 30 LYS A CA 17
ATOM 10012 C C . LYS A 1 30 ? 10.747 2.396 -5.210 1.00 0.00 30 LYS A C 17
ATOM 10013 O O . LYS A 1 30 ? 10.658 1.353 -5.853 1.00 0.00 30 LYS A O 17
ATOM 10032 N N . GLU A 1 31 ? 11.699 2.596 -4.289 1.00 0.00 31 GLU A N 17
ATOM 10033 C CA . GLU A 1 31 ? 12.793 1.733 -3.955 1.00 0.00 31 GLU A CA 17
ATOM 10034 C C . GLU A 1 31 ? 12.302 0.477 -3.238 1.00 0.00 31 GLU A C 17
ATOM 10035 O O . GLU A 1 31 ? 12.647 -0.641 -3.615 1.00 0.00 31 GLU A O 17
ATOM 10047 N N . HIS A 1 32 ? 11.500 0.696 -2.194 1.00 0.00 32 HIS A N 17
ATOM 10048 C CA . HIS A 1 32 ? 10.894 -0.325 -1.350 1.00 0.00 32 HIS A CA 17
ATOM 10049 C C . HIS A 1 32 ? 9.388 -0.137 -1.326 1.00 0.00 32 HIS A C 17
ATOM 10050 O O . HIS A 1 32 ? 8.842 0.650 -2.092 1.00 0.00 32 HIS A O 17
ATOM 10064 N N . ARG A 1 33 ? 8.751 -0.884 -0.423 1.00 0.00 33 ARG A N 17
ATOM 10065 C CA . ARG A 1 33 ? 7.314 -0.986 -0.246 1.00 0.00 33 ARG A CA 17
ATOM 10066 C C . ARG A 1 33 ? 6.861 -0.609 1.166 1.00 0.00 33 ARG A C 17
ATOM 10067 O O . ARG A 1 33 ? 7.663 -0.471 2.082 1.00 0.00 33 ARG A O 17
ATOM 10088 N N . PHE A 1 34 ? 5.546 -0.464 1.342 1.00 0.00 34 PHE A N 17
ATOM 10089 C CA . PHE A 1 34 ? 4.946 -0.004 2.591 1.00 0.00 34 PHE A CA 17
ATOM 10090 C C . PHE A 1 34 ? 5.288 -0.941 3.746 1.00 0.00 34 PHE A C 17
ATOM 10091 O O . PHE A 1 34 ? 5.633 -0.487 4.835 1.00 0.00 34 PHE A O 17
ATOM 10108 N N . ALA A 1 35 ? 5.201 -2.246 3.478 1.00 0.00 35 ALA A N 17
ATOM 10109 C CA . ALA A 1 35 ? 5.522 -3.299 4.432 1.00 0.00 35 ALA A CA 17
ATOM 10110 C C . ALA A 1 35 ? 6.945 -3.153 4.976 1.00 0.00 35 ALA A C 17
ATOM 10111 O O . ALA A 1 35 ? 7.169 -3.252 6.180 1.00 0.00 35 ALA A O 17
ATOM 10118 N N . GLN A 1 36 ? 7.897 -2.907 4.073 1.00 0.00 36 GLN A N 17
ATOM 10119 C CA . GLN A 1 36 ? 9.305 -2.712 4.378 1.00 0.00 36 GLN A CA 17
ATOM 10120 C C . GLN A 1 36 ? 9.534 -1.436 5.187 1.00 0.00 36 GLN A C 17
ATOM 10121 O O . GLN A 1 36 ? 10.343 -1.420 6.113 1.00 0.00 36 GLN A O 17
ATOM 10135 N N . CYS A 1 37 ? 8.840 -0.361 4.807 1.00 0.00 37 CYS A N 17
ATOM 10136 C CA . CYS A 1 37 ? 9.008 0.963 5.388 1.00 0.00 37 CYS A CA 17
ATOM 10137 C C . CYS A 1 37 ? 8.621 0.962 6.868 1.00 0.00 37 CYS A C 17
ATOM 10138 O O . CYS A 1 37 ? 7.634 0.323 7.233 1.00 0.00 37 CYS A O 17
ATOM 10145 N N . PRO A 1 38 ? 9.361 1.680 7.727 1.00 0.00 38 PRO A N 17
ATOM 10146 C CA . PRO A 1 38 ? 9.003 1.833 9.128 1.00 0.00 38 PRO A CA 17
ATOM 10147 C C . PRO A 1 38 ? 7.710 2.639 9.258 1.00 0.00 38 PRO A C 17
ATOM 10148 O O . PRO A 1 38 ? 6.892 2.345 10.127 1.00 0.00 38 PRO A O 17
ATOM 10159 N N . LYS A 1 39 ? 7.551 3.631 8.371 1.00 0.00 39 LYS A N 17
ATOM 10160 C CA . LYS A 1 39 ? 6.438 4.539 8.192 1.00 0.00 39 LYS A CA 17
ATOM 10161 C C . LYS A 1 39 ? 5.734 5.003 9.473 1.00 0.00 39 LYS A C 17
ATOM 10162 O O . LYS A 1 39 ? 6.433 5.132 10.502 1.00 0.00 39 LYS A O 17
ATOM 10184 N N . LEU A 1 1 ? -8.052 1.994 8.948 1.00 0.00 1 LEU A N 18
ATOM 10185 C CA . LEU A 1 1 ? -8.590 1.287 7.774 1.00 0.00 1 LEU A CA 18
ATOM 10186 C C . LEU A 1 1 ? -7.953 1.820 6.491 1.00 0.00 1 LEU A C 18
ATOM 10187 O O . LEU A 1 1 ? -8.333 2.892 6.021 1.00 0.00 1 LEU A O 18
ATOM 10205 N N . THR A 1 2 ? -6.989 1.080 5.929 1.00 0.00 2 THR A N 18
ATOM 10206 C CA . THR A 1 2 ? -6.379 1.436 4.658 1.00 0.00 2 THR A CA 18
ATOM 10207 C C . THR A 1 2 ? -5.873 0.201 3.922 1.00 0.00 2 THR A C 18
ATOM 10208 O O . THR A 1 2 ? -5.379 -0.747 4.529 1.00 0.00 2 THR A O 18
ATOM 10219 N N . CYS A 1 3 ? -6.042 0.223 2.597 1.00 0.00 3 CYS A N 18
ATOM 10220 C CA . CYS A 1 3 ? -5.665 -0.863 1.721 1.00 0.00 3 CYS A CA 18
ATOM 10221 C C . CYS A 1 3 ? -4.147 -1.002 1.650 1.00 0.00 3 CYS A C 18
ATOM 10222 O O . CYS A 1 3 ? -3.468 -0.099 1.177 1.00 0.00 3 CYS A O 18
ATOM 10229 N N . PHE A 1 4 ? -3.618 -2.149 2.078 1.00 0.00 4 PHE A N 18
ATOM 10230 C CA . PHE A 1 4 ? -2.187 -2.410 2.114 1.00 0.00 4 PHE A CA 18
ATOM 10231 C C . PHE A 1 4 ? -1.571 -2.652 0.727 1.00 0.00 4 PHE A C 18
ATOM 10232 O O . PHE A 1 4 ? -0.349 -2.625 0.592 1.00 0.00 4 PHE A O 18
ATOM 10249 N N . ASN A 1 5 ? -2.405 -2.873 -0.298 1.00 0.00 5 ASN A N 18
ATOM 10250 C CA . ASN A 1 5 ? -1.996 -3.159 -1.663 1.00 0.00 5 ASN A CA 18
ATOM 10251 C C . ASN A 1 5 ? -1.805 -1.852 -2.424 1.00 0.00 5 ASN A C 18
ATOM 10252 O O . ASN A 1 5 ? -0.686 -1.507 -2.804 1.00 0.00 5 ASN A O 18
ATOM 10263 N N . CYS A 1 6 ? -2.921 -1.149 -2.649 1.00 0.00 6 CYS A N 18
ATOM 10264 C CA . CYS A 1 6 ? -2.985 0.062 -3.443 1.00 0.00 6 CYS A CA 18
ATOM 10265 C C . CYS A 1 6 ? -2.792 1.333 -2.605 1.00 0.00 6 CYS A C 18
ATOM 10266 O O . CYS A 1 6 ? -2.584 2.403 -3.173 1.00 0.00 6 CYS A O 18
ATOM 10273 N N . GLY A 1 7 ? -2.858 1.231 -1.270 1.00 0.00 7 GLY A N 18
ATOM 10274 C CA . GLY A 1 7 ? -2.581 2.340 -0.365 1.00 0.00 7 GLY A CA 18
ATOM 10275 C C . GLY A 1 7 ? -3.709 3.347 -0.238 1.00 0.00 7 GLY A C 18
ATOM 10276 O O . GLY A 1 7 ? -3.454 4.489 0.140 1.00 0.00 7 GLY A O 18
ATOM 10280 N N . LYS A 1 8 ? -4.943 2.951 -0.557 1.00 0.00 8 LYS A N 18
ATOM 10281 C CA . LYS A 1 8 ? -6.074 3.822 -0.587 1.00 0.00 8 LYS A CA 18
ATOM 10282 C C . LYS A 1 8 ? -6.955 3.534 0.628 1.00 0.00 8 LYS A C 18
ATOM 10283 O O . LYS A 1 8 ? -7.198 2.365 0.936 1.00 0.00 8 LYS A O 18
ATOM 10302 N N . PRO A 1 9 ? -7.428 4.570 1.337 1.00 0.00 9 PRO A N 18
ATOM 10303 C CA . PRO A 1 9 ? -8.214 4.395 2.541 1.00 0.00 9 PRO A CA 18
ATOM 10304 C C . PRO A 1 9 ? -9.637 3.947 2.211 1.00 0.00 9 PRO A C 18
ATOM 10305 O O . PRO A 1 9 ? -10.039 3.894 1.049 1.00 0.00 9 PRO A O 18
ATOM 10316 N N . GLY A 1 10 ? -10.395 3.618 3.260 1.00 0.00 10 GLY A N 18
ATOM 10317 C CA . GLY A 1 10 ? -11.791 3.232 3.152 1.00 0.00 10 GLY A CA 18
ATOM 10318 C C . GLY A 1 10 ? -11.956 1.743 2.858 1.00 0.00 10 GLY A C 18
ATOM 10319 O O . GLY A 1 10 ? -13.085 1.276 2.726 1.00 0.00 10 GLY A O 18
ATOM 10323 N N . HIS A 1 11 ? -10.849 0.992 2.765 1.00 0.00 11 HIS A N 18
ATOM 10324 C CA . HIS A 1 11 ? -10.890 -0.446 2.599 1.00 0.00 11 HIS A CA 18
ATOM 10325 C C . HIS A 1 11 ? -9.592 -1.087 3.063 1.00 0.00 11 HIS A C 18
ATOM 10326 O O . HIS A 1 11 ? -8.725 -0.436 3.638 1.00 0.00 11 HIS A O 18
ATOM 10340 N N . THR A 1 12 ? -9.515 -2.390 2.806 1.00 0.00 12 THR A N 18
ATOM 10341 C CA . THR A 1 12 ? -8.406 -3.277 3.138 1.00 0.00 12 THR A CA 18
ATOM 10342 C C . THR A 1 12 ? -7.967 -4.005 1.867 1.00 0.00 12 THR A C 18
ATOM 10343 O O . THR A 1 12 ? -8.740 -4.134 0.925 1.00 0.00 12 THR A O 18
ATOM 10354 N N . ALA A 1 13 ? -6.725 -4.491 1.824 1.00 0.00 13 ALA A N 18
ATOM 10355 C CA . ALA A 1 13 ? -6.207 -5.230 0.678 1.00 0.00 13 ALA A CA 18
ATOM 10356 C C . ALA A 1 13 ? -6.980 -6.516 0.408 1.00 0.00 13 ALA A C 18
ATOM 10357 O O . ALA A 1 13 ? -7.015 -6.986 -0.726 1.00 0.00 13 ALA A O 18
ATOM 10364 N N . ARG A 1 14 ? -7.612 -7.051 1.455 1.00 0.00 14 ARG A N 18
ATOM 10365 C CA . ARG A 1 14 ? -8.489 -8.208 1.412 1.00 0.00 14 ARG A CA 18
ATOM 10366 C C . ARG A 1 14 ? -9.480 -8.116 0.259 1.00 0.00 14 ARG A C 18
ATOM 10367 O O . ARG A 1 14 ? -9.651 -9.058 -0.511 1.00 0.00 14 ARG A O 18
ATOM 10388 N N . MET A 1 15 ? -10.139 -6.960 0.176 1.00 0.00 15 MET A N 18
ATOM 10389 C CA . MET A 1 15 ? -11.190 -6.691 -0.792 1.00 0.00 15 MET A CA 18
ATOM 10390 C C . MET A 1 15 ? -10.620 -6.261 -2.133 1.00 0.00 15 MET A C 18
ATOM 10391 O O . MET A 1 15 ? -11.213 -6.496 -3.184 1.00 0.00 15 MET A O 18
ATOM 10405 N N . CYS A 1 16 ? -9.479 -5.580 -2.059 1.00 0.00 16 CYS A N 18
ATOM 10406 C CA . CYS A 1 16 ? -8.840 -4.968 -3.204 1.00 0.00 16 CYS A CA 18
ATOM 10407 C C . CYS A 1 16 ? -8.328 -5.965 -4.244 1.00 0.00 16 CYS A C 18
ATOM 10408 O O . CYS A 1 16 ? -7.364 -6.688 -4.001 1.00 0.00 16 CYS A O 18
ATOM 10415 N N . ARG A 1 17 ? -8.967 -5.957 -5.418 1.00 0.00 17 ARG A N 18
ATOM 10416 C CA . ARG A 1 17 ? -8.574 -6.735 -6.585 1.00 0.00 17 ARG A CA 18
ATOM 10417 C C . ARG A 1 17 ? -7.546 -5.954 -7.417 1.00 0.00 17 ARG A C 18
ATOM 10418 O O . ARG A 1 17 ? -6.783 -6.549 -8.175 1.00 0.00 17 ARG A O 18
ATOM 10439 N N . GLN A 1 18 ? -7.548 -4.620 -7.278 1.00 0.00 18 GLN A N 18
ATOM 10440 C CA . GLN A 1 18 ? -6.721 -3.679 -8.020 1.00 0.00 18 GLN A CA 18
ATOM 10441 C C . GLN A 1 18 ? -5.231 -4.032 -7.949 1.00 0.00 18 GLN A C 18
ATOM 10442 O O . GLN A 1 18 ? -4.790 -4.689 -7.007 1.00 0.00 18 GLN A O 18
ATOM 10456 N N . PRO A 1 19 ? -4.445 -3.547 -8.918 1.00 0.00 19 PRO A N 18
ATOM 10457 C CA . PRO A 1 19 ? -2.999 -3.677 -8.946 1.00 0.00 19 PRO A CA 18
ATOM 10458 C C . PRO A 1 19 ? -2.370 -3.020 -7.714 1.00 0.00 19 PRO A C 18
ATOM 10459 O O . PRO A 1 19 ? -2.982 -2.164 -7.073 1.00 0.00 19 PRO A O 18
ATOM 10470 N N . ARG A 1 20 ? -1.134 -3.413 -7.397 1.00 0.00 20 ARG A N 18
ATOM 10471 C CA . ARG A 1 20 ? -0.355 -2.808 -6.325 1.00 0.00 20 ARG A CA 18
ATOM 10472 C C . ARG A 1 20 ? 0.196 -1.451 -6.764 1.00 0.00 20 ARG A C 18
ATOM 10473 O O . ARG A 1 20 ? -0.073 -0.959 -7.859 1.00 0.00 20 ARG A O 18
ATOM 10494 N N . GLN A 1 21 ? 0.997 -0.876 -5.872 1.00 0.00 21 GLN A N 18
ATOM 10495 C CA . GLN A 1 21 ? 1.750 0.348 -6.054 1.00 0.00 21 GLN A CA 18
ATOM 10496 C C . GLN A 1 21 ? 3.162 -0.064 -6.455 1.00 0.00 21 GLN A C 18
ATOM 10497 O O . GLN A 1 21 ? 3.549 -1.218 -6.274 1.00 0.00 21 GLN A O 18
ATOM 10511 N N . GLU A 1 22 ? 3.946 0.886 -6.960 1.00 0.00 22 GLU A N 18
ATOM 10512 C CA . GLU A 1 22 ? 5.329 0.744 -7.300 1.00 0.00 22 GLU A CA 18
ATOM 10513 C C . GLU A 1 22 ? 6.077 0.026 -6.181 1.00 0.00 22 GLU A C 18
ATOM 10514 O O . GLU A 1 22 ? 6.689 -1.019 -6.395 1.00 0.00 22 GLU A O 18
ATOM 10526 N N . GLY A 1 23 ? 5.971 0.587 -4.978 1.00 0.00 23 GLY A N 18
ATOM 10527 C CA . GLY A 1 23 ? 6.510 0.004 -3.770 1.00 0.00 23 GLY A CA 18
ATOM 10528 C C . GLY A 1 23 ? 5.729 0.495 -2.557 1.00 0.00 23 GLY A C 18
ATOM 10529 O O . GLY A 1 23 ? 4.658 -0.030 -2.252 1.00 0.00 23 GLY A O 18
ATOM 10533 N N . CYS A 1 24 ? 6.282 1.491 -1.859 1.00 0.00 24 CYS A N 18
ATOM 10534 C CA . CYS A 1 24 ? 5.751 2.015 -0.617 1.00 0.00 24 CYS A CA 18
ATOM 10535 C C . CYS A 1 24 ? 4.798 3.169 -0.891 1.00 0.00 24 CYS A C 18
ATOM 10536 O O . CYS A 1 24 ? 5.225 4.259 -1.257 1.00 0.00 24 CYS A O 18
ATOM 10543 N N . TRP A 1 25 ? 3.508 2.931 -0.669 1.00 0.00 25 TRP A N 18
ATOM 10544 C CA . TRP A 1 25 ? 2.475 3.946 -0.773 1.00 0.00 25 TRP A CA 18
ATOM 10545 C C . TRP A 1 25 ? 2.435 4.835 0.474 1.00 0.00 25 TRP A C 18
ATOM 10546 O O . TRP A 1 25 ? 1.946 5.960 0.410 1.00 0.00 25 TRP A O 18
ATOM 10567 N N . ASN A 1 26 ? 2.932 4.326 1.609 1.00 0.00 26 ASN A N 18
ATOM 10568 C CA . ASN A 1 26 ? 2.869 4.984 2.906 1.00 0.00 26 ASN A CA 18
ATOM 10569 C C . ASN A 1 26 ? 3.846 6.154 2.976 1.00 0.00 26 ASN A C 18
ATOM 10570 O O . ASN A 1 26 ? 3.453 7.259 3.341 1.00 0.00 26 ASN A O 18
ATOM 10581 N N . CYS A 1 27 ? 5.106 5.906 2.610 1.00 0.00 27 CYS A N 18
ATOM 10582 C CA . CYS A 1 27 ? 6.155 6.911 2.577 1.00 0.00 27 CYS A CA 18
ATOM 10583 C C . CYS A 1 27 ? 6.414 7.453 1.169 1.00 0.00 27 CYS A C 18
ATOM 10584 O O . CYS A 1 27 ? 6.942 8.555 1.037 1.00 0.00 27 CYS A O 18
ATOM 10591 N N . GLY A 1 28 ? 6.046 6.697 0.126 1.00 0.00 28 GLY A N 18
ATOM 10592 C CA . GLY A 1 28 ? 6.140 7.142 -1.259 1.00 0.00 28 GLY A CA 18
ATOM 10593 C C . GLY A 1 28 ? 7.393 6.631 -1.973 1.00 0.00 28 GLY A C 18
ATOM 10594 O O . GLY A 1 28 ? 7.711 7.127 -3.053 1.00 0.00 28 GLY A O 18
ATOM 10598 N N . SER A 1 29 ? 8.096 5.641 -1.403 1.00 0.00 29 SER A N 18
ATOM 10599 C CA . SER A 1 29 ? 9.237 5.015 -2.053 1.00 0.00 29 SER A CA 18
ATOM 10600 C C . SER A 1 29 ? 8.751 3.944 -3.031 1.00 0.00 29 SER A C 18
ATOM 10601 O O . SER A 1 29 ? 7.566 3.626 -3.098 1.00 0.00 29 SER A O 18
ATOM 10609 N N . LYS A 1 30 ? 9.694 3.404 -3.799 1.00 0.00 30 LYS A N 18
ATOM 10610 C CA . LYS A 1 30 ? 9.504 2.398 -4.818 1.00 0.00 30 LYS A CA 18
ATOM 10611 C C . LYS A 1 30 ? 10.407 1.184 -4.565 1.00 0.00 30 LYS A C 18
ATOM 10612 O O . LYS A 1 30 ? 10.176 0.111 -5.118 1.00 0.00 30 LYS A O 18
ATOM 10631 N N . GLU A 1 31 ? 11.435 1.366 -3.728 1.00 0.00 31 GLU A N 18
ATOM 10632 C CA . GLU A 1 31 ? 12.467 0.441 -3.358 1.00 0.00 31 GLU A CA 18
ATOM 10633 C C . GLU A 1 31 ? 11.877 -0.746 -2.600 1.00 0.00 31 GLU A C 18
ATOM 10634 O O . GLU A 1 31 ? 12.106 -1.901 -2.951 1.00 0.00 31 GLU A O 18
ATOM 10646 N N . HIS A 1 32 ? 11.127 -0.420 -1.545 1.00 0.00 32 HIS A N 18
ATOM 10647 C CA . HIS A 1 32 ? 10.451 -1.351 -0.653 1.00 0.00 32 HIS A CA 18
ATOM 10648 C C . HIS A 1 32 ? 8.959 -1.096 -0.690 1.00 0.00 32 HIS A C 18
ATOM 10649 O O . HIS A 1 32 ? 8.475 -0.262 -1.447 1.00 0.00 32 HIS A O 18
ATOM 10663 N N . ARG A 1 33 ? 8.259 -1.816 0.184 1.00 0.00 33 ARG A N 18
ATOM 10664 C CA . ARG A 1 33 ? 6.824 -1.752 0.354 1.00 0.00 33 ARG A CA 18
ATOM 10665 C C . ARG A 1 33 ? 6.430 -1.250 1.738 1.00 0.00 33 ARG A C 18
ATOM 10666 O O . ARG A 1 33 ? 7.210 -1.281 2.682 1.00 0.00 33 ARG A O 18
ATOM 10687 N N . PHE A 1 34 ? 5.173 -0.821 1.847 1.00 0.00 34 PHE A N 18
ATOM 10688 C CA . PHE A 1 34 ? 4.578 -0.289 3.066 1.00 0.00 34 PHE A CA 18
ATOM 10689 C C . PHE A 1 34 ? 4.853 -1.193 4.277 1.00 0.00 34 PHE A C 18
ATOM 10690 O O . PHE A 1 34 ? 5.246 -0.695 5.329 1.00 0.00 34 PHE A O 18
ATOM 10707 N N . ALA A 1 35 ? 4.669 -2.510 4.121 1.00 0.00 35 ALA A N 18
ATOM 10708 C CA . ALA A 1 35 ? 4.883 -3.485 5.184 1.00 0.00 35 ALA A CA 18
ATOM 10709 C C . ALA A 1 35 ? 6.313 -3.437 5.728 1.00 0.00 35 ALA A C 18
ATOM 10710 O O . ALA A 1 35 ? 6.528 -3.527 6.934 1.00 0.00 35 ALA A O 18
ATOM 10717 N N . GLN A 1 36 ? 7.285 -3.293 4.824 1.00 0.00 36 GLN A N 18
ATOM 10718 C CA . GLN A 1 36 ? 8.703 -3.204 5.127 1.00 0.00 36 GLN A CA 18
ATOM 10719 C C . GLN A 1 36 ? 9.076 -1.862 5.761 1.00 0.00 36 GLN A C 18
ATOM 10720 O O . GLN A 1 36 ? 10.023 -1.794 6.543 1.00 0.00 36 GLN A O 18
ATOM 10734 N N . CYS A 1 37 ? 8.358 -0.794 5.399 1.00 0.00 37 CYS A N 18
ATOM 10735 C CA . CYS A 1 37 ? 8.664 0.561 5.828 1.00 0.00 37 CYS A CA 18
ATOM 10736 C C . CYS A 1 37 ? 8.553 0.727 7.348 1.00 0.00 37 CYS A C 18
ATOM 10737 O O . CYS A 1 37 ? 7.605 0.215 7.942 1.00 0.00 37 CYS A O 18
ATOM 10744 N N . PRO A 1 38 ? 9.483 1.459 7.984 1.00 0.00 38 PRO A N 18
ATOM 10745 C CA . PRO A 1 38 ? 9.407 1.775 9.403 1.00 0.00 38 PRO A CA 18
ATOM 10746 C C . PRO A 1 38 ? 8.319 2.816 9.677 1.00 0.00 38 PRO A C 18
ATOM 10747 O O . PRO A 1 38 ? 7.733 2.826 10.758 1.00 0.00 38 PRO A O 18
ATOM 10758 N N . LYS A 1 39 ? 8.083 3.700 8.701 1.00 0.00 39 LYS A N 18
ATOM 10759 C CA . LYS A 1 39 ? 7.134 4.801 8.793 1.00 0.00 39 LYS A CA 18
ATOM 10760 C C . LYS A 1 39 ? 5.717 4.257 8.995 1.00 0.00 39 LYS A C 18
ATOM 10761 O O . LYS A 1 39 ? 5.034 4.751 9.918 1.00 0.00 39 LYS A O 18
ATOM 10783 N N . LEU A 1 1 ? -7.775 2.194 8.691 1.00 0.00 1 LEU A N 19
ATOM 10784 C CA . LEU A 1 1 ? -8.368 1.485 7.544 1.00 0.00 1 LEU A CA 19
ATOM 10785 C C . LEU A 1 1 ? -7.772 1.996 6.233 1.00 0.00 1 LEU A C 19
ATOM 10786 O O . LEU A 1 1 ? -8.192 3.041 5.735 1.00 0.00 1 LEU A O 19
ATOM 10804 N N . THR A 1 2 ? -6.796 1.266 5.678 1.00 0.00 2 THR A N 19
ATOM 10805 C CA . THR A 1 2 ? -6.225 1.590 4.382 1.00 0.00 2 THR A CA 19
ATOM 10806 C C . THR A 1 2 ? -5.735 0.337 3.669 1.00 0.00 2 THR A C 19
ATOM 10807 O O . THR A 1 2 ? -5.291 -0.624 4.294 1.00 0.00 2 THR A O 19
ATOM 10818 N N . CYS A 1 3 ? -5.856 0.363 2.340 1.00 0.00 3 CYS A N 19
ATOM 10819 C CA . CYS A 1 3 ? -5.498 -0.728 1.466 1.00 0.00 3 CYS A CA 19
ATOM 10820 C C . CYS A 1 3 ? -3.987 -0.939 1.450 1.00 0.00 3 CYS A C 19
ATOM 10821 O O . CYS A 1 3 ? -3.233 -0.029 1.118 1.00 0.00 3 CYS A O 19
ATOM 10828 N N . PHE A 1 4 ? -3.559 -2.162 1.773 1.00 0.00 4 PHE A N 19
ATOM 10829 C CA . PHE A 1 4 ? -2.168 -2.570 1.849 1.00 0.00 4 PHE A CA 19
ATOM 10830 C C . PHE A 1 4 ? -1.686 -3.111 0.498 1.00 0.00 4 PHE A C 19
ATOM 10831 O O . PHE A 1 4 ? -0.904 -4.057 0.450 1.00 0.00 4 PHE A O 19
ATOM 10848 N N . ASN A 1 5 ? -2.175 -2.514 -0.596 1.00 0.00 5 ASN A N 19
ATOM 10849 C CA . ASN A 1 5 ? -1.917 -2.940 -1.964 1.00 0.00 5 ASN A CA 19
ATOM 10850 C C . ASN A 1 5 ? -1.857 -1.705 -2.858 1.00 0.00 5 ASN A C 19
ATOM 10851 O O . ASN A 1 5 ? -0.780 -1.306 -3.296 1.00 0.00 5 ASN A O 19
ATOM 10862 N N . CYS A 1 6 ? -3.023 -1.103 -3.116 1.00 0.00 6 CYS A N 19
ATOM 10863 C CA . CYS A 1 6 ? -3.169 0.072 -3.955 1.00 0.00 6 CYS A CA 19
ATOM 10864 C C . CYS A 1 6 ? -2.929 1.369 -3.170 1.00 0.00 6 CYS A C 19
ATOM 10865 O O . CYS A 1 6 ? -2.794 2.430 -3.774 1.00 0.00 6 CYS A O 19
ATOM 10872 N N . GLY A 1 7 ? -2.879 1.290 -1.831 1.00 0.00 7 GLY A N 19
ATOM 10873 C CA . GLY A 1 7 ? -2.552 2.415 -0.969 1.00 0.00 7 GLY A CA 19
ATOM 10874 C C . GLY A 1 7 ? -3.673 3.436 -0.813 1.00 0.00 7 GLY A C 19
ATOM 10875 O O . GLY A 1 7 ? -3.411 4.543 -0.347 1.00 0.00 7 GLY A O 19
ATOM 10879 N N . LYS A 1 8 ? -4.910 3.081 -1.182 1.00 0.00 8 LYS A N 19
ATOM 10880 C CA . LYS A 1 8 ? -6.052 3.969 -1.063 1.00 0.00 8 LYS A CA 19
ATOM 10881 C C . LYS A 1 8 ? -6.781 3.684 0.253 1.00 0.00 8 LYS A C 19
ATOM 10882 O O . LYS A 1 8 ? -6.964 2.517 0.602 1.00 0.00 8 LYS A O 19
ATOM 10901 N N . PRO A 1 9 ? -7.214 4.724 0.983 1.00 0.00 9 PRO A N 19
ATOM 10902 C CA . PRO A 1 9 ? -7.926 4.564 2.237 1.00 0.00 9 PRO A CA 19
ATOM 10903 C C . PRO A 1 9 ? -9.378 4.144 2.002 1.00 0.00 9 PRO A C 19
ATOM 10904 O O . PRO A 1 9 ? -9.861 4.119 0.869 1.00 0.00 9 PRO A O 19
ATOM 10915 N N . GLY A 1 10 ? -10.071 3.819 3.097 1.00 0.00 10 GLY A N 19
ATOM 10916 C CA . GLY A 1 10 ? -11.491 3.500 3.091 1.00 0.00 10 GLY A CA 19
ATOM 10917 C C . GLY A 1 10 ? -11.766 2.025 2.807 1.00 0.00 10 GLY A C 19
ATOM 10918 O O . GLY A 1 10 ? -12.927 1.624 2.751 1.00 0.00 10 GLY A O 19
ATOM 10922 N N . HIS A 1 11 ? -10.715 1.213 2.640 1.00 0.00 11 HIS A N 19
ATOM 10923 C CA . HIS A 1 11 ? -10.836 -0.222 2.472 1.00 0.00 11 HIS A CA 19
ATOM 10924 C C . HIS A 1 11 ? -9.536 -0.901 2.863 1.00 0.00 11 HIS A C 19
ATOM 10925 O O . HIS A 1 11 ? -8.625 -0.283 3.409 1.00 0.00 11 HIS A O 19
ATOM 10939 N N . THR A 1 12 ? -9.502 -2.198 2.574 1.00 0.00 12 THR A N 19
ATOM 10940 C CA . THR A 1 12 ? -8.393 -3.104 2.848 1.00 0.00 12 THR A CA 19
ATOM 10941 C C . THR A 1 12 ? -8.052 -3.875 1.573 1.00 0.00 12 THR A C 19
ATOM 10942 O O . THR A 1 12 ? -8.916 -4.077 0.722 1.00 0.00 12 THR A O 19
ATOM 10953 N N . ALA A 1 13 ? -6.795 -4.316 1.444 1.00 0.00 13 ALA A N 19
ATOM 10954 C CA . ALA A 1 13 ? -6.334 -5.120 0.317 1.00 0.00 13 ALA A CA 19
ATOM 10955 C C . ALA A 1 13 ? -7.179 -6.372 0.103 1.00 0.00 13 ALA A C 19
ATOM 10956 O O . ALA A 1 13 ? -7.337 -6.819 -1.031 1.00 0.00 13 ALA A O 19
ATOM 10963 N N . ARG A 1 14 ? -7.742 -6.905 1.192 1.00 0.00 14 ARG A N 19
ATOM 10964 C CA . ARG A 1 14 ? -8.668 -8.028 1.173 1.00 0.00 14 ARG A CA 19
ATOM 10965 C C . ARG A 1 14 ? -9.808 -7.769 0.194 1.00 0.00 14 ARG A C 19
ATOM 10966 O O . ARG A 1 14 ? -10.200 -8.640 -0.580 1.00 0.00 14 ARG A O 19
ATOM 10987 N N . MET A 1 15 ? -10.353 -6.558 0.302 1.00 0.00 15 MET A N 19
ATOM 10988 C CA . MET A 1 15 ? -11.507 -6.075 -0.430 1.00 0.00 15 MET A CA 19
ATOM 10989 C C . MET A 1 15 ? -11.135 -5.595 -1.835 1.00 0.00 15 MET A C 19
ATOM 10990 O O . MET A 1 15 ? -11.960 -5.650 -2.745 1.00 0.00 15 MET A O 19
ATOM 11004 N N . CYS A 1 16 ? -9.903 -5.104 -2.000 1.00 0.00 16 CYS A N 19
ATOM 11005 C CA . CYS A 1 16 ? -9.419 -4.505 -3.228 1.00 0.00 16 CYS A CA 19
ATOM 11006 C C . CYS A 1 16 ? -9.269 -5.521 -4.359 1.00 0.00 16 CYS A C 19
ATOM 11007 O O . CYS A 1 16 ? -9.014 -6.701 -4.128 1.00 0.00 16 CYS A O 19
ATOM 11014 N N . ARG A 1 17 ? -9.416 -5.011 -5.585 1.00 0.00 17 ARG A N 19
ATOM 11015 C CA . ARG A 1 17 ? -9.266 -5.734 -6.843 1.00 0.00 17 ARG A CA 19
ATOM 11016 C C . ARG A 1 17 ? -8.075 -5.199 -7.645 1.00 0.00 17 ARG A C 19
ATOM 11017 O O . ARG A 1 17 ? -7.420 -5.957 -8.358 1.00 0.00 17 ARG A O 19
ATOM 11038 N N . GLN A 1 18 ? -7.810 -3.892 -7.534 1.00 0.00 18 GLN A N 19
ATOM 11039 C CA . GLN A 1 18 ? -6.778 -3.159 -8.234 1.00 0.00 18 GLN A CA 19
ATOM 11040 C C . GLN A 1 18 ? -5.402 -3.804 -8.058 1.00 0.00 18 GLN A C 19
ATOM 11041 O O . GLN A 1 18 ? -5.132 -4.387 -7.010 1.00 0.00 18 GLN A O 19
ATOM 11055 N N . PRO A 1 19 ? -4.531 -3.703 -9.071 1.00 0.00 19 PRO A N 19
ATOM 11056 C CA . PRO A 1 19 ? -3.153 -4.160 -9.012 1.00 0.00 19 PRO A CA 19
ATOM 11057 C C . PRO A 1 19 ? -2.378 -3.484 -7.876 1.00 0.00 19 PRO A C 19
ATOM 11058 O O . PRO A 1 19 ? -2.866 -2.554 -7.232 1.00 0.00 19 PRO A O 19
ATOM 11069 N N . ARG A 1 20 ? -1.156 -3.965 -7.638 1.00 0.00 20 ARG A N 19
ATOM 11070 C CA . ARG A 1 20 ? -0.311 -3.529 -6.541 1.00 0.00 20 ARG A CA 19
ATOM 11071 C C . ARG A 1 20 ? 0.550 -2.331 -6.929 1.00 0.00 20 ARG A C 19
ATOM 11072 O O . ARG A 1 20 ? 0.564 -1.885 -8.076 1.00 0.00 20 ARG A O 19
ATOM 11093 N N . GLN A 1 21 ? 1.266 -1.820 -5.929 1.00 0.00 21 GLN A N 19
ATOM 11094 C CA . GLN A 1 21 ? 2.101 -0.663 -5.937 1.00 0.00 21 GLN A CA 19
ATOM 11095 C C . GLN A 1 21 ? 3.417 -0.884 -6.686 1.00 0.00 21 GLN A C 19
ATOM 11096 O O . GLN A 1 21 ? 3.787 -2.007 -7.025 1.00 0.00 21 GLN A O 19
ATOM 11110 N N . GLU A 1 22 ? 4.130 0.219 -6.922 1.00 0.00 22 GLU A N 19
ATOM 11111 C CA . GLU A 1 22 ? 5.439 0.287 -7.497 1.00 0.00 22 GLU A CA 19
ATOM 11112 C C . GLU A 1 22 ? 6.455 0.028 -6.386 1.00 0.00 22 GLU A C 19
ATOM 11113 O O . GLU A 1 22 ? 7.249 -0.907 -6.460 1.00 0.00 22 GLU A O 19
ATOM 11125 N N . GLY A 1 23 ? 6.393 0.871 -5.350 1.00 0.00 23 GLY A N 19
ATOM 11126 C CA . GLY A 1 23 ? 7.192 0.789 -4.142 1.00 0.00 23 GLY A CA 19
ATOM 11127 C C . GLY A 1 23 ? 6.309 1.113 -2.940 1.00 0.00 23 GLY A C 19
ATOM 11128 O O . GLY A 1 23 ? 5.231 0.540 -2.791 1.00 0.00 23 GLY A O 19
ATOM 11132 N N . CYS A 1 24 ? 6.762 2.023 -2.076 1.00 0.00 24 CYS A N 19
ATOM 11133 C CA . CYS A 1 24 ? 6.053 2.399 -0.869 1.00 0.00 24 CYS A CA 19
ATOM 11134 C C . CYS A 1 24 ? 4.982 3.426 -1.210 1.00 0.00 24 CYS A C 19
ATOM 11135 O O . CYS A 1 24 ? 5.293 4.579 -1.493 1.00 0.00 24 CYS A O 19
ATOM 11142 N N . TRP A 1 25 ? 3.717 3.009 -1.159 1.00 0.00 25 TRP A N 19
ATOM 11143 C CA . TRP A 1 25 ? 2.581 3.881 -1.398 1.00 0.00 25 TRP A CA 19
ATOM 11144 C C . TRP A 1 25 ? 2.349 4.831 -0.221 1.00 0.00 25 TRP A C 19
ATOM 11145 O O . TRP A 1 25 ? 1.818 5.924 -0.400 1.00 0.00 25 TRP A O 19
ATOM 11166 N N . ASN A 1 26 ? 2.747 4.407 0.984 1.00 0.00 26 ASN A N 19
ATOM 11167 C CA . ASN A 1 26 ? 2.499 5.111 2.232 1.00 0.00 26 ASN A CA 19
ATOM 11168 C C . ASN A 1 26 ? 3.392 6.331 2.382 1.00 0.00 26 ASN A C 19
ATOM 11169 O O . ASN A 1 26 ? 2.918 7.435 2.644 1.00 0.00 26 ASN A O 19
ATOM 11180 N N . CYS A 1 27 ? 4.695 6.097 2.242 1.00 0.00 27 CYS A N 19
ATOM 11181 C CA . CYS A 1 27 ? 5.723 7.113 2.383 1.00 0.00 27 CYS A CA 19
ATOM 11182 C C . CYS A 1 27 ? 6.216 7.661 1.038 1.00 0.00 27 CYS A C 19
ATOM 11183 O O . CYS A 1 27 ? 6.866 8.705 1.023 1.00 0.00 27 CYS A O 19
ATOM 11190 N N . GLY A 1 28 ? 5.913 6.987 -0.082 1.00 0.00 28 GLY A N 19
ATOM 11191 C CA . GLY A 1 28 ? 6.229 7.481 -1.422 1.00 0.00 28 GLY A CA 19
ATOM 11192 C C . GLY A 1 28 ? 7.571 7.001 -1.984 1.00 0.00 28 GLY A C 19
ATOM 11193 O O . GLY A 1 28 ? 7.960 7.434 -3.067 1.00 0.00 28 GLY A O 19
ATOM 11197 N N . SER A 1 29 ? 8.278 6.113 -1.276 1.00 0.00 29 SER A N 19
ATOM 11198 C CA . SER A 1 29 ? 9.531 5.536 -1.724 1.00 0.00 29 SER A CA 19
ATOM 11199 C C . SER A 1 29 ? 9.317 4.623 -2.926 1.00 0.00 29 SER A C 19
ATOM 11200 O O . SER A 1 29 ? 8.229 4.096 -3.144 1.00 0.00 29 SER A O 19
ATOM 11208 N N . LYS A 1 30 ? 10.400 4.416 -3.668 1.00 0.00 30 LYS A N 19
ATOM 11209 C CA . LYS A 1 30 ? 10.521 3.515 -4.787 1.00 0.00 30 LYS A CA 19
ATOM 11210 C C . LYS A 1 30 ? 11.512 2.390 -4.453 1.00 0.00 30 LYS A C 19
ATOM 11211 O O . LYS A 1 30 ? 11.557 1.385 -5.158 1.00 0.00 30 LYS A O 19
ATOM 11230 N N . GLU A 1 31 ? 12.306 2.560 -3.386 1.00 0.00 31 GLU A N 19
ATOM 11231 C CA . GLU A 1 31 ? 13.358 1.696 -2.934 1.00 0.00 31 GLU A CA 19
ATOM 11232 C C . GLU A 1 31 ? 12.776 0.436 -2.292 1.00 0.00 31 GLU A C 19
ATOM 11233 O O . GLU A 1 31 ? 13.182 -0.678 -2.615 1.00 0.00 31 GLU A O 19
ATOM 11245 N N . HIS A 1 32 ? 11.830 0.645 -1.372 1.00 0.00 32 HIS A N 19
ATOM 11246 C CA . HIS A 1 32 ? 11.133 -0.385 -0.613 1.00 0.00 32 HIS A CA 19
ATOM 11247 C C . HIS A 1 32 ? 9.628 -0.226 -0.791 1.00 0.00 32 HIS A C 19
ATOM 11248 O O . HIS A 1 32 ? 9.172 0.674 -1.492 1.00 0.00 32 HIS A O 19
ATOM 11262 N N . ARG A 1 33 ? 8.873 -1.108 -0.127 1.00 0.00 33 ARG A N 19
ATOM 11263 C CA . ARG A 1 33 ? 7.426 -1.180 -0.168 1.00 0.00 33 ARG A CA 19
ATOM 11264 C C . ARG A 1 33 ? 6.819 -0.895 1.203 1.00 0.00 33 ARG A C 19
ATOM 11265 O O . ARG A 1 33 ? 7.499 -0.979 2.218 1.00 0.00 33 ARG A O 19
ATOM 11286 N N . PHE A 1 34 ? 5.521 -0.588 1.243 1.00 0.00 34 PHE A N 19
ATOM 11287 C CA . PHE A 1 34 ? 4.827 -0.251 2.483 1.00 0.00 34 PHE A CA 19
ATOM 11288 C C . PHE A 1 34 ? 5.015 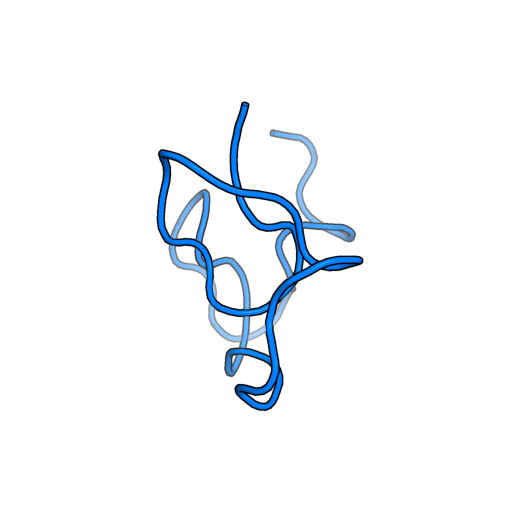-1.335 3.554 1.00 0.00 34 PHE A C 19
ATOM 11289 O O . PHE A 1 34 ? 5.261 -1.005 4.712 1.00 0.00 34 PHE A O 19
ATOM 11306 N N . ALA A 1 35 ? 4.945 -2.614 3.167 1.00 0.00 35 ALA A N 19
ATOM 11307 C CA . ALA A 1 35 ? 5.184 -3.742 4.062 1.00 0.00 35 ALA A CA 19
ATOM 11308 C C . ALA A 1 35 ? 6.535 -3.640 4.782 1.00 0.00 35 ALA A C 19
ATOM 11309 O O . ALA A 1 35 ? 6.646 -3.997 5.952 1.00 0.00 35 ALA A O 19
ATOM 11316 N N . GLN A 1 36 ? 7.555 -3.157 4.069 1.00 0.00 36 GLN A N 19
ATOM 11317 C CA . GLN A 1 36 ? 8.913 -2.974 4.552 1.00 0.00 36 GLN A CA 19
ATOM 11318 C C . GLN A 1 36 ? 9.064 -1.689 5.369 1.00 0.00 36 GLN A C 19
ATOM 11319 O O . GLN A 1 36 ? 9.892 -1.632 6.276 1.00 0.00 36 GLN A O 19
ATOM 11333 N N . CYS A 1 37 ? 8.296 -0.650 5.021 1.00 0.00 37 CYS A N 19
ATOM 11334 C CA . CYS A 1 37 ? 8.397 0.672 5.623 1.00 0.00 37 CYS A CA 19
ATOM 11335 C C . CYS A 1 37 ? 8.119 0.635 7.128 1.00 0.00 37 CYS A C 19
ATOM 11336 O O . CYS A 1 37 ? 7.214 -0.080 7.555 1.00 0.00 37 CYS A O 19
ATOM 11343 N N . PRO A 1 38 ? 8.864 1.405 7.938 1.00 0.00 38 PRO A N 19
ATOM 11344 C CA . PRO A 1 38 ? 8.593 1.530 9.361 1.00 0.00 38 PRO A CA 19
ATOM 11345 C C . PRO A 1 38 ? 7.282 2.292 9.567 1.00 0.00 38 PRO A C 19
ATOM 11346 O O . PRO A 1 38 ? 6.525 1.992 10.487 1.00 0.00 38 PRO A O 19
ATOM 11357 N N . LYS A 1 39 ? 7.025 3.269 8.689 1.00 0.00 39 LYS A N 19
ATOM 11358 C CA . LYS A 1 39 ? 5.793 4.035 8.647 1.00 0.00 39 LYS A CA 19
ATOM 11359 C C . LYS A 1 39 ? 4.630 3.152 8.192 1.00 0.00 39 LYS A C 19
ATOM 11360 O O . LYS A 1 39 ? 3.496 3.432 8.639 1.00 0.00 39 LYS A O 19
ATOM 11382 N N . LEU A 1 1 ? -8.495 2.532 8.148 1.00 0.00 1 LEU A N 20
ATOM 11383 C CA . LEU A 1 1 ? -8.996 1.769 6.992 1.00 0.00 1 LEU A CA 20
ATOM 11384 C C . LEU A 1 1 ? -8.319 2.243 5.706 1.00 0.00 1 LEU A C 20
ATOM 11385 O O . LEU A 1 1 ? -8.717 3.262 5.141 1.00 0.00 1 LEU A O 20
ATOM 11403 N N . THR A 1 2 ? -7.290 1.514 5.254 1.00 0.00 2 THR A N 20
ATOM 11404 C CA . THR A 1 2 ? -6.580 1.839 4.029 1.00 0.00 2 THR A CA 20
ATOM 11405 C C . THR A 1 2 ? -6.005 0.588 3.374 1.00 0.00 2 THR A C 20
ATOM 11406 O O . THR A 1 2 ? -5.601 -0.359 4.047 1.00 0.00 2 THR A O 20
ATOM 11417 N N . CYS A 1 3 ? -6.011 0.596 2.039 1.00 0.00 3 CYS A N 20
ATOM 11418 C CA . CYS A 1 3 ? -5.597 -0.515 1.215 1.00 0.00 3 CYS A CA 20
ATOM 11419 C C . CYS A 1 3 ? -4.083 -0.707 1.267 1.00 0.00 3 CYS A C 20
ATOM 11420 O O . CYS A 1 3 ? -3.330 0.188 0.894 1.00 0.00 3 CYS A O 20
ATOM 11427 N N . PHE A 1 4 ? -3.645 -1.899 1.676 1.00 0.00 4 PHE A N 20
ATOM 11428 C CA . PHE A 1 4 ? -2.246 -2.280 1.790 1.00 0.00 4 PHE A CA 20
ATOM 11429 C C . PHE A 1 4 ? -1.701 -2.831 0.463 1.00 0.00 4 PHE A C 20
ATOM 11430 O O . PHE A 1 4 ? -0.810 -3.678 0.467 1.00 0.00 4 PHE A O 20
ATOM 11447 N N . ASN A 1 5 ? -2.241 -2.356 -0.668 1.00 0.00 5 ASN A N 20
ATOM 11448 C CA . ASN A 1 5 ? -1.935 -2.831 -2.011 1.00 0.00 5 ASN A CA 20
ATOM 11449 C C . ASN A 1 5 ? -1.819 -1.629 -2.945 1.00 0.00 5 ASN A C 20
ATOM 11450 O O . ASN A 1 5 ? -0.714 -1.250 -3.332 1.00 0.00 5 ASN A O 20
ATOM 11461 N N . CYS A 1 6 ? -2.968 -1.040 -3.293 1.00 0.00 6 CYS A N 20
ATOM 11462 C CA . CYS A 1 6 ? -3.081 0.100 -4.182 1.00 0.00 6 CYS A CA 20
ATOM 11463 C C . CYS A 1 6 ? -2.932 1.427 -3.425 1.00 0.00 6 CYS A C 20
ATOM 11464 O O . CYS A 1 6 ? -2.754 2.468 -4.053 1.00 0.00 6 CYS A O 20
ATOM 11471 N N . GLY A 1 7 ? -3.009 1.395 -2.086 1.00 0.00 7 GLY A N 20
ATOM 11472 C CA . GLY A 1 7 ? -2.775 2.552 -1.237 1.00 0.00 7 GLY A CA 20
ATOM 11473 C C . GLY A 1 7 ? -3.977 3.469 -1.047 1.00 0.00 7 GLY A C 20
ATOM 11474 O O . GLY A 1 7 ? -3.841 4.499 -0.389 1.00 0.00 7 GLY A O 20
ATOM 11478 N N . LYS A 1 8 ? -5.145 3.133 -1.605 1.00 0.00 8 LYS A N 20
ATOM 11479 C CA . LYS A 1 8 ? -6.299 3.980 -1.570 1.00 0.00 8 LYS A CA 20
ATOM 11480 C C . LYS A 1 8 ? -7.065 3.746 -0.264 1.00 0.00 8 LYS A C 20
ATOM 11481 O O . LYS A 1 8 ? -7.229 2.596 0.145 1.00 0.00 8 LYS A O 20
ATOM 11500 N N . PRO A 1 9 ? -7.545 4.810 0.399 1.00 0.00 9 PRO A N 20
ATOM 11501 C CA . PRO A 1 9 ? -8.307 4.689 1.627 1.00 0.00 9 PRO A CA 20
ATOM 11502 C C . PRO A 1 9 ? -9.738 4.231 1.348 1.00 0.00 9 PRO A C 20
ATOM 11503 O O . PRO A 1 9 ? -10.185 4.195 0.201 1.00 0.00 9 PRO A O 20
ATOM 11514 N N . GLY A 1 10 ? -10.454 3.888 2.422 1.00 0.00 10 GLY A N 20
ATOM 11515 C CA . GLY A 1 10 ? -11.865 3.532 2.374 1.00 0.00 10 GLY A CA 20
ATOM 11516 C C . GLY A 1 10 ? -12.092 2.042 2.126 1.00 0.00 10 GLY A C 20
ATOM 11517 O O . GLY A 1 10 ? -13.239 1.603 2.085 1.00 0.00 10 GLY A O 20
ATOM 11521 N N . HIS A 1 11 ? -11.016 1.260 1.976 1.00 0.00 11 HIS A N 20
ATOM 11522 C CA . HIS A 1 11 ? -11.084 -0.183 1.843 1.00 0.00 11 HIS A CA 20
ATOM 11523 C C . HIS A 1 11 ? -9.750 -0.786 2.264 1.00 0.00 11 HIS A C 20
ATOM 11524 O O . HIS A 1 11 ? -8.822 -0.063 2.620 1.00 0.00 11 HIS A O 20
ATOM 11538 N N . THR A 1 12 ? -9.683 -2.117 2.226 1.00 0.00 12 THR A N 20
ATOM 11539 C CA . THR A 1 12 ? -8.523 -2.906 2.624 1.00 0.00 12 THR A CA 20
ATOM 11540 C C . THR A 1 12 ? -8.059 -3.726 1.426 1.00 0.00 12 THR A C 20
ATOM 11541 O O . THR A 1 12 ? -8.848 -4.022 0.532 1.00 0.00 12 THR A O 20
ATOM 11552 N N . ALA A 1 13 ? -6.779 -4.109 1.407 1.00 0.00 13 ALA A N 20
ATOM 11553 C CA . ALA A 1 13 ? -6.226 -4.936 0.343 1.00 0.00 13 ALA A CA 20
ATOM 11554 C C . ALA A 1 13 ? -6.977 -6.252 0.170 1.00 0.00 13 ALA A C 20
ATOM 11555 O O . ALA A 1 13 ? -7.047 -6.779 -0.937 1.00 0.00 13 ALA A O 20
ATOM 11562 N N . ARG A 1 14 ? -7.557 -6.754 1.264 1.00 0.00 14 ARG A N 20
ATOM 11563 C CA . ARG A 1 14 ? -8.402 -7.937 1.268 1.00 0.00 14 ARG A CA 20
ATOM 11564 C C . ARG A 1 14 ? -9.548 -7.774 0.273 1.00 0.00 14 ARG A C 20
ATOM 11565 O O . ARG A 1 14 ? -9.863 -8.680 -0.494 1.00 0.00 14 ARG A O 20
ATOM 11586 N N . MET A 1 15 ? -10.165 -6.592 0.326 1.00 0.00 15 MET A N 20
ATOM 11587 C CA . MET A 1 15 ? -11.301 -6.199 -0.485 1.00 0.00 15 MET A CA 20
ATOM 11588 C C . MET A 1 15 ? -10.883 -5.828 -1.908 1.00 0.00 15 MET A C 20
ATOM 11589 O O . MET A 1 15 ? -11.629 -6.065 -2.857 1.00 0.00 15 MET A O 20
ATOM 11603 N N . CYS A 1 16 ? -9.699 -5.227 -2.047 1.00 0.00 16 CYS A N 20
ATOM 11604 C CA . CYS A 1 16 ? -9.202 -4.704 -3.305 1.00 0.00 16 CYS A CA 20
ATOM 11605 C C . CYS A 1 16 ? -8.766 -5.788 -4.286 1.00 0.00 16 CYS A C 20
ATOM 11606 O O . CYS A 1 16 ? -7.991 -6.679 -3.946 1.00 0.00 16 CYS A O 20
ATOM 11613 N N . ARG A 1 17 ? -9.256 -5.653 -5.519 1.00 0.00 17 ARG A N 20
ATOM 11614 C CA . ARG A 1 17 ? -8.917 -6.475 -6.673 1.00 0.00 17 ARG A CA 20
ATOM 11615 C C . ARG A 1 17 ? -7.841 -5.781 -7.521 1.00 0.00 17 ARG A C 20
ATOM 11616 O O . ARG A 1 17 ? -7.100 -6.443 -8.245 1.00 0.00 17 ARG A O 20
ATOM 11637 N N . GLN A 1 18 ? -7.784 -4.445 -7.438 1.00 0.00 18 GLN A N 20
ATOM 11638 C CA . GLN A 1 18 ? -6.925 -3.568 -8.224 1.00 0.00 18 GLN A CA 20
ATOM 11639 C C . GLN A 1 18 ? -5.447 -3.958 -8.130 1.00 0.00 18 GLN A C 20
ATOM 11640 O O . GLN A 1 18 ? -5.030 -4.579 -7.153 1.00 0.00 18 GLN A O 20
ATOM 11654 N N . PRO A 1 19 ? -4.646 -3.547 -9.122 1.00 0.00 19 PRO A N 20
ATOM 11655 C CA . PRO A 1 19 ? -3.203 -3.714 -9.138 1.00 0.00 19 PRO A CA 20
ATOM 11656 C C . PRO A 1 19 ? -2.579 -3.043 -7.912 1.00 0.00 19 PRO A C 20
ATOM 11657 O O . PRO A 1 19 ? -3.180 -2.151 -7.312 1.00 0.00 19 PRO A O 20
ATOM 11668 N N . ARG A 1 20 ? -1.365 -3.460 -7.544 1.00 0.00 20 ARG A N 20
ATOM 11669 C CA . ARG A 1 20 ? -0.644 -2.892 -6.426 1.00 0.00 20 ARG A CA 20
ATOM 11670 C C . ARG A 1 20 ? 0.137 -1.667 -6.901 1.00 0.00 20 ARG A C 20
ATOM 11671 O O . ARG A 1 20 ? 0.296 -1.441 -8.101 1.00 0.00 20 ARG A O 20
ATOM 11692 N N . GLN A 1 21 ? 0.666 -0.907 -5.944 1.00 0.00 21 GLN A N 20
ATOM 11693 C CA . GLN A 1 21 ? 1.548 0.208 -6.201 1.00 0.00 21 GLN A CA 20
ATOM 11694 C C . GLN A 1 21 ? 2.949 -0.366 -6.242 1.00 0.00 21 GLN A C 20
ATOM 11695 O O . GLN A 1 21 ? 3.310 -1.222 -5.437 1.00 0.00 21 GLN A O 20
ATOM 11709 N N . GLU A 1 22 ? 3.736 0.112 -7.192 1.00 0.00 22 GLU A N 20
ATOM 11710 C CA . GLU A 1 22 ? 5.048 -0.367 -7.478 1.00 0.00 22 GLU A CA 20
ATOM 11711 C C . GLU A 1 22 ? 5.973 -0.246 -6.273 1.00 0.00 22 GLU A C 20
ATOM 11712 O O . GLU A 1 22 ? 6.509 -1.250 -5.805 1.00 0.00 22 GLU A O 20
ATOM 11724 N N . GLY A 1 23 ? 6.119 0.976 -5.762 1.00 0.00 23 GLY A N 20
ATOM 11725 C CA . GLY A 1 23 ? 6.887 1.272 -4.572 1.00 0.00 23 GLY A CA 20
ATOM 11726 C C . GLY A 1 23 ? 5.981 1.347 -3.344 1.00 0.00 23 GLY A C 20
ATOM 11727 O O . GLY A 1 23 ? 4.977 0.640 -3.243 1.00 0.00 23 GLY A O 20
ATOM 11731 N N . CYS A 1 24 ? 6.366 2.218 -2.410 1.00 0.00 24 CYS A N 20
ATOM 11732 C CA . CYS A 1 24 ? 5.704 2.451 -1.139 1.00 0.00 24 CYS A CA 20
ATOM 11733 C C . CYS A 1 24 ? 4.666 3.546 -1.334 1.00 0.00 24 CYS A C 20
ATOM 11734 O O . CYS A 1 24 ? 5.016 4.709 -1.511 1.00 0.00 24 CYS A O 20
ATOM 11741 N N . TRP A 1 25 ? 3.389 3.167 -1.301 1.00 0.00 25 TRP A N 20
ATOM 11742 C CA . TRP A 1 25 ? 2.276 4.079 -1.496 1.00 0.00 25 TRP A CA 20
ATOM 11743 C C . TRP A 1 25 ? 2.120 5.037 -0.319 1.00 0.00 25 TRP A C 20
ATOM 11744 O O . TRP A 1 25 ? 1.630 6.152 -0.483 1.00 0.00 25 TRP A O 20
ATOM 11765 N N . ASN A 1 26 ? 2.522 4.581 0.869 1.00 0.00 26 ASN A N 20
ATOM 11766 C CA . ASN A 1 26 ? 2.348 5.303 2.116 1.00 0.00 26 ASN A CA 20
ATOM 11767 C C . ASN A 1 26 ? 3.379 6.419 2.225 1.00 0.00 26 ASN A C 20
ATOM 11768 O O . ASN A 1 26 ? 3.017 7.583 2.377 1.00 0.00 26 ASN A O 20
ATOM 11779 N N . CYS A 1 27 ? 4.660 6.046 2.158 1.00 0.00 27 CYS A N 20
ATOM 11780 C CA . CYS A 1 27 ? 5.766 6.966 2.361 1.00 0.00 27 CYS A CA 20
ATOM 11781 C C . CYS A 1 27 ? 6.289 7.564 1.050 1.00 0.00 27 CYS A C 20
ATOM 11782 O O . CYS A 1 27 ? 7.003 8.564 1.088 1.00 0.00 27 CYS A O 20
ATOM 11789 N N . GLY A 1 28 ? 5.937 6.974 -0.101 1.00 0.00 28 GLY A N 20
ATOM 11790 C CA . GLY A 1 28 ? 6.276 7.528 -1.410 1.00 0.00 28 GLY A CA 20
ATOM 11791 C C . GLY A 1 28 ? 7.665 7.146 -1.927 1.00 0.00 28 GLY A C 20
ATOM 11792 O O . GLY A 1 28 ? 8.159 7.781 -2.857 1.00 0.00 28 GLY A O 20
ATOM 11796 N N . SER A 1 29 ? 8.292 6.113 -1.354 1.00 0.00 29 SER A N 20
ATOM 11797 C CA . SER A 1 29 ? 9.560 5.583 -1.823 1.00 0.00 29 SER A CA 20
ATOM 11798 C C . SER A 1 29 ? 9.312 4.689 -3.036 1.00 0.00 29 SER A C 20
ATOM 11799 O O . SER A 1 29 ? 8.201 4.212 -3.250 1.00 0.00 29 SER A O 20
ATOM 11807 N N . LYS A 1 30 ? 10.368 4.465 -3.818 1.00 0.00 30 LYS A N 20
ATOM 11808 C CA . LYS A 1 30 ? 10.391 3.610 -4.991 1.00 0.00 30 LYS A CA 20
ATOM 11809 C C . LYS A 1 30 ? 11.190 2.329 -4.738 1.00 0.00 30 LYS A C 20
ATOM 11810 O O . LYS A 1 30 ? 10.950 1.318 -5.394 1.00 0.00 30 LYS A O 20
ATOM 11829 N N . GLU A 1 31 ? 12.138 2.374 -3.796 1.00 0.00 31 GLU A N 20
ATOM 11830 C CA . GLU A 1 31 ? 13.061 1.294 -3.498 1.00 0.00 31 GLU A CA 20
ATOM 11831 C C . GLU A 1 31 ? 12.321 0.096 -2.914 1.00 0.00 31 GLU A C 20
ATOM 11832 O O . GLU A 1 31 ? 12.527 -1.040 -3.334 1.00 0.00 31 GLU A O 20
ATOM 11844 N N . HIS A 1 32 ? 11.471 0.386 -1.927 1.00 0.00 32 HIS A N 20
ATOM 11845 C CA . HIS A 1 32 ? 10.688 -0.591 -1.181 1.00 0.00 32 HIS A CA 20
ATOM 11846 C C . HIS A 1 32 ? 9.200 -0.279 -1.287 1.00 0.00 32 HIS A C 20
ATOM 11847 O O . HIS A 1 32 ? 8.815 0.721 -1.892 1.00 0.00 32 HIS A O 20
ATOM 11861 N N . ARG A 1 33 ? 8.381 -1.134 -0.663 1.00 0.00 33 ARG A N 20
ATOM 11862 C CA . ARG A 1 33 ? 6.940 -1.013 -0.595 1.00 0.00 33 ARG A CA 20
ATOM 11863 C C . ARG A 1 33 ? 6.435 -0.886 0.840 1.00 0.00 33 ARG A C 20
ATOM 11864 O O . ARG A 1 33 ? 7.169 -1.078 1.800 1.00 0.00 33 ARG A O 20
ATOM 11885 N N . PHE A 1 34 ? 5.147 -0.577 0.980 1.00 0.00 34 PHE A N 20
ATOM 11886 C CA . PHE A 1 34 ? 4.521 -0.312 2.271 1.00 0.00 34 PHE A CA 20
ATOM 11887 C C . PHE A 1 34 ? 4.637 -1.517 3.211 1.00 0.00 34 PHE A C 20
ATOM 11888 O O . PHE A 1 34 ? 4.859 -1.335 4.406 1.00 0.00 34 PHE A O 20
ATOM 11905 N N . ALA A 1 35 ? 4.530 -2.737 2.671 1.00 0.00 35 ALA A N 20
ATOM 11906 C CA . ALA A 1 35 ? 4.722 -3.968 3.428 1.00 0.00 35 ALA A CA 20
ATOM 11907 C C . ALA A 1 35 ? 6.079 -3.995 4.140 1.00 0.00 35 ALA A C 20
ATOM 11908 O O . ALA A 1 35 ? 6.174 -4.431 5.285 1.00 0.00 35 ALA A O 20
ATOM 11915 N N . GLN A 1 36 ? 7.120 -3.518 3.452 1.00 0.00 36 GLN A N 20
ATOM 11916 C CA . GLN A 1 36 ? 8.482 -3.428 3.950 1.00 0.00 36 GLN A CA 20
ATOM 11917 C C . GLN A 1 36 ? 8.656 -2.237 4.895 1.00 0.00 36 GLN A C 20
ATOM 11918 O O . GLN A 1 36 ? 9.410 -2.321 5.863 1.00 0.00 36 GLN A O 20
ATOM 11932 N N . CYS A 1 37 ? 7.987 -1.120 4.590 1.00 0.00 37 CYS A N 20
ATOM 11933 C CA . CYS A 1 37 ? 8.120 0.136 5.316 1.00 0.00 37 CYS A CA 20
ATOM 11934 C C . CYS A 1 37 ? 7.674 -0.026 6.773 1.00 0.00 37 CYS A C 20
ATOM 11935 O O . CYS A 1 37 ? 6.650 -0.660 7.021 1.00 0.00 37 CYS A O 20
ATOM 11942 N N . PRO A 1 38 ? 8.409 0.545 7.741 1.00 0.00 38 PRO A N 20
ATOM 11943 C CA . PRO A 1 38 ? 8.003 0.543 9.139 1.00 0.00 38 PRO A CA 20
ATOM 11944 C C . PRO A 1 38 ? 6.775 1.433 9.338 1.00 0.00 38 PRO A C 20
ATOM 11945 O O . PRO A 1 38 ? 5.924 1.146 10.177 1.00 0.00 38 PRO A O 20
ATOM 11956 N N . LYS A 1 39 ? 6.704 2.511 8.552 1.00 0.00 39 LYS A N 20
ATOM 11957 C CA . LYS A 1 39 ? 5.588 3.439 8.507 1.00 0.00 39 LYS A CA 20
ATOM 11958 C C . LYS A 1 39 ? 4.495 2.884 7.593 1.00 0.00 39 LYS A C 20
ATOM 11959 O O . LYS A 1 39 ? 4.858 2.247 6.580 1.00 0.00 39 LYS A O 20
#

Secondary structure (DSSP, 8-state):
-B-TTT--BSS-TTT--SPPPSS-TTT--SSS-TTTS--

Foldseek 3Di:
DFDQFCGHPPDYVVPDPDHGDQADSPVPDNVHYVVPDPD

Organism: Simian immunodeficiency virus (NCBI:txid11723)

Solvent-accessible surface area: 3104 Å² total; per-residue (Å²): 160,40,0,104,22,20,20,112,104,59,45,39,35,215,151,21,213,86,114,97,66,114,1,3,62,56,74,58,34,122,144,51,87,48,93,112,14,132,178

InterPro domains:
  IPR000071 Immunodeficiency lentiviral matrix, N-terminal [PF00540] (2-114)
  IPR000071 Immunodeficiency lentiviral matrix, N-terminal [PR00234] (22-40)
  IPR000071 Immunodeficiency lentiviral matrix, N-terminal [PR00234] (42-57)
  IPR000071 Immunodeficiency lentiviral matrix, N-terminal [PR00234] (70-89)
  IPR000071 Immunodeficiency lentiviral matrix, N-terminal [PR00234] (89-102)
  IPR001878 Zinc finger, CCHC-type [PF00098] (392-408)
  IPR001878 Zinc finger, CCHC-type [PS50158] (393-408)
  IPR001878 Zinc finger, CCHC-type [SM00343] (392-408)
  IPR001878 Zinc finger, CCHC-type [SM00343] (413-429)
  IPR008916 Retrovirus capsid, C-terminal [G3DSA:1.10.1200.30] (261-334)
  IPR008919 Retrovirus capsid, N-terminal [G3DSA:1.10.375.10] (121-260)
  IPR008919 Retrovirus capsid, N-terminal [SSF47943] (119-276)
  IPR010999 Retroviral matrix protein [SSF47836] (2-124)
  IPR012344 Matrix protein, lentiviral and alpha-retroviral, N-terminal [G3DSA:1.10.150.90] (1-118)
  IPR036875 Zinc finger, CCHC-type superfamily [SSF57756] (381-430)
  IPR045345 Retroviral nucleocapsid Gag protein p24, C-terminal domain [PF19317] (267-336)
  IPR050195 Primate lentivirus group Gag polyprotein-like [PTHR40389] (118-429)

Nearest PDB structures (foldseek):
  2a51-assembly1_A  TM=9.924E-01  e=2.517E-07  unclassified
  1esk-assembly1_A  TM=6.235E-01  e=1.796E-04  unclassified
  1bj6-assembly1_A  TM=6.340E-01  e=4.194E-04  Human immunodeficiency virus 1
  2jzw-assembly1_A  TM=5.594E-01  e=4.194E-04  unclassified
  2exf-assembly1_A  TM=5.814E-01  e=8.500E-04  unclassified

Sequence (39 aa):
LTCFNCGKPGHTARMCRQPRQEGCWNCGSKEHRFAQCPKLTCFNCGKPGHTARMCRQPRQEGCWNCGSKEHRFAQCPKLTCFNCGKPGHTARMCRQPRQEGCWNCGSKEHRFAQCPKLTCFNCGKPGHTARMCRQPRQEGCWNCGSKEHRFAQCPKLTCFNCGKPGHTARMCRQPRQEGCWNCGSKEHRFAQCPKLTCFNCGKPGHTARMCRQPRQEGCWNCGSKEHRFAQCPKLTCFNCGKPGHTARMCRQPRQEGCWNCGSKEHRFAQCPKLTCFNCGKPGHTARMCRQPRQEGCWNCGSKEHRFAQCPKLTCFNCGKPGHTARMCRQPRQEGCWNCGSKEHRFAQCPKLTCFNCGKPGHTARMCRQPRQEGCWNCGSKEHRFAQCPKLTCFNCGKPGHTARMCRQPRQEGCWNCGSKEHRFAQCPKLTCFNCGKPGHTARMCRQPRQEGCWNCGSKEHRFAQCPKLTCFNCGKPGHTARMCRQPRQEGCWNCGSKEHRFAQCPKLTCFNCGKPGHTARMCRQPRQEGCWNCGSKEHRFAQCPKLTCFNCGKPGHTARMCRQPRQEGCWNCGSKEHRFAQCPKLTCFNCGKPGHTARMCRQPRQEGCWNCGSKEHRFAQCPKLTCFNCGKPGHTARMCRQPRQEGCWNCGSKEHRFAQCPKLTCFNCGKPGHTARMCRQPRQEGCWNCGSKEHRFAQCPKLTCFNCGKPGHTARMCRQPRQEGCWNCGSKEHRFAQCPKLTCFNCGKPGHTARMCRQPRQEGCWNCGSKEHRFAQCPK